Protein 1VLU (pdb70)

Structure (mmCIF, N/CA/C/O backbone):
data_1VLU
#
_entry.id   1VLU
#
_cell.length_a   123.041
_cell.length_b   191.081
_cell.length_c   125.570
_cell.angle_alpha   90.00
_cell.angle_beta   90.00
_cell.angle_gamma   90.00
#
_symmetry.space_group_name_H-M   'C 2 2 21'
#
loop_
_entity.id
_entity.type
_entity.pdbx_description
1 polymer 'Gamma-glutamyl phosphate reductase'
2 non-polymer 'CHLORIDE ION'
3 water water
#
loop_
_atom_site.group_PDB
_atom_site.id
_atom_site.type_symbol
_atom_site.label_atom_id
_atom_site.label_alt_id
_atom_site.label_comp_id
_atom_site.label_asym_id
_atom_site.label_entity_id
_atom_site.label_seq_id
_atom_site.pdbx_PDB_ins_code
_atom_site.Cartn_x
_atom_site.Cartn_y
_atom_site.Cartn_z
_atom_site.occupancy
_atom_site.B_iso_or_equiv
_atom_site.auth_seq_id
_atom_site.auth_comp_id
_atom_site.auth_asym_id
_atom_site.auth_atom_id
_atom_site.pdbx_PDB_model_num
ATOM 1 N N . HIS A 1 12 ? 7.261 2.797 27.819 1.00 116.45 0 HIS A N 1
ATOM 2 C CA . HIS A 1 12 ? 6.114 2.272 27.022 1.00 116.75 0 HIS A CA 1
ATOM 3 C C . HIS A 1 12 ? 5.172 3.398 26.572 1.00 115.99 0 HIS A C 1
ATOM 4 O O . HIS A 1 12 ? 5.028 4.422 27.254 1.00 116.17 0 HIS A O 1
ATOM 19 N N . SER A 1 14 ? 1.297 4.322 25.561 1.00 98.59 2 SER A N 1
ATOM 20 C CA . SER A 1 14 ? -0.116 3.938 25.587 1.00 91.20 2 SER A CA 1
ATOM 21 C C . SER A 1 14 ? -0.843 4.278 24.280 1.00 86.55 2 SER A C 1
ATOM 22 O O . SER A 1 14 ? -0.353 5.059 23.453 1.00 85.70 2 SER A O 1
ATOM 25 N N . SER A 1 15 ? -2.008 3.663 24.107 1.00 81.10 3 SER A N 1
ATOM 26 C CA . SER A 1 15 ? -2.897 3.892 22.974 1.00 76.47 3 SER A CA 1
ATOM 27 C C . SER A 1 15 ? -3.169 5.392 22.729 1.00 72.72 3 SER A C 1
ATOM 28 O O . SER A 1 15 ? -2.998 5.886 21.611 1.00 69.84 3 SER A O 1
ATOM 31 N N . SER A 1 16 ? -3.570 6.090 23.794 1.00 68.08 4 SER A N 1
ATOM 32 C CA . SER A 1 16 ? -3.864 7.512 23.771 1.00 65.81 4 SER A CA 1
ATOM 33 C C . SER A 1 16 ? -2.633 8.339 23.496 1.00 65.15 4 SER A C 1
ATOM 34 O O . SER A 1 16 ? -2.731 9.354 22.805 1.00 63.50 4 SER A O 1
ATOM 37 N N . GLN A 1 17 ? -1.480 7.903 24.010 1.00 63.17 5 GLN A N 1
ATOM 38 C CA . GLN A 1 17 ? -0.226 8.609 23.742 1.00 63.63 5 GLN A CA 1
ATOM 39 C C . GLN A 1 17 ? 0.128 8.522 22.278 1.00 60.24 5 GLN A C 1
ATOM 40 O O . GLN A 1 17 ? 0.586 9.502 21.694 1.00 59.22 5 GLN A O 1
ATOM 46 N N . GLN A 1 18 ? -0.084 7.349 21.687 1.00 59.66 6 GLN A N 1
ATOM 47 C CA . GLN A 1 18 ? 0.271 7.127 20.281 1.00 60.55 6 GLN A CA 1
ATOM 48 C C . GLN A 1 18 ? -0.666 7.918 19.341 1.00 58.71 6 GLN A C 1
ATOM 49 O O . GLN A 1 18 ? -0.229 8.530 18.355 1.00 57.28 6 GLN A O 1
ATOM 55 N N . ILE A 1 19 ? -1.951 7.902 19.677 1.00 56.50 7 ILE A N 1
ATOM 56 C CA . ILE A 1 19 ? -2.944 8.707 19.001 1.00 55.21 7 ILE A CA 1
ATOM 57 C C . ILE A 1 19 ? -2.543 10.175 19.007 1.00 55.60 7 ILE A C 1
ATOM 58 O O . ILE A 1 19 ? -2.472 10.779 17.944 1.00 56.26 7 ILE A O 1
ATOM 63 N N . ALA A 1 20 ? -2.244 10.723 20.186 1.00 55.07 8 ALA A N 1
ATOM 64 C CA . ALA A 1 20 ? -1.883 12.125 20.326 1.00 56.03 8 ALA A CA 1
ATOM 65 C C . ALA A 1 20 ? -0.570 12.484 19.616 1.00 57.66 8 ALA A C 1
ATOM 66 O O . ALA A 1 20 ? -0.449 13.566 19.026 1.00 58.88 8 ALA A O 1
ATOM 68 N N . LYS A 1 21 ? 0.397 11.575 19.674 1.00 56.43 9 LYS A N 1
ATOM 69 C CA . LYS A 1 21 ? 1.684 11.752 19.026 1.00 58.50 9 LYS A CA 1
ATOM 70 C C . LYS A 1 21 ? 1.557 11.805 17.498 1.00 55.31 9 LYS A C 1
ATOM 71 O O . LYS A 1 21 ? 2.167 12.672 16.850 1.00 55.09 9 LYS A O 1
ATOM 77 N N . ASN A 1 22 ? 0.783 10.870 16.941 1.00 53.89 10 ASN A N 1
ATOM 78 C CA . ASN A 1 22 ? 0.476 10.830 15.506 1.00 54.02 10 ASN A CA 1
ATOM 79 C C . ASN A 1 22 ? -0.259 12.064 15.004 1.00 53.18 10 ASN A C 1
ATOM 80 O O . ASN A 1 22 ? -0.013 12.526 13.889 1.00 55.90 10 ASN A O 1
ATOM 85 N N . ALA A 1 23 ? -1.145 12.596 15.839 1.00 50.34 11 ALA A N 1
ATOM 86 C CA . ALA A 1 23 ? -1.829 13.853 15.580 1.00 49.77 11 ALA A CA 1
ATOM 87 C C . ALA A 1 23 ? -0.856 15.015 15.471 1.00 50.10 11 ALA A C 1
ATOM 88 O O . ALA A 1 23 ? -0.990 15.833 14.579 1.00 49.13 11 ALA A O 1
ATOM 90 N N . ARG A 1 24 ? 0.122 15.081 16.378 1.00 52.34 12 ARG A N 1
ATOM 91 C CA . ARG A 1 24 ? 1.137 16.113 16.355 1.00 53.24 12 ARG A CA 1
ATOM 92 C C . ARG A 1 24 ? 1.993 16.025 15.090 1.00 52.10 12 ARG A C 1
ATOM 93 O O . ARG A 1 24 ? 2.308 17.049 14.468 1.00 51.79 12 ARG A O 1
ATOM 101 N N . LYS A 1 25 ? 2.353 14.806 14.715 1.00 51.35 13 LYS A N 1
ATOM 102 C CA . LYS A 1 25 ? 3.101 14.552 13.491 1.00 54.10 13 LYS A CA 1
ATOM 103 C C . LYS A 1 25 ? 2.312 14.969 12.255 1.00 53.06 13 LYS A C 1
ATOM 104 O O . LYS A 1 25 ? 2.846 15.671 11.395 1.00 57.78 13 LYS A O 1
ATOM 108 N N . ALA A 1 26 ? 1.052 14.531 12.171 1.00 51.70 14 ALA A N 1
ATOM 109 C CA . ALA A 1 26 ? 0.136 14.915 11.100 1.00 48.71 14 ALA A CA 1
ATOM 110 C C . ALA A 1 26 ? -0.046 16.424 10.972 1.00 49.54 14 ALA A C 1
ATOM 111 O O . ALA A 1 26 ? -0.008 16.953 9.856 1.00 50.08 14 ALA A O 1
ATOM 113 N N . GLY A 1 27 ? -0.250 17.107 12.108 1.00 46.73 15 GLY A N 1
ATOM 114 C CA . GLY A 1 27 ? -0.392 18.551 12.146 1.00 44.90 15 GLY A CA 1
ATOM 115 C C . GLY A 1 27 ? 0.826 19.284 11.620 1.00 47.89 15 GLY A C 1
ATOM 116 O O . GLY A 1 27 ? 0.698 20.314 10.954 1.00 47.87 15 GLY A O 1
ATOM 117 N N . ASN A 1 28 ? 2.012 18.759 11.925 1.00 48.95 16 ASN A N 1
ATOM 118 C CA . ASN A 1 28 ? 3.259 19.382 11.489 1.00 51.77 16 ASN A CA 1
ATOM 119 C C . ASN A 1 28 ? 3.488 19.329 9.981 1.00 52.96 16 ASN A C 1
ATOM 120 O O . ASN A 1 28 ? 4.261 20.117 9.450 1.00 55.70 16 ASN A O 1
ATOM 125 N N . ILE A 1 29 ? 2.794 18.408 9.311 1.00 53.47 17 ILE A N 1
ATOM 126 C CA . ILE A 1 29 ? 2.758 18.318 7.855 1.00 51.53 17 ILE A CA 1
ATOM 127 C C . ILE A 1 29 ? 1.593 19.145 7.329 1.00 52.80 17 ILE A C 1
ATOM 128 O O . ILE A 1 29 ? 1.764 19.972 6.424 1.00 54.21 17 ILE A O 1
ATOM 133 N N . LEU A 1 30 ? 0.419 18.943 7.922 1.00 52.12 18 LEU A N 1
ATOM 134 C CA . LEU A 1 30 ? -0.803 19.632 7.499 1.00 51.10 18 LEU A CA 1
ATOM 135 C C . LEU A 1 30 ? -0.628 21.154 7.463 1.00 51.03 18 LEU A C 1
ATOM 136 O O . LEU A 1 30 ? -1.091 21.805 6.523 1.00 51.76 18 LEU A O 1
ATOM 141 N N . LYS A 1 31 ? 0.072 21.705 8.457 1.00 51.54 19 LYS A N 1
ATOM 142 C CA . LYS A 1 31 ? 0.291 23.158 8.542 1.00 54.52 19 LYS A CA 1
ATOM 143 C C . LYS A 1 31 ? 1.033 23.777 7.328 1.00 56.82 19 LYS A C 1
ATOM 144 O O . LYS A 1 31 ? 0.903 24.976 7.072 1.00 59.30 19 LYS A O 1
ATOM 150 N N . THR A 1 32 ? 1.778 22.949 6.591 1.00 58.60 20 THR A N 1
ATOM 151 C CA . THR A 1 32 ? 2.611 23.369 5.447 1.00 59.40 20 THR A CA 1
ATOM 152 C C . THR A 1 32 ? 2.002 23.041 4.064 1.00 61.13 20 THR A C 1
ATOM 153 O O . THR A 1 32 ? 2.610 23.303 3.016 1.00 63.33 20 THR A O 1
ATOM 157 N N . ILE A 1 33 ? 0.814 22.451 4.070 1.00 60.50 21 ILE A N 1
ATOM 158 C CA . ILE A 1 33 ? 0.078 22.146 2.852 1.00 57.14 21 ILE A CA 1
ATOM 159 C C . ILE A 1 33 ? -0.646 23.410 2.416 1.00 55.96 21 ILE A C 1
ATOM 160 O O . ILE A 1 33 ? -1.166 24.155 3.257 1.00 54.93 21 ILE A O 1
ATOM 165 N N . SER A 1 34 ? -0.663 23.644 1.104 1.00 56.35 22 SER A N 1
ATOM 166 C CA . SER A 1 34 ? -1.287 24.830 0.505 1.00 56.40 22 SER A CA 1
ATOM 167 C C . SER A 1 34 ? -2.783 24.880 0.759 1.00 55.92 22 SER A C 1
ATOM 168 O O . SER A 1 34 ? -3.400 23.860 1.029 1.00 59.88 22 SER A O 1
ATOM 171 N N . ASN A 1 35 ? -3.369 26.062 0.662 1.00 54.99 23 ASN A N 1
ATOM 172 C CA . ASN A 1 35 ? -4.816 26.217 0.749 1.00 56.51 23 ASN A CA 1
ATOM 173 C C . ASN A 1 35 ? -5.601 25.423 -0.311 1.00 58.56 23 ASN A C 1
ATOM 174 O O . ASN A 1 35 ? -6.690 24.913 -0.033 1.00 59.62 23 ASN A O 1
ATOM 179 N N . GLU A 1 36 ? -5.051 25.336 -1.521 1.00 59.07 24 GLU A N 1
ATOM 180 C CA . GLU A 1 36 ? -5.664 24.564 -2.606 1.00 59.88 24 GLU A CA 1
ATOM 181 C C . GLU A 1 36 ? -5.730 23.089 -2.238 1.00 59.08 24 GLU A C 1
ATOM 182 O O . GLU A 1 36 ? -6.720 22.421 -2.544 1.00 60.58 24 GLU A O 1
ATOM 185 N N . GLY A 1 37 ? -4.674 22.595 -1.588 1.00 55.85 25 GLY A N 1
ATOM 186 C CA . GLY A 1 37 ? -4.607 21.212 -1.117 1.00 53.22 25 GLY A CA 1
ATOM 187 C C . GLY A 1 37 ? -5.550 20.939 0.044 1.00 51.89 25 GLY A C 1
ATOM 188 O O . GLY A 1 37 ? -6.251 19.933 0.059 1.00 50.92 25 GLY A O 1
ATOM 189 N N . ARG A 1 38 ? -5.572 21.838 1.023 1.00 51.16 26 ARG A N 1
ATOM 190 C CA . ARG A 1 38 ? -6.490 21.710 2.150 1.00 49.73 26 ARG A CA 1
ATOM 191 C C . ARG A 1 38 ? -7.962 21.905 1.751 1.00 51.11 26 ARG A C 1
ATOM 192 O O . ARG A 1 38 ? -8.831 21.204 2.245 1.00 51.98 26 ARG A O 1
ATOM 200 N N . SER A 1 39 ? -8.244 22.850 0.860 1.00 52.59 27 SER A N 1
ATOM 201 C CA . SER A 1 39 ? -9.603 23.062 0.381 1.00 52.79 27 SER A CA 1
ATOM 202 C C . SER A 1 39 ? -10.081 21.922 -0.524 1.00 53.10 27 SER A C 1
ATOM 203 O O . SER A 1 39 ? -11.257 21.565 -0.514 1.00 52.37 27 SER A O 1
ATOM 206 N N . ASP A 1 40 ? -9.153 21.364 -1.300 1.00 53.80 28 ASP A N 1
ATOM 207 C CA . ASP A 1 40 ? -9.445 20.310 -2.258 1.00 53.11 28 ASP A CA 1
ATOM 208 C C . ASP A 1 40 ? -9.942 19.048 -1.573 1.00 51.81 28 ASP A C 1
ATOM 209 O O . ASP A 1 40 ? -10.943 18.461 -1.992 1.00 52.26 28 ASP A O 1
ATOM 214 N N . ILE A 1 41 ? -9.246 18.625 -0.525 1.00 49.67 29 ILE A N 1
ATOM 215 C CA . ILE A 1 41 ? -9.666 17.447 0.218 1.00 48.43 29 ILE A CA 1
ATOM 216 C C . ILE A 1 41 ? -11.065 17.653 0.820 1.00 48.36 29 ILE A C 1
ATOM 217 O O . ILE A 1 41 ? -11.808 16.693 0.984 1.00 49.34 29 ILE A O 1
ATOM 222 N N . LEU A 1 42 ? -11.431 18.897 1.130 1.00 47.82 30 LEU A N 1
ATOM 223 C CA . LEU A 1 42 ? -12.767 19.175 1.670 1.00 48.17 30 LEU A CA 1
ATOM 224 C C . LEU A 1 42 ? -13.870 18.977 0.627 1.00 49.37 30 LEU A C 1
ATOM 225 O O . LEU A 1 42 ? -14.974 18.553 0.966 1.00 50.31 30 LEU A O 1
ATOM 230 N N . TYR A 1 43 ? -13.560 19.274 -0.633 1.00 50.41 31 TYR A N 1
ATOM 231 C CA . TYR A 1 43 ? -14.480 19.053 -1.750 1.00 50.57 31 TYR A CA 1
ATOM 232 C C . TYR A 1 43 ? -14.675 17.576 -2.030 1.00 49.95 31 TYR A C 1
ATOM 233 O O . TYR A 1 43 ? -15.788 17.145 -2.304 1.00 51.70 31 TYR A O 1
ATOM 242 N N . LYS A 1 44 ? -13.593 16.810 -1.962 1.00 49.03 32 LYS A N 1
ATOM 243 C CA . LYS A 1 44 ? -13.648 15.364 -2.140 1.00 48.91 32 LYS A CA 1
ATOM 244 C C . LYS A 1 44 ? -14.465 14.700 -1.021 1.00 49.75 32 LYS A C 1
ATOM 245 O O . LYS A 1 44 ? -15.250 13.780 -1.281 1.00 53.02 32 LYS A O 1
ATOM 251 N N . ILE A 1 45 ? -14.270 15.166 0.214 1.00 48.23 33 ILE A N 1
ATOM 252 C CA . ILE A 1 45 ? -14.977 14.647 1.394 1.00 46.76 33 ILE A CA 1
ATOM 253 C C . ILE A 1 45 ? -16.470 14.965 1.337 1.00 46.39 33 ILE A C 1
ATOM 254 O O . ILE A 1 45 ? -17.297 14.125 1.703 1.00 45.31 33 ILE A O 1
ATOM 259 N N . HIS A 1 46 ? -16.802 16.179 0.890 1.00 47.88 34 HIS A N 1
ATOM 260 C CA . HIS A 1 46 ? -18.191 16.584 0.637 1.00 48.16 34 HIS A CA 1
ATOM 261 C C . HIS A 1 46 ? -18.843 15.631 -0.361 1.00 49.08 34 HIS A C 1
ATOM 262 O O . HIS A 1 46 ? -19.993 15.216 -0.178 1.00 49.19 34 HIS A O 1
ATOM 269 N N . ASP A 1 47 ? -18.100 15.290 -1.416 1.00 50.97 35 ASP A N 1
ATOM 270 C CA . ASP A 1 47 ? -18.595 14.415 -2.493 1.00 50.80 35 ASP A CA 1
ATOM 271 C C . ASP A 1 47 ? -18.776 12.984 -1.995 1.00 49.01 35 ASP A C 1
ATOM 272 O O . ASP A 1 47 ? -19.793 12.339 -2.271 1.00 50.53 35 ASP A O 1
ATOM 277 N N . ALA A 1 48 ? -17.790 12.497 -1.250 1.00 46.13 36 ALA A N 1
ATOM 278 C CA . ALA A 1 48 ? -17.845 11.153 -0.701 1.00 45.27 36 ALA A CA 1
ATOM 279 C C . ALA A 1 48 ? -19.009 10.985 0.282 1.00 45.53 36 ALA A C 1
ATOM 280 O O . ALA A 1 48 ? -19.660 9.950 0.290 1.00 46.21 36 ALA A O 1
ATOM 282 N N . LEU A 1 49 ? -19.270 12.005 1.104 1.00 46.46 37 LEU A N 1
ATOM 283 C CA . LEU A 1 49 ? -20.388 11.952 2.055 1.00 45.41 37 LEU A CA 1
ATOM 284 C C . LEU A 1 49 ? -21.743 12.003 1.355 1.00 43.93 37 LEU A C 1
ATOM 285 O O . LEU A 1 49 ? -22.693 11.337 1.772 1.00 43.82 37 LEU A O 1
ATOM 290 N N . LYS A 1 50 ? -21.828 12.802 0.299 1.00 44.69 38 LYS A N 1
ATOM 291 C CA . LYS A 1 50 ? -23.048 12.902 -0.484 1.00 46.37 38 LYS A CA 1
ATOM 292 C C . LYS A 1 50 ? -23.302 11.576 -1.214 1.00 46.86 38 LYS A C 1
ATOM 293 O O . LYS A 1 50 ? -24.397 11.010 -1.121 1.00 46.37 38 LYS A O 1
ATOM 299 N N . ALA A 1 51 ? -22.279 11.062 -1.897 1.00 46.06 39 ALA A N 1
ATOM 300 C CA . ALA A 1 51 ? -22.408 9.786 -2.614 1.00 46.51 39 ALA A CA 1
ATOM 301 C C . ALA A 1 51 ? -22.785 8.632 -1.695 1.00 46.61 39 ALA A C 1
ATOM 302 O O . ALA A 1 51 ? -23.380 7.656 -2.138 1.00 49.36 39 ALA A O 1
ATOM 304 N N . ASN A 1 52 ? -22.456 8.744 -0.414 1.00 47.83 40 ASN A N 1
ATOM 305 C CA . ASN A 1 52 ? -22.747 7.672 0.547 1.00 46.59 40 ASN A CA 1
ATOM 306 C C . ASN A 1 52 ? -23.856 7.989 1.527 1.00 44.65 40 ASN A C 1
ATOM 307 O O . ASN A 1 52 ? -23.918 7.384 2.595 1.00 45.15 40 ASN A O 1
ATOM 312 N N . ALA A 1 53 ? -24.722 8.930 1.144 1.00 43.75 41 ALA A N 1
ATOM 313 C CA . ALA A 1 53 ? -25.762 9.486 2.015 1.00 45.53 41 ALA A CA 1
ATOM 314 C C . ALA A 1 53 ? -26.700 8.406 2.534 1.00 48.66 41 ALA A C 1
ATOM 315 O O . ALA A 1 53 ? -27.052 8.368 3.726 1.00 49.24 41 ALA A O 1
ATOM 317 N N . HIS A 1 54 ? -27.111 7.537 1.615 1.00 50.47 42 HIS A N 1
ATOM 318 C CA . HIS A 1 54 ? -28.023 6.457 1.912 1.00 50.67 42 HIS A CA 1
ATOM 319 C C . HIS A 1 54 ? -27.460 5.491 2.964 1.00 49.66 42 HIS A C 1
ATOM 320 O O . HIS A 1 54 ? -28.181 5.074 3.868 1.00 49.23 42 HIS A O 1
ATOM 327 N N . ALA A 1 55 ? -26.174 5.158 2.856 1.00 48.98 43 ALA A N 1
ATOM 328 C CA . ALA A 1 55 ? -25.503 4.316 3.849 1.00 48.31 43 ALA A CA 1
ATOM 329 C C . ALA A 1 55 ? -25.421 4.997 5.232 1.00 48.91 43 ALA A C 1
ATOM 330 O O . ALA A 1 55 ? -25.599 4.336 6.266 1.00 50.00 43 ALA A O 1
ATOM 332 N N . ILE A 1 56 ? -25.146 6.304 5.242 1.00 46.99 44 ILE A N 1
ATOM 333 C CA . ILE A 1 56 ? -25.138 7.097 6.475 1.00 46.25 44 ILE A CA 1
ATOM 334 C C . ILE A 1 56 ? -26.534 7.144 7.129 1.00 47.40 44 ILE A C 1
ATOM 335 O O . ILE A 1 56 ? -26.660 6.930 8.351 1.00 46.93 44 ILE A O 1
ATOM 340 N N . GLU A 1 57 ? -27.557 7.428 6.312 1.00 46.97 45 GLU A N 1
ATOM 341 C CA . GLU A 1 57 ? -28.968 7.435 6.738 1.00 48.42 45 GLU A CA 1
ATOM 342 C C . GLU A 1 57 ? -29.445 6.133 7.383 1.00 46.38 45 GLU A C 1
ATOM 343 O O . GLU A 1 57 ? -30.215 6.158 8.352 1.00 44.68 45 GLU A O 1
ATOM 349 N N . GLU A 1 58 ? -28.996 5.006 6.842 1.00 46.17 46 GLU A N 1
ATOM 350 C CA . GLU A 1 58 ? -29.348 3.712 7.400 1.00 47.93 46 GLU A CA 1
ATOM 351 C C . GLU A 1 58 ? -28.707 3.517 8.768 1.00 46.97 46 GLU A C 1
ATOM 352 O O . GLU A 1 58 ? -29.317 2.926 9.653 1.00 49.41 46 GLU A O 1
ATOM 358 N N . ALA A 1 59 ? -27.479 4.007 8.933 1.00 45.01 47 ALA A N 1
ATOM 359 C CA . ALA A 1 59 ? -26.729 3.852 10.180 1.00 44.74 47 ALA A CA 1
ATOM 360 C C . ALA A 1 59 ? -27.304 4.753 11.267 1.00 45.06 47 ALA A C 1
ATOM 361 O O . ALA A 1 59 ? -27.364 4.379 12.441 1.00 43.86 47 ALA A O 1
ATOM 363 N N . ASN A 1 60 ? -27.695 5.957 10.863 1.00 45.99 48 ASN A N 1
ATOM 364 C CA . ASN A 1 60 ? -28.393 6.874 11.741 1.00 46.43 48 ASN A CA 1
ATOM 365 C C . ASN A 1 60 ? -29.765 6.307 12.156 1.00 48.33 48 ASN A C 1
ATOM 366 O O . ASN A 1 60 ? -30.140 6.416 13.328 1.00 49.48 48 ASN A O 1
ATOM 371 N N . LYS A 1 61 ? -30.483 5.676 11.219 1.00 49.08 49 LYS A N 1
ATOM 372 C CA . LYS A 1 61 ? -31.738 4.959 11.542 1.00 50.52 49 LYS A CA 1
ATOM 373 C C . LYS A 1 61 ? -31.583 3.922 12.659 1.00 50.81 49 LYS A C 1
ATOM 374 O O . LYS A 1 61 ? -32.412 3.872 13.555 1.00 52.24 49 LYS A O 1
ATOM 377 N N . ILE A 1 62 ? -30.525 3.113 12.617 1.00 50.72 50 ILE A N 1
ATOM 378 C CA . ILE A 1 62 ? -30.237 2.183 13.715 1.00 50.26 50 ILE A CA 1
ATOM 379 C C . ILE A 1 62 ? -30.028 2.959 15.011 1.00 51.29 50 ILE A C 1
ATOM 380 O O . ILE A 1 62 ? -30.545 2.571 16.043 1.00 51.56 50 ILE A O 1
ATOM 385 N N . ASP A 1 63 ? -29.290 4.066 14.946 1.00 53.26 51 ASP A N 1
ATOM 386 C CA . ASP A 1 63 ? -28.978 4.863 16.136 1.00 54.03 51 ASP A CA 1
ATOM 387 C C . ASP A 1 63 ? -30.207 5.458 16.812 1.00 52.68 51 ASP A C 1
ATOM 388 O O . ASP A 1 63 ? -30.341 5.369 18.025 1.00 52.70 51 ASP A O 1
ATOM 393 N N . LEU A 1 64 ? -31.080 6.079 16.023 1.00 52.35 52 LEU A N 1
ATOM 394 C CA . LEU A 1 64 ? -32.335 6.647 16.520 1.00 53.38 52 LEU A CA 1
ATOM 395 C C . LEU A 1 64 ? -33.217 5.595 17.191 1.00 54.40 52 LEU A C 1
ATOM 396 O O . LEU A 1 64 ? -33.691 5.794 18.309 1.00 54.96 52 LEU A O 1
ATOM 401 N N . ALA A 1 65 ? -33.417 4.471 16.509 1.00 54.74 53 ALA A N 1
ATOM 402 C CA . ALA A 1 65 ? -34.236 3.376 17.028 1.00 54.16 53 ALA A CA 1
ATOM 403 C C . ALA A 1 65 ? -33.618 2.737 18.280 1.00 55.00 53 ALA A C 1
ATOM 404 O O . ALA A 1 65 ? -34.332 2.391 19.207 1.00 54.80 53 ALA A O 1
ATOM 406 N N . VAL A 1 66 ? -32.295 2.606 18.323 1.00 57.06 54 VAL A N 1
ATOM 407 C CA . VAL A 1 66 ? -31.629 2.100 19.527 1.00 58.25 54 VAL A CA 1
ATOM 408 C C . VAL A 1 66 ? -31.838 3.060 20.696 1.00 62.50 54 VAL A C 1
ATOM 409 O O . VAL A 1 66 ? -32.169 2.627 21.802 1.00 64.31 54 VAL A O 1
ATOM 413 N N . ALA A 1 67 ? -31.675 4.358 20.437 1.00 64.63 55 ALA A N 1
ATOM 414 C CA . ALA A 1 67 ? -31.845 5.392 21.461 1.00 67.43 55 ALA A CA 1
ATOM 415 C C . ALA A 1 67 ? -33.272 5.466 22.007 1.00 70.11 55 ALA A C 1
ATOM 416 O O . ALA A 1 67 ? -33.459 5.565 23.219 1.00 70.26 55 ALA A O 1
ATOM 418 N N . LYS A 1 68 ? -34.263 5.429 21.112 1.00 73.46 56 LYS A N 1
ATOM 419 C CA . LYS A 1 68 ? -35.682 5.368 21.495 1.00 76.97 56 LYS A CA 1
ATOM 420 C C . LYS A 1 68 ? -35.972 4.207 22.447 1.00 79.63 56 LYS A C 1
ATOM 421 O O . LYS A 1 68 ? -36.593 4.400 23.487 1.00 81.11 56 LYS A O 1
ATOM 424 N N . GLU A 1 69 ? -35.500 3.013 22.095 1.00 82.12 57 GLU A N 1
ATOM 425 C CA . GLU A 1 69 ? -35.771 1.801 22.871 1.00 84.61 57 GLU A CA 1
ATOM 426 C C . GLU A 1 69 ? -35.020 1.723 24.198 1.00 87.11 57 GLU A C 1
ATOM 427 O O . GLU A 1 69 ? -35.443 1.017 25.108 1.00 87.84 57 GLU A O 1
ATOM 433 N N . THR A 1 70 ? -33.904 2.434 24.303 1.00 90.08 58 THR A N 1
ATOM 434 C CA . THR A 1 70 ? -33.238 2.609 25.592 1.00 92.99 58 THR A CA 1
ATOM 435 C C . THR A 1 70 ? -33.645 3.954 26.197 1.00 95.04 58 THR A C 1
ATOM 436 O O . THR A 1 70 ? -34.626 4.570 25.770 1.00 94.89 58 THR A O 1
ATOM 440 N N . GLY A 1 71 ? -32.899 4.399 27.200 1.00 97.22 59 GLY A N 1
ATOM 441 C CA . GLY A 1 71 ? -33.161 5.689 27.816 1.00 99.99 59 GLY A CA 1
ATOM 442 C C . GLY A 1 71 ? -32.447 6.810 27.088 1.00 101.91 59 GLY A C 1
ATOM 443 O O . GLY A 1 71 ? -31.229 6.966 27.220 1.00 101.72 59 GLY A O 1
ATOM 444 N N . LEU A 1 72 ? -33.196 7.578 26.298 1.00 103.50 60 LEU A N 1
ATOM 445 C CA . LEU A 1 72 ? -32.674 8.829 25.745 1.00 104.92 60 LEU A CA 1
ATOM 446 C C . LEU A 1 72 ? -33.733 9.935 25.727 1.00 106.29 60 LEU A C 1
ATOM 447 O O . LEU A 1 72 ? -34.895 9.696 25.370 1.00 106.01 60 LEU A O 1
ATOM 452 N N . ALA A 1 73 ? -33.308 11.136 26.127 1.00 107.39 61 ALA A N 1
ATOM 453 C CA . ALA A 1 73 ? -34.185 12.302 26.257 1.00 108.42 61 ALA A CA 1
ATOM 454 C C . ALA A 1 73 ? -34.497 12.935 24.902 1.00 108.90 61 ALA A C 1
ATOM 455 O O . ALA A 1 73 ? -33.578 13.277 24.151 1.00 108.48 61 ALA A O 1
ATOM 457 N N . ASP A 1 74 ? -35.792 13.106 24.612 1.00 109.47 62 ASP A N 1
ATOM 458 C CA . ASP A 1 74 ? -36.286 13.593 23.306 1.00 109.78 62 ASP A CA 1
ATOM 459 C C . ASP A 1 74 ? -35.565 14.820 22.738 1.00 109.70 62 ASP A C 1
ATOM 460 O O . ASP A 1 74 ? -35.694 15.131 21.548 1.00 110.12 62 ASP A O 1
ATOM 465 N N . SER A 1 75 ? -34.811 15.504 23.596 1.00 108.85 63 SER A N 1
ATOM 466 C CA . SER A 1 75 ? -33.984 16.634 23.193 1.00 108.15 63 SER A CA 1
ATOM 467 C C . SER A 1 75 ? -32.741 16.162 22.436 1.00 107.05 63 SER A C 1
ATOM 468 O O . SER A 1 75 ? -32.518 16.589 21.300 1.00 107.90 63 SER A O 1
ATOM 471 N N . LEU A 1 76 ? -31.943 15.292 23.070 1.00 104.59 64 LEU A N 1
ATOM 472 C CA . LEU A 1 76 ? -30.754 14.677 22.447 1.00 101.04 64 LEU A CA 1
ATOM 473 C C . LEU A 1 76 ? -31.132 13.814 21.244 1.00 98.36 64 LEU A C 1
ATOM 474 O O . LEU A 1 76 ? -30.387 13.750 20.263 1.00 97.96 64 LEU A O 1
ATOM 479 N N . LEU A 1 77 ? -32.283 13.148 21.343 1.00 94.10 65 LEU A N 1
ATOM 480 C CA . LEU A 1 77 ? -32.820 12.320 20.277 1.00 90.41 65 LEU A CA 1
ATOM 481 C C . LEU A 1 77 ? -33.040 13.140 19.010 1.00 88.69 65 LEU A C 1
ATOM 482 O O . LEU A 1 77 ? -32.779 12.661 17.908 1.00 88.69 65 LEU A O 1
ATOM 487 N N . LYS A 1 78 ? -33.513 14.375 19.177 1.00 86.52 66 LYS A N 1
ATOM 488 C CA . LYS A 1 78 ? -33.734 15.290 18.053 1.00 84.13 66 LYS A CA 1
ATOM 489 C C . LYS A 1 78 ? -32.413 15.794 17.459 1.00 81.62 66 LYS A C 1
ATOM 490 O O . LYS A 1 78 ? -32.337 16.088 16.265 1.00 81.35 66 LYS A O 1
ATOM 492 N N . ARG A 1 79 ? -31.382 15.879 18.298 1.00 78.67 67 ARG A N 1
ATOM 493 C CA . ARG A 1 79 ? -30.016 16.214 17.860 1.00 76.77 67 ARG A CA 1
ATOM 494 C C . ARG A 1 79 ? -29.351 15.060 17.111 1.00 73.63 67 ARG A C 1
ATOM 495 O O . ARG A 1 79 ? -28.470 15.278 16.271 1.00 72.52 67 ARG A O 1
ATOM 503 N N . LEU A 1 80 ? -29.793 13.841 17.433 1.00 70.81 68 LEU A N 1
ATOM 504 C CA . LEU A 1 80 ? -29.270 12.602 16.857 1.00 65.95 68 LEU A CA 1
ATOM 505 C C . LEU A 1 80 ? -29.715 12.360 15.416 1.00 64.54 68 LEU A C 1
ATOM 506 O O . LEU A 1 80 ? -28.984 11.725 14.662 1.00 63.63 68 LEU A O 1
ATOM 511 N N . ASP A 1 81 ? -30.887 12.882 15.038 1.00 63.53 69 ASP A N 1
ATOM 512 C CA . ASP A 1 81 ? -31.456 12.669 13.699 1.00 62.99 69 ASP A CA 1
ATOM 513 C C . ASP A 1 81 ? -30.835 13.574 12.644 1.00 62.51 69 ASP A C 1
ATOM 514 O O . ASP A 1 81 ? -31.207 14.742 12.513 1.00 64.01 69 ASP A O 1
ATOM 519 N N . LEU A 1 82 ? -29.917 13.000 11.871 1.00 60.53 70 LEU A N 1
ATOM 520 C CA . LEU A 1 82 ? -29.122 13.716 10.873 1.00 59.03 70 LEU A CA 1
ATOM 521 C C . LEU A 1 82 ? -29.907 14.043 9.604 1.00 59.92 70 LEU A C 1
ATOM 522 O O . LEU A 1 82 ? -29.497 14.906 8.820 1.00 60.22 70 LEU A O 1
ATOM 527 N N . PHE A 1 83 ? -31.030 13.356 9.413 1.00 60.44 71 PHE A N 1
ATOM 528 C CA . PHE A 1 83 ? -31.782 13.415 8.155 1.00 61.84 71 PHE A CA 1
ATOM 529 C C . PHE A 1 83 ? -33.175 14.015 8.266 1.00 63.09 71 PHE A C 1
ATOM 530 O O . PHE A 1 83 ? -33.918 14.040 7.293 1.00 63.88 71 PHE A O 1
ATOM 538 N N . LYS A 1 84 ? -33.501 14.498 9.464 1.00 65.15 72 LYS A N 1
ATOM 539 C CA . LYS A 1 84 ? -34.699 15.290 9.735 1.00 65.99 72 LYS A CA 1
ATOM 540 C C . LYS A 1 84 ? -34.609 16.607 8.979 1.00 64.98 72 LYS A C 1
ATOM 541 O O . LYS A 1 84 ? -33.579 17.267 9.011 1.00 65.14 72 LYS A O 1
ATOM 545 N N . GLY A 1 85 ? -35.688 16.997 8.311 1.00 64.21 73 GLY A N 1
ATOM 546 C CA . GLY A 1 85 ? -35.688 18.225 7.526 1.00 63.12 73 GLY A CA 1
ATOM 547 C C . GLY A 1 85 ? -34.540 18.234 6.540 1.00 62.70 73 GLY A C 1
ATOM 548 O O . GLY A 1 85 ? -34.323 17.268 5.808 1.00 63.59 73 GLY A O 1
ATOM 549 N N . ASP A 1 86 ? -33.793 19.323 6.536 1.00 62.41 74 ASP A N 1
ATOM 550 C CA . ASP A 1 86 ? -32.645 19.469 5.651 1.00 63.55 74 ASP A CA 1
ATOM 551 C C . ASP A 1 86 ? -31.321 19.527 6.410 1.00 61.75 74 ASP A C 1
ATOM 552 O O . ASP A 1 86 ? -30.370 20.148 5.934 1.00 61.96 74 ASP A O 1
ATOM 557 N N . LYS A 1 87 ? -31.267 18.889 7.582 1.00 60.20 75 LYS A N 1
ATOM 558 C CA . LYS A 1 87 ? -30.052 18.822 8.398 1.00 59.31 75 LYS A CA 1
ATOM 559 C C . LYS A 1 87 ? -28.807 18.332 7.643 1.00 56.89 75 LYS A C 1
ATOM 560 O O . LYS A 1 87 ? -27.742 18.936 7.746 1.00 57.27 75 LYS A O 1
ATOM 566 N N . PHE A 1 88 ? -28.945 17.235 6.899 1.00 54.69 76 PHE A N 1
ATOM 567 C CA . PHE A 1 88 ? -27.831 16.643 6.163 1.00 53.16 76 PHE A CA 1
ATOM 568 C C . PHE A 1 88 ? -27.346 17.533 5.022 1.00 53.06 76 PHE A C 1
ATOM 569 O O . PHE A 1 88 ? -26.145 17.627 4.759 1.00 55.01 76 PHE A O 1
ATOM 577 N N . GLU A 1 89 ? -28.285 18.192 4.357 1.00 52.24 77 GLU A N 1
ATOM 578 C CA . GLU A 1 89 ? -27.983 19.040 3.215 1.00 52.34 77 GLU A CA 1
ATOM 579 C C . GLU A 1 89 ? -27.270 20.334 3.625 1.00 51.90 77 GLU A C 1
ATOM 580 O O . GLU A 1 89 ? -26.419 20.841 2.898 1.00 52.18 77 GLU A O 1
ATOM 586 N N . VAL A 1 90 ? -27.608 20.838 4.809 1.00 52.21 78 VAL A N 1
ATOM 587 C CA . VAL A 1 90 ? -26.956 21.996 5.428 1.00 52.12 78 VAL A CA 1
ATOM 588 C C . VAL A 1 90 ? -25.516 21.668 5.864 1.00 53.63 78 VAL A C 1
ATOM 589 O O . VAL A 1 90 ? -24.578 22.436 5.595 1.00 52.86 78 VAL A O 1
ATOM 601 N N . LEU A 1 92 ? -23.624 19.320 4.567 1.00 51.91 80 LEU A N 1
ATOM 602 C CA . LEU A 1 92 ? -22.820 19.195 3.340 1.00 50.07 80 LEU A CA 1
ATOM 603 C C . LEU A 1 92 ? -22.427 20.550 2.786 1.00 50.43 80 LEU A C 1
ATOM 604 O O . LEU A 1 92 ? -21.292 20.753 2.363 1.00 48.50 80 LEU A O 1
ATOM 609 N N . GLN A 1 93 ? -23.397 21.460 2.781 1.00 52.44 81 GLN A N 1
ATOM 610 C CA . GLN A 1 93 ? -23.207 22.857 2.405 1.00 53.96 81 GLN A CA 1
ATOM 611 C C . GLN A 1 93 ? -22.140 23.566 3.253 1.00 53.86 81 GLN A C 1
ATOM 612 O O . GLN A 1 93 ? -21.326 24.337 2.734 1.00 55.14 81 GLN A O 1
ATOM 618 N N . GLY A 1 94 ? -22.146 23.305 4.558 1.00 53.27 82 GLY A N 1
ATOM 619 C CA . GLY A 1 94 ? -21.134 23.852 5.466 1.00 50.30 82 GLY A CA 1
ATOM 620 C C . GLY A 1 94 ? -19.703 23.450 5.135 1.00 50.76 82 GLY A C 1
ATOM 621 O O . GLY A 1 94 ? -18.765 24.199 5.410 1.00 51.38 82 GLY A O 1
ATOM 622 N N . ILE A 1 95 ? -19.521 22.263 4.561 1.00 50.31 83 ILE A N 1
ATOM 623 C CA . ILE A 1 95 ? -18.190 21.807 4.167 1.00 48.84 83 ILE A CA 1
ATOM 624 C C . ILE A 1 95 ? -17.692 22.694 3.025 1.00 52.03 83 ILE A C 1
ATOM 625 O O . ILE A 1 95 ? -16.545 23.151 3.040 1.00 51.76 83 ILE A O 1
ATOM 630 N N . LYS A 1 96 ? -18.578 22.957 2.056 1.00 55.31 84 LYS A N 1
ATOM 631 C CA . LYS A 1 96 ? -18.290 23.828 0.904 1.00 56.18 84 LYS A CA 1
ATOM 632 C C . LYS A 1 96 ? -18.025 25.260 1.337 1.00 54.84 84 LYS A C 1
ATOM 633 O O . LYS A 1 96 ? -17.049 25.866 0.887 1.00 54.49 84 LYS A O 1
ATOM 637 N N . ASP A 1 97 ? -18.888 25.791 2.206 1.00 54.42 85 ASP A N 1
ATOM 638 C CA . ASP A 1 97 ? -18.709 27.134 2.769 1.00 55.78 85 ASP A CA 1
ATOM 639 C C . ASP A 1 97 ? -17.324 27.301 3.364 1.00 56.01 85 ASP A C 1
ATOM 640 O O . ASP A 1 97 ? -16.659 28.300 3.113 1.00 56.81 85 ASP A O 1
ATOM 645 N N . VAL A 1 98 ? -16.890 26.309 4.138 1.00 56.23 86 VAL A N 1
ATOM 646 C CA . VAL A 1 98 ? -15.571 26.331 4.760 1.00 54.52 86 VAL A CA 1
ATOM 647 C C . VAL A 1 98 ? -14.457 26.207 3.722 1.00 55.24 86 VAL A C 1
ATOM 648 O O . VAL A 1 98 ? -13.478 26.937 3.785 1.00 56.28 86 VAL A O 1
ATOM 652 N N . ALA A 1 99 ? -14.597 25.291 2.764 1.00 55.87 87 ALA A N 1
ATOM 653 C CA . ALA A 1 99 ? -13.557 25.112 1.738 1.00 55.70 87 ALA A CA 1
ATOM 654 C C . ALA A 1 99 ? -13.377 26.380 0.903 1.00 57.50 87 ALA A C 1
ATOM 655 O O . ALA A 1 99 ? -12.312 26.607 0.342 1.00 57.80 87 ALA A O 1
ATOM 657 N N . GLU A 1 100 ? -14.429 27.199 0.853 1.00 59.82 88 GLU A N 1
ATOM 658 C CA . GLU A 1 100 ? -14.476 28.410 0.038 1.00 61.41 88 GLU A CA 1
ATOM 659 C C . GLU A 1 100 ? -13.938 29.639 0.763 1.00 62.06 88 GLU A C 1
ATOM 660 O O . GLU A 1 100 ? -13.678 30.665 0.132 1.00 62.97 88 GLU A O 1
ATOM 666 N N . LEU A 1 101 ? -13.766 29.535 2.080 1.00 61.24 89 LEU A N 1
ATOM 667 C CA . LEU A 1 101 ? -13.199 30.622 2.857 1.00 60.58 89 LEU A CA 1
ATOM 668 C C . LEU A 1 101 ? -11.775 30.919 2.407 1.00 60.93 89 LEU A C 1
ATOM 669 O O . LEU A 1 101 ? -11.126 30.087 1.750 1.00 60.00 89 LEU A O 1
ATOM 674 N N . GLU A 1 102 ? -11.306 32.121 2.743 1.00 61.67 90 GLU A N 1
ATOM 675 C CA . GLU A 1 102 ? -9.924 32.514 2.483 1.00 62.10 90 GLU A CA 1
ATOM 676 C C . GLU A 1 102 ? -9.048 31.736 3.446 1.00 60.49 90 GLU A C 1
ATOM 677 O O . GLU A 1 102 ? -9.459 31.500 4.580 1.00 62.21 90 GLU A O 1
ATOM 679 N N . ASP A 1 103 ? -7.849 31.351 3.008 1.00 59.18 91 ASP A N 1
ATOM 680 C CA . ASP A 1 103 ? -6.880 30.682 3.883 1.00 58.91 91 ASP A CA 1
ATOM 681 C C . ASP A 1 103 ? -6.787 31.374 5.253 1.00 60.05 91 ASP A C 1
ATOM 682 O O . ASP A 1 103 ? -6.390 32.545 5.343 1.00 60.73 91 ASP A O 1
ATOM 687 N N . PRO A 1 104 ? -7.171 30.653 6.328 1.00 60.04 92 PRO A N 1
ATOM 688 C CA . PRO A 1 104 ? -7.132 31.205 7.694 1.00 58.13 92 PRO A CA 1
ATOM 689 C C . PRO A 1 104 ? -5.712 31.329 8.226 1.00 54.79 92 PRO A C 1
ATOM 690 O O . PRO A 1 104 ? -5.484 31.969 9.236 1.00 55.88 92 PRO A O 1
ATOM 694 N N . VAL A 1 105 ? -4.769 30.714 7.539 1.00 53.40 93 VAL A N 1
ATOM 695 C CA . VAL A 1 105 ? -3.415 30.580 8.027 1.00 54.10 93 VAL A CA 1
ATOM 696 C C . VAL A 1 105 ? -2.472 31.405 7.153 1.00 54.26 93 VAL A C 1
ATOM 697 O O . VAL A 1 105 ? -2.660 31.502 5.936 1.00 55.59 93 VAL A O 1
ATOM 701 N N . GLY A 1 106 ? -1.473 32.018 7.778 1.00 51.77 94 GLY A N 1
ATOM 702 C CA . GLY A 1 106 ? -0.537 32.847 7.050 1.00 50.81 94 GLY A CA 1
ATOM 703 C C . GLY A 1 106 ? -1.038 34.255 6.812 1.00 50.82 94 GLY A C 1
ATOM 704 O O . GLY A 1 106 ? -0.412 35.006 6.073 1.00 52.11 94 GLY A O 1
ATOM 705 N N . LYS A 1 107 ? -2.166 34.613 7.428 1.00 49.61 95 LYS A N 1
ATOM 706 C CA . LYS A 1 107 ? -2.667 35.977 7.353 1.00 50.89 95 LYS A CA 1
ATOM 707 C C . LYS A 1 107 ? -1.892 36.895 8.297 1.00 48.43 95 LYS A C 1
ATOM 708 O O . LYS A 1 107 ? -1.716 36.594 9.461 1.00 47.27 95 LYS A O 1
ATOM 712 N N . VAL A 1 108 ? -1.448 38.031 7.778 1.00 48.39 96 VAL A N 1
ATOM 713 C CA . VAL A 1 108 ? -0.756 39.021 8.583 1.00 46.58 96 VAL A CA 1
ATOM 714 C C . VAL A 1 108 ? -1.769 39.887 9.344 1.00 46.37 96 VAL A C 1
ATOM 715 O O . VAL A 1 108 ? -2.550 40.628 8.754 1.00 46.91 96 VAL A O 1
ATOM 719 N N . LYS A 1 109 ? -1.747 39.766 10.664 1.00 46.80 97 LYS A N 1
ATOM 720 C CA . LYS A 1 109 ? -2.644 40.515 11.527 1.00 47.50 97 LYS A CA 1
ATOM 721 C C . LYS A 1 109 ? -2.076 41.863 11.884 1.00 45.86 97 LYS A C 1
ATOM 722 O O . LYS A 1 109 ? -2.806 42.823 12.085 1.00 45.27 97 LYS A O 1
ATOM 736 N N . ALA A 1 111 ? 1.795 44.252 11.353 1.00 42.35 99 ALA A N 1
ATOM 737 C CA . ALA A 1 111 ? 3.150 44.458 10.829 1.00 42.27 99 ALA A CA 1
ATOM 738 C C . ALA A 1 111 ? 3.735 45.683 11.526 1.00 41.77 99 ALA A C 1
ATOM 739 O O . ALA A 1 111 ? 3.100 46.733 11.533 1.00 41.25 99 ALA A O 1
ATOM 741 N N . ARG A 1 112 ? 4.916 45.553 12.135 1.00 42.89 100 ARG A N 1
ATOM 742 C CA . ARG A 1 112 ? 5.554 46.697 12.799 1.00 44.38 100 ARG A CA 1
ATOM 743 C C . ARG A 1 112 ? 7.025 46.878 12.433 1.00 45.05 100 ARG A C 1
ATOM 744 O O . ARG A 1 112 ? 7.839 46.005 12.706 1.00 45.11 100 ARG A O 1
ATOM 752 N N . GLU A 1 113 ? 7.350 48.019 11.821 1.00 46.99 101 GLU A N 1
ATOM 753 C CA . GLU A 1 113 ? 8.725 48.370 11.469 1.00 49.69 101 GLU A CA 1
ATOM 754 C C . GLU A 1 113 ? 9.490 48.739 12.735 1.00 50.21 101 GLU A C 1
ATOM 755 O O . GLU A 1 113 ? 9.323 49.834 13.264 1.00 51.20 101 GLU A O 1
ATOM 761 N N . LEU A 1 114 ? 10.318 47.814 13.210 1.00 51.45 102 LEU A N 1
ATOM 762 C CA . LEU A 1 114 ? 11.040 47.948 14.479 1.00 52.79 102 LEU A CA 1
ATOM 763 C C . LEU A 1 114 ? 12.276 48.834 14.358 1.00 54.60 102 LEU A C 1
ATOM 764 O O . LEU A 1 114 ? 12.711 49.450 15.341 1.00 56.42 102 LEU A O 1
ATOM 769 N N . ASP A 1 115 ? 12.821 48.893 13.143 1.00 55.00 103 ASP A N 1
ATOM 770 C CA . ASP A 1 115 ? 14.062 49.593 12.816 1.00 56.89 103 ASP A CA 1
ATOM 771 C C . ASP A 1 115 ? 14.204 49.436 11.291 1.00 57.40 103 ASP A C 1
ATOM 772 O O . ASP A 1 115 ? 13.457 48.668 10.684 1.00 57.52 103 ASP A O 1
ATOM 777 N N . ASP A 1 116 ? 15.114 50.179 10.663 1.00 59.49 104 ASP A N 1
ATOM 778 C CA . ASP A 1 116 ? 15.310 50.091 9.209 1.00 60.49 104 ASP A CA 1
ATOM 779 C C . ASP A 1 116 ? 15.682 48.662 8.789 1.00 60.73 104 ASP A C 1
ATOM 780 O O . ASP A 1 116 ? 16.655 48.094 9.295 1.00 62.65 104 ASP A O 1
ATOM 782 N N . GLY A 1 117 ? 14.885 48.080 7.892 1.00 58.97 105 GLY A N 1
ATOM 783 C CA . GLY A 1 117 ? 15.076 46.695 7.445 1.00 56.07 105 GLY A CA 1
ATOM 784 C C . GLY A 1 117 ? 14.902 45.645 8.536 1.00 52.90 105 GLY A C 1
ATOM 785 O O . GLY A 1 117 ? 15.376 44.525 8.400 1.00 53.10 105 GLY A O 1
ATOM 786 N N . LEU A 1 118 ? 14.239 46.020 9.626 1.00 49.79 106 LEU A N 1
ATOM 787 C CA . LEU A 1 118 ? 13.880 45.095 10.693 1.00 48.12 106 LEU A CA 1
ATOM 788 C C . LEU A 1 118 ? 12.383 45.255 10.960 1.00 46.72 106 LEU A C 1
ATOM 789 O O . LEU A 1 118 ? 11.941 46.284 11.471 1.00 47.44 106 LEU A O 1
ATOM 794 N N . THR A 1 119 ? 11.610 44.238 10.594 1.00 44.94 107 THR A N 1
ATOM 795 C CA . THR A 1 119 ? 10.158 44.296 10.660 1.00 43.23 107 THR A CA 1
ATOM 796 C C . THR A 1 119 ? 9.594 43.092 11.404 1.00 43.26 107 THR A C 1
ATOM 797 O O . THR A 1 119 ? 10.034 41.965 11.191 1.00 42.67 107 THR A O 1
ATOM 801 N N . LEU A 1 120 ? 8.622 43.354 12.278 1.00 41.53 108 LEU A N 1
ATOM 802 C CA . LEU A 1 120 ? 7.922 42.336 13.043 1.00 42.33 108 LEU A CA 1
ATOM 803 C C . LEU A 1 120 ? 6.530 42.085 12.439 1.00 42.47 108 LEU A C 1
ATOM 804 O O . LEU A 1 120 ? 5.824 43.027 12.064 1.00 42.77 108 LEU A O 1
ATOM 809 N N . TYR A 1 121 ? 6.159 40.817 12.316 1.00 40.49 109 TYR A N 1
ATOM 810 C CA . TYR A 1 121 ? 4.833 40.459 11.859 1.00 41.17 109 TYR A CA 1
ATOM 811 C C . TYR A 1 121 ? 4.146 39.567 12.856 1.00 41.17 109 TYR A C 1
ATOM 812 O O . TYR A 1 121 ? 4.767 38.718 13.488 1.00 41.05 109 TYR A O 1
ATOM 821 N N . GLN A 1 122 ? 2.850 39.774 13.001 1.00 41.14 110 GLN A N 1
ATOM 822 C CA . GLN A 1 122 ? 2.026 38.821 13.711 1.00 41.82 110 GLN A CA 1
ATOM 823 C C . GLN A 1 122 ? 1.172 38.124 12.655 1.00 41.70 110 GLN A C 1
ATOM 824 O O . GLN A 1 122 ? 0.420 38.758 11.928 1.00 41.41 110 GLN A O 1
ATOM 830 N N . VAL A 1 123 ? 1.354 36.813 12.549 1.00 43.17 111 VAL A N 1
ATOM 831 C CA . VAL A 1 123 ? 0.807 36.004 11.452 1.00 42.28 111 VAL A CA 1
ATOM 832 C C . VAL A 1 123 ? -0.080 34.906 12.081 1.00 43.31 111 VAL A C 1
ATOM 833 O O . VAL A 1 123 ? 0.290 34.313 13.103 1.00 43.91 111 VAL A O 1
ATOM 837 N N . THR A 1 124 ? -1.273 34.684 11.540 1.00 42.77 112 THR A N 1
ATOM 838 C CA . THR A 1 124 ? -2.114 33.575 12.037 1.00 46.06 112 THR A CA 1
ATOM 839 C C . THR A 1 124 ? -1.462 32.224 11.714 1.00 44.78 112 THR A C 1
ATOM 840 O O . THR A 1 124 ? -0.823 32.058 10.678 1.00 45.77 112 THR A O 1
ATOM 844 N N . ALA A 1 125 ? -1.628 31.276 12.622 1.00 45.65 113 ALA A N 1
ATOM 845 C CA . ALA A 1 125 ? -1.034 29.956 12.511 1.00 46.62 113 ALA A CA 1
ATOM 846 C C . ALA A 1 125 ? -1.988 28.930 13.159 1.00 47.48 113 ALA A C 1
ATOM 847 O O . ALA A 1 125 ? -2.823 29.309 13.968 1.00 49.50 113 ALA A O 1
ATOM 849 N N . PRO A 1 126 ? -1.881 27.634 12.813 1.00 48.26 114 PRO A N 1
ATOM 850 C CA . PRO A 1 126 ? -2.787 26.682 13.511 1.00 50.51 114 PRO A CA 1
ATOM 851 C C . PRO A 1 126 ? -2.559 26.651 15.031 1.00 51.74 114 PRO A C 1
ATOM 852 O O . PRO A 1 126 ? -1.438 26.832 15.474 1.00 53.89 114 PRO A O 1
ATOM 856 N N . VAL A 1 127 ? -3.614 26.431 15.820 1.00 54.99 115 VAL A N 1
ATOM 857 C CA . VAL A 1 127 ? -3.462 26.164 17.260 1.00 55.19 115 VAL A CA 1
ATOM 858 C C . VAL A 1 127 ? -2.543 24.953 17.481 1.00 54.64 115 VAL A C 1
ATOM 859 O O . VAL A 1 127 ? -1.694 24.978 18.366 1.00 56.51 115 VAL A O 1
ATOM 863 N N . GLY A 1 128 ? -2.710 23.905 16.665 1.00 54.90 116 GLY A N 1
ATOM 864 C CA . GLY A 1 128 ? -1.912 22.680 16.764 1.00 50.21 116 GLY A CA 1
ATOM 865 C C . GLY A 1 128 ? -2.706 21.395 16.552 1.00 52.68 116 GLY A C 1
ATOM 866 O O . GLY A 1 128 ? -2.861 20.907 15.404 1.00 55.03 116 GLY A O 1
ATOM 867 N N . VAL A 1 129 ? -3.120 20.797 17.672 1.00 49.22 117 VAL A N 1
ATOM 868 C CA . VAL A 1 129 ? -3.887 19.562 17.704 1.00 44.73 117 VAL A CA 1
ATOM 869 C C . VAL A 1 129 ? -5.108 19.838 18.551 1.00 46.69 117 VAL A C 1
ATOM 870 O O . VAL A 1 129 ? -4.989 20.386 19.650 1.00 46.92 117 VAL A O 1
ATOM 874 N N . LEU A 1 130 ? -6.270 19.455 18.023 1.00 44.93 118 LEU A N 1
ATOM 875 C CA . LEU A 1 130 ? -7.566 19.637 18.665 1.00 46.01 118 LEU A CA 1
ATOM 876 C C . LEU A 1 130 ? -8.094 18.299 19.098 1.00 45.42 118 LEU A C 1
ATOM 877 O O . LEU A 1 130 ? -8.030 17.332 18.325 1.00 46.24 118 LEU A O 1
ATOM 882 N N . LEU A 1 131 ? -8.632 18.245 20.317 1.00 44.57 119 LEU A N 1
ATOM 883 C CA . LEU A 1 131 ? -9.406 17.104 20.766 1.00 45.40 119 LEU A CA 1
ATOM 884 C C . LEU A 1 131 ? -10.834 17.594 20.850 1.00 46.99 119 LEU A C 1
ATOM 885 O O . LEU A 1 131 ? -11.129 18.566 21.539 1.00 48.07 119 LEU A O 1
ATOM 890 N N . VAL A 1 132 ? -11.704 16.949 20.081 1.00 47.41 120 VAL A N 1
ATOM 891 C CA . VAL A 1 132 ? -13.087 17.312 20.011 1.00 46.49 120 VAL A CA 1
ATOM 892 C C . VAL A 1 132 ? -13.904 16.169 20.608 1.00 47.63 120 VAL A C 1
ATOM 893 O O . VAL A 1 132 ? -13.849 15.046 20.121 1.00 46.66 120 VAL A O 1
ATOM 897 N N . ILE A 1 133 ? -14.629 16.486 21.678 1.00 48.76 121 ILE A N 1
ATOM 898 C CA . ILE A 1 133 ? -15.477 15.560 22.405 1.00 51.04 121 ILE A CA 1
ATOM 899 C C . ILE A 1 133 ? -16.911 16.079 22.353 1.00 52.81 121 ILE A C 1
ATOM 900 O O . ILE A 1 133 ? -17.242 17.157 22.865 1.00 51.99 121 ILE A O 1
ATOM 905 N N . PHE A 1 134 ? -17.761 15.282 21.728 1.00 54.19 122 PHE A N 1
ATOM 906 C CA . PHE A 1 134 ? -19.137 15.661 21.511 1.00 57.16 122 PHE A CA 1
ATOM 907 C C . PHE A 1 134 ? -20.088 14.551 21.956 1.00 58.62 122 PHE A C 1
ATOM 908 O O . PHE A 1 134 ? -19.721 13.371 22.048 1.00 56.22 122 PHE A O 1
ATOM 916 N N . GLU A 1 135 ? -21.309 14.944 22.267 1.00 61.99 123 GLU A N 1
ATOM 917 C CA . GLU A 1 135 ? -22.320 13.962 22.564 1.00 66.23 123 GLU A CA 1
ATOM 918 C C . GLU A 1 135 ? -23.530 14.201 21.686 1.00 67.97 123 GLU A C 1
ATOM 919 O O . GLU A 1 135 ? -23.992 15.336 21.543 1.00 66.40 123 GLU A O 1
ATOM 925 N N . SER A 1 136 ? -23.959 13.116 21.040 1.00 71.02 124 SER A N 1
ATOM 926 C CA . SER A 1 136 ? -25.213 13.020 20.302 1.00 74.55 124 SER A CA 1
ATOM 927 C C . SER A 1 136 ? -25.472 14.039 19.204 1.00 75.28 124 SER A C 1
ATOM 928 O O . SER A 1 136 ? -26.622 14.436 19.000 1.00 77.44 124 SER A O 1
ATOM 931 N N . ARG A 1 137 ? -24.440 14.456 18.486 1.00 73.92 125 ARG A N 1
ATOM 932 C CA . ARG A 1 137 ? -24.668 15.339 17.343 1.00 73.80 125 ARG A CA 1
ATOM 933 C C . ARG A 1 137 ? -23.700 15.047 16.193 1.00 73.50 125 ARG A C 1
ATOM 934 O O . ARG A 1 137 ? -22.667 15.684 16.080 1.00 74.07 125 ARG A O 1
ATOM 942 N N . PRO A 1 138 ? -24.063 14.086 15.318 1.00 73.15 126 PRO A N 1
ATOM 943 C CA . PRO A 1 138 ? -23.190 13.594 14.240 1.00 72.08 126 PRO A CA 1
ATOM 944 C C . PRO A 1 138 ? -22.728 14.650 13.213 1.00 70.46 126 PRO A C 1
ATOM 945 O O . PRO A 1 138 ? -21.730 14.428 12.531 1.00 68.30 126 PRO A O 1
ATOM 949 N N . GLU A 1 139 ? -23.461 15.761 13.093 1.00 69.89 127 GLU A N 1
ATOM 950 C CA . GLU A 1 139 ? -23.057 16.896 12.246 1.00 70.62 127 GLU A CA 1
ATOM 951 C C . GLU A 1 139 ? -21.637 17.393 12.569 1.00 68.10 127 GLU A C 1
ATOM 952 O O . GLU A 1 139 ? -20.911 17.822 11.672 1.00 66.82 127 GLU A O 1
ATOM 958 N N . VAL A 1 140 ? -21.276 17.342 13.855 1.00 66.61 128 VAL A N 1
ATOM 959 C CA . VAL A 1 140 ? -19.960 17.738 14.373 1.00 65.93 128 VAL A CA 1
ATOM 960 C C . VAL A 1 140 ? -18.802 17.142 13.569 1.00 65.57 128 VAL A C 1
ATOM 961 O O . VAL A 1 140 ? -17.862 17.860 13.207 1.00 64.07 128 VAL A O 1
ATOM 965 N N . ILE A 1 141 ? -18.882 15.840 13.284 1.00 63.54 129 ILE A N 1
ATOM 966 C CA . ILE A 1 141 ? -17.860 15.148 12.496 1.00 61.57 129 ILE A CA 1
ATOM 967 C C . ILE A 1 141 ? -17.511 15.924 11.219 1.00 60.91 129 ILE A C 1
ATOM 968 O O . ILE A 1 141 ? -16.337 16.163 10.939 1.00 61.23 129 ILE A O 1
ATOM 973 N N . ALA A 1 142 ? -18.527 16.345 10.470 1.00 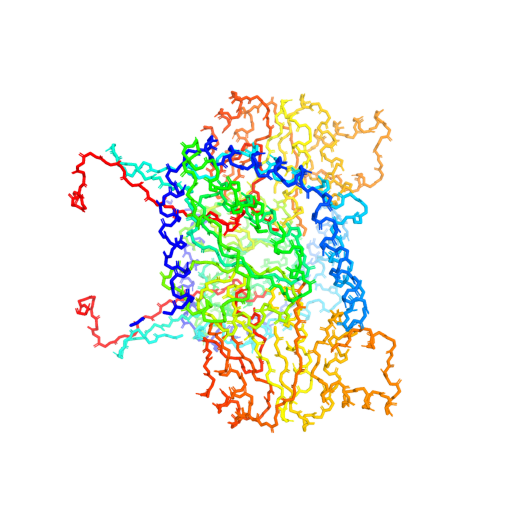58.21 130 ALA A N 1
ATOM 974 C CA . ALA A 1 142 ? -18.296 17.100 9.241 1.00 54.72 130 ALA A CA 1
ATOM 975 C C . ALA A 1 142 ? -17.790 18.533 9.479 1.00 53.58 130 ALA A C 1
ATOM 976 O O . ALA A 1 142 ? -16.879 18.973 8.801 1.00 52.00 130 ALA A O 1
ATOM 978 N N . ASN A 1 143 ? -18.390 19.253 10.425 1.00 54.45 131 ASN A N 1
ATOM 979 C CA . ASN A 1 143 ? -18.039 20.653 10.695 1.00 57.68 131 ASN A CA 1
ATOM 980 C C . ASN A 1 143 ? -16.587 20.786 11.169 1.00 58.07 131 ASN A C 1
ATOM 981 O O . ASN A 1 143 ? -15.820 21.622 10.676 1.00 59.48 131 ASN A O 1
ATOM 986 N N . ILE A 1 144 ? -16.215 19.932 12.115 1.00 58.57 132 ILE A N 1
ATOM 987 C CA . ILE A 1 144 ? -14.892 19.933 12.707 1.00 57.99 132 ILE A CA 1
ATOM 988 C C . ILE A 1 144 ? -13.825 19.405 11.767 1.00 56.63 132 ILE A C 1
ATOM 989 O O . ILE A 1 144 ? -12.743 19.961 11.691 1.00 59.43 132 ILE A O 1
ATOM 994 N N . THR A 1 145 ? -14.110 18.333 11.054 1.00 56.20 133 THR A N 1
ATOM 995 C CA . THR A 1 145 ? -13.192 17.868 10.025 1.00 54.96 133 THR A CA 1
ATOM 996 C C . THR A 1 145 ? -12.907 19.015 9.051 1.00 52.78 133 THR A C 1
ATOM 997 O O . THR A 1 145 ? -11.761 19.289 8.739 1.00 55.95 133 THR A O 1
ATOM 1001 N N . ALA A 1 146 ? -13.950 19.690 8.571 1.00 51.32 134 ALA A N 1
ATOM 1002 C CA . ALA A 1 146 ? -13.775 20.801 7.633 1.00 48.58 134 ALA A CA 1
ATOM 1003 C C . ALA A 1 146 ? -12.946 21.952 8.237 1.00 48.58 134 ALA A C 1
ATOM 1004 O O . ALA A 1 146 ? -11.930 22.342 7.672 1.00 50.81 134 ALA A O 1
ATOM 1006 N N . LEU A 1 147 ? -13.348 22.449 9.406 1.00 48.36 135 LEU A N 1
ATOM 1007 C CA . LEU A 1 147 ? -12.645 23.549 10.064 1.00 49.14 135 LEU A CA 1
ATOM 1008 C C . LEU A 1 147 ? -11.207 23.260 10.422 1.00 50.13 135 LEU A C 1
ATOM 1009 O O . LEU A 1 147 ? -10.380 24.177 10.382 1.00 52.14 135 LEU A O 1
ATOM 1014 N N . SER A 1 148 ? -10.914 22.010 10.793 1.00 49.16 136 SER A N 1
ATOM 1015 C CA . SER A 1 148 ? -9.563 21.578 11.149 1.00 47.89 136 SER A CA 1
ATOM 1016 C C . SER A 1 148 ? -8.602 21.542 9.991 1.00 47.37 136 SER A C 1
ATOM 1017 O O . SER A 1 148 ? -7.480 22.023 10.088 1.00 49.36 136 SER A O 1
ATOM 1020 N N . ILE A 1 149 ? -9.008 20.890 8.913 1.00 48.10 137 ILE A N 1
ATOM 1021 C CA . ILE A 1 149 ? -8.137 20.766 7.767 1.00 47.65 137 ILE A CA 1
ATOM 1022 C C . ILE A 1 149 ? -7.928 22.149 7.164 1.00 48.06 137 ILE A C 1
ATOM 1023 O O . ILE A 1 149 ? -6.809 22.523 6.880 1.00 49.27 137 ILE A O 1
ATOM 1028 N N . LYS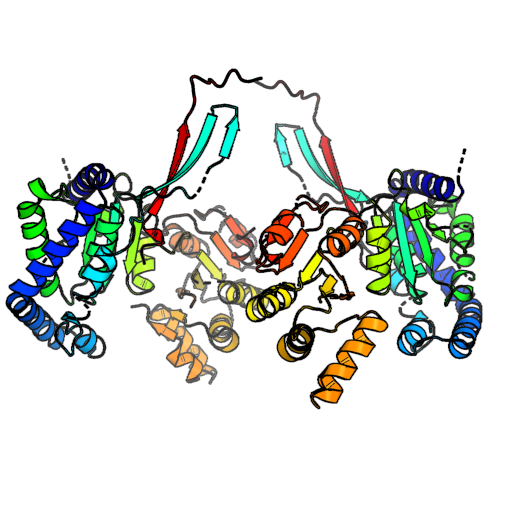 A 1 150 ? -9.006 22.915 7.030 1.00 49.01 138 LYS A N 1
ATOM 1029 C CA . LYS A 1 150 ? -8.942 24.282 6.529 1.00 49.25 138 LYS A CA 1
ATOM 1030 C C . LYS A 1 150 ? -7.985 25.181 7.323 1.00 50.68 138 LYS A C 1
ATOM 1031 O O . LYS A 1 150 ? -7.217 25.962 6.746 1.00 53.78 138 LYS A O 1
ATOM 1037 N N . SER A 1 151 ? -8.032 25.082 8.642 1.00 48.96 139 SER A N 1
ATOM 1038 C CA . SER A 1 151 ? -7.187 25.906 9.481 1.00 46.51 139 SER A CA 1
ATOM 1039 C C . SER A 1 151 ? -5.805 25.327 9.767 1.00 45.86 139 SER A C 1
ATOM 1040 O O . SER A 1 151 ? -5.017 25.947 10.461 1.00 49.05 139 SER A O 1
ATOM 1043 N N . GLY A 1 152 ? -5.496 24.153 9.223 1.00 45.14 140 GLY A N 1
ATOM 1044 C CA . GLY A 1 152 ? -4.161 23.549 9.357 1.00 41.82 140 GLY A CA 1
ATOM 1045 C C . GLY A 1 152 ? -3.922 22.810 10.665 1.00 43.68 140 GLY A C 1
ATOM 1046 O O . GLY A 1 152 ? -2.772 22.522 11.017 1.00 41.96 140 GLY A O 1
ATOM 1047 N N . ASN A 1 153 ? -5.009 22.491 11.380 1.00 45.57 141 ASN A N 1
ATOM 1048 C CA . ASN A 1 153 ? -4.951 21.749 12.640 1.00 43.84 141 ASN A CA 1
ATOM 1049 C C . ASN A 1 153 ? -5.262 20.287 12.430 1.00 44.94 141 ASN A C 1
ATOM 1050 O O . ASN A 1 153 ? -6.139 19.956 11.656 1.00 48.51 141 ASN A O 1
ATOM 1055 N N . ALA A 1 154 ? -4.568 19.417 13.150 1.00 44.76 142 ALA A N 1
ATOM 1056 C CA . ALA A 1 154 ? -4.959 18.031 13.205 1.00 44.78 142 ALA A CA 1
ATOM 1057 C C . ALA A 1 154 ? -6.038 17.922 14.270 1.00 44.69 142 ALA A C 1
ATOM 1058 O O . ALA A 1 154 ? -6.054 18.717 15.219 1.00 44.40 142 ALA A O 1
ATOM 1060 N N . ALA A 1 155 ? -6.948 16.965 14.093 1.00 43.51 143 ALA A N 1
ATOM 1061 C CA . ALA A 1 155 ? -8.030 16.761 15.042 1.00 43.55 143 ALA A CA 1
ATOM 1062 C C . ALA A 1 155 ? -8.160 15.310 15.472 1.00 42.69 143 ALA A C 1
ATOM 1063 O O . ALA A 1 155 ? -7.882 14.390 14.703 1.00 43.86 143 ALA A O 1
ATOM 1065 N N . ILE A 1 156 ? -8.575 15.137 16.720 1.00 42.59 144 ILE A N 1
ATOM 1066 C CA . ILE A 1 156 ? -9.001 13.852 17.268 1.00 43.53 144 ILE A CA 1
ATOM 1067 C C . ILE A 1 156 ? -10.459 14.041 17.674 1.00 44.33 144 ILE A C 1
ATOM 1068 O O . ILE A 1 156 ? -10.777 14.978 18.399 1.00 47.64 144 ILE A O 1
ATOM 1073 N N . LEU A 1 157 ? -11.328 13.171 17.177 1.00 45.63 145 LEU A N 1
ATOM 1074 C CA . LEU A 1 157 ? -12.761 13.198 17.457 1.00 47.80 145 LEU A CA 1
ATOM 1075 C C . LEU A 1 157 ? -13.203 11.990 18.277 1.00 50.12 145 LEU A C 1
ATOM 1076 O O . LEU A 1 157 ? -12.870 10.845 17.943 1.00 48.79 145 LEU A O 1
ATOM 1081 N N . LYS A 1 158 ? -13.949 12.258 19.352 1.00 52.54 146 LYS A N 1
ATOM 1082 C CA . LYS A 1 158 ? -14.531 11.204 20.184 1.00 55.53 146 LYS A CA 1
ATOM 1083 C C . LYS A 1 158 ? -15.994 11.555 20.449 1.00 55.88 146 LYS A C 1
ATOM 1084 O O . LYS A 1 158 ? -16.288 12.604 21.033 1.00 57.12 146 LYS A O 1
ATOM 1087 N N . GLY A 1 159 ? -16.899 10.698 19.978 1.00 57.26 147 GLY A N 1
ATOM 1088 C CA . GLY A 1 159 ? -18.344 10.862 20.168 1.00 57.70 147 GLY A CA 1
ATOM 1089 C C . GLY A 1 159 ? -18.869 10.002 21.302 1.00 59.08 147 GLY A C 1
ATOM 1090 O O . GLY A 1 159 ? -18.132 9.190 21.867 1.00 59.32 147 GLY A O 1
ATOM 1091 N N . GLY A 1 160 ? -20.137 10.197 21.654 1.00 60.51 148 GLY A N 1
ATOM 1092 C CA . GLY A 1 160 ? -20.813 9.358 22.648 1.00 61.77 148 GLY A CA 1
ATOM 1093 C C . GLY A 1 160 ? -21.352 8.071 22.047 1.00 63.01 148 GLY A C 1
ATOM 1094 O O . GLY A 1 160 ? -21.325 7.883 20.818 1.00 61.49 148 GLY A O 1
ATOM 1095 N N . LYS A 1 161 ? -21.843 7.194 22.927 1.00 63.93 149 LYS A N 1
ATOM 1096 C CA . LYS A 1 161 ? -22.472 5.914 22.565 1.00 63.74 149 LYS A CA 1
ATOM 1097 C C . LYS A 1 161 ? -23.653 6.019 21.582 1.00 63.40 149 LYS A C 1
ATOM 1098 O O . LYS A 1 161 ? -23.796 5.168 20.704 1.00 63.90 149 LYS A O 1
ATOM 1101 N N . GLU A 1 162 ? -24.481 7.054 21.737 1.00 61.93 150 GLU A N 1
ATOM 1102 C CA . GLU A 1 162 ? -25.697 7.274 20.939 1.00 61.84 150 GLU A CA 1
ATOM 1103 C C . GLU A 1 162 ? -25.499 7.334 19.417 1.00 61.06 150 GLU A C 1
ATOM 1104 O O . GLU A 1 162 ? -26.421 7.007 18.665 1.00 60.56 150 GLU A O 1
ATOM 1110 N N . SER A 1 163 ? -24.321 7.771 18.965 1.00 58.75 151 SER A N 1
ATOM 1111 C CA . SER A 1 163 ? -24.055 7.925 17.528 1.00 57.64 151 SER A CA 1
ATOM 1112 C C . SER A 1 163 ? -23.048 6.920 16.956 1.00 55.72 151 SER A C 1
ATOM 1113 O O . SER A 1 163 ? -22.625 7.049 15.811 1.00 57.16 151 SER A O 1
ATOM 1116 N N . VAL A 1 164 ? -22.688 5.915 17.743 1.00 54.15 152 VAL A N 1
ATOM 1117 C CA . VAL A 1 164 ? -21.736 4.877 17.333 1.00 56.35 152 VAL A CA 1
ATOM 1118 C C . VAL A 1 164 ? -21.843 4.402 15.870 1.00 55.34 152 VAL A C 1
ATOM 1119 O O . VAL A 1 164 ? -20.830 4.240 15.198 1.00 56.50 152 VAL A O 1
ATOM 1123 N N . ASN A 1 165 ? -23.062 4.163 15.393 1.00 55.21 153 ASN A N 1
ATOM 1124 C CA . ASN A 1 165 ? -23.287 3.686 14.027 1.00 52.75 153 ASN A CA 1
ATOM 1125 C C . ASN A 1 165 ? -23.038 4.745 12.970 1.00 51.11 153 ASN A C 1
ATOM 1126 O O . ASN A 1 165 ? -22.357 4.481 11.978 1.00 51.85 153 ASN A O 1
ATOM 1131 N N . THR A 1 166 ? -23.589 5.939 13.188 1.00 48.68 154 THR A N 1
ATOM 1132 C CA . THR A 1 166 ? -23.409 7.064 12.268 1.00 48.72 154 THR A CA 1
ATOM 1133 C C . THR A 1 166 ? -21.941 7.502 12.260 1.00 49.38 154 THR A C 1
ATOM 1134 O O . THR A 1 166 ? -21.372 7.763 11.200 1.00 48.50 154 THR A O 1
ATOM 1138 N N . PHE A 1 167 ? -21.341 7.553 13.449 1.00 49.04 155 PHE A N 1
ATOM 1139 C CA . PHE A 1 167 ? -19.919 7.833 13.611 1.00 49.34 155 PHE A CA 1
ATOM 1140 C C . PHE A 1 167 ? -19.029 6.877 12.805 1.00 49.19 155 PHE A C 1
ATOM 1141 O O . PHE A 1 167 ? -18.178 7.334 12.047 1.00 48.81 155 PHE A O 1
ATOM 1149 N N . ARG A 1 168 ? -19.220 5.570 12.999 1.00 48.94 156 ARG A N 1
ATOM 1150 C CA . ARG A 1 168 ? -18.574 4.496 12.211 1.00 51.89 156 ARG A CA 1
ATOM 1151 C C . ARG A 1 168 ? -18.625 4.686 10.689 1.00 50.44 156 ARG A C 1
ATOM 1152 O O . ARG A 1 168 ? -17.593 4.673 10.025 1.00 50.70 156 ARG A O 1
ATOM 1160 N N . GLU A 1 169 ? -19.830 4.825 10.141 1.00 50.05 157 GLU A N 1
ATOM 1161 C CA . GLU A 1 169 ? -19.994 5.059 8.715 1.00 50.23 157 GLU A CA 1
ATOM 1162 C C . GLU A 1 169 ? -19.286 6.314 8.180 1.00 50.50 157 GLU A C 1
ATOM 1163 O O . GLU A 1 169 ? -18.626 6.270 7.141 1.00 50.38 157 GLU A O 1
ATOM 1177 N N . ALA A 1 171 ? -16.778 8.127 9.708 1.00 48.01 159 ALA A N 1
ATOM 1178 C CA . ALA A 1 171 ? -15.339 7.884 9.859 1.00 49.16 159 ALA A CA 1
ATOM 1179 C C . ALA A 1 171 ? -14.755 7.090 8.692 1.00 50.86 159 ALA A C 1
ATOM 1180 O O . ALA A 1 171 ? -13.737 7.473 8.144 1.00 53.81 159 ALA A O 1
ATOM 1182 N N . LYS A 1 172 ? -15.411 5.996 8.311 1.00 51.11 160 LYS A N 1
ATOM 1183 C CA . LYS A 1 172 ? -14.982 5.176 7.185 1.00 52.00 160 LYS A CA 1
ATOM 1184 C C . LYS A 1 172 ? -14.818 6.015 5.914 1.00 51.83 160 LYS A C 1
ATOM 1185 O O . LYS A 1 172 ? -13.829 5.882 5.197 1.00 52.26 160 LYS A O 1
ATOM 1189 N N . ILE A 1 173 ? -15.789 6.885 5.649 1.00 49.22 161 ILE A N 1
ATOM 1190 C CA . ILE A 1 173 ? -15.793 7.674 4.423 1.00 47.85 161 ILE A CA 1
ATOM 1191 C C . ILE A 1 173 ? -14.699 8.751 4.415 1.00 49.13 161 ILE A C 1
ATOM 1192 O O . ILE A 1 173 ? -14.074 8.992 3.382 1.00 50.89 161 ILE A O 1
ATOM 1197 N N . VAL A 1 174 ? -14.478 9.396 5.559 1.00 46.21 162 VAL A N 1
ATOM 1198 C CA . VAL A 1 174 ? -13.459 10.425 5.684 1.00 44.93 162 VAL A CA 1
ATOM 1199 C C . VAL A 1 174 ? -12.064 9.776 5.645 1.00 47.19 162 VAL A C 1
ATOM 1200 O O . VAL A 1 174 ? -11.179 10.255 4.930 1.00 48.16 162 VAL A O 1
ATOM 1204 N N . ASN A 1 175 ? -11.881 8.685 6.395 1.00 48.25 163 ASN A N 1
ATOM 1205 C CA . ASN A 1 175 ? -10.598 7.957 6.457 1.00 50.05 163 ASN A CA 1
ATOM 1206 C C . ASN A 1 175 ? -10.183 7.534 5.057 1.00 50.92 163 ASN A C 1
ATOM 1207 O O . ASN A 1 175 ? -9.092 7.846 4.602 1.00 52.43 163 ASN A O 1
ATOM 1212 N N . ASP A 1 176 ? -11.086 6.817 4.396 1.00 51.34 164 ASP A N 1
ATOM 1213 C CA . ASP A 1 176 ? -10.930 6.375 3.015 1.00 53.03 164 ASP A CA 1
ATOM 1214 C C . ASP A 1 176 ? -10.634 7.494 2.020 1.00 51.11 164 ASP A C 1
ATOM 1215 O O . ASP A 1 176 ? -9.803 7.315 1.139 1.00 52.93 164 ASP A O 1
ATOM 1220 N N . THR A 1 177 ? -11.336 8.621 2.133 1.00 48.41 165 THR A N 1
ATOM 1221 C CA . THR A 1 177 ? -11.147 9.729 1.206 1.00 47.26 165 THR A CA 1
ATOM 1222 C C . THR A 1 177 ? -9.791 10.384 1.438 1.00 48.75 165 THR A C 1
ATOM 1223 O O . THR A 1 177 ? -9.097 10.722 0.482 1.00 49.63 165 THR A O 1
ATOM 1227 N N . ILE A 1 178 ? -9.410 10.561 2.701 1.00 48.69 166 ILE A N 1
ATOM 1228 C CA . ILE A 1 178 ? -8.109 11.147 2.997 1.00 49.51 166 ILE A CA 1
ATOM 1229 C C . ILE A 1 178 ? -6.977 10.240 2.461 1.00 50.83 166 ILE A C 1
ATOM 1230 O O . ILE A 1 178 ? -6.021 10.721 1.862 1.00 51.58 166 ILE A O 1
ATOM 1235 N N . ALA A 1 179 ? -7.103 8.935 2.668 1.00 51.64 167 ALA A N 1
ATOM 1236 C CA . ALA A 1 179 ? -6.124 7.965 2.160 1.00 53.88 167 ALA A CA 1
ATOM 1237 C C . ALA A 1 179 ? -6.055 7.985 0.626 1.00 56.09 167 ALA A C 1
ATOM 1238 O O . ALA A 1 179 ? -4.976 8.092 0.045 1.00 57.59 167 ALA A O 1
ATOM 1240 N N . GLN A 1 180 ? -7.219 7.911 -0.012 1.00 57.07 168 GLN A N 1
ATOM 1241 C CA . GLN A 1 180 ? -7.348 7.887 -1.465 1.00 60.17 168 GLN A CA 1
ATOM 1242 C C . GLN A 1 180 ? -6.733 9.098 -2.192 1.00 60.09 168 GLN A C 1
ATOM 1243 O O . GLN A 1 180 ? -6.220 8.963 -3.305 1.00 61.15 168 GLN A O 1
ATOM 1249 N N . PHE A 1 181 ? -6.792 10.275 -1.575 1.00 59.88 169 PHE A N 1
ATOM 1250 C CA . PHE A 1 181 ? -6.378 11.508 -2.250 1.00 58.91 169 PHE A CA 1
ATOM 1251 C C . PHE A 1 181 ? -5.127 12.184 -1.672 1.00 59.31 169 PHE A C 1
ATOM 1252 O O . PHE A 1 181 ? -4.818 13.311 -2.034 1.00 59.32 169 PHE A O 1
ATOM 1260 N N . GLN A 1 182 ? -4.402 11.477 -0.805 1.00 61.36 170 GLN A N 1
ATOM 1261 C CA . GLN A 1 182 ? -3.186 11.992 -0.154 1.00 64.86 170 GLN A CA 1
ATOM 1262 C C . GLN A 1 182 ? -2.112 12.505 -1.120 1.00 66.81 170 GLN A C 1
ATOM 1263 O O . GLN A 1 182 ? -1.598 13.615 -0.947 1.00 67.25 170 GLN A O 1
ATOM 1269 N N . SER A 1 183 ? -1.770 11.689 -2.120 1.00 69.46 171 SER A N 1
ATOM 1270 C CA . SER A 1 183 ? -0.758 12.044 -3.129 1.00 70.60 171 SER A CA 1
ATOM 1271 C C . SER A 1 183 ? -1.180 13.241 -3.992 1.00 70.22 171 SER A C 1
ATOM 1272 O O . SER A 1 183 ? -0.340 14.021 -4.448 1.00 71.64 171 SER A O 1
ATOM 1275 N N . GLU A 1 184 ? -2.483 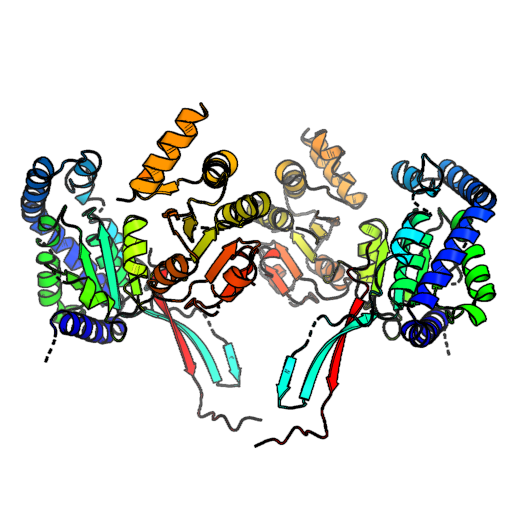13.391 -4.197 1.00 68.75 172 GLU A N 1
ATOM 1276 C CA . GLU A 1 184 ? -3.019 14.532 -4.921 1.00 67.86 172 GLU A CA 1
ATOM 1277 C C . GLU A 1 184 ? -3.083 15.819 -4.074 1.00 65.05 172 GLU A C 1
ATOM 1278 O O . GLU A 1 184 ? -2.819 16.905 -4.593 1.00 64.91 172 GLU A O 1
ATOM 1284 N N . THR A 1 185 ? -3.431 15.704 -2.790 1.00 61.75 173 THR A N 1
ATOM 1285 C CA . THR A 1 185 ? -3.734 16.892 -1.958 1.00 58.55 173 THR A CA 1
ATOM 1286 C C . THR A 1 185 ? -2.610 17.300 -0.995 1.00 57.69 173 THR A C 1
ATOM 1287 O O . THR A 1 185 ? -2.466 18.469 -0.658 1.00 58.12 173 THR A O 1
ATOM 1291 N N . GLY A 1 186 ? -1.816 16.327 -0.565 1.00 56.89 174 GLY A N 1
ATOM 1292 C CA . GLY A 1 186 ? -0.764 16.565 0.400 1.00 56.10 174 GLY A CA 1
ATOM 1293 C C . GLY A 1 186 ? -1.250 16.314 1.809 1.00 56.47 174 GLY A C 1
ATOM 1294 O O . GLY A 1 186 ? -0.450 16.084 2.699 1.00 58.79 174 GLY A O 1
ATOM 1295 N N . VAL A 1 187 ? -2.567 16.345 1.999 1.00 56.14 175 VAL A N 1
ATOM 1296 C CA . VAL A 1 187 ? -3.197 16.199 3.317 1.00 53.64 175 VAL A CA 1
ATOM 1297 C C . VAL A 1 187 ? -3.003 14.778 3.840 1.00 53.86 175 VAL A C 1
ATOM 1298 O O . VAL A 1 187 ? -3.547 13.827 3.287 1.00 55.96 175 VAL A O 1
ATOM 1302 N N . PRO A 1 188 ? -2.208 14.634 4.911 1.00 55.00 176 PRO A N 1
ATOM 1303 C CA . PRO A 1 188 ? -1.807 13.304 5.359 1.00 53.73 176 PRO A CA 1
ATOM 1304 C C . PRO A 1 188 ? -2.882 12.505 6.078 1.00 53.73 176 PRO A C 1
ATOM 1305 O O . PRO A 1 188 ? -3.759 13.070 6.725 1.00 54.85 176 PRO A O 1
ATOM 1309 N N . VAL A 1 189 ? -2.803 11.186 5.940 1.00 55.10 177 VAL A N 1
ATOM 1310 C CA . VAL A 1 189 ? -3.543 10.237 6.783 1.00 55.24 177 VAL A CA 1
ATOM 1311 C C . VAL A 1 189 ? -3.204 10.572 8.255 1.00 56.09 177 VAL A C 1
ATOM 1312 O O . VAL A 1 189 ? -2.038 10.810 8.584 1.00 58.58 177 VAL A O 1
ATOM 1316 N N . GLY A 1 190 ? -4.204 10.620 9.134 1.00 54.86 178 GLY A N 1
ATOM 1317 C CA . GLY A 1 190 ? -3.965 11.057 10.518 1.00 49.74 178 GLY A CA 1
ATOM 1318 C C . GLY A 1 190 ? -4.256 12.527 10.787 1.00 49.33 178 GLY A C 1
ATOM 1319 O O . GLY A 1 190 ? -4.258 12.935 11.948 1.00 49.53 178 GLY A O 1
ATOM 1320 N N . SER A 1 191 ? -4.491 13.330 9.739 1.00 47.21 179 SER A N 1
ATOM 1321 C CA . SER A 1 191 ? -4.887 14.733 9.921 1.00 49.27 179 SER A CA 1
ATOM 1322 C C . SER A 1 191 ? -6.118 14.792 10.826 1.00 50.07 179 SER A C 1
ATOM 1323 O O . SER A 1 191 ? -6.221 15.675 11.680 1.00 51.53 179 SER A O 1
ATOM 1326 N N . VAL A 1 192 ? -7.043 13.850 10.610 1.00 48.03 180 VAL A N 1
ATOM 1327 C CA . VAL A 1 192 ? -8.240 13.670 11.430 1.00 47.86 180 VAL A CA 1
ATOM 1328 C C . VAL A 1 192 ? -8.300 12.233 11.925 1.00 47.39 180 VAL A C 1
ATOM 1329 O O . VAL A 1 192 ? -8.312 11.343 11.126 1.00 48.34 180 VAL A O 1
ATOM 1333 N N . GLN A 1 193 ? -8.304 12.000 13.236 1.00 48.68 181 GLN A N 1
ATOM 1334 C CA . GLN A 1 193 ? -8.476 10.622 13.751 1.00 48.51 181 GLN A CA 1
ATOM 1335 C C . GLN A 1 193 ? -9.789 10.512 14.486 1.00 48.25 181 GLN A C 1
ATOM 1336 O O . GLN A 1 193 ? -10.069 11.256 15.423 1.00 50.32 181 GLN A O 1
ATOM 1342 N N . LEU A 1 194 ? -10.593 9.565 14.048 1.00 50.56 182 LEU A N 1
ATOM 1343 C CA . LEU A 1 194 ? -11.920 9.385 14.565 1.00 52.33 182 LEU A CA 1
ATOM 1344 C C . LEU A 1 194 ? -11.869 8.160 15.462 1.00 55.01 182 LEU A C 1
ATOM 1345 O O . LEU A 1 194 ? -11.822 7.035 14.975 1.00 56.69 182 LEU A O 1
ATOM 1350 N N . ILE A 1 195 ? -11.844 8.396 16.772 1.00 59.56 183 ILE A N 1
ATOM 1351 C CA . ILE A 1 195 ? -11.673 7.343 17.781 1.00 65.32 183 ILE A CA 1
ATOM 1352 C C . ILE A 1 195 ? -12.951 6.527 17.970 1.00 71.45 183 ILE A C 1
ATOM 1353 O O . ILE A 1 195 ? -13.945 7.013 18.522 1.00 72.60 183 ILE A O 1
ATOM 1358 N N . GLU A 1 196 ? -12.909 5.283 17.502 1.00 77.45 184 GLU A N 1
ATOM 1359 C CA . GLU A 1 196 ? -14.048 4.374 17.614 1.00 83.24 184 GLU A CA 1
ATOM 1360 C C . GLU A 1 196 ? -13.899 3.538 18.880 1.00 87.44 184 GLU A C 1
ATOM 1361 O O . GLU A 1 196 ? -13.530 2.361 18.809 1.00 89.46 184 GLU A O 1
ATOM 1367 N N . THR A 1 197 ? -14.178 4.160 20.031 1.00 91.21 185 THR A N 1
ATOM 1368 C CA . THR A 1 197 ? -14.108 3.505 21.357 1.00 94.79 185 THR A CA 1
ATOM 1369 C C . THR A 1 197 ? -13.025 2.399 21.449 1.00 97.11 185 THR A C 1
ATOM 1370 O O . THR A 1 197 ? -13.328 1.192 21.504 1.00 97.09 185 THR A O 1
ATOM 1374 N N . ARG A 1 198 ? -11.763 2.834 21.443 1.00 98.59 186 ARG A N 1
ATOM 1375 C CA . ARG A 1 198 ? -10.621 1.925 21.439 1.00 99.53 186 ARG A CA 1
ATOM 1376 C C . ARG A 1 198 ? -9.596 2.308 22.513 1.00 100.98 186 ARG A C 1
ATOM 1377 O O . ARG A 1 198 ? -9.468 1.638 23.545 1.00 100.98 186 ARG A O 1
ATOM 1379 N N . VAL A 1 201 ? -9.281 6.495 24.838 1.00 102.26 189 VAL A N 1
ATOM 1380 C CA . VAL A 1 201 ? -9.907 6.516 26.168 1.00 102.00 189 VAL A CA 1
ATOM 1381 C C . VAL A 1 201 ? -9.783 7.884 26.867 1.00 100.55 189 VAL A C 1
ATOM 1382 O O . VAL A 1 201 ? -9.407 8.875 26.229 1.00 100.47 189 VAL A O 1
ATOM 1386 N N . SER A 1 202 ? -10.117 7.943 28.159 1.00 98.76 190 SER A N 1
ATOM 1387 C CA . SER A 1 202 ? -10.050 9.208 28.920 1.00 96.88 190 SER A CA 1
ATOM 1388 C C . SER A 1 202 ? -8.607 9.636 29.225 1.00 93.42 190 SER A C 1
ATOM 1389 O O . SER A 1 202 ? -8.367 10.744 29.733 1.00 91.83 190 SER A O 1
ATOM 1392 N N . ASP A 1 203 ? -7.667 8.738 28.902 1.00 89.26 191 ASP A N 1
ATOM 1393 C CA . ASP A 1 203 ? -6.229 9.029 28.887 1.00 84.80 191 ASP A CA 1
ATOM 1394 C C . ASP A 1 203 ? -5.827 10.137 27.900 1.00 78.24 191 ASP A C 1
ATOM 1395 O O . ASP A 1 203 ? -4.776 10.752 28.080 1.00 78.81 191 ASP A O 1
ATOM 1400 N N . LEU A 1 204 ? -6.645 10.369 26.865 1.00 70.47 192 LEU A N 1
ATOM 1401 C CA . LEU A 1 204 ? -6.416 11.450 25.888 1.00 64.02 192 LEU A CA 1
ATOM 1402 C C . LEU A 1 204 ? -6.401 12.841 26.500 1.00 59.15 192 LEU A C 1
ATOM 1403 O O . LEU A 1 204 ? -5.680 13.709 26.031 1.00 58.85 192 LEU A O 1
ATOM 1408 N N . LEU A 1 205 ? -7.218 13.052 27.529 1.00 57.66 193 LEU A N 1
ATOM 1409 C CA . LEU A 1 205 ? -7.243 14.294 28.289 1.00 55.97 193 LEU A CA 1
ATOM 1410 C C . LEU A 1 205 ? -5.975 14.561 29.117 1.00 59.43 193 LEU A C 1
ATOM 1411 O O . LEU A 1 205 ? -5.777 15.682 29.617 1.00 59.45 193 LEU A O 1
ATOM 1416 N N . ASP A 1 206 ? -5.118 13.542 29.241 1.00 59.99 194 ASP A N 1
ATOM 1417 C CA . ASP A 1 206 ? -3.821 13.666 29.902 1.00 62.73 194 ASP A CA 1
ATOM 1418 C C . ASP A 1 206 ? -2.679 14.022 28.927 1.00 63.92 194 ASP A C 1
ATOM 1419 O O . ASP A 1 206 ? -1.538 14.241 29.356 1.00 64.88 194 ASP A O 1
ATOM 1424 N N . GLN A 1 207 ? -2.975 14.088 27.627 1.00 62.20 195 GLN A N 1
ATOM 1425 C CA . GLN A 1 207 ? -1.923 14.262 26.622 1.00 59.48 195 GLN A CA 1
ATOM 1426 C C . GLN A 1 207 ? -1.624 15.712 26.315 1.00 58.53 195 GLN A C 1
ATOM 1427 O O . GLN A 1 207 ? -1.500 16.071 25.170 1.00 58.49 195 GLN A O 1
ATOM 1433 N N . ASP A 1 208 ? -1.462 16.540 27.335 1.00 60.13 196 ASP A N 1
ATOM 1434 C CA . ASP A 1 208 ? -1.236 17.955 27.108 1.00 60.71 196 ASP A CA 1
ATOM 1435 C C . ASP A 1 208 ? 0.143 18.352 26.573 1.00 61.02 196 ASP A C 1
ATOM 1436 O O . ASP A 1 208 ? 0.354 19.526 26.254 1.00 62.03 196 ASP A O 1
ATOM 1441 N N . GLU A 1 209 ? 1.059 17.392 26.435 1.00 60.02 197 GLU A N 1
ATOM 1442 C CA . GLU A 1 209 ? 2.306 17.653 25.707 1.00 61.15 197 GLU A CA 1
ATOM 1443 C C . GLU A 1 209 ? 2.076 17.665 24.206 1.00 60.04 197 GLU A C 1
ATOM 1444 O O . GLU A 1 209 ? 2.877 18.218 23.463 1.00 61.43 197 GLU A O 1
ATOM 1450 N N . TYR A 1 210 ? 1.003 17.017 23.758 1.00 60.35 198 TYR A N 1
ATOM 1451 C CA . TYR A 1 210 ? 0.735 16.863 22.337 1.00 58.19 198 TYR A CA 1
ATOM 1452 C C . TYR A 1 210 ? -0.536 17.573 21.894 1.00 56.89 198 TYR A C 1
ATOM 1453 O O . TYR A 1 210 ? -0.654 17.924 20.726 1.00 56.52 198 TYR A O 1
ATOM 1462 N N . ILE A 1 211 ? -1.492 17.750 22.810 1.00 54.61 199 ILE A N 1
ATOM 1463 C CA . ILE A 1 211 ? -2.794 18.328 22.470 1.00 51.65 199 ILE A CA 1
ATOM 1464 C C . ILE A 1 211 ? -2.884 19.723 23.008 1.00 52.98 199 ILE A C 1
ATOM 1465 O O . ILE A 1 211 ? -2.622 19.951 24.193 1.00 53.92 199 ILE A O 1
ATOM 1470 N N . ASP A 1 212 ? -3.244 20.656 22.124 1.00 51.90 200 ASP A N 1
ATOM 1471 C CA . ASP A 1 212 ? -3.268 22.077 22.427 1.00 51.34 200 ASP A CA 1
ATOM 1472 C C . ASP A 1 212 ? -4.624 22.659 22.807 1.00 51.16 200 ASP A C 1
ATOM 1473 O O . ASP A 1 212 ? -4.679 23.703 23.452 1.00 53.72 200 ASP A O 1
ATOM 1478 N N . LEU A 1 213 ? -5.717 22.029 22.395 1.00 49.62 201 LEU A N 1
ATOM 1479 C CA . LEU A 1 213 ? -7.035 22.575 22.676 1.00 50.43 201 LEU A CA 1
ATOM 1480 C C . LEU A 1 213 ? -8.066 21.486 22.698 1.00 49.46 201 LEU A C 1
ATOM 1481 O O . LEU A 1 213 ? -8.049 20.616 21.840 1.00 51.20 201 LEU A O 1
ATOM 1486 N N . VAL A 1 214 ? -8.976 21.554 23.665 1.00 48.20 202 VAL A N 1
ATOM 1487 C CA . VAL A 1 214 ? -10.131 20.688 23.706 1.00 48.53 202 VAL A CA 1
ATOM 1488 C C . VAL A 1 214 ? -11.331 21.472 23.267 1.00 49.27 202 VAL A C 1
ATOM 1489 O O . VAL A 1 214 ? -11.581 22.562 23.788 1.00 50.64 202 VAL A O 1
ATOM 1493 N N . VAL A 1 215 ? -12.090 20.911 22.326 1.00 49.27 203 VAL A N 1
ATOM 1494 C CA . VAL A 1 215 ? -13.324 21.546 21.872 1.00 50.45 203 VAL A CA 1
ATOM 1495 C C . VAL A 1 215 ? -14.509 20.680 22.325 1.00 52.75 203 VAL A C 1
ATOM 1496 O O . VAL A 1 215 ? -14.723 19.587 21.798 1.00 53.14 203 VAL A O 1
ATOM 1500 N N . PRO A 1 216 ? -15.230 21.116 23.375 1.00 55.42 204 PRO A N 1
ATOM 1501 C CA . PRO A 1 216 ? -16.390 20.330 23.804 1.00 57.62 204 PRO A CA 1
ATOM 1502 C C . PRO A 1 216 ? -17.653 20.708 23.041 1.00 58.60 204 PRO A C 1
ATOM 1503 O O . PRO A 1 216 ? -17.956 21.885 22.891 1.00 58.03 204 PRO A O 1
ATOM 1507 N N . ARG A 1 217 ? -18.366 19.705 22.541 1.00 60.89 205 ARG A N 1
ATOM 1508 C CA . ARG A 1 217 ? -19.627 19.929 21.840 1.00 61.06 205 ARG A CA 1
ATOM 1509 C C . ARG A 1 217 ? -20.748 19.085 22.487 1.00 61.85 205 ARG A C 1
ATOM 1510 O O . ARG A 1 217 ? -21.120 18.020 21.988 1.00 59.65 205 ARG A O 1
ATOM 1518 N N . GLY A 1 218 ? -21.279 19.574 23.605 1.00 63.74 206 GLY A N 1
ATOM 1519 C CA . GLY A 1 218 ? -22.353 18.884 24.312 1.00 65.67 206 GLY A CA 1
ATOM 1520 C C . GLY A 1 218 ? -22.920 19.664 25.480 1.00 67.14 206 GLY A C 1
ATOM 1521 O O . GLY A 1 218 ? -23.095 20.882 25.403 1.00 66.85 206 GLY A O 1
ATOM 1522 N N . SER A 1 219 ? -23.208 18.955 26.568 1.00 69.03 207 SER A N 1
ATOM 1523 C CA . SER A 1 219 ? -23.859 19.561 27.734 1.00 70.87 207 SER A CA 1
ATOM 1524 C C . SER A 1 219 ? -22.864 20.215 28.695 1.00 72.12 207 SER A C 1
ATOM 1525 O O . SER A 1 219 ? -21.645 20.027 28.572 1.00 72.55 207 SER A O 1
ATOM 1528 N N . ASN A 1 220 ? -23.405 20.966 29.658 1.00 72.89 208 ASN A N 1
ATOM 1529 C CA . ASN A 1 220 ? -22.628 21.588 30.732 1.00 73.55 208 ASN A CA 1
ATOM 1530 C C . ASN A 1 220 ? -21.942 20.560 31.616 1.00 71.48 208 ASN A C 1
ATOM 1531 O O . ASN A 1 220 ? -20.847 20.798 32.108 1.00 72.84 208 ASN A O 1
ATOM 1536 N N . ALA A 1 221 ? -22.602 19.430 31.823 1.00 69.14 209 ALA A N 1
ATOM 1537 C CA . ALA A 1 221 ? -22.051 18.328 32.601 1.00 68.67 209 ALA A CA 1
ATOM 1538 C C . ALA A 1 221 ? -20.787 17.752 31.962 1.00 67.70 209 ALA A C 1
ATOM 1539 O O . ALA A 1 221 ? -19.844 17.383 32.670 1.00 67.80 209 ALA A O 1
ATOM 1541 N N . LEU A 1 222 ? -20.788 17.677 30.627 1.00 67.07 210 LEU A N 1
ATOM 1542 C CA . LEU A 1 222 ? -19.639 17.217 29.843 1.00 65.04 210 LEU A CA 1
ATOM 1543 C C . LEU A 1 222 ? -18.450 18.174 29.983 1.00 64.12 210 LEU A C 1
ATOM 1544 O O . LEU A 1 222 ? -17.322 17.729 30.206 1.00 65.41 210 LEU A O 1
ATOM 1549 N N . VAL A 1 223 ? -18.717 19.475 29.845 1.00 61.68 211 VAL A N 1
ATOM 1550 C CA . VAL A 1 223 ? -17.721 20.528 30.044 1.00 61.67 211 VAL A CA 1
ATOM 1551 C C . VAL A 1 223 ? -17.076 20.447 31.433 1.00 61.21 211 VAL A C 1
ATOM 1552 O O . VAL A 1 223 ? -15.856 20.452 31.540 1.00 61.47 211 VAL A O 1
ATOM 1556 N N . ARG A 1 224 ? -17.901 20.364 32.477 1.00 61.22 212 ARG A N 1
ATOM 1557 C CA . ARG A 1 224 ? -17.439 20.212 33.863 1.00 61.05 212 ARG A CA 1
ATOM 1558 C C . ARG A 1 224 ? -16.550 19.009 34.062 1.00 60.03 212 ARG A C 1
ATOM 1559 O O . ARG A 1 224 ? -15.541 19.084 34.747 1.00 61.63 212 ARG A O 1
ATOM 1567 N N . LYS A 1 225 ? -16.940 17.893 33.467 1.00 61.16 213 LYS A N 1
ATOM 1568 C CA . LYS A 1 225 ? -16.158 16.664 33.552 1.00 60.88 213 LYS A CA 1
ATOM 1569 C C . LYS A 1 225 ? -14.800 16.849 32.878 1.00 59.62 213 LYS A C 1
ATOM 1570 O O . LYS A 1 225 ? -13.773 16.497 33.459 1.00 59.42 213 LYS A O 1
ATOM 1573 N N . ILE A 1 226 ? -14.810 17.395 31.657 1.00 58.84 214 ILE A N 1
ATOM 1574 C CA . ILE A 1 226 ? -13.590 17.677 30.900 1.00 57.39 214 ILE A CA 1
ATOM 1575 C C . ILE A 1 226 ? -12.686 18.635 31.671 1.00 59.44 214 ILE A C 1
ATOM 1576 O O . ILE A 1 226 ? -11.511 18.364 31.838 1.00 59.79 214 ILE A O 1
ATOM 1581 N N . LYS A 1 227 ? -13.230 19.752 32.140 1.00 61.97 215 LYS A N 1
ATOM 1582 C CA . LYS A 1 227 ? -12.448 20.701 32.923 1.00 65.48 215 LYS A CA 1
ATOM 1583 C C . LYS A 1 227 ? -11.728 20.072 34.114 1.00 68.57 215 LYS A C 1
ATOM 1584 O O . LYS A 1 227 ? -10.577 20.393 34.373 1.00 70.45 215 LYS A O 1
ATOM 1590 N N . ASP A 1 228 ? -12.383 19.150 34.815 1.00 70.05 216 ASP A N 1
ATOM 1591 C CA . ASP A 1 228 ? -11.776 18.519 35.987 1.00 71.76 216 ASP A CA 1
ATOM 1592 C C . ASP A 1 228 ? -10.789 17.386 35.685 1.00 72.39 216 ASP A C 1
ATOM 1593 O O . ASP A 1 228 ? -10.084 16.912 36.583 1.00 73.36 216 ASP A O 1
ATOM 1598 N N . THR A 1 229 ? -10.711 16.972 34.428 1.00 70.85 217 THR A N 1
ATOM 1599 C CA . THR A 1 229 ? -9.864 15.840 34.071 1.00 70.16 217 THR A CA 1
ATOM 1600 C C . THR A 1 229 ? -8.757 16.205 33.096 1.00 66.84 217 THR A C 1
ATOM 1601 O O . THR A 1 229 ? -8.178 15.320 32.447 1.00 67.09 217 THR A O 1
ATOM 1605 N N . THR A 1 230 ? -8.463 17.492 32.972 1.00 63.55 218 THR A N 1
ATOM 1606 C CA . THR A 1 230 ? -7.502 17.907 31.957 1.00 61.98 218 THR A CA 1
ATOM 1607 C C . THR A 1 230 ? -6.739 19.158 32.307 1.00 62.49 218 THR A C 1
ATOM 1608 O O . THR A 1 230 ? -7.259 20.030 32.992 1.00 64.71 218 THR A O 1
ATOM 1612 N N . LYS A 1 231 ? -5.506 19.236 31.804 1.00 63.72 219 LYS A N 1
ATOM 1613 C CA . LYS A 1 231 ? -4.704 20.470 31.850 1.00 64.84 219 LYS A CA 1
ATOM 1614 C C . LYS A 1 231 ? -4.615 21.182 30.489 1.00 63.32 219 LYS A C 1
ATOM 1615 O O . LYS A 1 231 ? -4.112 22.294 30.414 1.00 63.84 219 LYS A O 1
ATOM 1621 N N . ILE A 1 232 ? -5.083 20.518 29.426 1.00 61.11 220 ILE A N 1
ATOM 1622 C CA . ILE A 1 232 ? -5.223 21.100 28.088 1.00 56.44 220 ILE A CA 1
ATOM 1623 C C . ILE A 1 232 ? -6.274 22.196 28.153 1.00 56.71 220 ILE A C 1
ATOM 1624 O O . ILE A 1 232 ? -7.352 21.960 28.695 1.00 59.09 220 ILE A O 1
ATOM 1629 N N . PRO A 1 233 ? -5.971 23.409 27.633 1.00 54.59 221 PRO A N 1
ATOM 1630 C CA . PRO A 1 233 ? -7.028 24.439 27.551 1.00 52.04 221 PRO A CA 1
ATOM 1631 C C . PRO A 1 233 ? -8.324 23.972 26.856 1.00 53.75 221 PRO A C 1
ATOM 1632 O O . PRO A 1 233 ? -8.282 23.232 25.860 1.00 52.28 221 PRO A O 1
ATOM 1636 N N . VAL A 1 234 ? -9.459 24.426 27.390 1.00 53.29 222 VAL A N 1
ATOM 1637 C CA . VAL A 1 234 ? -10.762 24.122 26.861 1.00 54.53 222 VAL A CA 1
ATOM 1638 C C . VAL A 1 234 ? -11.327 25.349 26.170 1.00 57.45 222 VAL A C 1
ATOM 1639 O O . VAL A 1 234 ? -11.435 26.412 26.784 1.00 59.05 222 VAL A O 1
ATOM 1643 N N . LEU A 1 235 ? -11.695 25.198 24.897 1.00 58.04 223 LEU A N 1
ATOM 1644 C CA . LEU A 1 235 ? -12.237 26.307 24.124 1.00 58.79 223 LEU A CA 1
ATOM 1645 C C . LEU A 1 235 ? -13.452 26.914 24.799 1.00 61.04 223 LEU A C 1
ATOM 1646 O O . LEU A 1 235 ? -14.436 26.228 25.059 1.00 63.18 223 LEU A O 1
ATOM 1651 N N . GLY A 1 236 ? -13.371 28.206 25.079 1.00 64.09 224 GLY A N 1
ATOM 1652 C CA . GLY A 1 236 ? -14.479 28.949 25.683 1.00 65.40 224 GLY A CA 1
ATOM 1653 C C . GLY A 1 236 ? -14.586 28.819 27.191 1.00 66.86 224 GLY A C 1
ATOM 1654 O O . GLY A 1 236 ? -15.574 29.233 27.746 1.00 70.55 224 GLY A O 1
ATOM 1655 N N . HIS A 1 237 ? -13.578 28.249 27.858 1.00 68.30 225 HIS A N 1
ATOM 1656 C CA . HIS A 1 237 ? -13.641 27.977 29.306 1.00 69.44 225 HIS A CA 1
ATOM 1657 C C . HIS A 1 237 ? -12.267 28.014 29.938 1.00 71.72 225 HIS A C 1
ATOM 1658 O O . HIS A 1 237 ? -11.688 26.963 30.224 1.00 74.05 225 HIS A O 1
ATOM 1665 N N . ALA A 1 238 ? -11.736 29.214 30.161 1.00 73.18 226 ALA A N 1
ATOM 1666 C CA . ALA A 1 238 ? -10.405 29.343 30.751 1.00 74.38 226 ALA A CA 1
ATOM 1667 C C . ALA A 1 238 ? -10.407 29.032 32.245 1.00 75.34 226 ALA A C 1
ATOM 1668 O O . ALA A 1 238 ? -9.412 28.547 32.789 1.00 77.07 226 ALA A O 1
ATOM 1670 N N . ASP A 1 239 ? -11.525 29.314 32.911 1.00 76.74 227 ASP A N 1
ATOM 1671 C CA . ASP A 1 239 ? -11.616 29.131 34.363 1.00 77.15 227 ASP A CA 1
ATOM 1672 C C . ASP A 1 239 ? -12.220 27.801 34.761 1.00 74.80 227 ASP A C 1
ATOM 1673 O O . ASP A 1 239 ? -13.088 27.253 34.062 1.00 72.03 227 ASP A O 1
ATOM 1678 N N . GLY A 1 240 ? -11.746 27.287 35.892 1.00 73.15 228 GLY A N 1
ATOM 1679 C CA . GLY A 1 240 ? -12.321 26.087 36.491 1.00 72.30 228 GLY A CA 1
ATOM 1680 C C . GLY A 1 240 ? -13.643 26.360 37.197 1.00 68.78 228 GLY A C 1
ATOM 1681 O O . GLY A 1 240 ? -14.143 27.495 37.207 1.00 68.01 228 GLY A O 1
ATOM 1682 N N . ILE A 1 241 ? -14.206 25.310 37.788 1.00 65.79 229 ILE A N 1
ATOM 1683 C CA . ILE A 1 241 ? -15.434 25.427 38.561 1.00 62.71 229 ILE A CA 1
ATOM 1684 C C . ILE A 1 241 ? -15.197 26.2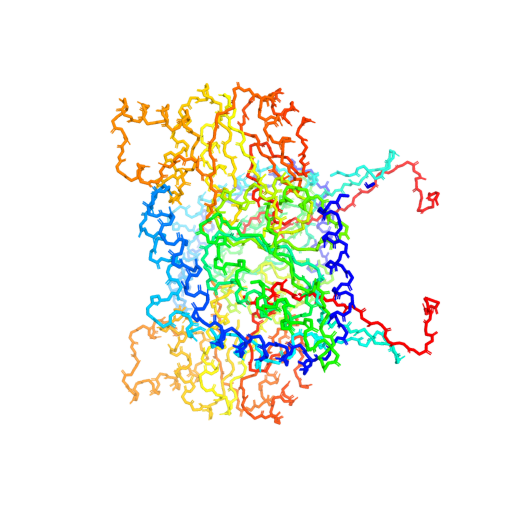12 39.855 1.00 61.04 229 ILE A C 1
ATOM 1685 O O . ILE A 1 241 ? -14.301 25.866 40.640 1.00 58.24 229 ILE A O 1
ATOM 1690 N N . CYS A 1 242 ? -16.012 27.257 40.053 1.00 58.70 230 CYS A N 1
ATOM 1691 C CA . CYS A 1 242 ? -15.988 28.100 41.246 1.00 57.97 230 CYS A CA 1
ATOM 1692 C C . CYS A 1 242 ? -17.090 27.737 42.230 1.00 54.93 230 CYS A C 1
ATOM 1693 O O . CYS A 1 242 ? -18.247 27.643 41.860 1.00 56.69 230 CYS A O 1
ATOM 1696 N N . SER A 1 243 ? -16.720 27.550 43.491 1.00 52.09 231 SER A N 1
ATOM 1697 C CA . SER A 1 243 ? -17.639 27.081 44.512 1.00 49.84 231 SER A CA 1
ATOM 1698 C C . SER A 1 243 ? -17.960 28.148 45.561 1.00 49.07 231 SER A C 1
ATOM 1699 O O . SER A 1 243 ? -17.119 28.942 45.925 1.00 48.91 231 SER A O 1
ATOM 1702 N N . ILE A 1 244 ? -19.204 28.159 46.018 1.00 49.05 232 ILE A N 1
ATOM 1703 C CA . ILE A 1 244 ? -19.584 28.943 47.178 1.00 49.53 232 ILE A CA 1
ATOM 1704 C C . ILE A 1 244 ? -20.051 27.957 48.243 1.00 46.55 232 ILE A C 1
ATOM 1705 O O . ILE A 1 244 ? -20.983 27.189 48.017 1.00 43.63 232 ILE A O 1
ATOM 1710 N N . TYR A 1 245 ? -19.356 27.954 49.377 1.00 43.87 233 TYR A N 1
ATOM 1711 C CA . TYR A 1 245 ? -19.788 27.166 50.514 1.00 42.10 233 TYR A CA 1
ATOM 1712 C C . TYR A 1 245 ? -20.622 27.993 51.484 1.00 41.56 233 TYR A C 1
ATOM 1713 O O . TYR A 1 245 ? -20.146 28.966 52.061 1.00 42.00 233 TYR A O 1
ATOM 1722 N N . LEU A 1 246 ? -21.877 27.585 51.640 1.00 42.98 234 LEU A N 1
ATOM 1723 C CA . LEU A 1 246 ? -22.814 28.189 52.574 1.00 41.65 234 LEU A CA 1
ATOM 1724 C C . LEU A 1 246 ? -22.836 27.367 53.855 1.00 40.24 234 LEU A C 1
ATOM 1725 O O . LEU A 1 246 ? -23.495 26.340 53.944 1.00 39.34 234 LEU A O 1
ATOM 1730 N N . ASP A 1 247 ? -22.094 27.855 54.838 1.00 40.60 235 ASP A N 1
ATOM 1731 C CA . ASP A 1 247 ? -21.814 27.165 56.080 1.00 41.20 235 ASP A CA 1
ATOM 1732 C C . ASP A 1 247 ? -23.045 27.088 56.974 1.00 42.44 235 ASP A C 1
ATOM 1733 O O . ASP A 1 247 ? -24.018 27.834 56.792 1.00 41.79 235 ASP A O 1
ATOM 1738 N N . GLU A 1 248 ? -23.000 26.180 57.945 1.00 43.72 236 GLU A N 1
ATOM 1739 C CA . GLU A 1 248 ? -24.031 26.092 58.971 1.00 45.98 236 GLU A CA 1
ATOM 1740 C C . GLU A 1 248 ? -24.380 27.479 59.561 1.00 45.17 236 GLU A C 1
ATOM 1741 O O . GLU A 1 248 ? -25.548 27.785 59.763 1.00 44.48 236 GLU A O 1
ATOM 1747 N N . ASP A 1 249 ? -23.366 28.315 59.789 1.00 46.18 237 ASP A N 1
ATOM 1748 C CA . ASP A 1 249 ? -23.551 29.658 60.343 1.00 46.83 237 ASP A CA 1
ATOM 1749 C C . ASP A 1 249 ? -23.513 30.788 59.314 1.00 46.04 237 ASP A C 1
ATOM 1750 O O . ASP A 1 249 ? -23.227 31.936 59.673 1.00 47.26 237 ASP A O 1
ATOM 1755 N N . ALA A 1 250 ? -23.790 30.466 58.049 1.00 42.53 238 ALA A N 1
ATOM 1756 C CA . ALA A 1 250 ? -24.070 31.478 57.036 1.00 42.71 238 ALA A CA 1
ATOM 1757 C C . ALA A 1 250 ? -25.201 32.416 57.453 1.00 44.54 238 ALA A C 1
ATOM 1758 O O . ALA A 1 250 ? -26.272 31.973 57.891 1.00 45.54 238 ALA A O 1
ATOM 1760 N N . ASP A 1 251 ? -24.949 33.717 57.343 1.00 46.37 239 ASP A N 1
ATOM 1761 C CA . ASP A 1 251 ? -26.010 34.711 57.390 1.00 45.88 239 ASP A CA 1
ATOM 1762 C C . ASP A 1 251 ? -26.847 34.553 56.122 1.00 46.95 239 ASP A C 1
ATOM 1763 O O . ASP A 1 251 ? -26.294 34.467 55.008 1.00 47.24 239 ASP A O 1
ATOM 1768 N N . LEU A 1 252 ? -28.167 34.511 56.293 1.00 46.78 240 LEU A N 1
ATOM 1769 C CA . LEU A 1 252 ? -29.095 34.225 55.197 1.00 47.63 240 LEU A CA 1
ATOM 1770 C C . LEU A 1 252 ? -29.245 35.373 54.190 1.00 49.38 240 LEU A C 1
ATOM 1771 O O . LEU A 1 252 ? -29.328 35.126 52.981 1.00 49.31 240 LEU A O 1
ATOM 1776 N N . ILE A 1 253 ? -29.277 36.610 54.681 1.00 50.73 241 ILE A N 1
ATOM 1777 C CA . ILE A 1 253 ? -29.315 37.787 53.810 1.00 52.83 241 ILE A CA 1
ATOM 1778 C C . ILE A 1 253 ? -28.040 37.856 52.954 1.00 53.15 241 ILE A C 1
ATOM 1779 O O . ILE A 1 253 ? -28.128 38.006 51.731 1.00 55.25 241 ILE A O 1
ATOM 1784 N N . LYS A 1 254 ? -26.870 37.725 53.588 1.00 52.41 242 LYS A N 1
ATOM 1785 C CA . LYS A 1 254 ? -25.593 37.664 52.856 1.00 51.56 242 LYS A CA 1
ATOM 1786 C C . LYS A 1 254 ? -25.527 36.486 51.895 1.00 50.55 242 LYS A C 1
ATOM 1787 O O . LYS A 1 254 ? -25.102 36.640 50.760 1.00 51.84 242 LYS A O 1
ATOM 1793 N N . ALA A 1 255 ? -25.943 35.311 52.353 1.00 49.04 243 ALA A N 1
ATOM 1794 C CA . ALA A 1 255 ? -25.917 34.112 51.520 1.00 48.20 243 ALA A CA 1
ATOM 1795 C C . ALA A 1 255 ? -26.744 34.291 50.244 1.00 49.79 243 ALA A C 1
ATOM 1796 O O . ALA A 1 255 ? -26.372 33.791 49.183 1.00 49.28 243 ALA A O 1
ATOM 1798 N N . LYS A 1 256 ? -27.865 35.004 50.370 1.00 49.87 244 LYS A N 1
ATOM 1799 C CA . LYS A 1 256 ? -28.765 35.267 49.257 1.00 50.31 244 LYS A CA 1
ATOM 1800 C C . LYS A 1 256 ? -28.181 36.244 48.258 1.00 50.38 244 LYS A C 1
ATOM 1801 O O . LYS A 1 256 ? -28.237 35.995 47.058 1.00 50.24 244 LYS A O 1
ATOM 1807 N N . ARG A 1 257 ? -27.637 37.354 48.750 1.00 50.68 245 ARG A N 1
ATOM 1808 C CA . ARG A 1 257 ? -27.076 38.368 47.871 1.00 54.03 245 ARG A CA 1
ATOM 1809 C C . ARG A 1 257 ? -25.798 37.874 47.188 1.00 54.69 245 ARG A C 1
ATOM 1810 O O . ARG A 1 257 ? -25.699 37.918 45.962 1.00 56.49 245 ARG A O 1
ATOM 1818 N N . ILE A 1 258 ? -24.852 37.356 47.969 1.00 55.09 246 ILE A N 1
ATOM 1819 C CA . ILE A 1 258 ? -23.614 36.799 47.424 1.00 54.76 246 ILE A CA 1
ATOM 1820 C C . ILE A 1 258 ? -23.901 35.761 46.337 1.00 56.72 246 ILE A C 1
ATOM 1821 O O . ILE A 1 258 ? -23.338 35.843 45.245 1.00 57.78 246 ILE A O 1
ATOM 1826 N N . SER A 1 259 ? -24.799 34.819 46.612 1.00 57.96 247 SER A N 1
ATOM 1827 C CA . SER A 1 259 ? -25.047 33.726 45.677 1.00 60.06 247 SER A CA 1
ATOM 1828 C C . SER A 1 259 ? -25.809 34.163 44.410 1.00 62.65 247 SER A C 1
ATOM 1829 O O . SER A 1 259 ? -25.592 33.604 43.322 1.00 60.89 247 SER A O 1
ATOM 1832 N N . LEU A 1 260 ? -26.699 35.149 44.548 1.00 65.79 248 LEU A N 1
ATOM 1833 C CA . LEU A 1 260 ? -27.417 35.697 43.389 1.00 68.36 248 LEU A CA 1
ATOM 1834 C C . LEU A 1 260 ? -26.475 36.488 42.483 1.00 71.00 248 LEU A C 1
ATOM 1835 O O . LEU A 1 260 ? -26.563 36.401 41.263 1.00 70.98 248 LEU A O 1
ATOM 1840 N N . ASP A 1 261 ? -25.569 37.244 43.098 1.00 74.09 249 ASP A N 1
ATOM 1841 C CA . ASP A 1 261 ? -24.600 38.071 42.382 1.00 78.61 249 ASP A CA 1
ATOM 1842 C C . ASP A 1 261 ? -23.647 37.275 41.491 1.00 80.91 249 ASP A C 1
ATOM 1843 O O . ASP A 1 261 ? -23.101 37.808 40.529 1.00 80.13 249 ASP A O 1
ATOM 1848 N N . ALA A 1 262 ? -23.446 36.004 41.824 1.00 86.17 250 ALA A N 1
ATOM 1849 C CA . ALA A 1 262 ? -22.599 35.110 41.040 1.00 90.28 250 ALA A CA 1
ATOM 1850 C C . ALA A 1 262 ? -23.271 34.748 39.720 1.00 94.17 250 ALA A C 1
ATOM 1851 O O . ALA A 1 262 ? -22.617 34.262 38.796 1.00 95.03 250 ALA A O 1
ATOM 1853 N N . LYS A 1 263 ? -24.578 34.998 39.639 1.00 99.03 251 LYS A N 1
ATOM 1854 C CA . LYS A 1 263 ? -25.348 34.808 38.408 1.00 103.11 251 LYS A CA 1
ATOM 1855 C C . LYS A 1 263 ? -25.391 36.089 37.578 1.00 105.93 251 LYS A C 1
ATOM 1856 O O . LYS A 1 263 ? -24.946 36.109 36.428 1.00 106.51 251 LYS A O 1
ATOM 1858 N N . THR A 1 264 ? -25.918 37.153 38.180 1.00 109.22 252 THR A N 1
ATOM 1859 C CA . THR A 1 264 ? -26.122 38.444 37.511 1.00 111.59 252 THR A CA 1
ATOM 1860 C C . THR A 1 264 ? -24.814 39.226 37.276 1.00 112.49 252 THR A C 1
ATOM 1861 O O . THR A 1 264 ? -24.720 40.410 37.620 1.00 112.86 252 THR A O 1
ATOM 1865 N N . ASN A 1 265 ? -23.820 38.558 36.686 1.00 113.08 253 ASN A N 1
ATOM 1866 C CA . ASN A 1 265 ? -22.533 39.177 36.346 1.00 113.99 253 ASN A CA 1
ATOM 1867 C C . ASN A 1 265 ? -21.872 38.590 35.092 1.00 114.67 253 ASN A C 1
ATOM 1868 O O . ASN A 1 265 ? -21.107 37.622 35.161 1.00 114.69 253 ASN A O 1
ATOM 1873 N N . CYS A 1 270 ? -23.576 35.602 32.995 1.00 109.21 258 CYS A N 1
ATOM 1874 C CA . CYS A 1 270 ? -22.148 35.431 32.738 1.00 110.27 258 CYS A CA 1
ATOM 1875 C C . CYS A 1 270 ? -21.793 33.979 32.396 1.00 110.08 258 CYS A C 1
ATOM 1876 O O . CYS A 1 270 ? -22.387 33.043 32.945 1.00 110.47 258 CYS A O 1
ATOM 1877 N N . ASN A 1 271 ? -20.827 33.809 31.488 1.00 108.52 259 ASN A N 1
ATOM 1878 C CA . ASN A 1 271 ? -20.334 32.487 31.074 1.00 106.88 259 ASN A CA 1
ATOM 1879 C C . ASN A 1 271 ? -19.331 31.914 32.090 1.00 104.52 259 ASN A C 1
ATOM 1880 O O . ASN A 1 271 ? -18.112 32.074 31.942 1.00 104.88 259 ASN A O 1
ATOM 1885 N N . ALA A 1 272 ? -19.856 31.255 33.123 1.00 100.58 260 ALA A N 1
ATOM 1886 C CA . ALA A 1 272 ? -19.037 30.725 34.214 1.00 96.31 260 ALA A CA 1
ATOM 1887 C C . ALA A 1 272 ? -19.672 29.469 34.802 1.00 92.55 260 ALA A C 1
ATOM 1888 O O . ALA A 1 272 ? -20.891 29.300 34.728 1.00 92.95 260 ALA A O 1
ATOM 1898 N N . GLU A 1 274 ? -20.389 27.361 38.143 1.00 69.59 262 GLU A N 1
ATOM 1899 C CA . GLU A 1 274 ? -20.489 27.595 39.575 1.00 65.36 262 GLU A CA 1
ATOM 1900 C C . GLU A 1 274 ? -21.135 26.416 40.284 1.00 59.93 262 GLU A C 1
ATOM 1901 O O . GLU A 1 274 ? -22.071 25.816 39.774 1.00 58.09 262 GLU A O 1
ATOM 1907 N N . THR A 1 275 ? -20.615 26.091 41.459 1.00 56.07 263 THR A N 1
ATOM 1908 C CA . THR A 1 275 ? -21.249 25.140 42.354 1.00 51.93 263 THR A CA 1
ATOM 1909 C C . THR A 1 275 ? -21.592 25.832 43.668 1.00 50.41 263 THR A C 1
ATOM 1910 O O . THR A 1 275 ? -20.815 26.634 44.189 1.00 48.55 263 THR A O 1
ATOM 1914 N N . LEU A 1 276 ? -22.792 25.541 44.157 1.00 49.43 264 LEU A N 1
ATOM 1915 C CA . LEU A 1 276 ? -23.233 25.947 45.472 1.00 47.82 264 LEU A CA 1
ATOM 1916 C C . LEU A 1 276 ? -23.092 24.759 46.395 1.00 45.38 264 LEU A C 1
ATOM 1917 O O . LEU A 1 276 ? -23.744 23.743 46.201 1.00 46.02 264 LEU A O 1
ATOM 1922 N N . LEU A 1 277 ? -22.241 24.883 47.405 1.00 44.33 265 LEU A N 1
ATOM 1923 C CA . LEU A 1 277 ? -22.069 23.818 48.381 1.00 42.45 265 LEU A CA 1
ATOM 1924 C C . LEU A 1 277 ? -22.840 24.238 49.629 1.00 43.78 265 LEU A C 1
ATOM 1925 O O . LEU A 1 277 ? -22.540 25.269 50.231 1.00 44.30 265 LEU A O 1
ATOM 1930 N N . ILE A 1 278 ? -23.859 23.455 49.982 1.00 43.05 266 ILE A N 1
ATOM 1931 C CA . ILE A 1 278 ? -24.809 23.829 51.023 1.00 44.02 266 ILE A CA 1
ATOM 1932 C C . ILE A 1 278 ? -24.675 22.937 52.253 1.00 44.09 266 ILE A C 1
ATOM 1933 O O . ILE A 1 278 ? -24.768 21.717 52.155 1.00 46.31 266 ILE A O 1
ATOM 1938 N N . ASN A 1 279 ? -24.452 23.540 53.411 1.00 43.04 267 ASN A N 1
ATOM 1939 C CA . ASN A 1 279 ? -24.560 22.797 54.652 1.00 43.54 267 ASN A CA 1
ATOM 1940 C C . ASN A 1 279 ? -26.035 22.603 55.017 1.00 44.26 267 ASN A C 1
ATOM 1941 O O . ASN A 1 279 ? -26.780 23.588 55.122 1.00 41.87 267 ASN A O 1
ATOM 1946 N N . PRO A 1 280 ? -26.462 21.328 55.206 1.00 45.17 268 PRO A N 1
ATOM 1947 C CA . PRO A 1 280 ? -27.848 20.994 55.558 1.00 44.86 268 PRO A CA 1
ATOM 1948 C C . PRO A 1 280 ? -28.331 21.697 56.831 1.00 45.11 268 PRO A C 1
ATOM 1949 O O . PRO A 1 280 ? -29.517 22.017 56.940 1.00 46.40 268 PRO A O 1
ATOM 1953 N N . LYS A 1 281 ? -27.416 21.941 57.768 1.00 44.04 269 LYS A N 1
ATOM 1954 C CA . LYS A 1 281 ? -27.733 22.624 59.018 1.00 44.06 269 LYS A CA 1
ATOM 1955 C C . LYS A 1 281 ? -27.822 24.147 58.881 1.00 44.10 269 LYS A C 1
ATOM 1956 O O . LYS A 1 281 ? -28.092 24.847 59.858 1.00 45.27 269 LYS A O 1
ATOM 1962 N N . PHE A 1 282 ? -27.568 24.668 57.683 1.00 44.12 270 PHE A N 1
ATOM 1963 C CA . PHE A 1 282 ? -27.789 26.086 57.406 1.00 44.36 270 PHE A CA 1
ATOM 1964 C C . PHE A 1 282 ? -29.307 26.290 57.291 1.00 46.07 270 PHE A C 1
ATOM 1965 O O . PHE A 1 282 ? -29.957 25.702 56.421 1.00 45.84 270 PHE A O 1
ATOM 1973 N N . SER A 1 283 ? -29.869 27.089 58.199 1.00 47.58 271 SER A N 1
ATOM 1974 C CA . SER A 1 283 ? -31.325 27.270 58.274 1.00 49.16 271 SER A CA 1
ATOM 1975 C C . SER A 1 283 ? -31.845 28.063 57.091 1.00 47.78 271 SER A C 1
ATOM 1976 O O . SER A 1 283 ? -31.273 29.090 56.726 1.00 46.01 271 SER A O 1
ATOM 1979 N N . LYS A 1 284 ? -32.941 27.575 56.512 1.00 48.34 272 LYS A N 1
ATOM 1980 C CA . LYS A 1 284 ? -33.624 28.230 55.389 1.00 48.93 272 LYS A CA 1
ATOM 1981 C C . LYS A 1 284 ? -32.758 28.230 54.128 1.00 47.74 272 LYS A C 1
ATOM 1982 O O . LYS A 1 284 ? -32.923 29.079 53.257 1.00 47.34 272 LYS A O 1
ATOM 1988 N N . TRP A 1 285 ? -31.846 27.261 54.040 1.00 47.98 273 TRP A N 1
ATOM 1989 C CA . TRP A 1 285 ? -30.944 27.130 52.897 1.00 47.87 273 TRP A CA 1
ATOM 1990 C C . TRP A 1 285 ? -31.702 27.032 51.581 1.00 48.90 273 TRP A C 1
ATOM 1991 O O . TRP A 1 285 ? -31.165 27.385 50.534 1.00 48.63 273 TRP A O 1
ATOM 2002 N N . TRP A 1 286 ? -32.950 26.556 51.652 1.00 49.38 274 TRP A N 1
ATOM 2003 C CA . TRP A 1 286 ? -33.811 26.423 50.473 1.00 49.48 274 TRP A CA 1
ATOM 2004 C C . TRP A 1 286 ? -34.275 27.780 49.962 1.00 48.95 274 TRP A C 1
ATOM 2005 O O . TRP A 1 286 ? -34.497 27.933 48.766 1.00 49.83 274 TRP A O 1
ATOM 2016 N N . GLU A 1 287 ? -34.387 28.761 50.857 1.00 48.01 275 GLU A N 1
ATOM 2017 C CA . GLU A 1 287 ? -34.800 30.110 50.474 1.00 49.63 275 GLU A CA 1
ATOM 2018 C C . GLU A 1 287 ? -33.772 30.762 49.565 1.00 50.87 275 GLU A C 1
ATOM 2019 O O . GLU A 1 287 ? -34.092 31.680 48.809 1.00 51.74 275 GLU A O 1
ATOM 2025 N N . VAL A 1 288 ? -32.539 30.272 49.660 1.00 50.89 276 VAL A N 1
ATOM 2026 C CA . VAL A 1 288 ? -31.420 30.717 48.836 1.00 51.29 276 VAL A CA 1
ATOM 2027 C C . VAL A 1 288 ? -31.568 30.198 47.404 1.00 52.75 276 VAL A C 1
ATOM 2028 O O . VAL A 1 288 ? -31.431 30.973 46.453 1.00 53.66 276 VAL A O 1
ATOM 2032 N N . LEU A 1 289 ? -31.857 28.901 47.257 1.00 53.32 277 LEU A N 1
ATOM 2033 C CA . LEU A 1 289 ? -32.131 28.301 45.942 1.00 53.51 277 LEU A CA 1
ATOM 2034 C C . LEU A 1 289 ? -33.409 28.860 45.314 1.00 55.51 277 LEU A C 1
ATOM 2035 O O . LEU A 1 289 ? -33.436 29.166 44.122 1.00 56.78 277 LEU A O 1
ATOM 2040 N N . GLU A 1 290 ? -34.462 29.005 46.107 1.00 56.87 278 GLU A N 1
ATOM 2041 C CA . GLU A 1 290 ? -35.707 29.552 45.575 1.00 59.94 278 GLU A CA 1
ATOM 2042 C C . GLU A 1 290 ? -35.527 31.019 45.211 1.00 59.51 278 GLU A C 1
ATOM 2043 O O . GLU A 1 290 ? -36.134 31.493 44.267 1.00 61.27 278 GLU A O 1
ATOM 2049 N N . ASN A 1 291 ? -34.668 31.724 45.939 1.00 60.59 279 ASN A N 1
ATOM 2050 C CA . ASN A 1 291 ? -34.335 33.108 45.599 1.00 61.56 279 ASN A CA 1
ATOM 2051 C C . ASN A 1 291 ? -33.546 33.204 44.282 1.00 62.30 279 ASN A C 1
ATOM 2052 O O . ASN A 1 291 ? -33.689 34.167 43.540 1.00 62.79 279 ASN A O 1
ATOM 2057 N N . LEU A 1 292 ? -32.719 32.204 43.992 1.00 62.86 280 LEU A N 1
ATOM 2058 C CA . LEU A 1 292 ? -31.971 32.176 42.738 1.00 63.40 280 LEU A CA 1
ATOM 2059 C C . LEU A 1 292 ? -32.884 31.901 41.554 1.00 64.68 280 LEU A C 1
ATOM 2060 O O . LEU A 1 292 ? -32.719 32.492 40.486 1.00 65.23 280 LEU A O 1
ATOM 2065 N N . THR A 1 293 ? -33.842 30.998 41.751 1.00 65.14 281 THR A N 1
ATOM 2066 C CA . THR A 1 293 ? -34.752 30.600 40.689 1.00 66.23 281 THR A CA 1
ATOM 2067 C C . THR A 1 293 ? -35.779 31.693 40.377 1.00 67.33 281 THR A C 1
ATOM 2068 O O . THR A 1 293 ? -35.887 32.135 39.235 1.00 67.98 281 THR A O 1
ATOM 2072 N N . LEU A 1 294 ? -36.521 32.137 41.383 1.00 68.57 282 LEU A N 1
ATOM 2073 C CA . LEU A 1 294 ? -37.610 33.077 41.129 1.00 69.91 282 LEU A CA 1
ATOM 2074 C C . LEU A 1 294 ? -37.244 34.548 41.363 1.00 71.19 282 LEU A C 1
ATOM 2075 O O . LEU A 1 294 ? -38.122 35.393 41.535 1.00 73.24 282 LEU A O 1
ATOM 2080 N N . GLU A 1 295 ? -35.950 34.856 41.347 1.00 71.64 283 GLU A N 1
ATOM 2081 C CA . GLU A 1 295 ? -35.504 36.249 41.385 1.00 72.67 283 GLU A CA 1
ATOM 2082 C C . GLU A 1 295 ? -34.380 36.498 40.381 1.00 72.83 283 GLU A C 1
ATOM 2083 O O . GLU A 1 295 ? -34.233 37.612 39.875 1.00 74.08 283 GLU A O 1
ATOM 2089 N N . GLY A 1 296 ? -33.589 35.464 40.101 1.00 72.37 284 GLY A N 1
ATOM 2090 C CA . GLY A 1 296 ? -32.535 35.546 39.093 1.00 71.23 284 GLY A CA 1
ATOM 2091 C C . GLY A 1 296 ? -32.811 34.673 37.882 1.00 71.08 284 GLY A C 1
ATOM 2092 O O . GLY A 1 296 ? -31.976 34.575 36.978 1.00 72.14 284 GLY A O 1
ATOM 2093 N N . GLY A 1 297 ? -33.980 34.033 37.860 1.00 70.46 285 GLY A N 1
ATOM 2094 C CA . GLY A 1 297 ? -34.350 33.118 36.776 1.00 70.02 285 GLY A CA 1
ATOM 2095 C C . GLY A 1 297 ? -33.320 32.030 36.529 1.00 70.30 285 GLY A C 1
ATOM 2096 O O . GLY A 1 297 ? -33.171 31.554 35.400 1.00 71.86 285 GLY A O 1
ATOM 2097 N N . VAL A 1 298 ? -32.610 31.636 37.587 1.00 69.02 286 VAL A N 1
ATOM 2098 C CA . VAL A 1 298 ? -31.521 30.663 37.490 1.00 67.19 286 VAL A CA 1
ATOM 2099 C C . VAL A 1 298 ? -32.032 29.222 37.568 1.00 66.59 286 VAL A C 1
ATOM 2100 O O . VAL A 1 298 ? -32.826 28.882 38.453 1.00 65.89 286 VAL A O 1
ATOM 2104 N N . THR A 1 299 ? -31.568 28.388 36.635 1.00 66.50 287 THR A N 1
ATOM 2105 C CA . THR A 1 299 ? -31.789 26.939 36.680 1.00 66.10 287 THR A CA 1
ATOM 2106 C C . THR A 1 299 ? -30.741 26.282 37.560 1.00 65.84 287 THR A C 1
ATOM 2107 O O . THR A 1 299 ? -29.543 26.569 37.451 1.00 66.61 287 THR A O 1
ATOM 2111 N N . ILE A 1 300 ? -31.207 25.393 38.429 1.00 65.46 288 ILE A N 1
ATOM 2112 C CA . ILE A 1 300 ? -30.361 24.761 39.431 1.00 65.03 288 ILE A CA 1
ATOM 2113 C C . ILE A 1 300 ? -30.189 23.284 39.099 1.00 64.15 288 ILE A C 1
ATOM 2114 O O . ILE A 1 300 ? -31.157 22.528 39.083 1.00 63.89 288 ILE A O 1
ATOM 2119 N N . HIS A 1 301 ? -28.953 22.885 38.823 1.00 64.22 289 HIS A N 1
ATOM 2120 C CA . HIS A 1 301 ? -28.654 21.486 38.545 1.00 66.32 289 HIS A CA 1
ATOM 2121 C C . HIS A 1 301 ? -28.272 20.747 39.824 1.00 66.48 289 HIS A C 1
ATOM 2122 O O . HIS A 1 301 ? -27.096 20.692 40.206 1.00 68.05 289 HIS A O 1
ATOM 2129 N N . ALA A 1 302 ? -29.291 20.190 40.478 1.00 66.63 290 ALA A N 1
ATOM 2130 C CA . ALA A 1 302 ? -29.165 19.579 41.796 1.00 66.42 290 ALA A CA 1
ATOM 2131 C C . ALA A 1 302 ? -28.726 18.120 41.724 1.00 67.29 290 ALA A C 1
ATOM 2132 O O . ALA A 1 302 ? -28.973 17.444 40.728 1.00 68.90 290 ALA A O 1
ATOM 2134 N N . THR A 1 303 ? -28.067 17.639 42.777 1.00 66.95 291 THR A N 1
ATOM 2135 C CA . THR A 1 303 ? -27.859 16.205 42.947 1.00 66.75 291 THR A CA 1
ATOM 2136 C C . THR A 1 303 ? -29.185 15.627 43.429 1.00 67.21 291 THR A C 1
ATOM 2137 O O . THR A 1 303 ? -30.013 16.358 43.991 1.00 67.37 291 THR A O 1
ATOM 2141 N N . LYS A 1 304 ? -29.389 14.327 43.215 1.00 66.73 292 LYS A N 1
ATOM 2142 C CA . LYS A 1 304 ? -30.659 13.683 43.557 1.00 65.94 292 LYS A CA 1
ATOM 2143 C C . LYS A 1 304 ? -31.058 13.937 45.023 1.00 65.24 292 LYS A C 1
ATOM 2144 O O . LYS A 1 304 ? -32.178 14.392 45.295 1.00 64.96 292 LYS A O 1
ATOM 2147 N N . ASP A 1 305 ? -30.140 13.683 45.957 1.00 64.46 293 ASP A N 1
ATOM 2148 C CA . ASP A 1 305 ? -30.458 13.787 47.389 1.00 64.58 293 ASP A CA 1
ATOM 2149 C C . ASP A 1 305 ? -30.802 15.210 47.850 1.00 62.66 293 ASP A C 1
ATOM 2150 O O . ASP A 1 305 ? -31.604 15.384 48.775 1.00 63.59 293 ASP A O 1
ATOM 2155 N N . LEU A 1 306 ? -30.213 16.214 47.195 1.00 60.43 294 LEU A N 1
ATOM 2156 C CA . LEU A 1 306 ? -30.473 17.618 47.516 1.00 59.61 294 LEU A CA 1
ATOM 2157 C C . LEU A 1 306 ? -31.828 18.085 46.981 1.00 59.27 294 LEU A C 1
ATOM 2158 O O . LEU A 1 306 ? -32.616 18.685 47.722 1.00 58.53 294 LEU A O 1
ATOM 2163 N N . LYS A 1 307 ? -32.099 17.797 45.705 1.00 60.58 295 LYS A N 1
ATOM 2164 C CA . LYS A 1 307 ? -33.425 18.051 45.090 1.00 61.39 295 LYS A CA 1
ATOM 2165 C C . LYS A 1 307 ? -34.595 17.413 45.860 1.00 59.60 295 LYS A C 1
ATOM 2166 O O . LYS A 1 307 ? -35.630 18.060 46.094 1.00 57.84 295 LYS A O 1
ATOM 2172 N N . THR A 1 308 ? -34.419 16.152 46.256 1.00 59.50 296 THR A N 1
ATOM 2173 C CA . THR A 1 308 ? -35.431 15.439 47.046 1.00 59.83 296 THR A CA 1
ATOM 2174 C C . THR A 1 308 ? -35.664 16.094 48.410 1.00 57.59 296 THR A C 1
ATOM 2175 O O . THR A 1 308 ? -36.756 16.005 48.953 1.00 57.35 296 THR A O 1
ATOM 2179 N N . ALA A 1 309 ? -34.634 16.746 48.952 1.00 56.40 297 ALA A N 1
ATOM 2180 C CA . ALA A 1 309 ? -34.732 17.427 50.246 1.00 54.39 297 ALA A CA 1
ATOM 2181 C C . ALA A 1 309 ? -35.316 18.832 50.107 1.00 53.41 297 ALA A C 1
ATOM 2182 O O . ALA A 1 309 ? -36.056 19.306 50.975 1.00 54.47 297 ALA A O 1
ATOM 2184 N N . TYR A 1 310 ? -34.972 19.477 48.998 1.00 53.90 298 TYR A N 1
ATOM 2185 C CA . TYR A 1 310 ? -35.379 20.840 48.671 1.00 54.43 298 TYR A CA 1
ATOM 2186 C C . TYR A 1 310 ? -36.880 20.870 48.367 1.00 56.28 298 TYR A C 1
ATOM 2187 O O . TYR A 1 310 ? -37.626 21.692 48.919 1.00 56.47 298 TYR A O 1
ATOM 2196 N N . PHE A 1 311 ? -37.325 19.933 47.531 1.00 57.85 299 PHE A N 1
ATOM 2197 C CA . PHE A 1 311 ? -38.741 19.806 47.158 1.00 58.48 299 PHE A CA 1
ATOM 2198 C C . PHE A 1 311 ? -39.646 19.490 48.354 1.00 59.11 299 PHE A C 1
ATOM 2199 O O . PHE A 1 311 ? -40.765 19.998 48.441 1.00 58.67 299 PHE A O 1
ATOM 2207 N N . ASP A 1 312 ? -39.155 18.669 49.280 1.00 59.86 300 ASP A N 1
ATOM 2208 C CA . ASP A 1 312 ? -39.913 18.322 50.488 1.00 60.07 300 ASP A CA 1
ATOM 2209 C C . ASP A 1 312 ? -40.127 19.511 51.412 1.00 59.50 300 ASP A C 1
ATOM 2210 O O . ASP A 1 312 ? -41.208 19.664 51.976 1.00 60.60 300 ASP A O 1
ATOM 2215 N N . LYS A 1 313 ? -39.101 20.346 51.572 1.00 59.11 301 LYS A N 1
ATOM 2216 C CA . LYS A 1 313 ? -39.232 21.556 52.391 1.00 58.31 301 LYS A CA 1
ATOM 2217 C C . LYS A 1 313 ? -40.186 22.573 51.757 1.00 57.49 301 LYS A C 1
ATOM 2218 O O . LYS A 1 313 ? -40.835 23.351 52.467 1.00 57.64 301 LYS A O 1
ATOM 2224 N N . LEU A 1 314 ? -40.271 22.552 50.425 1.00 56.96 302 LEU A N 1
ATOM 2225 C CA . LEU A 1 314 ? -41.121 23.479 49.686 1.00 56.76 302 LEU A CA 1
ATOM 2226 C C . LEU A 1 314 ? -42.573 23.014 49.732 1.00 58.29 302 LEU A C 1
ATOM 2227 O O . LEU A 1 314 ? -43.488 23.810 49.985 1.00 57.09 302 LEU A O 1
ATOM 2232 N N . ASN A 1 315 ? -42.762 21.715 49.499 1.00 59.23 303 ASN A N 1
ATOM 2233 C CA . ASN A 1 315 ? -44.065 21.083 49.577 1.00 60.31 303 ASN A CA 1
ATOM 2234 C C . ASN A 1 315 ? -44.668 21.165 50.979 1.00 60.39 303 ASN A C 1
ATOM 2235 O O . ASN A 1 315 ? -45.888 21.272 51.124 1.00 60.52 303 ASN A O 1
ATOM 2240 N N . GLU A 1 316 ? -43.811 21.119 52.002 1.00 60.18 304 GLU A N 1
ATOM 2241 C CA . GLU A 1 316 ? -44.231 21.269 53.405 1.00 60.14 304 GLU A CA 1
ATOM 2242 C C . GLU A 1 316 ? -44.694 22.704 53.709 1.00 59.41 304 GLU A C 1
ATOM 2243 O O . GLU A 1 316 ? -45.481 22.936 54.633 1.00 58.49 304 GLU A O 1
ATOM 2249 N N . LEU A 1 317 ? -44.189 23.658 52.929 1.00 60.04 305 LEU A N 1
ATOM 2250 C CA . LEU A 1 317 ? -44.527 25.073 53.081 1.00 60.11 305 LEU A CA 1
ATOM 2251 C C . LEU A 1 317 ? -45.528 25.536 52.019 1.00 59.53 305 LEU A C 1
ATOM 2252 O O . LEU A 1 317 ? -45.981 26.685 52.038 1.00 58.50 305 LEU A O 1
ATOM 2257 N N . GLY A 1 318 ? -45.859 24.628 51.098 1.00 60.23 306 GLY A N 1
ATOM 2258 C CA . GLY A 1 318 ? -46.769 24.904 49.980 1.00 61.16 306 GLY A CA 1
ATOM 2259 C C . GLY A 1 318 ? -46.162 25.767 48.888 1.00 62.32 306 GLY A C 1
ATOM 2260 O O . GLY A 1 318 ? -46.852 26.155 47.939 1.00 61.56 306 GLY A O 1
ATOM 2261 N N . LYS A 1 319 ? -44.862 26.043 49.016 1.00 63.70 307 LYS A N 1
ATOM 2262 C CA . LYS A 1 319 ? -44.142 26.995 48.164 1.00 64.51 307 LYS A CA 1
ATOM 2263 C C . LYS A 1 319 ? -43.489 26.342 46.932 1.00 64.97 307 LYS A C 1
ATOM 2264 O O . LYS A 1 319 ? -42.740 27.001 46.199 1.00 65.21 307 LYS A O 1
ATOM 2268 N N . LEU A 1 320 ? -43.774 25.055 46.704 1.00 65.77 308 LEU A N 1
ATOM 2269 C CA . LEU A 1 320 ? -43.258 24.338 45.525 1.00 66.99 308 LEU A CA 1
ATOM 2270 C C . LEU A 1 320 ? -44.064 24.711 44.276 1.00 68.69 308 LEU A C 1
ATOM 2271 O O . LEU A 1 320 ? -44.841 23.905 43.749 1.00 68.76 308 LEU A O 1
ATOM 2276 N N . THR A 1 321 ? -43.874 25.944 43.808 1.00 70.58 309 THR A N 1
ATOM 2277 C CA . THR A 1 321 ? -44.622 26.465 42.660 1.00 71.93 309 THR A CA 1
ATOM 2278 C C . THR A 1 321 ? -44.216 25.766 41.366 1.00 72.84 309 THR A C 1
ATOM 2279 O O . THR A 1 321 ? -43.274 24.965 41.347 1.00 73.09 309 THR A O 1
ATOM 2283 N N . GLU A 1 322 ? -44.947 26.072 40.297 1.00 74.00 310 GLU A N 1
ATOM 2284 C CA . GLU A 1 322 ? -44.597 25.649 38.946 1.00 75.11 310 GLU A CA 1
ATOM 2285 C C . GLU A 1 322 ? -43.214 26.155 38.548 1.00 74.55 310 GLU A C 1
ATOM 2286 O O . GLU A 1 322 ? -42.399 25.393 38.017 1.00 74.06 310 GLU A O 1
ATOM 2292 N N . ALA A 1 323 ? -42.961 27.437 38.823 1.00 74.67 311 ALA A N 1
ATOM 2293 C CA . ALA A 1 323 ? -41.728 28.121 38.409 1.00 75.32 311 ALA A CA 1
ATOM 2294 C C . ALA A 1 323 ? -40.438 27.541 39.018 1.00 75.20 311 ALA A C 1
ATOM 2295 O O . ALA A 1 323 ? -39.341 27.832 38.543 1.00 75.59 311 ALA A O 1
ATOM 2297 N N . ILE A 1 324 ? -40.589 26.729 40.063 1.00 75.27 312 ILE A N 1
ATOM 2298 C CA . ILE A 1 324 ? -39.484 26.036 40.723 1.00 74.69 312 ILE A CA 1
ATOM 2299 C C . ILE A 1 324 ? -39.257 24.661 40.082 1.00 75.01 312 ILE A C 1
ATOM 2300 O O . ILE A 1 324 ? -38.115 24.273 39.817 1.00 74.98 312 ILE A O 1
ATOM 2305 N N . GLN A 1 325 ? -40.353 23.943 39.830 1.00 75.44 313 GLN A N 1
ATOM 2306 C CA . GLN A 1 325 ? -40.315 22.562 39.327 1.00 75.73 313 GLN A CA 1
ATOM 2307 C C . GLN A 1 325 ? -39.630 22.423 37.968 1.00 75.80 313 GLN A C 1
ATOM 2308 O O . GLN A 1 325 ? -38.923 21.444 37.719 1.00 75.32 313 GLN A O 1
ATOM 2314 N N . CYS A 1 326 ? -39.844 23.406 37.097 1.00 76.64 314 CYS A N 1
ATOM 2315 C CA . CYS A 1 326 ? -39.279 23.396 35.749 1.00 77.84 314 CYS A CA 1
ATOM 2316 C C . CYS A 1 326 ? -37.820 23.836 35.726 1.00 77.07 314 CYS A C 1
ATOM 2317 O O . CYS A 1 326 ? -37.053 23.392 34.867 1.00 76.95 314 CYS A O 1
ATOM 2320 N N . LYS A 1 327 ? -37.449 24.708 36.667 1.00 76.33 315 LYS A N 1
ATOM 2321 C CA . LYS A 1 327 ? -36.088 25.253 36.758 1.00 75.20 315 LYS A CA 1
ATOM 2322 C C . LYS A 1 327 ? -35.213 24.593 37.838 1.00 74.65 315 LYS A C 1
ATOM 2323 O O . LYS A 1 327 ? -34.341 25.244 38.416 1.00 74.14 315 LYS A O 1
ATOM 2327 N N . THR A 1 328 ? -35.444 23.306 38.096 1.00 74.42 316 THR A N 1
ATOM 2328 C CA . THR A 1 328 ? -34.649 22.535 39.051 1.00 75.05 316 THR A CA 1
ATOM 2329 C C . THR A 1 328 ? -34.409 21.133 38.491 1.00 77.29 316 THR A C 1
ATOM 2330 O O . THR A 1 328 ? -35.339 20.333 38.373 1.00 77.86 316 THR A O 1
ATOM 2334 N N . VAL A 1 329 ? -33.151 20.851 38.159 1.00 80.11 317 VAL A N 1
ATOM 2335 C CA . VAL A 1 329 ? -32.752 19.602 37.503 1.00 82.46 317 VAL A CA 1
ATOM 2336 C C . VAL A 1 329 ? -31.685 18.864 38.326 1.00 82.61 317 VAL A C 1
ATOM 2337 O O . VAL A 1 329 ? -31.595 17.633 38.299 1.00 82.59 317 VAL A O 1
ATOM 2341 N N . SER A 1 343 ? -25.996 30.977 29.329 1.00 101.14 331 SER A N 1
ATOM 2342 C CA . SER A 1 343 ? -25.732 31.934 30.397 1.00 101.13 331 SER A CA 1
ATOM 2343 C C . SER A 1 343 ? -24.838 31.338 31.502 1.00 100.73 331 SER A C 1
ATOM 2344 O O . SER A 1 343 ? -23.665 31.033 31.253 1.00 100.72 331 SER A O 1
ATOM 2347 N N . LEU A 1 344 ? -25.394 31.187 32.709 1.00 99.33 332 LEU A N 1
ATOM 2348 C CA . LEU A 1 344 ? -24.691 30.617 33.870 1.00 97.75 332 LEU A CA 1
ATOM 2349 C C . LEU A 1 344 ? -25.134 29.177 34.138 1.00 96.41 332 LEU A C 1
ATOM 2350 O O . LEU A 1 344 ? -26.325 28.850 34.014 1.00 96.88 332 LEU A O 1
ATOM 2355 N N . ASP A 1 345 ? -24.175 28.335 34.527 1.00 93.85 333 ASP A N 1
ATOM 2356 C CA . ASP A 1 345 ? -24.452 26.945 34.900 1.00 91.20 333 ASP A CA 1
ATOM 2357 C C . ASP A 1 345 ? -25.241 26.832 36.231 1.00 87.13 333 ASP A C 1
ATOM 2358 O O . ASP A 1 345 ? -26.474 26.677 36.226 1.00 87.68 333 ASP A O 1
ATOM 2363 N N . LEU A 1 346 ? -24.510 26.937 37.346 1.00 80.82 334 LEU A N 1
ATOM 2364 C CA . LEU A 1 346 ? -25.000 26.716 38.722 1.00 74.26 334 LEU A CA 1
ATOM 2365 C C . LEU A 1 346 ? -25.442 25.304 39.065 1.00 69.03 334 LEU A C 1
ATOM 2366 O O . LEU A 1 346 ? -26.575 24.927 38.812 1.00 68.84 334 LEU A O 1
ATOM 2371 N N . ALA A 1 347 ? -24.526 24.534 39.652 1.00 64.61 335 ALA A N 1
ATOM 2372 C CA . ALA A 1 347 ? -24.856 23.262 40.302 1.00 61.17 335 ALA A CA 1
ATOM 2373 C C . ALA A 1 347 ? -25.053 23.502 41.802 1.00 59.28 335 ALA A C 1
ATOM 2374 O O . ALA A 1 347 ? -24.563 24.498 42.351 1.00 59.33 335 ALA A O 1
ATOM 2376 N N . ALA A 1 348 ? -25.776 22.599 42.460 1.00 57.35 336 ALA A N 1
ATOM 2377 C CA . ALA A 1 348 ? -25.943 22.658 43.910 1.00 54.27 336 ALA A CA 1
ATOM 2378 C C . ALA A 1 348 ? -25.859 21.274 44.537 1.00 54.02 336 ALA A C 1
ATOM 2379 O O . ALA A 1 348 ? -26.494 20.331 44.070 1.00 54.22 336 ALA A O 1
ATOM 2381 N N . LYS A 1 349 ? -25.060 21.150 45.590 1.00 53.49 337 LYS A N 1
ATOM 2382 C CA . LYS A 1 349 ? -24.977 19.899 46.341 1.00 53.08 337 LYS A CA 1
ATOM 2383 C C . LYS A 1 349 ? -24.703 20.141 47.822 1.00 51.83 337 LYS A C 1
ATOM 2384 O O . LYS A 1 349 ? -24.308 21.247 48.207 1.00 50.83 337 LYS A O 1
ATOM 2390 N N . PHE A 1 350 ? -24.922 19.113 48.645 1.00 49.94 338 PHE A N 1
ATOM 2391 C CA . PHE A 1 350 ? -24.669 19.227 50.084 1.00 50.84 338 PHE A CA 1
ATOM 2392 C C . PHE A 1 350 ? -23.184 19.129 50.439 1.00 51.08 338 PHE A C 1
ATOM 2393 O O . PHE A 1 350 ? -22.405 18.473 49.751 1.00 52.58 338 PHE A O 1
ATOM 2401 N N . VAL A 1 351 ? -22.808 19.802 51.521 1.00 50.87 339 VAL A N 1
ATOM 2402 C CA . VAL A 1 351 ? -21.496 19.659 52.124 1.00 49.33 339 VAL A CA 1
ATOM 2403 C C . VAL A 1 351 ? -21.697 19.848 53.614 1.00 49.98 339 VAL A C 1
ATOM 2404 O O . VAL A 1 351 ? -22.168 20.894 54.051 1.00 49.96 339 VAL A O 1
ATOM 2406 N N . THR A 1 352 ? -21.329 18.839 54.395 1.00 50.50 340 THR A N 1
ATOM 2407 C CA . THR A 1 352 ? -21.735 18.764 55.800 1.00 50.36 340 THR A CA 1
ATOM 2408 C C . THR A 1 352 ? -20.762 19.384 56.804 1.00 49.90 340 THR A C 1
ATOM 2409 O O . THR A 1 352 ? -21.019 19.375 58.009 1.00 50.88 340 THR A O 1
ATOM 2413 N N . SER A 1 353 ? -19.654 19.929 56.317 1.00 49.98 341 SER A N 1
ATOM 2414 C CA . SER A 1 353 ? -18.690 20.616 57.189 1.00 49.52 341 SER A CA 1
ATOM 2415 C C . SER A 1 353 ? -17.788 21.505 56.337 1.00 48.13 341 SER A C 1
ATOM 2416 O O . SER A 1 353 ? -17.874 21.465 55.107 1.00 47.46 341 SER A O 1
ATOM 2419 N N . THR A 1 354 ? -16.930 22.294 56.986 1.00 46.77 342 THR A N 1
ATOM 2420 C CA . THR A 1 354 ? -15.915 23.088 56.283 1.00 45.43 342 THR A CA 1
ATOM 2421 C C . THR A 1 354 ? -14.909 22.164 55.588 1.00 46.64 342 THR A C 1
ATOM 2422 O O . THR A 1 354 ? -14.608 22.361 54.406 1.00 47.91 342 THR A O 1
ATOM 2426 N N . GLU A 1 355 ? -14.442 21.145 56.313 1.00 46.44 343 GLU A N 1
ATOM 2427 C CA . GLU A 1 355 ? -13.542 20.113 55.797 1.00 48.36 343 GLU A CA 1
ATOM 2428 C C . GLU A 1 355 ? -14.077 19.405 54.564 1.00 47.51 343 GLU A C 1
ATOM 2429 O O . GLU A 1 355 ? -13.325 19.123 53.626 1.00 50.45 343 GLU A O 1
ATOM 2435 N N . SER A 1 356 ? -15.368 19.112 54.557 1.00 46.39 344 SER A N 1
ATOM 2436 C CA . SER A 1 356 ? -15.981 18.481 53.401 1.00 46.21 344 SER A CA 1
ATOM 2437 C C . SER A 1 356 ? -16.064 19.429 52.180 1.00 46.59 344 SER A C 1
ATOM 2438 O O . SER A 1 356 ? -15.794 19.021 51.049 1.00 46.45 344 SER A O 1
ATOM 2441 N N . ALA A 1 357 ? -16.445 20.684 52.418 1.00 46.39 345 ALA A N 1
ATOM 2442 C CA . ALA A 1 357 ? -16.389 21.733 51.393 1.00 44.78 345 ALA A CA 1
ATOM 2443 C C . ALA A 1 357 ? -14.993 21.899 50.786 1.00 45.61 345 ALA A C 1
ATOM 2444 O O . ALA A 1 357 ? -14.858 22.031 49.570 1.00 46.96 345 ALA A O 1
ATOM 2446 N N . ILE A 1 358 ? -13.966 21.899 51.635 1.00 45.26 346 ILE A N 1
ATOM 2447 C CA . ILE A 1 358 ? -12.573 21.951 51.209 1.00 45.92 346 ILE A CA 1
ATOM 2448 C C . ILE A 1 358 ? -12.224 20.775 50.285 1.00 49.27 346 ILE A C 1
ATOM 2449 O O . ILE A 1 358 ? -11.711 20.982 49.163 1.00 48.64 346 ILE A O 1
ATOM 2454 N N . GLN A 1 359 ? -12.527 19.556 50.743 1.00 50.34 347 GLN A N 1
ATOM 2455 C CA . GLN A 1 359 ? -12.297 18.346 49.952 1.00 55.47 347 GLN A CA 1
ATOM 2456 C C . GLN A 1 359 ? -12.938 18.438 48.581 1.00 52.94 347 GLN A C 1
ATOM 2457 O O . GLN A 1 359 ? -12.292 18.124 47.590 1.00 54.83 347 GLN A O 1
ATOM 2463 N N . HIS A 1 360 ? -14.190 18.877 48.523 1.00 51.53 348 HIS A N 1
ATOM 2464 C CA . HIS A 1 360 ? -14.896 19.044 47.249 1.00 53.32 348 HIS A CA 1
ATOM 2465 C C . HIS A 1 360 ? -14.177 20.024 46.325 1.00 52.19 348 HIS A C 1
ATOM 2466 O O . HIS A 1 360 ? -14.018 19.760 45.146 1.00 52.99 348 HIS A O 1
ATOM 2473 N N . ILE A 1 361 ? -13.775 21.164 46.881 1.00 51.97 349 ILE A N 1
ATOM 2474 C CA . ILE A 1 361 ? -13.121 22.247 46.140 1.00 50.87 349 ILE A CA 1
ATOM 2475 C C . ILE A 1 361 ? -11.764 21.814 45.595 1.00 53.20 349 ILE A C 1
ATOM 2476 O O . ILE A 1 361 ? -11.394 22.144 44.463 1.00 53.06 349 ILE A O 1
ATOM 2481 N N . ASN A 1 362 ? -11.044 21.050 46.407 1.00 54.34 350 ASN A N 1
ATOM 2482 C CA . ASN A 1 362 ? -9.710 20.598 46.055 1.00 54.38 350 ASN A CA 1
ATOM 2483 C C . ASN A 1 362 ? -9.654 19.506 44.982 1.00 56.68 350 ASN A C 1
ATOM 2484 O O . ASN A 1 362 ? -8.569 19.084 44.611 1.00 58.46 350 ASN A O 1
ATOM 2489 N N . THR A 1 363 ? -10.812 19.055 44.489 1.00 59.84 351 THR A N 1
ATOM 2490 C CA . THR A 1 363 ? -10.874 18.101 43.369 1.00 61.25 351 THR A CA 1
ATOM 2491 C C . THR A 1 363 ? -10.981 18.811 42.013 1.00 64.46 351 THR A C 1
ATOM 2492 O O . THR A 1 363 ? -10.912 18.163 40.962 1.00 66.41 351 THR A O 1
ATOM 2496 N N . HIS A 1 364 ? -11.153 20.133 42.034 1.00 65.98 352 HIS A N 1
ATOM 2497 C CA . HIS A 1 364 ? -11.242 20.904 40.801 1.00 68.29 352 HIS A CA 1
ATOM 2498 C C . HIS A 1 364 ? -9.883 21.310 40.259 1.00 73.44 352 HIS A C 1
ATOM 2499 O O . HIS A 1 364 ? -9.007 21.772 40.999 1.00 73.93 352 HIS A O 1
ATOM 2506 N N . SER A 1 365 ? -9.733 21.109 38.952 1.00 78.24 353 SER A N 1
ATOM 2507 C CA . SER A 1 365 ? -8.588 21.560 38.185 1.00 81.80 353 SER A CA 1
ATOM 2508 C C . SER A 1 365 ? -8.472 23.067 38.344 1.00 84.05 353 SER A C 1
ATOM 2509 O O . SER A 1 365 ? -9.478 23.791 38.251 1.00 84.08 353 SER A O 1
ATOM 2512 N N . SER A 1 366 ? -7.240 23.528 38.563 1.00 85.95 354 SER A N 1
ATOM 2513 C CA . SER A 1 366 ? -6.976 24.886 39.055 1.00 86.89 354 SER A CA 1
ATOM 2514 C C . SER A 1 366 ? -7.336 26.027 38.092 1.00 85.31 354 SER A C 1
ATOM 2515 O O . SER A 1 366 ? -7.738 25.801 36.941 1.00 84.72 354 SER A O 1
ATOM 2518 N N . ARG A 1 367 ? -7.148 27.247 38.597 1.00 84.40 355 ARG A N 1
ATOM 2519 C CA . ARG A 1 367 ? -7.701 28.492 38.048 1.00 82.22 355 ARG A CA 1
ATOM 2520 C C . ARG A 1 367 ? -9.182 28.599 38.415 1.00 79.14 355 ARG A C 1
ATOM 2521 O O . ARG A 1 367 ? -10.051 28.684 37.543 1.00 80.86 355 ARG A O 1
ATOM 2523 N N . HIS A 1 368 ? -9.459 28.573 39.719 1.00 73.47 356 HIS A N 1
ATOM 2524 C CA . HIS A 1 368 ? -10.793 28.872 40.230 1.00 67.72 356 HIS A CA 1
ATOM 2525 C C . HIS A 1 368 ? -10.731 29.681 41.525 1.00 65.32 356 HIS A C 1
ATOM 2526 O O . HIS A 1 368 ? -9.776 29.576 42.295 1.00 63.71 356 HIS A O 1
ATOM 2533 N N . THR A 1 369 ? -11.747 30.510 41.737 1.00 61.87 357 THR A N 1
ATOM 2534 C CA . THR A 1 369 ? -11.920 31.190 43.009 1.00 60.90 357 THR A CA 1
ATOM 2535 C C . THR A 1 369 ? -13.045 30.527 43.795 1.00 57.75 357 THR A C 1
ATOM 2536 O O . THR A 1 369 ? -13.917 29.876 43.216 1.00 57.30 357 THR A O 1
ATOM 2540 N N . ASP A 1 370 ? -13.017 30.703 45.114 1.00 54.16 358 ASP A N 1
ATOM 2541 C CA . ASP A 1 370 ? -13.979 30.065 46.002 1.00 52.38 358 ASP A CA 1
ATOM 2542 C C . ASP A 1 370 ? -14.386 30.960 47.149 1.00 49.24 358 ASP A C 1
ATOM 2543 O O . ASP A 1 370 ? -13.590 31.755 47.618 1.00 48.07 358 ASP A O 1
ATOM 2548 N N . ALA A 1 371 ? -15.630 30.817 47.604 1.00 45.55 359 ALA A N 1
ATOM 2549 C CA . ALA A 1 371 ? -16.141 31.680 48.633 1.00 43.62 359 ALA A CA 1
ATOM 2550 C C . ALA A 1 371 ? -16.736 30.861 49.766 1.00 43.66 359 ALA A C 1
ATOM 2551 O O . ALA A 1 371 ? -17.301 29.790 49.533 1.00 42.13 359 ALA A O 1
ATOM 2553 N N . ILE A 1 372 ? -16.590 31.360 50.991 1.00 40.41 360 ILE A N 1
ATOM 2554 C CA . ILE A 1 372 ? -17.329 30.814 52.114 1.00 38.20 360 ILE A CA 1
ATOM 2555 C C . ILE A 1 372 ? -18.235 31.905 52.669 1.00 39.32 360 ILE A C 1
ATOM 2556 O O . ILE A 1 372 ? -17.806 33.045 52.856 1.00 39.09 360 ILE A O 1
ATOM 2561 N N . VAL A 1 373 ? -19.499 31.555 52.892 1.00 39.95 361 VAL A N 1
ATOM 2562 C CA . VAL A 1 373 ? -20.435 32.440 53.564 1.00 40.93 361 VAL A CA 1
ATOM 2563 C C . VAL A 1 373 ? -20.643 31.860 54.963 1.00 42.35 361 VAL A C 1
ATOM 2564 O O . VAL A 1 373 ? -21.195 30.770 55.125 1.00 42.77 361 VAL A O 1
ATOM 2568 N N . THR A 1 374 ? -20.141 32.569 55.966 1.00 42.09 362 THR A N 1
ATOM 2569 C CA . THR A 1 374 ? -20.276 32.144 57.354 1.00 42.36 362 THR A CA 1
ATOM 2570 C C . THR A 1 374 ? -20.046 33.323 58.291 1.00 44.60 362 THR A C 1
ATOM 2571 O O . THR A 1 374 ? -19.369 34.284 57.917 1.00 46.02 362 THR A O 1
ATOM 2575 N N . GLU A 1 375 ? -20.616 33.240 59.492 1.00 45.20 363 GLU A N 1
ATOM 2576 C CA . GLU A 1 375 ? -20.316 34.173 60.587 1.00 47.53 363 GLU A CA 1
ATOM 2577 C C . GLU A 1 375 ? -19.318 33.559 61.573 1.00 48.52 363 GLU A C 1
ATOM 2578 O O . GLU A 1 375 ? -18.810 34.235 62.465 1.00 48.54 363 GLU A O 1
ATOM 2584 N N . ASN A 1 376 ? -19.049 32.268 61.393 1.00 49.91 364 ASN A N 1
ATOM 2585 C CA . ASN A 1 376 ? -18.075 31.524 62.184 1.00 50.97 364 ASN A CA 1
ATOM 2586 C C . ASN A 1 376 ? -16.634 31.770 61.677 1.00 51.73 364 ASN A C 1
ATOM 2587 O O . ASN A 1 376 ? -16.267 31.341 60.581 1.00 52.59 364 ASN A O 1
ATOM 2592 N N . LYS A 1 377 ? -15.823 32.469 62.468 1.00 52.61 365 LYS A N 1
ATOM 2593 C CA . LYS A 1 377 ? -14.468 32.843 62.046 1.00 51.62 365 LYS A CA 1
ATOM 2594 C C . LYS A 1 377 ? -13.505 31.662 62.019 1.00 50.93 365 LYS A C 1
ATOM 2595 O O . LYS A 1 377 ? -12.621 31.609 61.167 1.00 50.05 365 LYS A O 1
ATOM 2601 N N . ALA A 1 378 ? -13.676 30.716 62.942 1.00 49.58 366 ALA A N 1
ATOM 2602 C CA . ALA A 1 378 ? -12.815 29.537 62.984 1.00 48.18 366 ALA A CA 1
ATOM 2603 C C . ALA A 1 378 ? -12.958 28.740 61.702 1.00 47.39 366 ALA A C 1
ATOM 2604 O O . ALA A 1 378 ? -11.979 28.252 61.166 1.00 48.64 366 ALA A O 1
ATOM 2606 N N . ASN A 1 379 ? -14.184 28.645 61.203 1.00 48.51 367 ASN A N 1
ATOM 2607 C CA . ASN A 1 379 ? -14.483 27.974 59.940 1.00 47.46 367 ASN A CA 1
ATOM 2608 C C . ASN A 1 379 ? -13.983 28.701 58.706 1.00 47.19 367 ASN A C 1
ATOM 2609 O O . ASN A 1 379 ? -13.491 28.067 57.780 1.00 47.61 367 ASN A O 1
ATOM 2614 N N . ALA A 1 380 ? -14.125 30.026 58.700 1.00 46.98 368 ALA A N 1
ATOM 2615 C CA . ALA A 1 380 ? -13.654 30.866 57.607 1.00 47.13 368 ALA A CA 1
ATOM 2616 C C . ALA A 1 380 ? -12.147 30.750 57.428 1.00 48.81 368 ALA A C 1
ATOM 2617 O O . ALA A 1 380 ? -11.664 30.612 56.296 1.00 48.54 368 ALA A O 1
ATOM 2619 N N . GLU A 1 381 ? -11.414 30.804 58.546 1.00 49.20 369 GLU A N 1
ATOM 2620 C CA . GLU A 1 381 ? -9.958 30.738 58.532 1.00 49.25 369 GLU A CA 1
ATOM 2621 C C . GLU A 1 381 ? -9.469 29.353 58.107 1.00 48.58 369 GLU A C 1
ATOM 2622 O O . GLU A 1 381 ? -8.481 29.222 57.384 1.00 48.54 369 GLU A O 1
ATOM 2628 N N . LYS A 1 382 ? -10.172 28.327 58.571 1.00 47.11 370 LYS A N 1
ATOM 2629 C CA . LYS A 1 382 ? -9.887 26.957 58.192 1.00 47.15 370 LYS A CA 1
ATOM 2630 C C . LYS A 1 382 ? -10.095 26.761 56.679 1.00 45.40 370 LYS A C 1
ATOM 2631 O O . LYS A 1 382 ? -9.254 26.194 55.993 1.00 47.13 370 LYS A O 1
ATOM 2637 N N . PHE A 1 383 ? -11.206 27.273 56.168 1.00 44.89 371 PHE A N 1
ATOM 2638 C CA . PHE A 1 383 ? -11.520 27.226 54.740 1.00 44.20 371 PHE A CA 1
ATOM 2639 C C . PHE A 1 383 ? -10.424 27.907 53.925 1.00 45.81 371 PHE A C 1
ATOM 2640 O O . PHE A 1 383 ? -9.913 27.327 52.971 1.00 46.70 371 PHE A O 1
ATOM 2656 N N . LYS A 1 385 ? -7.292 28.677 54.745 1.00 51.96 373 LYS A N 1
ATOM 2657 C CA . LYS A 1 385 ? -6.026 27.960 54.827 1.00 53.38 373 LYS A CA 1
ATOM 2658 C C . LYS A 1 385 ? -6.070 26.616 54.050 1.00 52.72 373 LYS A C 1
ATOM 2659 O O . LYS A 1 385 ? -5.039 26.120 53.606 1.00 53.07 373 LYS A O 1
ATOM 2663 N N . GLY A 1 386 ? -7.263 26.053 53.854 1.00 51.87 374 GLY A N 1
ATOM 2664 C CA . GLY A 1 386 ? -7.384 24.675 53.397 1.00 49.50 374 GLY A CA 1
ATOM 2665 C C . GLY A 1 386 ? -7.545 24.485 51.907 1.00 49.29 374 GLY A C 1
ATOM 2666 O O . GLY A 1 386 ? -7.110 23.471 51.364 1.00 51.20 374 GLY A O 1
ATOM 2667 N N . VAL A 1 387 ? -8.173 25.451 51.247 1.00 47.87 375 VAL A N 1
ATOM 2668 C CA . VAL A 1 387 ? -8.495 25.343 49.822 1.00 48.61 375 VAL A CA 1
ATOM 2669 C C . VAL A 1 387 ? -7.309 25.547 48.868 1.00 51.97 375 VAL A C 1
ATOM 2670 O O . VAL A 1 387 ? -6.403 26.339 49.129 1.00 49.92 375 VAL A O 1
ATOM 2674 N N . ASP A 1 388 ? -7.330 24.824 47.753 1.00 57.72 376 ASP A N 1
ATOM 2675 C CA . ASP A 1 388 ? -6.388 25.041 46.664 1.00 61.62 376 ASP A CA 1
ATOM 2676 C C . ASP A 1 388 ? -7.071 25.985 45.715 1.00 64.14 376 ASP A C 1
ATOM 2677 O O . ASP A 1 388 ? -7.855 25.539 44.873 1.00 71.63 376 ASP A O 1
ATOM 2682 N N . SER A 1 389 ? -6.811 27.278 45.852 1.00 62.13 377 SER A N 1
ATOM 2683 C CA . SER A 1 389 ? -7.510 28.304 45.072 1.00 61.26 377 SER A CA 1
ATOM 2684 C C . SER A 1 389 ? -6.616 29.502 44.881 1.00 60.35 377 SER A C 1
ATOM 2685 O O . SER A 1 389 ? -5.931 29.918 45.818 1.00 56.96 377 SER A O 1
ATOM 2688 N N . SER A 1 390 ? -6.686 30.087 43.687 1.00 61.90 378 SER A N 1
ATOM 2689 C CA . SER A 1 390 ? -6.009 31.350 43.375 1.00 63.54 378 SER A CA 1
ATOM 2690 C C . SER A 1 390 ? -6.496 32.423 44.340 1.00 60.63 378 SER A C 1
ATOM 2691 O O . SER A 1 390 ? -5.709 33.176 44.916 1.00 60.79 378 SER A O 1
ATOM 2694 N N . GLY A 1 391 ? -7.814 32.477 44.494 1.00 57.26 379 GLY A N 1
ATOM 2695 C CA . GLY A 1 391 ? -8.460 33.528 45.239 1.00 53.34 379 GLY A CA 1
ATOM 2696 C C . GLY A 1 391 ? -9.566 32.939 46.054 1.00 52.64 379 GLY A C 1
ATOM 2697 O O . GLY A 1 391 ? -10.317 32.092 45.581 1.00 52.65 379 GLY A O 1
ATOM 2698 N N . VAL A 1 392 ? -9.670 33.396 47.292 1.00 53.58 380 VAL A N 1
ATOM 2699 C CA . VAL A 1 392 ? -10.717 32.932 48.191 1.00 52.61 380 VAL A CA 1
ATOM 2700 C C . VAL A 1 392 ? -11.421 34.112 48.889 1.00 51.66 380 VAL A C 1
ATOM 2701 O O . VAL A 1 392 ? -10.772 35.058 49.308 1.00 50.40 380 VAL A O 1
ATOM 2705 N N . TYR A 1 393 ? -12.752 34.044 48.963 1.00 50.37 381 TYR A N 1
ATOM 2706 C CA . TYR A 1 393 ? -13.607 35.131 49.435 1.00 51.00 381 TYR A CA 1
ATOM 2707 C C . TYR A 1 393 ? -14.313 34.684 50.693 1.00 50.07 381 TYR A C 1
ATOM 2708 O O . TYR A 1 393 ? -14.798 33.567 50.767 1.00 50.66 381 TYR A O 1
ATOM 2717 N N . TRP A 1 394 ? -14.336 35.558 51.690 1.00 49.78 382 TRP A N 1
ATOM 2718 C CA . TRP A 1 394 ? -15.111 35.340 52.902 1.00 48.50 382 TRP A CA 1
ATOM 2719 C C . TRP A 1 394 ? -16.132 36.457 53.074 1.00 47.89 382 TRP A C 1
ATOM 2720 O O . TRP A 1 394 ? -15.763 37.599 53.342 1.00 46.92 382 TRP A O 1
ATOM 2731 N N . ASN A 1 395 ? -17.412 36.099 52.925 1.00 48.62 383 ASN A N 1
ATOM 2732 C CA . ASN A 1 395 ? -18.542 37.039 52.938 1.00 48.70 383 ASN A CA 1
ATOM 2733 C C . ASN A 1 395 ? -18.470 38.146 51.874 1.00 51.19 383 ASN A C 1
ATOM 2734 O O . ASN A 1 395 ? -18.848 39.279 52.143 1.00 51.73 383 ASN A O 1
ATOM 2739 N N . ALA A 1 396 ? -17.997 37.806 50.673 1.00 53.13 384 ALA A N 1
ATOM 2740 C CA . ALA A 1 396 ? -17.934 38.739 49.536 1.00 54.31 384 ALA A CA 1
ATOM 2741 C C . ALA A 1 396 ? -18.086 37.925 48.250 1.00 56.97 384 ALA A C 1
ATOM 2742 O O . ALA A 1 396 ? -17.777 36.725 48.240 1.00 55.22 384 ALA A O 1
ATOM 2744 N N . SER A 1 397 ? -18.574 38.565 47.181 1.00 60.57 385 SER A N 1
ATOM 2745 C CA . SER A 1 397 ? -18.881 37.871 45.922 1.00 65.02 385 SER A CA 1
ATOM 2746 C C . SER A 1 397 ? -17.656 37.577 45.045 1.00 68.87 385 SER A C 1
ATOM 2747 O O . SER A 1 397 ? -16.854 38.477 44.803 1.00 70.38 385 SER A O 1
ATOM 2750 N N . THR A 1 398 ? -17.549 36.340 44.539 1.00 73.12 386 THR A N 1
ATOM 2751 C CA . THR A 1 398 ? -16.416 35.895 43.697 1.00 77.62 386 THR A CA 1
ATOM 2752 C C . THR A 1 398 ? -16.215 36.725 42.414 1.00 80.97 386 THR A C 1
ATOM 2753 O O . THR A 1 398 ? -15.122 36.713 41.821 1.00 81.50 386 THR A O 1
ATOM 2757 N N . ARG A 1 399 ? -17.261 37.444 41.999 1.00 84.63 387 ARG A N 1
ATOM 2758 C CA . ARG A 1 399 ? -17.235 38.256 40.775 1.00 88.45 387 ARG A CA 1
ATOM 2759 C C . ARG A 1 399 ? -16.357 39.515 40.896 1.00 90.91 387 ARG A C 1
ATOM 2760 O O . ARG A 1 399 ? -16.144 40.227 39.909 1.00 91.58 387 ARG A O 1
ATOM 2764 N N . PHE A 1 400 ? -15.850 39.779 42.103 1.00 92.95 388 PHE A N 1
ATOM 2765 C CA . PHE A 1 400 ? -14.834 40.807 42.333 1.00 95.15 388 PHE A CA 1
ATOM 2766 C C . PHE A 1 400 ? -13.483 40.489 41.660 1.00 98.25 388 PHE A C 1
ATOM 2767 O O . PHE A 1 400 ? -12.504 41.218 41.854 1.00 98.93 388 PHE A O 1
ATOM 2775 N N . ALA A 1 401 ? -13.428 39.400 40.889 1.00 101.88 389 ALA A N 1
ATOM 2776 C CA . ALA A 1 401 ? -12.220 39.009 40.142 1.00 105.23 389 ALA A CA 1
ATOM 2777 C C . ALA A 1 401 ? -12.211 39.608 38.727 1.00 107.71 389 ALA A C 1
ATOM 2778 O O . ALA A 1 401 ? -12.113 38.881 37.728 1.00 108.12 389 ALA A O 1
ATOM 2780 N N . ASP A 1 402 ? -12.318 40.941 38.676 1.00 110.25 390 ASP A N 1
ATOM 2781 C CA . ASP A 1 402 ? -12.265 41.755 37.446 1.00 111.84 390 ASP A CA 1
ATOM 2782 C C . ASP A 1 402 ? -13.453 41.557 36.512 1.00 112.25 390 ASP A C 1
ATOM 2783 O O . ASP A 1 402 ? -14.447 42.277 36.612 1.00 112.60 390 ASP A O 1
ATOM 2788 N N . VAL A 1 425 ? -19.442 26.126 16.387 1.00 95.53 413 VAL A N 1
ATOM 2789 C CA . VAL A 1 425 ? -18.001 26.425 16.374 1.00 96.02 413 VAL A CA 1
ATOM 2790 C C . VAL A 1 425 ? -17.577 26.984 15.005 1.00 95.09 413 VAL A C 1
ATOM 2791 O O . VAL A 1 425 ? -18.013 26.483 13.962 1.00 96.00 413 VAL A O 1
ATOM 2795 N N . GLY A 1 426 ? -16.769 28.046 15.022 1.00 93.08 414 GLY A N 1
ATOM 2796 C CA . GLY A 1 426 ? -16.208 28.639 13.803 1.00 91.66 414 GLY A CA 1
ATOM 2797 C C . GLY A 1 426 ? -14.688 28.576 13.818 1.00 90.14 414 GLY A C 1
ATOM 2798 O O . GLY A 1 426 ? -14.108 27.937 14.692 1.00 91.05 414 GLY A O 1
ATOM 2799 N N . LEU A 1 427 ? -14.038 29.239 12.861 1.00 87.78 415 LEU A N 1
ATOM 2800 C CA . LEU A 1 427 ? -12.569 29.282 12.808 1.00 86.64 415 LEU A CA 1
ATOM 2801 C C . LEU A 1 427 ? -11.964 30.093 13.950 1.00 85.81 415 LEU A C 1
ATOM 2802 O O . LEU A 1 427 ? -10.755 30.103 14.132 1.00 84.23 415 LEU A O 1
ATOM 2807 N N . ASP A 1 428 ? -12.827 30.751 14.718 1.00 86.52 416 ASP A N 1
ATOM 2808 C CA . ASP A 1 428 ? -12.432 31.731 15.735 1.00 86.36 416 ASP A CA 1
ATOM 2809 C C . ASP A 1 428 ? -11.254 31.271 16.593 1.00 82.18 416 ASP A C 1
ATOM 2810 O O . ASP A 1 428 ? -10.139 31.812 16.485 1.00 80.93 416 ASP A O 1
ATOM 2815 N N . GLY A 1 429 ? -11.512 30.271 17.432 1.00 76.22 417 GLY A N 1
ATOM 2816 C CA . GLY A 1 429 ? -10.564 29.884 18.462 1.00 71.42 417 GLY A CA 1
ATOM 2817 C C . GLY A 1 429 ? -9.652 28.758 18.031 1.00 67.40 417 GLY A C 1
ATOM 2818 O O . GLY A 1 429 ? -9.014 28.126 18.865 1.00 67.14 417 GLY A O 1
ATOM 2819 N N . LEU A 1 430 ? -9.576 28.535 16.723 1.00 63.61 418 LEU A N 1
ATOM 2820 C CA . LEU A 1 430 ? -8.771 27.461 16.155 1.00 60.48 418 LEU A CA 1
ATOM 2821 C C . LEU A 1 430 ? -7.459 27.950 15.520 1.00 60.01 418 LEU A C 1
ATOM 2822 O O . LEU A 1 430 ? -6.582 27.141 15.215 1.00 60.52 418 LEU A O 1
ATOM 2827 N N . VAL A 1 431 ? -7.321 29.265 15.326 1.00 59.73 419 VAL A N 1
ATOM 2828 C CA . VAL A 1 431 ? -6.050 29.863 14.859 1.00 59.36 419 VAL A CA 1
ATOM 2829 C C . VAL A 1 431 ? -5.387 30.629 16.000 1.00 57.50 419 VAL A C 1
ATOM 2830 O O . VAL A 1 431 ? -6.057 31.392 16.709 1.00 59.94 419 VAL A O 1
ATOM 2834 N N . SER A 1 432 ? -4.086 30.430 16.181 1.00 53.59 420 SER A N 1
ATOM 2835 C CA . SER A 1 432 ? -3.314 31.255 17.093 1.00 53.97 420 SER A CA 1
ATOM 2836 C C . SER A 1 432 ? -2.391 32.189 16.304 1.00 52.83 420 SER A C 1
ATOM 2837 O O . SER A 1 432 ? -2.654 32.512 15.149 1.00 51.98 420 SER A O 1
ATOM 2840 N N . TYR A 1 433 ? -1.345 32.666 16.950 1.00 53.94 421 TYR A N 1
ATOM 2841 C CA . TYR A 1 433 ? -0.469 33.663 16.348 1.00 55.83 421 TYR A CA 1
ATOM 2842 C C . TYR A 1 433 ? 0.956 33.238 16.507 1.00 54.57 421 TYR A C 1
ATOM 2843 O O . TYR A 1 433 ? 1.310 32.585 17.501 1.00 55.05 421 TYR A O 1
ATOM 2852 N N . GLN A 1 434 ? 1.753 33.605 15.510 1.00 52.85 422 GLN A N 1
ATOM 2853 C CA . GLN A 1 434 ? 3.186 33.417 15.508 1.00 50.41 422 GLN A CA 1
ATOM 2854 C C . GLN A 1 434 ? 3.784 34.773 15.193 1.00 48.54 422 GLN A C 1
ATOM 2855 O O . GLN A 1 434 ? 3.280 35.471 14.325 1.00 48.37 422 GLN A O 1
ATOM 2861 N N . TYR A 1 435 ? 4.839 35.155 15.910 1.00 47.13 423 TYR A N 1
ATOM 2862 C CA . TYR A 1 435 ? 5.577 36.357 15.586 1.00 48.11 423 TYR A CA 1
ATOM 2863 C C . TYR A 1 435 ? 6.757 35.972 14.725 1.00 47.06 423 TYR A C 1
ATOM 2864 O O . TYR A 1 435 ? 7.353 34.905 14.934 1.00 45.90 423 TYR A O 1
ATOM 2873 N N . GLN A 1 436 ? 7.056 36.829 13.746 1.00 43.12 424 GLN A N 1
ATOM 2874 C CA . GLN A 1 436 ? 8.156 36.650 12.820 1.00 42.07 424 GLN A CA 1
ATOM 2875 C C . GLN A 1 436 ? 8.889 37.944 12.772 1.00 44.39 424 GLN A C 1
ATOM 2876 O O . GLN A 1 436 ? 8.268 38.978 12.547 1.00 46.67 424 GLN A O 1
ATOM 2882 N N . ILE A 1 437 ? 10.202 37.895 12.989 1.00 43.41 425 ILE A N 1
ATOM 2883 C CA . ILE A 1 437 ? 11.053 39.063 12.834 1.00 45.23 425 ILE A CA 1
ATOM 2884 C C . ILE A 1 437 ? 11.976 38.774 11.667 1.00 46.01 425 ILE A C 1
ATOM 2885 O O . ILE A 1 437 ? 12.596 37.702 11.578 1.00 47.41 425 ILE A O 1
ATOM 2890 N N . ARG A 1 438 ? 12.019 39.721 10.748 1.00 46.35 426 ARG A N 1
ATOM 2891 C CA . ARG A 1 438 ? 12.765 39.574 9.522 1.00 46.75 426 ARG A CA 1
ATOM 2892 C C . ARG A 1 438 ? 13.664 40.762 9.462 1.00 47.64 426 ARG A C 1
ATOM 2893 O O . ARG A 1 438 ? 13.208 41.873 9.214 1.00 50.52 426 ARG A O 1
ATOM 2901 N N . GLY A 1 439 ? 14.945 40.531 9.724 1.00 49.31 427 GLY A N 1
ATOM 2902 C CA . GLY A 1 439 ? 15.941 41.588 9.684 1.00 50.24 427 GLY A CA 1
ATOM 2903 C C . GLY A 1 439 ? 17.035 41.279 8.685 1.00 51.85 427 GLY A C 1
ATOM 2904 O O . GLY A 1 439 ? 16.910 40.352 7.894 1.00 51.41 427 GLY A O 1
ATOM 2905 N N . ASP A 1 440 ? 18.105 42.068 8.720 1.00 55.13 428 ASP A N 1
ATOM 2906 C CA . ASP A 1 440 ? 19.275 41.821 7.879 1.00 58.77 428 ASP A CA 1
ATOM 2907 C C . ASP A 1 440 ? 20.570 41.808 8.691 1.00 58.33 428 ASP A C 1
ATOM 2908 O O . ASP A 1 440 ? 21.529 42.499 8.360 1.00 59.22 428 ASP A O 1
ATOM 2913 N N . GLY A 1 441 ? 20.576 41.026 9.768 1.00 58.02 429 GLY A N 1
ATOM 2914 C CA . GLY A 1 441 ? 21.770 40.820 10.579 1.00 57.41 429 GLY A CA 1
ATOM 2915 C C . GLY A 1 441 ? 21.818 41.655 11.838 1.00 57.66 429 GLY A C 1
ATOM 2916 O O . GLY A 1 441 ? 22.885 41.833 12.410 1.00 56.01 429 GLY A O 1
ATOM 2917 N N . GLN A 1 442 ? 20.662 42.162 12.269 1.00 59.20 430 GLN A N 1
ATOM 2918 C CA . GLN A 1 442 ? 20.599 43.032 13.451 1.00 59.63 430 GLN A CA 1
ATOM 2919 C C . GLN A 1 442 ? 20.601 42.221 14.733 1.00 59.96 430 GLN A C 1
ATOM 2920 O O . GLN A 1 442 ? 19.936 41.180 14.840 1.00 57.40 430 GLN A O 1
ATOM 2926 N N . VAL A 1 443 ? 21.346 42.734 15.706 1.00 61.99 431 VAL A N 1
ATOM 2927 C CA . VAL A 1 443 ? 21.545 42.067 16.988 1.00 64.25 431 VAL A CA 1
ATOM 2928 C C . VAL A 1 443 ? 21.093 42.958 18.149 1.00 66.85 431 VAL A C 1
ATOM 2929 O O . VAL A 1 443 ? 20.999 44.178 18.000 1.00 66.66 431 VAL A O 1
ATOM 2933 N N . ALA A 1 444 ? 20.813 42.347 19.297 1.00 69.79 432 ALA A N 1
ATOM 2934 C CA . ALA A 1 444 ? 20.243 43.072 20.434 1.00 74.07 432 ALA A CA 1
ATOM 2935 C C . ALA A 1 444 ? 21.151 44.175 20.997 1.00 77.17 432 ALA A C 1
ATOM 2936 O O . ALA A 1 444 ? 20.757 44.901 21.916 1.00 78.29 432 ALA A O 1
ATOM 2938 N N . SER A 1 445 ? 22.353 44.306 20.437 1.00 80.32 433 SER A N 1
ATOM 2939 C CA . SER A 1 445 ? 23.246 45.408 20.784 1.00 82.93 433 SER A CA 1
ATOM 2940 C C . SER A 1 445 ? 23.257 46.513 19.712 1.00 85.82 433 SER A C 1
ATOM 2941 O O . SER A 1 445 ? 24.118 46.534 18.816 1.00 85.26 433 SER A O 1
ATOM 2944 N N . ASP A 1 446 ? 22.274 47.414 19.806 1.00 89.12 434 ASP A N 1
ATOM 2945 C CA . ASP A 1 446 ? 22.288 48.668 19.036 1.00 92.32 434 ASP A CA 1
ATOM 2946 C C . ASP A 1 446 ? 22.328 49.896 19.956 1.00 94.28 434 ASP A C 1
ATOM 2947 O O . ASP A 1 446 ? 21.424 50.100 20.784 1.00 94.16 434 ASP A O 1
ATOM 2952 N N . TYR A 1 447 ? 23.405 50.684 19.800 1.00 96.29 435 TYR A N 1
ATOM 2953 C CA . TYR A 1 447 ? 23.693 51.903 20.585 1.00 97.45 435 TYR A CA 1
ATOM 2954 C C . TYR A 1 447 ? 22.975 52.008 21.939 1.00 98.86 435 TYR A C 1
ATOM 2955 O O . TYR A 1 447 ? 23.432 51.153 22.930 1.00 99.89 435 TYR A O 1
ATOM 2957 N N . HIS B 1 12 ? 5.016 92.746 36.705 1.00 116.02 0 HIS B N 1
ATOM 2958 C CA . HIS B 1 12 ? 5.527 91.603 35.889 1.00 115.69 0 HIS B CA 1
ATOM 2959 C C . HIS B 1 12 ? 4.570 90.407 35.936 1.00 115.27 0 HIS B C 1
ATOM 2960 O O . HIS B 1 12 ? 4.232 89.827 34.896 1.00 115.31 0 HIS B O 1
ATOM 2970 N N . SER B 1 14 ? 0.877 88.796 36.774 1.00 99.65 2 SER B N 1
ATOM 2971 C CA . SER B 1 14 ? -0.534 89.221 36.754 1.00 92.93 2 SER B CA 1
ATOM 2972 C C . SER B 1 14 ? -1.290 88.912 38.055 1.00 87.78 2 SER B C 1
ATOM 2973 O O . SER B 1 14 ? -0.799 88.158 38.906 1.00 85.97 2 SER B O 1
ATOM 2976 N N . SER B 1 15 ? -2.469 89.521 38.203 1.00 82.87 3 SER B N 1
ATOM 2977 C CA . SER B 1 15 ? -3.342 89.278 39.359 1.00 79.37 3 SER B CA 1
ATOM 2978 C C . SER B 1 15 ? -3.792 87.820 39.429 1.00 75.22 3 SER B C 1
ATOM 2979 O O . SER B 1 15 ? -3.679 87.206 40.481 1.00 75.54 3 SER B O 1
ATOM 2982 N N . SER B 1 16 ? -4.269 87.274 38.306 1.00 70.82 4 SER B N 1
ATOM 2983 C CA . SER B 1 16 ? -4.559 85.840 38.163 1.00 68.97 4 SER B CA 1
ATOM 2984 C C . SER B 1 16 ? -3.421 84.932 38.603 1.00 68.40 4 SER B C 1
ATOM 2985 O O . SER B 1 16 ? -3.648 83.938 39.299 1.00 68.09 4 SER B O 1
ATOM 2988 N N . GLN B 1 17 ? -2.204 85.267 38.186 1.00 67.20 5 GLN B N 1
ATOM 2989 C CA . GLN B 1 17 ? -1.032 84.475 38.536 1.00 66.76 5 GLN B CA 1
ATOM 2990 C C . GLN B 1 17 ? -0.695 84.605 40.020 1.00 62.35 5 GLN B C 1
ATOM 2991 O O . GLN B 1 17 ? -0.253 83.648 40.635 1.00 61.83 5 GLN B O 1
ATOM 2997 N N . GLN B 1 18 ? -0.913 85.791 40.592 1.00 61.98 6 GLN B N 1
ATOM 2998 C CA . GLN B 1 18 ? -0.686 86.016 42.029 1.00 60.71 6 GLN B CA 1
ATOM 2999 C C . GLN B 1 18 ? -1.678 85.221 42.907 1.00 58.49 6 GLN B C 1
ATOM 3000 O O . GLN B 1 18 ? -1.295 84.603 43.898 1.00 56.92 6 GLN B O 1
ATOM 3006 N N . ILE B 1 19 ? -2.950 85.268 42.518 1.00 57.01 7 ILE B N 1
ATOM 3007 C CA . ILE B 1 19 ? -4.025 84.523 43.148 1.00 55.19 7 ILE B CA 1
ATOM 3008 C C . ILE B 1 19 ? -3.714 83.023 43.155 1.00 55.62 7 ILE B C 1
ATOM 3009 O O . ILE B 1 19 ? -3.780 82.372 44.198 1.00 54.98 7 ILE B O 1
ATOM 3014 N N . ALA B 1 20 ? -3.321 82.491 41.999 1.00 56.00 8 ALA B N 1
ATOM 3015 C CA . ALA B 1 20 ? -2.977 81.084 41.884 1.00 56.13 8 ALA B CA 1
ATOM 3016 C C . ALA B 1 20 ? -1.745 80.703 42.712 1.00 56.76 8 ALA B C 1
ATOM 3017 O O . ALA B 1 20 ? -1.699 79.626 43.322 1.00 56.20 8 ALA B O 1
ATOM 3019 N N . LYS B 1 21 ? -0.754 81.589 42.742 1.00 57.08 9 LYS B N 1
ATOM 3020 C CA . LYS B 1 21 ? 0.468 81.355 43.513 1.00 59.18 9 LYS B CA 1
ATOM 3021 C C . LYS B 1 21 ? 0.182 81.397 45.016 1.00 55.71 9 LYS B C 1
ATOM 3022 O O . LYS B 1 21 ? 0.754 80.632 45.786 1.00 57.08 9 LYS B O 1
ATOM 3026 N N . ASN B 1 22 ? -0.701 82.298 45.432 1.00 54.97 10 ASN B N 1
ATOM 3027 C CA . ASN B 1 22 ? -1.149 82.343 46.825 1.00 54.76 10 ASN B CA 1
ATOM 3028 C C . ASN B 1 22 ? -1.921 81.112 47.278 1.00 52.58 10 ASN B C 1
ATOM 3029 O O . ASN B 1 22 ? -1.778 80.689 48.413 1.00 53.90 10 ASN B O 1
ATOM 3034 N N . ALA B 1 23 ? -2.736 80.557 46.382 1.00 49.88 11 ALA B N 1
ATOM 3035 C CA . ALA B 1 23 ? -3.432 79.291 46.608 1.00 50.08 11 ALA B CA 1
ATOM 3036 C C . ALA B 1 23 ? -2.450 78.145 46.776 1.00 48.74 11 ALA B C 1
ATOM 3037 O O . ALA B 1 23 ? -2.608 77.331 47.680 1.00 48.61 11 ALA B O 1
ATOM 3039 N N . ARG B 1 24 ? -1.430 78.085 45.920 1.00 49.76 12 ARG B N 1
ATOM 3040 C CA . ARG B 1 24 ? -0.363 77.090 46.062 1.00 49.14 12 ARG B CA 1
ATOM 3041 C C . ARG B 1 24 ? 0.331 77.179 47.429 1.00 50.23 12 ARG B C 1
ATOM 3042 O O . ARG B 1 24 ? 0.489 76.151 48.103 1.00 50.44 12 ARG B O 1
ATOM 3050 N N . LYS B 1 25 ? 0.704 78.393 47.849 1.00 50.56 13 LYS B N 1
ATOM 3051 C CA . LYS B 1 25 ? 1.314 78.622 49.179 1.00 53.25 13 LYS B CA 1
ATOM 3052 C C . LYS B 1 25 ? 0.445 78.158 50.339 1.00 51.91 13 LYS B C 1
ATOM 3053 O O . LYS B 1 25 ? 0.931 77.507 51.263 1.00 55.68 13 LYS B O 1
ATOM 3059 N N . ALA B 1 26 ? -0.837 78.504 50.293 1.00 50.76 14 ALA B N 1
ATOM 3060 C CA . ALA B 1 26 ? -1.800 78.096 51.310 1.00 49.01 14 ALA B CA 1
ATOM 3061 C C . ALA B 1 26 ? -1.990 76.576 51.327 1.00 49.05 14 ALA B C 1
ATOM 3062 O O . ALA B 1 26 ? -2.032 75.957 52.410 1.00 48.49 14 ALA B O 1
ATOM 3064 N N . GLY B 1 27 ? -2.060 75.975 50.133 1.00 46.71 15 GLY B N 1
ATOM 3065 C CA . GLY B 1 27 ? -2.207 74.533 49.993 1.00 45.23 15 GLY B CA 1
ATOM 3066 C C . GLY B 1 27 ? -1.021 73.739 50.511 1.00 47.36 15 GLY B C 1
ATOM 3067 O O . GLY B 1 27 ? -1.183 72.622 51.022 1.00 46.40 15 GLY B O 1
ATOM 3068 N N . ASN B 1 28 ? 0.180 74.301 50.373 1.00 49.22 16 ASN B N 1
ATOM 3069 C CA . ASN B 1 28 ? 1.384 73.652 50.907 1.00 49.81 16 ASN B CA 1
ATOM 3070 C C . ASN B 1 28 ? 1.356 73.620 52.432 1.00 50.06 16 ASN B C 1
ATOM 3071 O O . ASN B 1 28 ? 1.823 72.666 53.035 1.00 51.69 16 ASN B O 1
ATOM 3076 N N . ILE B 1 29 ? 0.782 74.655 53.043 1.00 49.91 17 ILE B N 1
ATOM 3077 C CA . ILE B 1 29 ? 0.595 74.693 54.495 1.00 50.28 17 ILE B CA 1
ATOM 3078 C C . ILE B 1 29 ? -0.596 73.826 54.912 1.00 51.87 17 ILE B C 1
ATOM 3079 O O . ILE B 1 29 ? -0.488 72.996 55.810 1.00 53.60 17 ILE B O 1
ATOM 3084 N N . LEU B 1 30 ? -1.726 73.997 54.232 1.00 53.77 18 LEU B N 1
ATOM 3085 C CA . LEU B 1 30 ? -2.966 73.299 54.592 1.00 53.46 18 LEU B CA 1
ATOM 3086 C C . LEU B 1 30 ? -2.809 71.785 54.616 1.00 53.74 18 LEU B C 1
ATOM 3087 O O . LEU B 1 30 ? -3.450 71.116 55.422 1.00 54.50 18 LEU B O 1
ATOM 3092 N N . LYS B 1 31 ? -1.962 71.240 53.740 1.00 55.02 19 LYS B N 1
ATOM 3093 C CA . LYS B 1 31 ? -1.784 69.788 53.667 1.00 57.19 19 LYS B CA 1
ATOM 3094 C C . LYS B 1 31 ? -1.178 69.211 54.965 1.00 60.89 19 LYS B C 1
ATOM 3095 O O . LYS B 1 31 ? -1.272 68.002 55.217 1.00 63.35 19 LYS B O 1
ATOM 3101 N N . THR B 1 32 ? -0.603 70.085 55.795 1.00 62.25 20 THR B N 1
ATOM 3102 C CA . THR B 1 32 ? 0.125 69.663 56.995 1.00 61.97 20 THR B CA 1
ATOM 3103 C C . THR B 1 32 ? -0.607 69.963 58.307 1.00 62.87 20 THR B C 1
ATOM 3104 O O . THR B 1 32 ? -0.070 69.728 59.387 1.00 65.35 20 THR B O 1
ATOM 3108 N N . ILE B 1 33 ? -1.832 70.471 58.215 1.00 61.92 21 ILE B N 1
ATOM 3109 C CA . ILE B 1 33 ? -2.617 70.817 59.395 1.00 57.71 21 ILE B CA 1
ATOM 3110 C C . ILE B 1 33 ? -3.416 69.613 59.843 1.00 56.70 21 ILE B C 1
ATOM 3111 O O . ILE B 1 33 ? -3.895 68.845 59.012 1.00 57.73 21 ILE B O 1
ATOM 3116 N N . SER B 1 34 ? -3.562 69.438 61.154 1.00 56.44 22 SER B N 1
ATOM 3117 C CA . SER B 1 34 ? -4.253 68.264 61.690 1.00 57.27 22 SER B CA 1
ATOM 3118 C C . SER B 1 34 ? -5.735 68.277 61.339 1.00 56.54 22 SER B C 1
ATOM 3119 O O . SER B 1 34 ? -6.292 69.339 61.022 1.00 59.57 22 SER B O 1
ATOM 3122 N N . ASN B 1 35 ? -6.373 67.112 61.394 1.00 53.86 23 ASN B N 1
ATOM 3123 C CA . ASN B 1 35 ? -7.828 67.024 61.311 1.00 55.78 23 ASN B CA 1
ATOM 3124 C C . ASN B 1 35 ? -8.548 67.952 62.311 1.00 58.94 23 ASN B C 1
ATOM 3125 O O . ASN B 1 35 ? -9.579 68.561 61.988 1.00 60.03 23 ASN B O 1
ATOM 3130 N N . GLU B 1 36 ? -8.001 68.060 63.522 1.00 60.98 24 GLU B N 1
ATOM 3131 C CA . GLU B 1 36 ? -8.595 68.910 64.554 1.00 60.94 24 GLU B CA 1
ATOM 3132 C C . GLU B 1 36 ? -8.526 70.377 64.129 1.00 59.56 24 GLU B C 1
ATOM 3133 O O . GLU B 1 36 ? -9.484 71.106 64.338 1.00 60.68 24 GLU B O 1
ATOM 3135 N N . GLY B 1 37 ? -7.412 70.784 63.516 1.00 56.88 25 GLY B N 1
ATOM 3136 C CA . GLY B 1 37 ? -7.252 72.143 62.976 1.00 54.80 25 GLY B CA 1
ATOM 3137 C C . GLY B 1 37 ? -8.188 72.467 61.813 1.00 53.25 25 GLY B C 1
ATOM 3138 O O . GLY B 1 37 ? -8.800 73.528 61.784 1.00 54.08 25 GLY B O 1
ATOM 3139 N N . ARG B 1 38 ? -8.298 71.544 60.861 1.00 50.88 26 ARG B N 1
ATOM 3140 C CA . ARG B 1 38 ? -9.152 71.697 59.692 1.00 48.24 26 ARG B CA 1
ATOM 3141 C C . ARG B 1 38 ? -10.639 71.672 60.054 1.00 51.42 26 ARG B C 1
ATOM 3142 O O . ARG B 1 38 ? -11.427 72.415 59.470 1.00 51.92 26 ARG B O 1
ATOM 3150 N N . SER B 1 39 ? -11.015 70.824 61.014 1.00 53.36 27 SER B N 1
ATOM 3151 C CA . SER B 1 39 ? -12.404 70.722 61.466 1.00 53.96 27 SER B CA 1
ATOM 3152 C C . SER B 1 39 ? -12.809 71.916 62.323 1.00 54.13 27 SER B C 1
ATOM 3153 O O . SER B 1 39 ? -13.963 72.370 62.279 1.00 52.95 27 SER B O 1
ATOM 3156 N N . ASP B 1 40 ? -11.847 72.393 63.108 1.00 53.67 28 ASP B N 1
ATOM 3157 C CA . ASP B 1 40 ? -12.049 73.454 64.066 1.00 53.73 28 ASP B CA 1
ATOM 3158 C C . ASP B 1 40 ? -12.422 74.740 63.361 1.00 52.66 28 ASP B C 1
ATOM 3159 O O . ASP B 1 40 ? -13.384 75.410 63.767 1.00 52.91 28 ASP B O 1
ATOM 3164 N N . ILE B 1 41 ? -11.668 75.082 62.311 1.00 49.99 29 ILE B N 1
ATOM 3165 C CA . ILE B 1 41 ? -11.974 76.257 61.525 1.00 47.60 29 ILE B CA 1
ATOM 3166 C C . ILE B 1 41 ? -13.352 76.133 60.876 1.00 46.57 29 ILE B C 1
ATOM 3167 O O . ILE B 1 41 ? -14.027 77.137 60.693 1.00 45.96 29 ILE B O 1
ATOM 3172 N N . LEU B 1 42 ? -13.775 74.914 60.549 1.00 45.42 30 LEU B N 1
ATOM 3173 C CA . LEU B 1 42 ? -15.123 74.710 60.016 1.00 46.34 30 LEU B CA 1
ATOM 3174 C C . LEU B 1 42 ? -16.209 75.049 61.025 1.00 47.79 30 LEU B C 1
ATOM 3175 O O . LEU B 1 42 ? -17.257 75.574 60.650 1.00 49.57 30 LEU B O 1
ATOM 3180 N N . TYR B 1 43 ? -15.948 74.763 62.298 1.00 49.17 31 TYR B N 1
ATOM 3181 C CA . TYR B 1 43 ? -16.866 75.086 63.387 1.00 49.70 31 TYR B CA 1
ATOM 3182 C C . TYR B 1 43 ? -16.938 76.588 63.636 1.00 49.66 31 TYR B C 1
ATOM 3183 O O . TYR B 1 43 ? -18.012 77.110 63.905 1.00 50.10 31 TYR B O 1
ATOM 3192 N N . LYS B 1 44 ? -15.792 77.267 63.538 1.00 48.82 32 LYS B N 1
ATOM 3193 C CA . LYS B 1 44 ? -15.704 78.719 63.680 1.00 48.93 32 LYS B CA 1
ATOM 3194 C C . LYS B 1 44 ? -16.346 79.428 62.488 1.00 48.96 32 LYS B C 1
ATOM 3195 O O . LYS B 1 44 ? -16.921 80.496 62.639 1.00 50.50 32 LYS B O 1
ATOM 3201 N N . ILE B 1 45 ? -16.242 78.843 61.300 1.00 48.45 33 ILE B N 1
ATOM 3202 C CA . ILE B 1 45 ? -16.886 79.425 60.115 1.00 46.00 33 ILE B CA 1
ATOM 3203 C C . ILE B 1 45 ? -18.404 79.301 60.237 1.00 45.65 33 ILE B C 1
ATOM 3204 O O . ILE B 1 45 ? -19.122 80.268 59.976 1.00 46.74 33 ILE B O 1
ATOM 3209 N N . HIS B 1 46 ? -18.868 78.120 60.656 1.00 47.30 34 HIS B N 1
ATOM 3210 C CA . HIS B 1 46 ? -20.282 77.841 60.964 1.00 46.20 34 HIS B CA 1
ATOM 3211 C C . HIS B 1 46 ? -20.868 78.868 61.929 1.00 47.78 34 HIS B C 1
ATOM 3212 O O . HIS B 1 46 ? -21.950 79.427 61.684 1.00 47.06 34 HIS B O 1
ATOM 3219 N N . ASP B 1 47 ? -20.155 79.077 63.038 1.00 48.84 35 ASP B N 1
ATOM 3220 C CA . ASP B 1 47 ? -20.549 80.025 64.073 1.00 50.44 35 ASP B CA 1
ATOM 3221 C C . ASP B 1 47 ? -20.637 81.442 63.526 1.00 49.10 35 ASP B C 1
ATOM 3222 O O . ASP B 1 47 ? -21.607 82.166 63.806 1.00 49.47 35 ASP B O 1
ATOM 3227 N N . ALA B 1 48 ? -19.628 81.826 62.738 1.00 46.56 36 ALA B N 1
ATOM 3228 C CA . ALA B 1 48 ? -19.532 83.186 62.204 1.00 44.76 36 ALA B CA 1
ATOM 3229 C C . ALA B 1 48 ? -20.578 83.472 61.145 1.00 44.67 36 ALA B C 1
ATOM 3230 O O . ALA B 1 48 ? -21.064 84.594 61.051 1.00 47.22 36 ALA B O 1
ATOM 3232 N N . LEU B 1 49 ? -20.934 82.457 60.363 1.00 44.68 37 LEU B N 1
ATOM 3233 C CA . LEU B 1 49 ? -22.001 82.573 59.370 1.00 43.16 37 LEU B CA 1
ATOM 3234 C C . LEU B 1 49 ? -23.376 82.659 60.024 1.00 42.57 37 LEU B C 1
ATOM 3235 O O . LEU B 1 49 ? -24.232 83.425 59.584 1.00 42.16 37 LEU B O 1
ATOM 3240 N N . LYS B 1 50 ? -23.587 81.884 61.084 1.00 44.82 38 LYS B N 1
ATOM 3241 C CA . LYS B 1 50 ? -24.825 81.977 61.855 1.00 44.35 38 LYS B CA 1
ATOM 3242 C C . LYS B 1 50 ? -24.952 83.369 62.521 1.00 45.80 38 LYS B C 1
ATOM 3243 O O . LYS B 1 50 ? -26.009 84.005 62.437 1.00 46.54 38 LYS B O 1
ATOM 3249 N N . ALA B 1 51 ? -23.876 83.855 63.148 1.00 44.61 39 ALA B N 1
ATOM 3250 C CA . ALA B 1 51 ? -23.900 85.159 63.827 1.00 45.20 39 ALA B CA 1
ATOM 3251 C C . ALA B 1 51 ? -24.172 86.327 62.863 1.00 46.53 39 ALA B C 1
ATOM 3252 O O . ALA B 1 51 ? -24.715 87.358 63.260 1.00 48.04 39 ALA B O 1
ATOM 3254 N N . ASN B 1 52 ? -23.794 86.155 61.599 1.00 47.06 40 ASN B N 1
ATOM 3255 C CA . ASN B 1 52 ? -23.903 87.210 60.605 1.00 45.64 40 ASN B CA 1
ATOM 3256 C C . ASN B 1 52 ? -25.008 86.966 59.603 1.00 45.10 40 ASN B C 1
ATOM 3257 O O . ASN B 1 52 ? -24.960 87.498 58.498 1.00 46.54 40 ASN B O 1
ATOM 3262 N N . ALA B 1 53 ? -26.008 86.180 59.999 1.00 44.66 41 ALA B N 1
ATOM 3263 C CA . ALA B 1 53 ? -27.040 85.703 59.087 1.00 46.06 41 ALA B CA 1
ATOM 3264 C C . ALA B 1 53 ? -27.869 86.856 58.546 1.00 49.34 41 ALA B C 1
ATOM 3265 O O . ALA B 1 53 ? -28.221 86.867 57.356 1.00 51.64 41 ALA B O 1
ATOM 3267 N N . HIS B 1 54 ? -28.170 87.824 59.411 1.00 48.70 42 HIS B N 1
ATOM 3268 C CA . HIS B 1 54 ? -28.895 89.014 59.008 1.00 49.24 42 HIS B CA 1
ATOM 3269 C C . HIS B 1 54 ? -28.182 89.761 57.875 1.00 46.92 42 HIS B C 1
ATOM 3270 O O . HIS B 1 54 ? -28.789 90.023 56.833 1.00 46.85 42 HIS B O 1
ATOM 3277 N N . ALA B 1 55 ? -26.899 90.070 58.054 1.00 45.90 43 ALA B N 1
ATOM 3278 C CA . ALA B 1 55 ? -26.097 90.669 56.967 1.00 46.28 43 ALA B CA 1
ATOM 3279 C C . ALA B 1 55 ? -26.046 89.856 55.666 1.00 46.28 43 ALA B C 1
ATOM 3280 O O . ALA B 1 55 ? -25.988 90.444 54.587 1.00 48.17 43 ALA B O 1
ATOM 3282 N N . ILE B 1 56 ? -26.045 88.524 55.761 1.00 44.80 44 ILE B N 1
ATOM 3283 C CA . ILE B 1 56 ? -26.084 87.665 54.565 1.00 45.37 44 ILE B CA 1
ATOM 3284 C C . ILE B 1 56 ? -27.441 87.783 53.847 1.00 46.46 44 ILE B C 1
ATOM 3285 O O . ILE B 1 56 ? -27.514 87.819 52.598 1.00 45.70 44 ILE B O 1
ATOM 3290 N N . GLU B 1 57 ? -28.508 87.853 54.645 1.00 46.78 45 GLU B N 1
ATOM 3291 C CA . GLU B 1 57 ? -29.863 87.986 54.118 1.00 48.42 45 GLU B CA 1
ATOM 3292 C C . GLU B 1 57 ? -30.065 89.327 53.429 1.00 46.15 45 GLU B C 1
ATOM 3293 O O . GLU B 1 57 ? -30.634 89.368 52.334 1.00 44.89 45 GLU B O 1
ATOM 3299 N N . GLU B 1 58 ? -29.583 90.410 54.046 1.00 44.89 46 GLU B N 1
ATOM 3300 C CA . GLU B 1 58 ? -29.630 91.730 53.396 1.00 46.47 46 GLU B CA 1
ATOM 3301 C C . GLU B 1 58 ? -28.945 91.729 52.035 1.00 46.27 46 GLU B C 1
ATOM 3302 O O . GLU B 1 58 ? -29.472 92.310 51.078 1.00 48.14 46 GLU B O 1
ATOM 3308 N N . ALA B 1 59 ? -27.787 91.065 51.962 1.00 44.48 47 ALA B N 1
ATOM 3309 C CA . ALA B 1 59 ? -27.005 90.924 50.739 1.00 43.93 47 ALA B CA 1
ATOM 3310 C C . ALA B 1 59 ? -27.737 90.062 49.715 1.00 43.99 47 ALA B C 1
ATOM 3311 O O . ALA B 1 59 ? -27.835 90.436 48.553 1.00 43.78 47 ALA B O 1
ATOM 3313 N N . ASN B 1 60 ? -28.245 88.911 50.153 1.00 44.37 48 ASN B N 1
ATOM 3314 C CA . ASN B 1 60 ? -29.115 88.084 49.321 1.00 46.55 48 ASN B CA 1
ATOM 3315 C C . ASN B 1 60 ? -30.337 88.832 48.756 1.00 48.39 48 ASN B C 1
ATOM 3316 O O . ASN B 1 60 ? -30.711 88.632 47.601 1.00 49.83 48 ASN B O 1
ATOM 3321 N N . LYS B 1 61 ? -30.938 89.698 49.564 1.00 49.50 49 LYS B N 1
ATOM 3322 C CA . LYS B 1 61 ? -32.057 90.528 49.128 1.00 50.26 49 LYS B CA 1
ATOM 3323 C C . LYS B 1 61 ? -31.719 91.390 47.916 1.00 52.51 49 LYS B C 1
ATOM 3324 O O . LYS B 1 61 ? -32.571 91.616 47.048 1.00 54.22 49 LYS B O 1
ATOM 3330 N N . ILE B 1 62 ? -30.478 91.868 47.852 1.00 52.25 50 ILE B N 1
ATOM 3331 C CA . ILE B 1 62 ? -30.035 92.682 46.724 1.00 51.48 50 ILE B CA 1
ATOM 3332 C C . ILE B 1 62 ? -29.910 91.827 45.459 1.00 52.85 50 ILE B C 1
ATOM 3333 O O . ILE B 1 62 ? -30.206 92.292 44.355 1.00 53.53 50 ILE B O 1
ATOM 3338 N N . ASP B 1 63 ? -29.488 90.577 45.628 1.00 54.01 51 ASP B N 1
ATOM 3339 C CA . ASP B 1 63 ? -29.407 89.630 44.513 1.00 55.67 51 ASP B CA 1
ATOM 3340 C C . ASP B 1 63 ? -30.772 89.327 43.896 1.00 54.69 51 ASP B C 1
ATOM 3341 O O . ASP B 1 63 ? -30.938 89.449 42.693 1.00 54.68 51 ASP B O 1
ATOM 3346 N N . LEU B 1 64 ? -31.729 88.927 44.731 1.00 55.13 52 LEU B N 1
ATOM 3347 C CA . LEU B 1 64 ? -33.128 88.738 44.326 1.00 57.00 52 LEU B CA 1
ATOM 3348 C C . LEU B 1 64 ? -33.704 89.971 43.616 1.00 57.29 52 LEU B C 1
ATOM 3349 O O . LEU B 1 64 ? -34.173 89.868 42.476 1.00 59.44 52 LEU B O 1
ATOM 3354 N N . ALA B 1 65 ? -33.644 91.126 44.280 1.00 55.85 53 ALA B N 1
ATOM 3355 C CA . ALA B 1 65 ? -34.103 92.386 43.699 1.00 55.46 53 ALA B CA 1
ATOM 3356 C C . ALA B 1 65 ? -33.482 92.691 42.337 1.00 57.99 53 ALA B C 1
ATOM 3357 O O . ALA B 1 65 ? -34.188 93.139 41.437 1.00 60.43 53 ALA B O 1
ATOM 3359 N N . VAL B 1 66 ? -32.180 92.450 42.179 1.00 58.53 54 VAL B N 1
ATOM 3360 C CA . VAL B 1 66 ? -31.494 92.724 40.912 1.00 60.46 54 VAL B CA 1
ATOM 3361 C C . VAL B 1 66 ? -31.939 91.751 39.809 1.00 65.15 54 VAL B C 1
ATOM 3362 O O . VAL B 1 66 ? -32.196 92.165 38.668 1.00 67.24 54 VAL B O 1
ATOM 3366 N N . ALA B 1 67 ? -32.030 90.465 40.157 1.00 67.39 55 ALA B N 1
ATOM 3367 C CA . ALA B 1 67 ? -32.345 89.408 39.191 1.00 70.38 55 ALA B CA 1
ATOM 3368 C C . ALA B 1 67 ? -33.801 89.428 38.708 1.00 72.73 55 ALA B C 1
ATOM 3369 O O . ALA B 1 67 ? -34.122 88.812 37.684 1.00 72.91 55 ALA B O 1
ATOM 3371 N N . LYS B 1 68 ? -34.663 90.128 39.449 1.00 75.19 56 LYS B N 1
ATOM 3372 C CA . LYS B 1 68 ? -36.047 90.368 39.042 1.00 78.91 56 LYS B CA 1
ATOM 3373 C C . LYS B 1 68 ? -36.121 91.341 37.868 1.00 81.85 56 LYS B C 1
ATOM 3374 O O . LYS B 1 68 ? -37.025 91.247 37.029 1.00 82.66 56 LYS B O 1
ATOM 3378 N N . GLU B 1 69 ? -35.179 92.283 37.826 1.00 84.01 57 GLU B N 1
ATOM 3379 C CA . GLU B 1 69 ? -35.139 93.282 36.769 1.00 86.94 57 GLU B CA 1
ATOM 3380 C C . GLU B 1 69 ? -34.360 92.761 35.570 1.00 88.95 57 GLU B C 1
ATOM 3381 O O . GLU B 1 69 ? -34.952 92.412 34.552 1.00 89.43 57 GLU B O 1
ATOM 3387 N N . THR B 1 70 ? -33.038 92.695 35.700 1.00 92.02 58 THR B N 1
ATOM 3388 C CA . THR B 1 70 ? -32.173 92.194 34.625 1.00 95.66 58 THR B CA 1
ATOM 3389 C C . THR B 1 70 ? -32.345 90.675 34.414 1.00 97.10 58 THR B C 1
ATOM 3390 O O . THR B 1 70 ? -31.845 89.856 35.200 1.00 96.20 58 THR B O 1
ATOM 3394 N N . GLY B 1 71 ? -33.064 90.322 33.344 1.00 99.09 59 GLY B N 1
ATOM 3395 C CA . GLY B 1 71 ? -33.532 88.950 33.108 1.00 101.09 59 GLY B CA 1
ATOM 3396 C C . GLY B 1 71 ? -34.733 88.649 33.994 1.00 102.66 59 GLY B C 1
ATOM 3397 O O . GLY B 1 71 ? -35.481 89.563 34.365 1.00 101.89 59 GLY B O 1
ATOM 3398 N N . LEU B 1 72 ? -34.928 87.368 34.315 1.00 104.36 60 LEU B N 1
ATOM 3399 C CA . LEU B 1 72 ? -35.853 86.939 35.379 1.00 105.75 60 LEU B CA 1
ATOM 3400 C C . LEU B 1 72 ? -35.780 85.428 35.611 1.00 106.87 60 LEU B C 1
ATOM 3401 O O . LEU B 1 72 ? -35.519 84.992 36.736 1.00 106.75 60 LEU B O 1
ATOM 3406 N N . ALA B 1 73 ? -35.999 84.651 34.542 1.00 108.17 61 ALA B N 1
ATOM 3407 C CA . ALA B 1 73 ? -36.050 83.170 34.565 1.00 109.16 61 ALA B CA 1
ATOM 3408 C C . ALA B 1 73 ? -37.137 82.578 35.485 1.00 109.63 61 ALA B C 1
ATOM 3409 O O . ALA B 1 73 ? -37.921 81.729 35.053 1.00 109.79 61 ALA B O 1
ATOM 3411 N N . ASP B 1 74 ? -37.158 83.024 36.745 1.00 109.77 62 ASP B N 1
ATOM 3412 C CA . ASP B 1 74 ? -38.185 82.679 37.754 1.00 109.92 62 ASP B CA 1
ATOM 3413 C C . ASP B 1 74 ? -38.144 81.249 38.313 1.00 109.68 62 ASP B C 1
ATOM 3414 O O . ASP B 1 74 ? -38.632 80.995 39.422 1.00 109.72 62 ASP B O 1
ATOM 3419 N N . SER B 1 75 ? -37.579 80.321 37.543 1.00 109.16 63 SER B N 1
ATOM 3420 C CA . SER B 1 75 ? -37.288 78.978 38.037 1.00 108.36 63 SER B CA 1
ATOM 3421 C C . SER B 1 75 ? -35.969 79.037 38.804 1.00 107.20 63 SER B C 1
ATOM 3422 O O . SER B 1 75 ? -35.773 78.311 39.786 1.00 107.83 63 SER B O 1
ATOM 3425 N N . LEU B 1 76 ? -35.074 79.915 38.349 1.00 104.58 64 LEU B N 1
ATOM 3426 C CA . LEU B 1 76 ? -33.820 80.186 39.047 1.00 102.11 64 LEU B CA 1
ATOM 3427 C C . LEU B 1 76 ? -34.012 81.085 40.286 1.00 99.17 64 LEU B C 1
ATOM 3428 O O . LEU B 1 76 ? -33.228 81.006 41.233 1.00 98.66 64 LEU B O 1
ATOM 3430 N N . LEU B 1 77 ? -35.064 81.909 40.284 1.00 95.84 65 LEU B N 1
ATOM 3431 C CA . LEU B 1 77 ? -35.299 82.909 41.343 1.00 92.82 65 LEU B CA 1
ATOM 3432 C C . LEU B 1 77 ? -35.741 82.335 42.700 1.00 90.81 65 LEU B C 1
ATOM 3433 O O . LEU B 1 77 ? -35.488 82.936 43.751 1.00 90.38 65 LEU B O 1
ATOM 3438 N N . LYS B 1 78 ? -36.418 81.190 42.676 1.00 88.31 66 LYS B N 1
ATOM 3439 C CA . LYS B 1 78 ? -36.696 80.454 43.905 1.00 85.45 66 LYS B CA 1
ATOM 3440 C C . LYS B 1 78 ? -35.424 79.726 44.371 1.00 83.20 66 LYS B C 1
ATOM 3441 O O . LYS B 1 78 ? -35.155 79.638 45.569 1.00 82.71 66 LYS B O 1
ATOM 3443 N N . ARG B 1 79 ? -34.641 79.228 43.414 1.00 80.98 67 ARG B N 1
ATOM 3444 C CA . ARG B 1 79 ? -33.354 78.586 43.697 1.00 79.31 67 ARG B CA 1
ATOM 3445 C C . ARG B 1 79 ? -32.225 79.598 43.990 1.00 77.03 67 ARG B C 1
ATOM 3446 O O . ARG B 1 79 ? -31.072 79.219 44.207 1.00 77.54 67 ARG B O 1
ATOM 3449 N N . LEU B 1 80 ? -32.570 80.885 44.003 1.00 75.41 68 LEU B N 1
ATOM 3450 C CA . LEU B 1 80 ? -31.626 81.956 44.346 1.00 72.42 68 LEU B CA 1
ATOM 3451 C C . LEU B 1 80 ? -31.907 82.549 45.736 1.00 69.93 68 LEU B C 1
ATOM 3452 O O . LEU B 1 80 ? -31.090 83.294 46.274 1.00 69.81 68 LEU B O 1
ATOM 3457 N N . ASP B 1 81 ? -33.054 82.215 46.318 1.00 67.88 69 ASP B N 1
ATOM 3458 C CA . ASP B 1 81 ? -33.404 82.754 47.627 1.00 67.70 69 ASP B CA 1
ATOM 3459 C C . ASP B 1 81 ? -32.954 81.841 48.774 1.00 66.73 69 ASP B C 1
ATOM 3460 O O . ASP B 1 81 ? -33.768 81.102 49.355 1.00 68.08 69 ASP B O 1
ATOM 3465 N N . LEU B 1 82 ? -31.661 81.931 49.098 1.00 63.65 70 LEU B N 1
ATOM 3466 C CA . LEU B 1 82 ? -31.036 81.266 50.252 1.00 62.17 70 LEU B CA 1
ATOM 3467 C C . LEU B 1 82 ? -31.831 81.291 51.562 1.00 62.74 70 LEU B C 1
ATOM 3468 O O . LEU B 1 82 ? -31.610 80.449 52.432 1.00 63.75 70 LEU B O 1
ATOM 3473 N N . PHE B 1 83 ? -32.746 82.242 51.714 1.00 61.37 71 PHE B N 1
ATOM 3474 C CA . PHE B 1 83 ? -33.480 82.349 52.972 1.00 63.26 71 PHE B CA 1
ATOM 3475 C C . PHE B 1 83 ? -34.962 81.943 52.904 1.00 64.44 71 PHE B C 1
ATOM 3476 O O . PHE B 1 83 ? -35.719 82.152 53.855 1.00 64.42 71 PHE B O 1
ATOM 3484 N N . LYS B 1 84 ? -35.353 81.326 51.790 1.00 65.85 72 LYS B N 1
ATOM 3485 C CA . LYS B 1 84 ? -36.654 80.671 51.702 1.00 66.56 72 LYS B CA 1
ATOM 3486 C C . LYS B 1 84 ? -36.575 79.300 52.381 1.00 65.70 72 LYS B C 1
ATOM 3487 O O . LYS B 1 84 ? -35.630 78.539 52.168 1.00 64.54 72 LYS B O 1
ATOM 3489 N N . GLY B 1 85 ? -37.571 79.006 53.213 1.00 65.86 73 GLY B N 1
ATOM 3490 C CA . GLY B 1 85 ? -37.624 77.741 53.939 1.00 65.11 73 GLY B CA 1
ATOM 3491 C C . GLY B 1 85 ? -36.505 77.622 54.952 1.00 64.19 73 GLY B C 1
ATOM 3492 O O . GLY B 1 85 ? -36.131 78.604 55.598 1.00 64.50 73 GLY B O 1
ATOM 3493 N N . ASP B 1 86 ? -35.977 76.415 55.093 1.00 63.21 74 ASP B N 1
ATOM 3494 C CA . ASP B 1 86 ? -34.892 76.161 56.032 1.00 64.68 74 ASP B CA 1
ATOM 3495 C C . ASP B 1 86 ? -33.585 75.833 55.271 1.00 62.70 74 ASP B C 1
ATOM 3496 O O . ASP B 1 86 ? -32.735 75.070 55.741 1.00 62.70 74 ASP B O 1
ATOM 3501 N N . LYS B 1 87 ? -33.454 76.436 54.091 1.00 61.05 75 LYS B N 1
ATOM 3502 C CA . LYS B 1 87 ? -32.344 76.230 53.159 1.00 60.17 75 LYS B CA 1
ATOM 3503 C C . LYS B 1 87 ? -31.013 76.687 53.759 1.00 57.01 75 LYS B C 1
ATOM 3504 O 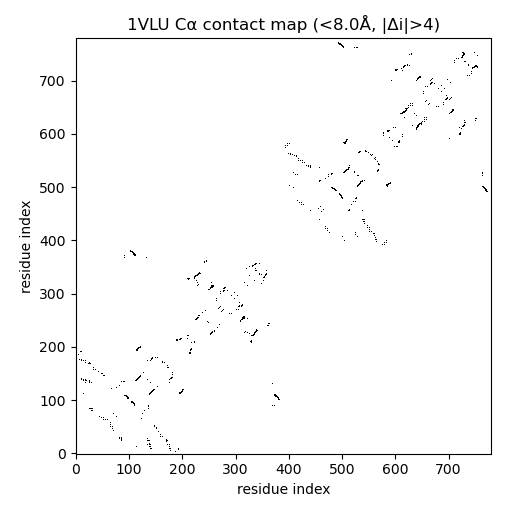O . LYS B 1 87 ? -29.980 76.026 53.616 1.00 56.72 75 LYS B O 1
ATOM 3510 N N . PHE B 1 88 ? -31.053 77.828 54.437 1.00 55.41 76 PHE B N 1
ATOM 3511 C CA . PHE B 1 88 ? -29.888 78.375 55.108 1.00 53.84 76 PHE B CA 1
ATOM 3512 C C . PHE B 1 88 ? -29.434 77.517 56.281 1.00 52.22 76 PHE B C 1
ATOM 3513 O O . PHE B 1 88 ? -28.244 77.370 56.518 1.00 52.98 76 PHE B O 1
ATOM 3521 N N . GLU B 1 89 ? -30.390 76.961 57.012 1.00 52.31 77 GLU B N 1
ATOM 3522 C CA . GLU B 1 89 ? -30.097 76.122 58.172 1.00 52.22 77 GLU B CA 1
ATOM 3523 C C . GLU B 1 89 ? -29.558 74.735 57.784 1.00 51.95 77 GLU B C 1
ATOM 3524 O O . GLU B 1 89 ? -28.751 74.164 58.515 1.00 52.70 77 GLU B O 1
ATOM 3530 N N . VAL B 1 90 ? -29.994 74.209 56.635 1.00 51.79 78 VAL B N 1
ATOM 3531 C CA . VAL B 1 90 ? -29.455 72.957 56.081 1.00 53.16 78 VAL B CA 1
ATOM 3532 C C . VAL B 1 90 ? -27.992 73.163 55.612 1.00 54.87 78 VAL B C 1
ATOM 3533 O O . VAL B 1 90 ? -27.113 72.320 55.855 1.00 54.32 78 VAL B O 1
ATOM 3545 N N . LEU B 1 92 ? -25.874 75.448 56.899 1.00 50.33 80 LEU B N 1
ATOM 3546 C CA . LEU B 1 92 ? -25.117 75.447 58.161 1.00 49.30 80 LEU B CA 1
ATOM 3547 C C . LEU B 1 92 ? -24.912 74.061 58.776 1.00 50.45 80 LEU B C 1
ATOM 3548 O O . LEU B 1 92 ? -23.820 73.754 59.259 1.00 48.80 80 LEU B O 1
ATOM 3553 N N . GLN B 1 93 ? -25.969 73.242 58.776 1.00 51.23 81 GLN B N 1
ATOM 3554 C CA . GLN B 1 93 ? -25.865 71.835 59.177 1.00 52.43 81 GLN B CA 1
ATOM 3555 C C . GLN B 1 93 ? -24.786 71.098 58.381 1.00 51.97 81 GLN B C 1
ATOM 3556 O O . GLN B 1 93 ? -23.945 70.404 58.959 1.00 51.95 81 GLN B O 1
ATOM 3562 N N . GLY B 1 94 ? -24.799 71.275 57.058 1.00 52.13 82 GLY B N 1
ATOM 3563 C CA . GLY B 1 94 ? -23.791 70.676 56.168 1.00 48.98 82 GLY B CA 1
ATOM 3564 C C . GLY B 1 94 ? -22.336 70.951 56.527 1.00 50.35 82 GLY B C 1
ATOM 3565 O O . GLY B 1 94 ? -21.489 70.079 56.373 1.00 52.65 82 GLY B O 1
ATOM 3566 N N . ILE B 1 95 ? -22.022 72.161 56.993 1.00 50.41 83 ILE B N 1
ATOM 3567 C CA . ILE B 1 95 ? -20.641 72.485 57.388 1.00 49.32 83 ILE B CA 1
ATOM 3568 C C . ILE B 1 95 ? -20.255 71.628 58.579 1.00 50.69 83 ILE B C 1
ATOM 3569 O O . ILE B 1 95 ? -19.151 71.078 58.623 1.00 48.77 83 ILE B O 1
ATOM 3574 N N . LYS B 1 96 ? -21.187 71.522 59.531 1.00 52.92 84 LYS B N 1
ATOM 3575 C CA . LYS B 1 96 ? -21.043 70.673 60.716 1.00 54.37 84 LYS B CA 1
ATOM 3576 C C . LYS B 1 96 ? -20.887 69.194 60.373 1.00 52.34 84 LYS B C 1
ATOM 3577 O O . LYS B 1 96 ? -20.054 68.525 60.952 1.00 52.14 84 LYS B O 1
ATOM 3581 N N . ASP B 1 97 ? -21.692 68.693 59.442 1.00 52.34 85 ASP B N 1
ATOM 3582 C CA . ASP B 1 97 ? -21.562 67.319 58.959 1.00 53.15 85 ASP B CA 1
ATOM 3583 C C . ASP B 1 97 ? -20.174 67.050 58.366 1.00 54.26 85 ASP B C 1
ATOM 3584 O O . ASP B 1 97 ? -19.496 66.104 58.770 1.00 53.84 85 ASP B O 1
ATOM 3589 N N . VAL B 1 98 ? -19.758 67.886 57.406 1.00 54.66 86 VAL B N 1
ATOM 3590 C CA . VAL B 1 98 ? -18.426 67.794 56.809 1.00 52.32 86 VAL B CA 1
ATOM 3591 C C . VAL B 1 98 ? -17.319 67.890 57.863 1.00 52.97 86 VAL B C 1
ATOM 3592 O O . VAL B 1 98 ? -16.341 67.158 57.804 1.00 52.85 86 VAL B O 1
ATOM 3596 N N . ALA B 1 99 ? -17.487 68.774 58.835 1.00 53.02 87 ALA B N 1
ATOM 3597 C CA . ALA B 1 99 ? -16.504 68.943 59.896 1.00 54.25 87 ALA B CA 1
ATOM 3598 C C . ALA B 1 99 ? -16.351 67.684 60.758 1.00 56.86 87 ALA B C 1
ATOM 3599 O O . ALA B 1 99 ? -15.256 67.403 61.263 1.00 55.83 87 ALA B O 1
ATOM 3601 N N . GLU B 1 100 ? -17.457 66.946 60.910 1.00 59.00 88 GLU B N 1
ATOM 3602 C CA . GLU B 1 100 ? -17.563 65.780 61.799 1.00 61.82 88 GLU B CA 1
ATOM 3603 C C . GLU B 1 100 ? -17.024 64.491 61.172 1.00 62.87 88 GLU B C 1
ATOM 3604 O O . GLU B 1 100 ? -16.851 63.487 61.873 1.00 65.10 88 GLU B O 1
ATOM 3610 N N . LEU B 1 101 ? -16.772 64.509 59.862 1.00 61.94 89 LEU B N 1
ATOM 3611 C CA . LEU B 1 101 ? -16.231 63.334 59.163 1.00 60.60 89 LEU B CA 1
ATOM 3612 C C . LEU B 1 101 ? -14.836 62.934 59.652 1.00 59.23 89 LEU B C 1
ATOM 3613 O O . LEU B 1 101 ? -14.128 63.720 60.289 1.00 56.75 89 LEU B O 1
ATOM 3618 N N . GLU B 1 102 ? -14.465 61.687 59.380 1.00 60.99 90 GLU B N 1
ATOM 3619 C CA . GLU B 1 102 ? -13.106 61.230 59.653 1.00 61.70 90 GLU B CA 1
ATOM 3620 C C . GLU B 1 102 ? -12.184 61.886 58.626 1.00 59.85 90 GLU B C 1
ATOM 3621 O O . GLU B 1 102 ? -12.602 62.144 57.494 1.00 58.69 90 GLU B O 1
ATOM 3623 N N . ASP B 1 103 ? -10.948 62.166 59.035 1.00 57.90 91 ASP B N 1
ATOM 3624 C CA . ASP B 1 103 ? -9.950 62.744 58.151 1.00 58.03 91 ASP B CA 1
ATOM 3625 C C . ASP B 1 103 ? -9.886 61.995 56.816 1.00 58.74 91 ASP B C 1
ATOM 3626 O O . ASP B 1 103 ? -9.626 60.789 56.800 1.00 59.14 91 ASP B O 1
ATOM 3631 N N . PRO B 1 104 ? -10.149 62.703 55.688 1.00 58.47 92 PRO B N 1
ATOM 3632 C CA . PRO B 1 104 ? -10.028 62.048 54.373 1.00 56.64 92 PRO B CA 1
ATOM 3633 C C . PRO B 1 104 ? -8.571 61.889 53.904 1.00 53.53 92 PRO B C 1
ATOM 3634 O O . PRO B 1 104 ? -8.312 61.264 52.884 1.00 52.09 92 PRO B O 1
ATOM 3638 N N . VAL B 1 105 ? -7.642 62.416 54.692 1.00 53.06 93 VAL B N 1
ATOM 3639 C CA . VAL B 1 105 ? -6.252 62.586 54.300 1.00 53.07 93 VAL B CA 1
ATOM 3640 C C . VAL B 1 105 ? -5.404 61.782 55.251 1.00 51.88 93 VAL B C 1
ATOM 3641 O O . VAL B 1 105 ? -5.723 61.691 56.430 1.00 53.20 93 VAL B O 1
ATOM 3645 N N . GLY B 1 106 ? -4.343 61.177 54.733 1.00 49.48 94 GLY B N 1
ATOM 3646 C CA . GLY B 1 106 ? -3.471 60.363 55.547 1.00 49.13 94 GLY B CA 1
ATOM 3647 C C . GLY B 1 106 ? -3.914 58.917 55.737 1.00 51.07 94 GLY B C 1
ATOM 3648 O O . GLY B 1 106 ? -3.275 58.185 56.497 1.00 51.83 94 GLY B O 1
ATOM 3649 N N . LYS B 1 107 ? -4.994 58.498 55.066 1.00 50.06 95 LYS B N 1
ATOM 3650 C CA . LYS B 1 107 ? -5.498 57.123 55.182 1.00 49.61 95 LYS B CA 1
ATOM 3651 C C . LYS B 1 107 ? -4.680 56.161 54.331 1.00 47.66 95 LYS B C 1
ATOM 3652 O O . LYS B 1 107 ? -4.468 56.422 53.156 1.00 46.94 95 LYS B O 1
ATOM 3656 N N . VAL B 1 108 ? -4.233 55.045 54.916 1.00 48.00 96 VAL B N 1
ATOM 3657 C CA . VAL B 1 108 ? -3.518 54.019 54.143 1.00 45.75 96 VAL B CA 1
ATOM 3658 C C . VAL B 1 108 ? -4.507 53.167 53.340 1.00 45.75 96 VAL B C 1
ATOM 3659 O O . VAL B 1 108 ? -5.300 52.410 53.911 1.00 45.64 96 VAL B O 1
ATOM 3663 N N . LYS B 1 109 ? -4.455 53.307 52.016 1.00 44.83 97 LYS B N 1
ATOM 3664 C CA . LYS B 1 109 ? -5.300 52.543 51.100 1.00 46.09 97 LYS B CA 1
ATOM 3665 C C . LYS B 1 109 ? -4.684 51.196 50.715 1.00 46.15 97 LYS B C 1
ATOM 3666 O O . LYS B 1 109 ? -5.391 50.237 50.414 1.00 42.51 97 LYS B O 1
ATOM 3680 N N . ALA B 1 111 ? -0.821 48.799 51.356 1.00 41.29 99 ALA B N 1
ATOM 3681 C CA . ALA B 1 111 ? 0.542 48.550 51.839 1.00 41.03 99 ALA B CA 1
ATOM 3682 C C . ALA B 1 111 ? 1.073 47.282 51.193 1.00 41.97 99 ALA B C 1
ATOM 3683 O O . ALA B 1 111 ? 0.351 46.301 51.028 1.00 42.83 99 ALA B O 1
ATOM 3685 N N . ARG B 1 112 ? 2.341 47.297 50.825 1.00 42.70 100 ARG B N 1
ATOM 3686 C CA . ARG B 1 112 ? 2.934 46.154 50.159 1.00 43.77 100 ARG B CA 1
ATOM 3687 C C . ARG B 1 112 ? 4.397 45.976 50.583 1.00 44.21 100 ARG B C 1
ATOM 3688 O O . ARG B 1 112 ? 5.204 46.892 50.453 1.00 43.46 100 ARG B O 1
ATOM 3696 N N . GLU B 1 113 ? 4.726 44.802 51.110 1.00 45.97 101 GLU B N 1
ATOM 3697 C CA . GLU B 1 113 ? 6.101 44.500 51.469 1.00 49.62 101 GLU B CA 1
ATOM 3698 C C . GLU B 1 113 ? 6.898 44.200 50.214 1.00 50.39 101 GLU B C 1
ATOM 3699 O O . GLU B 1 113 ? 6.728 43.152 49.606 1.00 50.44 101 GLU B O 1
ATOM 3705 N N . LEU B 1 114 ? 7.741 45.154 49.818 1.00 52.70 102 LEU B N 1
ATOM 3706 C CA . LEU B 1 114 ? 8.621 45.006 48.659 1.00 53.02 102 LEU B CA 1
ATOM 3707 C C . LEU B 1 114 ? 9.786 44.044 48.970 1.00 54.11 102 LEU B C 1
ATOM 3708 O O . LEU B 1 114 ? 10.226 43.276 48.099 1.00 54.78 102 LEU B O 1
ATOM 3713 N N . ASP B 1 115 ? 10.235 44.061 50.225 1.00 53.97 103 ASP B N 1
ATOM 3714 C CA . ASP B 1 115 ? 11.364 43.281 50.701 1.00 56.20 103 ASP B CA 1
ATOM 3715 C C . ASP B 1 115 ? 11.419 43.480 52.221 1.00 57.91 103 ASP B C 1
ATOM 3716 O O . ASP B 1 115 ? 10.714 44.345 52.757 1.00 57.15 103 ASP B O 1
ATOM 3721 N N . ASP B 1 116 ? 12.233 42.681 52.916 1.00 59.15 104 ASP B N 1
ATOM 3722 C CA . ASP B 1 116 ? 12.385 42.807 54.369 1.00 61.42 104 ASP B CA 1
ATOM 3723 C C . ASP B 1 116 ? 12.816 44.210 54.772 1.00 60.86 104 ASP B C 1
ATOM 3724 O O . ASP B 1 116 ? 13.857 44.701 54.325 1.00 62.36 104 ASP B O 1
ATOM 3729 N N . GLY B 1 117 ? 12.000 44.845 55.611 1.00 59.12 105 GLY B N 1
ATOM 3730 C CA . GLY B 1 117 ? 12.212 46.227 56.019 1.00 56.23 105 GLY B CA 1
ATOM 3731 C C . GLY B 1 117 ? 12.079 47.246 54.893 1.00 53.45 105 GLY B C 1
ATOM 3732 O O . GLY B 1 117 ? 12.474 48.401 55.079 1.00 52.43 105 GLY B O 1
ATOM 3733 N N . LEU B 1 118 ? 11.557 46.815 53.735 1.00 49.30 106 LEU B N 1
ATOM 3734 C CA . LEU B 1 118 ? 11.203 47.723 52.627 1.00 48.40 106 LEU B CA 1
ATOM 3735 C C . LEU B 1 118 ? 9.710 47.655 52.245 1.00 47.89 106 LEU B C 1
ATOM 3736 O O . LEU B 1 118 ? 9.265 46.693 51.615 1.00 47.28 106 LEU B O 1
ATOM 3741 N N . THR B 1 119 ? 8.950 48.696 52.598 1.00 47.11 107 THR B N 1
ATOM 3742 C CA . THR B 1 119 ? 7.512 48.693 52.375 1.00 45.27 107 THR B CA 1
ATOM 3743 C C . THR B 1 119 ? 7.027 49.889 51.572 1.00 44.25 107 THR B C 1
ATOM 3744 O O . THR B 1 119 ? 7.428 51.013 51.830 1.00 42.14 107 THR B O 1
ATOM 3748 N N . LEU B 1 120 ? 6.131 49.618 50.622 1.00 41.64 108 LEU B N 1
ATOM 3749 C CA . LEU B 1 120 ? 5.388 50.637 49.893 1.00 42.66 108 LEU B CA 1
ATOM 3750 C C . LEU B 1 120 ? 3.986 50.912 50.518 1.00 43.43 108 LEU B C 1
ATOM 3751 O O . LEU B 1 120 ? 3.285 49.964 50.900 1.00 42.55 108 LEU B O 1
ATOM 3756 N N . TYR B 1 121 ? 3.609 52.197 50.631 1.00 42.19 109 TYR B N 1
ATOM 3757 C CA . TYR B 1 121 ? 2.263 52.611 51.046 1.00 41.93 109 TYR B CA 1
ATOM 3758 C C . TYR B 1 121 ? 1.651 53.533 50.027 1.00 42.81 109 TYR B C 1
ATOM 3759 O O . TYR B 1 121 ? 2.336 54.409 49.490 1.00 40.79 109 TYR B O 1
ATOM 3768 N N . GLN B 1 122 ? 0.357 53.320 49.766 1.00 42.97 110 GLN B N 1
ATOM 3769 C CA . GLN B 1 122 ? -0.479 54.271 49.050 1.00 42.68 110 GLN B CA 1
ATOM 3770 C C . GLN B 1 122 ? -1.370 54.995 50.068 1.00 43.24 110 GLN B C 1
ATOM 3771 O O . GLN B 1 122 ? -2.237 54.391 50.674 1.00 41.93 110 GLN B O 1
ATOM 3777 N N . VAL B 1 123 ? -1.146 56.300 50.238 1.00 44.20 111 VAL B N 1
ATOM 3778 C CA . VAL B 1 123 ? -1.796 57.091 51.268 1.00 42.28 111 VAL B CA 1
ATOM 3779 C C . VAL B 1 123 ? -2.571 58.245 50.611 1.00 43.68 111 VAL B C 1
ATOM 3780 O O . VAL B 1 123 ? -2.080 58.876 49.685 1.00 43.15 111 VAL B O 1
ATOM 3784 N N . THR B 1 124 ? -3.788 58.506 51.072 1.00 42.73 112 THR B N 1
ATOM 3785 C CA . THR B 1 124 ? -4.563 59.638 50.564 1.00 44.06 112 THR B CA 1
ATOM 3786 C C . THR B 1 124 ? -3.884 60.966 50.926 1.00 44.44 112 THR B C 1
ATOM 3787 O O . THR B 1 124 ? -3.352 61.135 52.016 1.00 44.01 112 THR B O 1
ATOM 3791 N N . ALA B 1 125 ? -3.916 61.897 49.983 1.00 44.39 113 ALA B N 1
ATOM 3792 C CA . ALA B 1 125 ? -3.346 63.217 50.144 1.00 45.27 113 ALA B CA 1
ATOM 3793 C C . ALA B 1 125 ? -4.245 64.198 49.386 1.00 45.85 113 ALA B C 1
ATOM 3794 O O . ALA B 1 125 ? -4.995 63.798 48.509 1.00 44.39 113 ALA B O 1
ATOM 3796 N N . PRO B 1 126 ? -4.195 65.495 49.724 1.00 48.19 114 PRO B N 1
ATOM 3797 C CA . PRO B 1 126 ? -5.042 66.407 48.960 1.00 48.37 114 PRO B CA 1
ATOM 3798 C C . PRO B 1 126 ? -4.634 66.432 47.488 1.00 48.73 114 PRO B C 1
ATOM 3799 O O . PRO B 1 126 ? -3.517 66.088 47.156 1.00 50.14 114 PRO B O 1
ATOM 3803 N N . VAL B 1 127 ? -5.557 66.808 46.618 1.00 51.13 115 VAL B N 1
ATOM 3804 C CA . VAL B 1 127 ? -5.269 67.125 45.230 1.00 53.22 115 VAL B CA 1
ATOM 3805 C C . VAL B 1 127 ? -4.319 68.327 45.129 1.00 51.85 115 VAL B C 1
ATOM 3806 O O . VAL B 1 127 ? -3.421 68.325 44.299 1.00 53.84 115 VAL B O 1
ATOM 3810 N N . GLY B 1 128 ? -4.519 69.357 45.953 1.00 52.19 116 GLY B N 1
ATOM 3811 C CA . GLY B 1 128 ? -3.639 70.531 45.929 1.00 47.57 116 GLY B CA 1
ATOM 3812 C C . GLY B 1 128 ? -4.374 71.856 45.890 1.00 50.80 116 GLY B C 1
ATOM 3813 O O . GLY B 1 128 ? -4.639 72.455 46.954 1.00 52.72 116 GLY B O 1
ATOM 3814 N N . VAL B 1 129 ? -4.627 72.361 44.676 1.00 46.89 117 VAL B N 1
ATOM 3815 C CA . VAL B 1 129 ? -5.401 73.595 44.478 1.00 43.15 117 VAL B CA 1
ATOM 3816 C C . VAL B 1 129 ? -6.616 73.355 43.569 1.00 43.31 117 VAL B C 1
ATOM 3817 O O . VAL B 1 129 ? -6.487 72.830 42.464 1.00 42.30 117 VAL B O 1
ATOM 3821 N N . LEU B 1 130 ? -7.800 73.710 44.067 1.00 43.74 118 LEU B N 1
ATOM 3822 C CA . LEU B 1 130 ? -9.041 73.531 43.325 1.00 44.30 118 LEU B CA 1
ATOM 3823 C C . LEU B 1 130 ? -9.496 74.859 42.781 1.00 44.34 118 LEU B C 1
ATOM 3824 O O . LEU B 1 130 ? -9.497 75.845 43.497 1.00 44.73 118 LEU B O 1
ATOM 3829 N N . LEU B 1 131 ? -9.883 74.882 41.514 1.00 44.99 119 LEU B N 1
ATOM 3830 C CA . LEU B 1 131 ? -10.574 76.028 40.964 1.00 45.22 119 LEU B CA 1
ATOM 3831 C C . LEU B 1 131 ? -12.016 75.612 40.788 1.00 46.49 119 LEU B C 1
ATOM 3832 O O . LEU B 1 131 ? -12.328 74.698 40.022 1.00 47.77 119 LEU B O 1
ATOM 3837 N N . VAL B 1 132 ? -12.899 76.251 41.549 1.00 47.63 120 VAL B N 1
ATOM 3838 C CA . VAL B 1 132 ? -14.302 75.842 41.587 1.00 45.90 120 VAL B CA 1
ATOM 3839 C C . VAL B 1 132 ? -15.094 76.910 40.863 1.00 48.81 120 VAL B C 1
ATOM 3840 O O . VAL B 1 132 ? -15.076 78.086 41.252 1.00 46.00 120 VAL B O 1
ATOM 3844 N N . ILE B 1 133 ? -15.753 76.492 39.786 1.00 51.51 121 ILE B N 1
ATOM 3845 C CA . ILE B 1 133 ? -16.515 77.399 38.937 1.00 54.01 121 ILE B CA 1
ATOM 3846 C C . ILE B 1 133 ? -17.957 76.938 38.934 1.00 55.04 121 ILE B C 1
ATOM 3847 O O . ILE B 1 133 ? -18.262 75.788 38.626 1.00 54.44 121 ILE B O 1
ATOM 3852 N N . PHE B 1 134 ? -18.837 77.848 39.317 1.00 55.96 122 PHE B N 1
ATOM 3853 C CA . PHE B 1 134 ? -20.195 77.475 39.648 1.00 59.68 122 PHE B CA 1
ATOM 3854 C C . PHE B 1 134 ? -21.182 78.546 39.202 1.00 61.49 122 PHE B C 1
ATOM 3855 O O . PHE B 1 134 ? -20.889 79.756 39.216 1.00 58.31 122 PHE B O 1
ATOM 3863 N N . GLU B 1 135 ? -22.337 78.066 38.760 1.00 65.94 123 GLU B N 1
ATOM 3864 C CA . GLU B 1 135 ? -23.436 78.922 38.355 1.00 71.08 123 GLU B CA 1
ATOM 3865 C C . GLU B 1 135 ? -24.372 78.975 39.544 1.00 71.62 123 GLU B C 1
ATOM 3866 O O . GLU B 1 135 ? -24.898 77.954 40.010 1.00 70.13 123 GLU B O 1
ATOM 3872 N N . SER B 1 136 ? -24.540 80.210 40.006 1.00 74.82 124 SER B N 1
ATOM 3873 C CA . SER B 1 136 ? -24.819 80.578 41.397 1.00 77.97 124 SER B CA 1
ATOM 3874 C C . SER B 1 136 ? -26.094 80.077 42.085 1.00 78.46 124 SER B C 1
ATOM 3875 O O . SER B 1 136 ? -27.157 80.724 42.031 1.00 78.57 124 SER B O 1
ATOM 3878 N N . ARG B 1 137 ? -25.962 78.916 42.729 1.00 78.33 125 ARG B N 1
ATOM 3879 C CA . ARG B 1 137 ? -26.911 78.460 43.743 1.00 78.18 125 ARG B CA 1
ATOM 3880 C C . ARG B 1 137 ? -26.170 78.652 45.066 1.00 76.70 125 ARG B C 1
ATOM 3881 O O . ARG B 1 137 ? -25.291 77.854 45.405 1.00 77.90 125 ARG B O 1
ATOM 3885 N N . PRO B 1 138 ? -26.509 79.722 45.809 1.00 76.05 126 PRO B N 1
ATOM 3886 C CA . PRO B 1 138 ? -25.712 80.251 46.930 1.00 75.64 126 PRO B CA 1
ATOM 3887 C C . PRO B 1 138 ? -25.357 79.270 48.050 1.00 75.13 126 PRO B C 1
ATOM 3888 O O . PRO B 1 138 ? -24.377 79.493 48.766 1.00 73.99 126 PRO B O 1
ATOM 3892 N N . GLU B 1 139 ? -26.136 78.194 48.183 1.00 74.99 127 GLU B N 1
ATOM 3893 C CA . GLU B 1 139 ? -25.972 77.219 49.271 1.00 74.31 127 GLU B CA 1
ATOM 3894 C C . GLU B 1 139 ? -24.769 76.314 49.087 1.00 72.37 127 GLU B C 1
ATOM 3895 O O . GLU B 1 139 ? -24.543 75.405 49.904 1.00 72.76 127 GLU B O 1
ATOM 3901 N N . VAL B 1 140 ? -24.004 76.528 48.018 1.00 71.81 128 VAL B N 1
ATOM 3902 C CA . VAL B 1 140 ? -22.879 75.614 47.708 1.00 71.43 128 VAL B CA 1
ATOM 3903 C C . VAL B 1 140 ? -21.499 76.280 47.869 1.00 69.79 128 VAL B C 1
ATOM 3904 O O . VAL B 1 140 ? -20.471 75.593 47.999 1.00 70.34 128 VAL B O 1
ATOM 3908 N N . ILE B 1 141 ? -21.486 77.615 47.913 1.00 68.96 129 ILE B N 1
ATOM 3909 C CA . ILE B 1 141 ? -20.303 78.356 48.396 1.00 68.18 129 ILE B CA 1
ATOM 3910 C C . ILE B 1 141 ? -19.902 77.859 49.808 1.00 66.97 129 ILE B C 1
ATOM 3911 O O . ILE B 1 141 ? -18.767 78.071 50.251 1.00 68.87 129 ILE B O 1
ATOM 3916 N N . ALA B 1 142 ? -20.834 77.194 50.494 1.00 62.90 130 ALA B N 1
ATOM 3917 C CA . ALA B 1 142 ? -20.565 76.632 51.807 1.00 59.58 130 ALA B CA 1
ATOM 3918 C C . ALA B 1 142 ? -20.060 75.190 51.733 1.00 57.00 130 ALA B C 1
ATOM 3919 O O . ALA B 1 142 ? -19.133 74.824 52.443 1.00 54.43 130 ALA B O 1
ATOM 3921 N N . ASN B 1 143 ? -20.679 74.387 50.876 1.00 56.12 131 ASN B N 1
ATOM 3922 C CA . ASN B 1 143 ? -20.431 72.952 50.842 1.00 58.87 131 ASN B CA 1
ATOM 3923 C C . ASN B 1 143 ? -19.049 72.638 50.276 1.00 59.38 131 ASN B C 1
ATOM 3924 O O . ASN B 1 143 ? -18.358 71.750 50.753 1.00 59.69 131 ASN B O 1
ATOM 3929 N N . ILE B 1 144 ? -18.645 73.416 49.281 1.00 62.01 132 ILE B N 1
ATOM 3930 C CA . ILE B 1 144 ? -17.325 73.293 48.685 1.00 61.90 132 ILE B CA 1
ATOM 3931 C C . ILE B 1 144 ? -16.208 73.857 49.553 1.00 59.31 132 ILE B C 1
ATOM 3932 O O . ILE B 1 144 ? -15.169 73.221 49.676 1.00 61.65 132 ILE B O 1
ATOM 3937 N N . THR B 1 145 ? -16.407 75.031 50.149 1.00 57.32 133 THR B N 1
ATOM 3938 C CA . THR B 1 145 ? -15.471 75.546 51.165 1.00 56.46 133 THR B CA 1
ATOM 3939 C C . THR B 1 145 ? -15.214 74.480 52.245 1.00 53.00 133 THR B C 1
ATOM 3940 O O . THR B 1 145 ? -14.080 74.229 52.606 1.00 54.43 133 THR B O 1
ATOM 3944 N N . ALA B 1 146 ? -16.279 73.868 52.763 1.00 50.39 134 ALA B N 1
ATOM 3945 C CA . ALA B 1 146 ? -16.165 72.898 53.843 1.00 47.13 134 ALA B CA 1
ATOM 3946 C C . ALA B 1 146 ? -15.338 71.670 53.420 1.00 46.14 134 ALA B C 1
ATOM 3947 O O . ALA B 1 146 ? -14.340 71.344 54.060 1.00 45.98 134 ALA B O 1
ATOM 3949 N N . LEU B 1 147 ? -15.737 71.028 52.322 1.00 46.16 135 LEU B N 1
ATOM 3950 C CA . LEU B 1 147 ? -15.079 69.832 51.816 1.00 47.76 135 LEU B CA 1
ATOM 3951 C C . LEU B 1 147 ? -13.675 70.139 51.386 1.00 47.87 135 LEU B C 1
ATOM 3952 O O . LEU B 1 147 ? -12.776 69.314 51.524 1.00 50.42 135 LEU B O 1
ATOM 3957 N N . SER B 1 148 ? -13.477 71.319 50.819 1.00 47.41 136 SER B N 1
ATOM 3958 C CA . SER B 1 148 ? -12.145 71.718 50.389 1.00 45.42 136 SER B CA 1
ATOM 3959 C C . SER B 1 148 ? -11.176 71.869 51.556 1.00 43.10 136 SER B C 1
ATOM 3960 O O . SER B 1 148 ? -10.096 71.336 51.531 1.00 46.08 136 SER B O 1
ATOM 3963 N N . ILE B 1 149 ? -11.568 72.586 52.587 1.00 45.32 137 ILE B N 1
ATOM 3964 C CA . ILE B 1 149 ? -10.756 72.728 53.794 1.00 47.77 137 ILE B CA 1
ATOM 3965 C C . ILE B 1 149 ? -10.583 71.394 54.539 1.00 47.73 137 ILE B C 1
ATOM 3966 O O . ILE B 1 149 ? -9.492 71.083 54.979 1.00 50.13 137 ILE B O 1
ATOM 3971 N N . LYS B 1 150 ? -11.665 70.629 54.679 1.00 47.85 138 LYS B N 1
ATOM 3972 C CA . LYS B 1 150 ? -11.636 69.310 55.304 1.00 48.95 138 LYS B CA 1
ATOM 3973 C C . LYS B 1 150 ? -10.660 68.369 54.595 1.00 50.39 138 LYS B C 1
ATOM 3974 O O . LYS B 1 150 ? -9.876 67.675 55.245 1.00 54.04 138 LYS B O 1
ATOM 3980 N N . SER B 1 151 ? -10.693 68.337 53.266 1.00 48.92 139 SER B N 1
ATOM 3981 C CA . SER B 1 151 ? -9.737 67.509 52.543 1.00 48.01 139 SER B CA 1
ATOM 3982 C C . SER B 1 151 ? -8.336 68.112 52.361 1.00 45.95 139 SER B C 1
ATOM 3983 O O . SER B 1 151 ? -7.504 67.499 51.722 1.00 48.02 139 SER B O 1
ATOM 3986 N N . GLY B 1 152 ? -8.059 69.288 52.929 1.00 43.02 140 GLY B N 1
ATOM 3987 C CA . GLY B 1 152 ? -6.703 69.863 52.883 1.00 39.98 140 GLY B CA 1
ATOM 3988 C C . GLY B 1 152 ? -6.324 70.610 51.608 1.00 42.47 140 GLY B C 1
ATOM 3989 O O . GLY B 1 152 ? -5.137 70.891 51.371 1.00 41.95 140 GLY B O 1
ATOM 3990 N N . ASN B 1 153 ? -7.326 70.957 50.792 1.00 42.31 141 ASN B N 1
ATOM 3991 C CA . ASN B 1 153 ? -7.110 71.637 49.511 1.00 42.88 141 ASN B CA 1
ATOM 3992 C C . ASN B 1 153 ? -7.302 73.131 49.633 1.00 43.34 141 ASN B C 1
ATOM 3993 O O . ASN B 1 153 ? -8.236 73.575 50.285 1.00 44.88 141 ASN B O 1
ATOM 3998 N N . ALA B 1 154 ? -6.449 73.920 48.991 1.00 43.14 142 ALA B N 1
ATOM 3999 C CA . ALA B 1 154 ? -6.771 75.336 48.859 1.00 43.31 142 ALA B CA 1
ATOM 4000 C C . ALA B 1 154 ? -7.769 75.454 47.714 1.00 42.28 142 ALA B C 1
ATOM 4001 O O . ALA B 1 154 ? -7.749 74.667 46.770 1.00 44.38 142 ALA B O 1
ATOM 4003 N N . ALA B 1 155 ? -8.674 76.404 47.823 1.00 41.99 143 ALA B N 1
ATOM 4004 C CA . ALA B 1 155 ? -9.720 76.567 46.846 1.00 42.31 143 ALA B CA 1
ATOM 4005 C C . ALA B 1 155 ? -9.773 78.023 46.384 1.00 43.01 143 ALA B C 1
ATOM 4006 O O . ALA B 1 155 ? -9.550 78.937 47.185 1.00 43.18 143 ALA B O 1
ATOM 4008 N N . ILE B 1 156 ? -10.005 78.196 45.078 1.00 41.58 144 ILE B N 1
ATOM 4009 C CA . ILE B 1 156 ? -10.316 79.459 44.439 1.00 42.37 144 ILE B CA 1
ATOM 4010 C C . ILE B 1 156 ? -11.706 79.271 43.854 1.00 45.45 144 ILE B C 1
ATOM 4011 O O . ILE B 1 156 ? -11.955 78.299 43.127 1.00 46.19 144 ILE B O 1
ATOM 4016 N N . LEU B 1 157 ? -12.621 80.176 44.205 1.00 47.89 145 LEU B N 1
ATOM 4017 C CA . LEU B 1 157 ? -14.009 80.103 43.765 1.00 48.26 145 LEU B CA 1
ATOM 4018 C C . LEU B 1 157 ? -14.323 81.259 42.830 1.00 50.28 145 LEU B C 1
ATOM 4019 O O . LEU B 1 157 ? -13.916 82.398 43.061 1.00 49.19 145 LEU B O 1
ATOM 4024 N N . LYS B 1 158 ? -15.026 80.943 41.754 1.00 53.03 146 LYS B N 1
ATOM 4025 C CA . LYS B 1 158 ? -15.551 81.956 40.863 1.00 57.79 146 LYS B CA 1
ATOM 4026 C C . LYS B 1 158 ? -17.016 81.631 40.627 1.00 59.03 146 LYS B C 1
ATOM 4027 O O . LYS B 1 158 ? -17.359 80.521 40.199 1.00 57.03 146 LYS B O 1
ATOM 4029 N N . GLY B 1 159 ? -17.866 82.606 40.963 1.00 61.44 147 GLY B N 1
ATOM 4030 C CA . GLY B 1 159 ? -19.323 82.468 40.887 1.00 61.91 147 GLY B CA 1
ATOM 4031 C C . GLY B 1 159 ? -19.953 83.187 39.713 1.00 62.30 147 GLY B C 1
ATOM 4032 O O . GLY B 1 159 ? -19.314 84.014 39.050 1.00 62.56 147 GLY B O 1
ATOM 4033 N N . GLY B 1 160 ? -21.208 82.853 39.449 1.00 63.68 148 GLY B N 1
ATOM 4034 C CA . GLY B 1 160 ? -21.969 83.495 38.374 1.00 65.02 148 GLY B CA 1
ATOM 4035 C C . GLY B 1 160 ? -22.738 84.707 38.868 1.00 64.65 148 GLY B C 1
ATOM 4036 O O . GLY B 1 160 ? -23.134 84.757 40.037 1.00 63.37 148 GLY B O 1
ATOM 4037 N N . LYS B 1 161 ? -22.962 85.654 37.950 1.00 64.94 149 LYS B N 1
ATOM 4038 C CA . LYS B 1 161 ? -23.509 86.989 38.215 1.00 64.02 149 LYS B CA 1
ATOM 4039 C C . LYS B 1 161 ? -24.714 87.034 39.158 1.00 64.00 149 LYS B C 1
ATOM 4040 O O . LYS B 1 161 ? -24.891 87.998 39.917 1.00 62.54 149 LYS B O 1
ATOM 4042 N N . GLU B 1 162 ? -25.538 85.992 39.099 1.00 63.67 150 GLU B N 1
ATOM 4043 C CA . GLU B 1 162 ? -26.809 85.971 39.821 1.00 64.19 150 GLU B CA 1
ATOM 4044 C C . GLU B 1 162 ? -26.728 86.166 41.342 1.00 63.11 150 GLU B C 1
ATOM 4045 O O . GLU B 1 162 ? -27.657 86.711 41.923 1.00 63.36 150 GLU B O 1
ATOM 4048 N N . SER B 1 163 ? -25.637 85.751 41.991 1.00 62.14 151 SER B N 1
ATOM 4049 C CA . SER B 1 163 ? -25.491 86.075 43.416 1.00 60.54 151 SER B CA 1
ATOM 4050 C C . SER B 1 163 ? -24.121 86.552 43.897 1.00 57.28 151 SER B C 1
ATOM 4051 O O . SER B 1 163 ? -23.624 86.127 44.929 1.00 58.65 151 SER B O 1
ATOM 4054 N N . VAL B 1 164 ? -23.560 87.491 43.159 1.00 56.16 152 VAL B N 1
ATOM 4055 C CA . VAL B 1 164 ? -22.366 88.220 43.554 1.00 58.13 152 VAL B CA 1
ATOM 4056 C C . VAL B 1 164 ? -22.425 88.707 45.008 1.00 56.56 152 VAL B C 1
ATOM 4057 O O . VAL B 1 164 ? -21.475 88.547 45.763 1.00 58.77 152 VAL B O 1
ATOM 4061 N N . ASN B 1 165 ? -23.541 89.327 45.375 1.00 55.83 153 ASN B N 1
ATOM 4062 C CA . ASN B 1 165 ? -23.711 89.973 46.680 1.00 52.77 153 ASN B CA 1
ATOM 4063 C C . ASN B 1 165 ? -23.670 89.034 47.879 1.00 49.43 153 ASN B C 1
ATOM 4064 O O . ASN B 1 165 ? -23.049 89.342 48.891 1.00 45.95 153 ASN B O 1
ATOM 4069 N N . THR B 1 166 ? -24.355 87.899 47.763 1.00 47.95 154 THR B N 1
ATOM 4070 C CA . THR B 1 166 ? -24.401 86.933 48.842 1.00 48.45 154 THR B CA 1
ATOM 4071 C C . THR B 1 166 ? -23.023 86.329 49.034 1.00 49.23 154 THR B C 1
ATOM 4072 O O . THR B 1 166 ? -22.572 86.180 50.174 1.00 48.47 154 THR B O 1
ATOM 4076 N N . PHE B 1 167 ? -22.360 86.014 47.917 1.00 49.53 155 PHE B N 1
ATOM 4077 C CA . PHE B 1 167 ? -21.018 85.436 47.935 1.00 51.21 155 PHE B CA 1
ATOM 4078 C C . PHE B 1 167 ? -19.984 86.364 48.521 1.00 49.57 155 PHE B C 1
ATOM 4079 O O . PHE B 1 167 ? -19.159 85.931 49.322 1.00 48.38 155 PHE B O 1
ATOM 4087 N N . ARG B 1 168 ? -20.028 87.629 48.120 1.00 47.58 156 ARG B N 1
ATOM 4088 C CA . ARG B 1 168 ? -19.124 88.613 48.664 1.00 52.56 156 ARG B CA 1
ATOM 4089 C C . ARG B 1 168 ? -19.273 88.796 50.177 1.00 51.50 156 ARG B C 1
ATOM 4090 O O . ARG B 1 168 ? -18.262 88.911 50.867 1.00 53.20 156 ARG B O 1
ATOM 4098 N N . GLU B 1 169 ? -20.506 88.823 50.695 1.00 50.53 157 GLU B N 1
ATOM 4099 C CA . GLU B 1 169 ? -20.726 88.818 52.158 1.00 49.68 157 GLU B CA 1
ATOM 4100 C C . GLU B 1 169 ? -20.178 87.579 52.858 1.00 47.63 157 GLU B C 1
ATOM 4101 O O . GLU B 1 169 ? -19.552 87.677 53.898 1.00 46.83 157 GLU B O 1
ATOM 4115 N N . ALA B 1 171 ? -17.898 85.377 51.666 1.00 50.99 159 ALA B N 1
ATOM 4116 C CA . ALA B 1 171 ? -16.443 85.422 51.521 1.00 51.77 159 ALA B CA 1
ATOM 4117 C C . ALA B 1 171 ? -15.791 86.329 52.576 1.00 52.06 159 ALA B C 1
ATOM 4118 O O . ALA B 1 171 ? -14.768 85.972 53.143 1.00 55.71 159 ALA B O 1
ATOM 4120 N N . LYS B 1 172 ? -16.395 87.471 52.861 1.00 50.58 160 LYS B N 1
ATOM 4121 C CA . LYS B 1 172 ? -15.883 88.364 53.896 1.00 52.29 160 LYS B CA 1
ATOM 4122 C C . LYS B 1 172 ? -15.935 87.749 55.306 1.00 53.14 160 LYS B C 1
ATOM 4123 O O . LYS B 1 172 ? -14.979 87.871 56.068 1.00 54.73 160 LYS B O 1
ATOM 4129 N N . ILE B 1 173 ? -17.035 87.077 55.647 1.00 50.62 161 ILE B N 1
ATOM 4130 C CA . ILE B 1 173 ? -17.150 86.399 56.938 1.00 47.55 161 ILE B CA 1
ATOM 4131 C C . ILE B 1 173 ? -16.117 85.281 57.052 1.00 47.95 161 ILE B C 1
ATOM 4132 O O . ILE B 1 173 ? -15.399 85.177 58.052 1.00 49.50 161 ILE B O 1
ATOM 4137 N N . VAL B 1 174 ? -16.042 84.453 56.020 1.00 46.20 162 VAL B N 1
ATOM 4138 C CA . VAL B 1 174 ? -15.094 83.349 55.969 1.00 45.37 162 VAL B CA 1
ATOM 4139 C C . VAL B 1 174 ? -13.637 83.844 56.055 1.00 45.47 162 VAL B C 1
ATOM 4140 O O . VAL B 1 174 ? -12.870 83.357 56.861 1.00 44.23 162 VAL B O 1
ATOM 4144 N N . ASN B 1 175 ? -13.265 84.827 55.245 1.00 47.66 163 ASN B N 1
ATOM 4145 C CA . ASN B 1 175 ? -11.886 85.326 55.266 1.00 49.14 163 ASN B CA 1
ATOM 4146 C C . ASN B 1 175 ? -11.485 85.983 56.587 1.00 50.78 163 ASN B C 1
ATOM 4147 O O . ASN B 1 175 ? -10.366 85.793 57.050 1.00 52.66 163 ASN B O 1
ATOM 4152 N N . ASP B 1 176 ? -12.419 86.692 57.217 1.00 50.42 164 ASP B N 1
ATOM 4153 C CA . ASP B 1 176 ? -12.185 87.288 58.522 1.00 51.89 164 ASP B CA 1
ATOM 4154 C C . ASP B 1 176 ? -12.041 86.223 59.603 1.00 50.33 164 ASP B C 1
ATOM 4155 O O . ASP B 1 176 ? -11.242 86.373 60.520 1.00 51.70 164 ASP B O 1
ATOM 4160 N N . THR B 1 177 ? -12.835 85.161 59.503 1.00 48.34 165 THR B N 1
ATOM 4161 C CA . THR B 1 177 ? -12.797 84.080 60.466 1.00 45.84 165 THR B CA 1
ATOM 4162 C C . THR B 1 177 ? -11.485 83.305 60.354 1.00 47.31 165 THR B C 1
ATOM 4163 O O . THR B 1 177 ? -10.879 82.994 61.365 1.00 48.39 165 THR B O 1
ATOM 4167 N N . ILE B 1 178 ? -11.052 83.003 59.129 1.00 47.54 166 ILE B N 1
ATOM 4168 C CA . ILE B 1 178 ? -9.758 82.353 58.900 1.00 47.10 166 ILE B CA 1
ATOM 4169 C C . ILE B 1 178 ? -8.591 83.186 59.466 1.00 49.30 166 ILE B C 1
ATOM 4170 O O . ILE B 1 178 ? -7.800 82.665 60.232 1.00 51.65 166 ILE B O 1
ATOM 4175 N N . ALA B 1 179 ? -8.509 84.468 59.119 1.00 51.95 167 ALA B N 1
ATOM 4176 C CA . ALA B 1 179 ? -7.492 85.382 59.695 1.00 54.52 167 ALA B CA 1
ATOM 4177 C C . ALA B 1 179 ? -7.509 85.450 61.238 1.00 57.79 167 ALA B C 1
ATOM 4178 O O . ALA B 1 179 ? -6.457 85.485 61.881 1.00 59.53 167 ALA B O 1
ATOM 4180 N N . GLN B 1 180 ? -8.705 85.454 61.816 1.00 58.01 168 GLN B N 1
ATOM 4181 C CA . GLN B 1 180 ? -8.882 85.606 63.246 1.00 60.43 168 GLN B CA 1
ATOM 4182 C C . GLN B 1 180 ? -8.412 84.388 64.042 1.00 60.45 168 GLN B C 1
ATOM 4183 O O . GLN B 1 180 ? -7.946 84.521 65.168 1.00 61.86 168 GLN B O 1
ATOM 4189 N N . PHE B 1 181 ? -8.553 83.206 63.463 1.00 59.97 169 PHE B N 1
ATOM 4190 C CA . PHE B 1 181 ? -8.289 81.971 64.179 1.00 59.65 169 PHE B CA 1
ATOM 4191 C C . PHE B 1 181 ? -7.115 81.176 63.603 1.00 60.37 169 PHE B C 1
ATOM 4192 O O . PHE B 1 181 ? -6.961 79.985 63.907 1.00 60.09 169 PHE B O 1
ATOM 4200 N N . GLN B 1 182 ? -6.294 81.849 62.788 1.00 61.34 170 GLN B N 1
ATOM 4201 C CA . GLN B 1 182 ? -5.100 81.268 62.164 1.00 64.89 170 GLN B CA 1
ATOM 4202 C C . GLN B 1 182 ? -4.101 80.707 63.179 1.00 66.47 170 GLN B C 1
ATOM 4203 O O . GLN B 1 182 ? -3.627 79.579 63.019 1.00 66.25 170 GLN B O 1
ATOM 4209 N N . SER B 1 183 ? -3.786 81.495 64.212 1.00 68.13 171 SER B N 1
ATOM 4210 C CA . SER B 1 183 ? -2.829 81.090 65.253 1.00 69.04 171 SER B CA 1
ATOM 4211 C C . SER B 1 183 ? -3.333 79.904 66.077 1.00 69.01 171 SER B C 1
ATOM 4212 O O . SER B 1 183 ? -2.542 79.090 66.556 1.00 70.04 171 SER B O 1
ATOM 4215 N N . GLU B 1 184 ? -4.652 79.803 66.217 1.00 67.95 172 GLU B N 1
ATOM 4216 C CA . GLU B 1 184 ? -5.280 78.694 66.930 1.00 66.62 172 GLU B CA 1
ATOM 4217 C C . GLU B 1 184 ? -5.404 77.400 66.104 1.00 65.57 172 GLU B C 1
ATOM 4218 O O . GLU B 1 184 ? -5.237 76.296 66.645 1.00 64.03 172 GLU B O 1
ATOM 4224 N N . THR B 1 185 ? -5.723 77.540 64.809 1.00 63.69 173 THR B N 1
ATOM 4225 C CA . THR B 1 185 ? -6.059 76.387 63.957 1.00 59.10 173 THR B CA 1
ATOM 4226 C C . THR B 1 185 ? -4.902 75.949 63.071 1.00 58.17 173 THR B C 1
ATOM 4227 O O . THR B 1 185 ? -4.742 74.758 62.817 1.00 59.33 173 THR B O 1
ATOM 4231 N N . GLY B 1 186 ? -4.122 76.915 62.591 1.00 56.85 174 GLY B N 1
ATOM 4232 C CA . GLY B 1 186 ? -3.067 76.666 61.617 1.00 56.57 174 GLY B CA 1
ATOM 4233 C C . GLY B 1 186 ? -3.476 76.925 60.174 1.00 58.00 174 GLY B C 1
ATOM 4234 O O . GLY B 1 186 ? -2.617 77.082 59.295 1.00 59.06 174 GLY B O 1
ATOM 4235 N N . VAL B 1 187 ? -4.788 76.968 59.930 1.00 57.58 175 VAL B N 1
ATOM 4236 C CA . VAL B 1 187 ? -5.351 77.157 58.584 1.00 53.58 175 VAL B CA 1
ATOM 4237 C C . VAL B 1 187 ? -5.102 78.587 58.123 1.00 54.23 175 VAL B C 1
ATOM 4238 O O . VAL B 1 187 ? -5.604 79.531 58.733 1.00 55.50 175 VAL B O 1
ATOM 4242 N N . PRO B 1 188 ? -4.311 78.747 57.039 1.00 54.94 176 PRO B N 1
ATOM 4243 C CA . PRO B 1 188 ? -3.809 80.045 56.642 1.00 53.09 176 PRO B CA 1
ATOM 4244 C C . PRO B 1 188 ? -4.749 80.857 55.763 1.00 55.01 176 PRO B C 1
ATOM 4245 O O . PRO B 1 188 ? -5.579 80.294 55.040 1.00 55.48 176 PRO B O 1
ATOM 4249 N N . VAL B 1 189 ? -4.621 82.178 55.874 1.00 56.11 177 VAL B N 1
ATOM 4250 C CA . VAL B 1 189 ? -5.209 83.145 54.952 1.00 56.98 177 VAL B CA 1
ATOM 4251 C C . VAL B 1 189 ? -4.761 82.775 53.531 1.00 56.81 177 VAL B C 1
ATOM 4252 O O . VAL B 1 189 ? -3.586 82.492 53.319 1.00 59.35 177 VAL B O 1
ATOM 4256 N N . GLY B 1 190 ? -5.689 82.736 52.574 1.00 54.14 178 GLY B N 1
ATOM 4257 C CA . GLY B 1 190 ? -5.367 82.251 51.225 1.00 48.70 178 GLY B CA 1
ATOM 4258 C C . GLY B 1 190 ? -5.887 80.850 50.938 1.00 48.38 178 GLY B C 1
ATOM 4259 O O . GLY B 1 190 ? -5.885 80.411 49.782 1.00 48.96 178 GLY B O 1
ATOM 4260 N N . SER B 1 191 ? -6.321 80.133 51.979 1.00 47.16 179 SER B N 1
ATOM 4261 C CA . SER B 1 191 ? -6.918 78.804 51.814 1.00 45.97 179 SER B CA 1
ATOM 4262 C C . SER B 1 191 ? -8.176 78.861 50.979 1.00 47.09 179 SER B C 1
ATOM 4263 O O . SER B 1 191 ? -8.444 77.957 50.212 1.00 47.79 179 SER B O 1
ATOM 4266 N N . VAL B 1 192 ? -8.964 79.926 51.147 1.00 48.55 180 VAL B N 1
ATOM 4267 C CA . VAL B 1 192 ? -10.108 80.181 50.284 1.00 46.70 180 VAL B CA 1
ATOM 4268 C C . VAL B 1 192 ? -10.052 81.593 49.699 1.00 48.30 180 VAL B C 1
ATOM 4269 O O . VAL B 1 192 ? -9.785 82.550 50.428 1.00 51.67 180 VAL B O 1
ATOM 4273 N N . GLN B 1 193 ? -10.323 81.713 48.396 1.00 46.15 181 GLN B N 1
ATOM 4274 C CA . GLN B 1 193 ? -10.307 82.990 47.683 1.00 47.41 181 GLN B CA 1
ATOM 4275 C C . GLN B 1 193 ? -11.461 83.052 46.709 1.00 48.13 181 GLN B C 1
ATOM 4276 O O . GLN B 1 193 ? -11.582 82.194 45.834 1.00 50.76 181 GLN B O 1
ATOM 4282 N N . LEU B 1 194 ? -12.319 84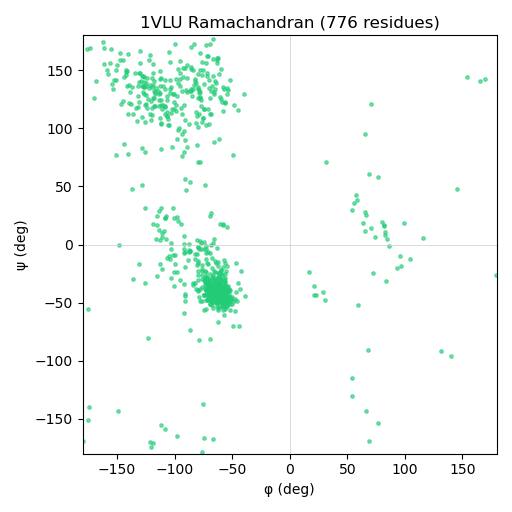.054 46.872 1.00 50.86 182 LEU B N 1
ATOM 4283 C CA . LEU B 1 194 ? -13.404 84.288 45.948 1.00 53.00 182 LEU B CA 1
ATOM 4284 C C . LEU B 1 194 ? -12.908 85.291 44.933 1.00 56.66 182 LEU B C 1
ATOM 4285 O O . LEU B 1 194 ? -12.337 86.315 45.300 1.00 56.36 182 LEU B O 1
ATOM 4290 N N . ILE B 1 195 ? -13.128 84.980 43.661 1.00 61.27 183 ILE B N 1
ATOM 4291 C CA . ILE B 1 195 ? -12.782 85.881 42.576 1.00 68.48 183 ILE B CA 1
ATOM 4292 C C . ILE B 1 195 ? -13.885 86.926 42.437 1.00 73.99 183 ILE B C 1
ATOM 4293 O O . ILE B 1 195 ? -14.986 86.629 41.945 1.00 73.75 183 ILE B O 1
ATOM 4298 N N . GLU B 1 196 ? -13.581 88.139 42.905 1.00 80.55 184 GLU B N 1
ATOM 4299 C CA . GLU B 1 196 ? -14.433 89.306 42.695 1.00 86.04 184 GLU B CA 1
ATOM 4300 C C . GLU B 1 196 ? -14.021 89.998 41.390 1.00 89.32 184 GLU B C 1
ATOM 4301 O O . GLU B 1 196 ? -13.251 90.968 41.413 1.00 90.33 184 GLU B O 1
ATOM 4303 N N . THR B 1 197 ? -14.548 89.489 40.267 1.00 92.56 185 THR B N 1
ATOM 4304 C CA . THR B 1 197 ? -14.172 89.921 38.894 1.00 95.49 185 THR B CA 1
ATOM 4305 C C . THR B 1 197 ? -13.947 91.429 38.722 1.00 96.10 185 THR B C 1
ATOM 4306 O O . THR B 1 197 ? -14.823 92.242 39.019 1.00 97.40 185 THR B O 1
ATOM 4310 N N . ASP B 1 200 ? -9.678 87.572 36.707 1.00 108.80 188 ASP B N 1
ATOM 4311 C CA . ASP B 1 200 ? -10.581 86.996 35.708 1.00 108.74 188 ASP B CA 1
ATOM 4312 C C . ASP B 1 200 ? -10.394 85.480 35.557 1.00 106.81 188 ASP B C 1
ATOM 4313 O O . ASP B 1 200 ? -9.281 84.965 35.681 1.00 106.48 188 ASP B O 1
ATOM 4318 N N . VAL B 1 201 ? -11.498 84.787 35.277 1.00 104.58 189 VAL B N 1
ATOM 4319 C CA . VAL B 1 201 ? -11.544 83.319 35.157 1.00 102.53 189 VAL B CA 1
ATOM 4320 C C . VAL B 1 201 ? -10.761 82.765 33.954 1.00 100.23 189 VAL B C 1
ATOM 4321 O O . VAL B 1 201 ? -10.303 81.619 33.982 1.00 99.62 189 VAL B O 1
ATOM 4325 N N . SER B 1 202 ? -10.614 83.574 32.905 1.00 98.21 190 SER B N 1
ATOM 4326 C CA . SER B 1 202 ? -9.915 83.149 31.686 1.00 95.49 190 SER B CA 1
ATOM 4327 C C . SER B 1 202 ? -8.405 83.070 31.891 1.00 92.63 190 SER B C 1
ATOM 4328 O O . SER B 1 202 ? -7.744 82.164 31.367 1.00 91.78 190 SER B O 1
ATOM 4331 N N . ASP B 1 203 ? -7.865 84.026 32.646 1.00 89.06 191 ASP B N 1
ATOM 4332 C CA . ASP B 1 203 ? -6.436 84.040 32.938 1.00 84.84 191 ASP B CA 1
ATOM 4333 C C . ASP B 1 203 ? -6.067 82.997 34.011 1.00 79.05 191 ASP B C 1
ATOM 4334 O O . ASP B 1 203 ? -4.951 82.455 33.994 1.00 79.73 191 ASP B O 1
ATOM 4339 N N . LEU B 1 204 ? -7.008 82.704 34.917 1.00 71.14 192 LEU B N 1
ATOM 4340 C CA . LEU B 1 204 ? -6.829 81.637 35.919 1.00 64.46 192 LEU B CA 1
ATOM 4341 C C . LEU B 1 204 ? -6.766 80.244 35.299 1.00 59.82 192 LEU B C 1
ATOM 4342 O O . LEU B 1 204 ? -5.984 79.416 35.743 1.00 56.91 192 LEU B O 1
ATOM 4347 N N . LEU B 1 205 ? -7.593 79.989 34.283 1.00 58.72 193 LEU B N 1
ATOM 4348 C CA . LEU B 1 205 ? -7.612 78.688 33.601 1.00 58.02 193 LEU B CA 1
ATOM 4349 C C . LEU B 1 205 ? -6.312 78.363 32.855 1.00 60.85 193 LEU B C 1
ATOM 4350 O O . LEU B 1 205 ? -6.075 77.206 32.490 1.00 61.65 193 LEU B O 1
ATOM 4355 N N . ASP B 1 206 ? -5.470 79.382 32.658 1.00 62.21 194 ASP B N 1
ATOM 4356 C CA . ASP B 1 206 ? -4.116 79.218 32.123 1.00 64.59 194 ASP B CA 1
ATOM 4357 C C . ASP B 1 206 ? -3.084 78.744 33.155 1.00 64.75 194 ASP B C 1
ATOM 4358 O O . ASP B 1 206 ? -1.990 78.309 32.774 1.00 66.24 194 ASP B O 1
ATOM 4363 N N . GLN B 1 207 ? -3.414 78.840 34.447 1.00 62.17 195 GLN B N 1
ATOM 4364 C CA . GLN B 1 207 ? -2.431 78.650 35.517 1.00 58.42 195 GLN B CA 1
ATOM 4365 C C . GLN B 1 207 ? -2.246 77.208 35.952 1.00 59.41 195 GLN B C 1
ATOM 4366 O O . GLN B 1 207 ? -2.331 76.912 37.146 1.00 58.31 195 GLN B O 1
ATOM 4372 N N . ASP B 1 208 ? -1.964 76.312 35.008 1.00 60.36 196 ASP B N 1
ATOM 4373 C CA . ASP B 1 208 ? -1.862 74.901 35.347 1.00 61.61 196 ASP B CA 1
ATOM 4374 C C . ASP B 1 208 ? -0.590 74.487 36.099 1.00 60.56 196 ASP B C 1
ATOM 4375 O O . ASP B 1 208 ? -0.464 73.330 36.514 1.00 62.48 196 ASP B O 1
ATOM 4380 N N . GLU B 1 209 ? 0.329 75.424 36.306 1.00 59.92 197 GLU B N 1
ATOM 4381 C CA . GLU B 1 209 ? 1.482 75.194 37.193 1.00 61.65 197 GLU B CA 1
ATOM 4382 C C . GLU B 1 209 ? 1.058 75.207 38.659 1.00 59.64 197 GLU B C 1
ATOM 4383 O O . GLU B 1 209 ? 1.663 74.559 39.505 1.00 61.43 197 GLU B O 1
ATOM 4386 N N . TYR B 1 210 ? 0.015 75.970 38.940 1.00 59.69 198 TYR B N 1
ATOM 4387 C CA . TYR B 1 210 ? -0.436 76.234 40.288 1.00 57.78 198 TYR B CA 1
ATOM 4388 C C . TYR B 1 210 ? -1.772 75.587 40.651 1.00 55.74 198 TYR B C 1
ATOM 4389 O O . TYR B 1 210 ? -2.067 75.422 41.816 1.00 58.28 198 TYR B O 1
ATOM 4398 N N . ILE B 1 211 ? -2.589 75.238 39.665 1.00 52.74 199 ILE B N 1
ATOM 4399 C CA . ILE B 1 211 ? -3.934 74.769 39.934 1.00 48.14 199 ILE B CA 1
ATOM 4400 C C . ILE B 1 211 ? -3.994 73.342 39.441 1.00 50.62 199 ILE B C 1
ATOM 4401 O O . ILE B 1 211 ? -3.581 73.047 38.322 1.00 51.25 199 ILE B O 1
ATOM 4406 N N . ASP B 1 212 ? -4.497 72.452 40.283 1.00 49.86 200 ASP B N 1
ATOM 4407 C CA . ASP B 1 212 ? -4.452 71.027 40.004 1.00 49.77 200 ASP B CA 1
ATOM 4408 C C . ASP B 1 212 ? -5.762 70.447 39.480 1.00 49.02 200 ASP B C 1
ATOM 4409 O O . ASP B 1 212 ? -5.748 69.429 38.810 1.00 51.37 200 ASP B O 1
ATOM 4414 N N . LEU B 1 213 ? -6.885 71.095 39.774 1.00 46.60 201 LEU B N 1
ATOM 4415 C CA . LEU B 1 213 ? -8.173 70.540 39.450 1.00 45.99 201 LEU B CA 1
ATOM 4416 C C . LEU B 1 213 ? -9.207 71.627 39.276 1.00 46.36 201 LEU B C 1
ATOM 4417 O O . LEU B 1 213 ? -9.289 72.533 40.082 1.00 48.54 201 LEU B O 1
ATOM 4422 N N . VAL B 1 214 ? -9.991 71.538 38.208 1.00 46.82 202 VAL B N 1
ATOM 4423 C CA . VAL B 1 214 ? -11.139 72.412 38.025 1.00 46.70 202 VAL B CA 1
ATOM 4424 C C . VAL B 1 214 ? -12.378 71.632 38.404 1.00 48.13 202 VAL B C 1
ATOM 4425 O O . VAL B 1 214 ? -12.568 70.494 37.952 1.00 48.55 202 VAL B O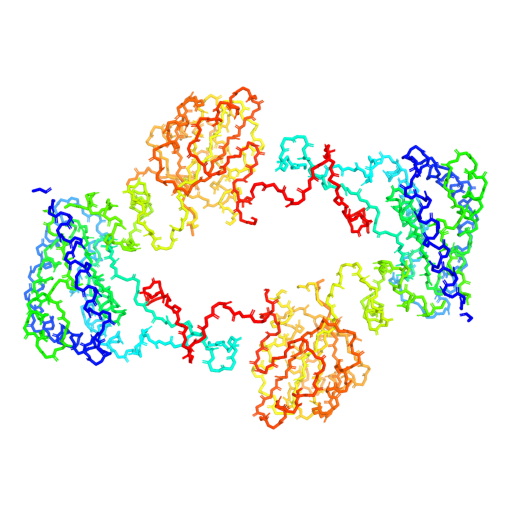 1
ATOM 4429 N N . VAL B 1 215 ? -13.193 72.236 39.264 1.00 48.40 203 VAL B N 1
ATOM 4430 C CA . VAL B 1 215 ? -14.455 71.649 39.672 1.00 50.75 203 VAL B CA 1
ATOM 4431 C C . VAL B 1 215 ? -15.599 72.504 39.112 1.00 53.59 203 VAL B C 1
ATOM 4432 O O . VAL B 1 215 ? -15.875 73.598 39.611 1.00 52.15 203 VAL B O 1
ATOM 4436 N N . PRO B 1 216 ? -16.244 72.016 38.037 1.00 56.80 204 PRO B N 1
ATOM 4437 C CA . PRO B 1 216 ? -17.330 72.769 37.400 1.00 59.07 204 PRO B CA 1
ATOM 4438 C C . PRO B 1 216 ? -18.671 72.415 38.045 1.00 60.79 204 PRO B C 1
ATOM 4439 O O . PRO B 1 216 ? -18.971 71.239 38.244 1.00 61.91 204 PRO B O 1
ATOM 4443 N N . ARG B 1 217 ? -19.458 73.414 38.410 1.00 63.28 205 ARG B N 1
ATOM 4444 C CA . ARG B 1 217 ? -20.805 73.137 38.905 1.00 67.41 205 ARG B CA 1
ATOM 4445 C C . ARG B 1 217 ? -21.802 73.981 38.123 1.00 65.93 205 ARG B C 1
ATOM 4446 O O . ARG B 1 217 ? -22.187 75.070 38.544 1.00 64.61 205 ARG B O 1
ATOM 4454 N N . GLY B 1 218 ? -22.171 73.470 36.950 1.00 67.46 206 GLY B N 1
ATOM 4455 C CA . GLY B 1 218 ? -23.126 74.140 36.065 1.00 68.57 206 GLY B CA 1
ATOM 4456 C C . GLY B 1 218 ? -23.512 73.362 34.809 1.00 70.02 206 GLY B C 1
ATOM 4457 O O . GLY B 1 218 ? -23.490 72.116 34.775 1.00 69.96 206 GLY B O 1
ATOM 4458 N N . SER B 1 219 ? -23.853 74.113 33.767 1.00 70.74 207 SER B N 1
ATOM 4459 C CA . SER B 1 219 ? -24.369 73.542 32.531 1.00 72.39 207 SER B CA 1
ATOM 4460 C C . SER B 1 219 ? -23.277 72.935 31.652 1.00 73.81 207 SER B C 1
ATOM 4461 O O . SER B 1 219 ? -22.081 73.200 31.837 1.00 73.74 207 SER B O 1
ATOM 4464 N N . ASN B 1 220 ? -23.719 72.134 30.682 1.00 74.84 208 ASN B N 1
ATOM 4465 C CA . ASN B 1 220 ? -22.853 71.492 29.701 1.00 75.35 208 ASN B CA 1
ATOM 4466 C C . ASN B 1 220 ? -22.065 72.506 28.861 1.00 73.98 208 ASN B C 1
ATOM 4467 O O . ASN B 1 220 ? -20.954 72.220 28.407 1.00 74.89 208 ASN B O 1
ATOM 4472 N N . ALA B 1 221 ? -22.658 73.678 28.652 1.00 72.02 209 ALA B N 1
ATOM 4473 C CA . ALA B 1 221 ? -22.020 74.768 27.920 1.00 70.89 209 ALA B CA 1
ATOM 4474 C C . ALA B 1 221 ? -20.886 75.408 28.728 1.00 69.38 209 ALA B C 1
ATOM 4475 O O . ALA B 1 221 ? -19.884 75.857 28.153 1.00 70.50 209 ALA B O 1
ATOM 4477 N N . LEU B 1 222 ? -21.053 75.457 30.052 1.00 68.02 210 LEU B N 1
ATOM 4478 C CA . LEU B 1 222 ? -19.987 75.896 30.957 1.00 67.32 210 LEU B CA 1
ATOM 4479 C C . LEU B 1 222 ? -18.808 74.910 30.950 1.00 64.96 210 LEU B C 1
ATOM 4480 O O . LEU B 1 222 ? -17.678 75.302 30.704 1.00 65.70 210 LEU B O 1
ATOM 4485 N N . VAL B 1 223 ? -19.079 73.635 31.208 1.00 63.78 211 VAL B N 1
ATOM 4486 C CA . VAL B 1 223 ? -18.059 72.589 31.090 1.00 64.35 211 VAL B CA 1
ATOM 4487 C C . VAL B 1 223 ? -17.324 72.619 29.721 1.00 64.36 211 VAL B C 1
ATOM 4488 O O . VAL B 1 223 ? -16.094 72.594 29.676 1.00 65.15 211 VAL B O 1
ATOM 4492 N N . ARG B 1 224 ? -18.076 72.720 28.623 1.00 64.83 212 ARG B N 1
ATOM 4493 C CA . ARG B 1 224 ? -17.504 72.878 27.278 1.00 63.71 212 ARG B CA 1
ATOM 4494 C C . ARG B 1 224 ? -16.527 74.037 27.151 1.00 62.86 212 ARG B C 1
ATOM 4495 O O . ARG B 1 224 ? -15.433 73.856 26.616 1.00 64.19 212 ARG B O 1
ATOM 4503 N N . LYS B 1 225 ? -16.920 75.218 27.635 1.00 61.64 213 LYS B N 1
ATOM 4504 C CA . LYS B 1 225 ? -16.068 76.411 27.558 1.00 61.22 213 LYS B CA 1
ATOM 4505 C C . LYS B 1 225 ? -14.829 76.289 28.455 1.00 60.83 213 LYS B C 1
ATOM 4506 O O . LYS B 1 225 ? -13.729 76.747 28.093 1.00 61.02 213 LYS B O 1
ATOM 4508 N N . ILE B 1 226 ? -15.008 75.665 29.617 1.00 60.66 214 ILE B N 1
ATOM 4509 C CA . ILE B 1 226 ? -13.887 75.379 30.529 1.00 60.91 214 ILE B CA 1
ATOM 4510 C C . ILE B 1 226 ? -12.897 74.441 29.855 1.00 60.62 214 ILE B C 1
ATOM 4511 O O . ILE B 1 226 ? -11.725 74.757 29.724 1.00 60.72 214 ILE B O 1
ATOM 4516 N N . LYS B 1 227 ? -13.391 73.294 29.410 1.00 63.40 215 LYS B N 1
ATOM 4517 C CA . LYS B 1 227 ? -12.560 72.251 28.829 1.00 68.18 215 LYS B CA 1
ATOM 4518 C C . LYS B 1 227 ? -11.731 72.738 27.615 1.00 71.67 215 LYS B C 1
ATOM 4519 O O . LYS B 1 227 ? -10.600 72.276 27.393 1.00 73.81 215 LYS B O 1
ATOM 4525 N N . ASP B 1 228 ? -12.281 73.706 26.876 1.00 73.20 216 ASP B N 1
ATOM 4526 C CA . ASP B 1 228 ? -11.640 74.306 25.705 1.00 73.87 216 ASP B CA 1
ATOM 4527 C C . ASP B 1 228 ? -10.599 75.372 26.003 1.00 74.43 216 ASP B C 1
ATOM 4528 O O . ASP B 1 228 ? -9.807 75.724 25.123 1.00 76.46 216 ASP B O 1
ATOM 4533 N N . THR B 1 229 ? -10.608 75.923 27.214 1.00 72.35 217 THR B N 1
ATOM 4534 C CA . THR B 1 229 ? -9.647 76.974 27.540 1.00 70.30 217 THR B CA 1
ATOM 4535 C C . THR B 1 229 ? -8.650 76.585 28.630 1.00 67.71 217 THR B C 1
ATOM 4536 O O . THR B 1 229 ? -8.088 77.462 29.305 1.00 67.44 217 THR B O 1
ATOM 4540 N N . THR B 1 230 ? -8.407 75.283 28.798 1.00 64.38 218 THR B N 1
ATOM 4541 C CA . THR B 1 230 ? -7.574 74.842 29.923 1.00 61.29 218 THR B CA 1
ATOM 4542 C C . THR B 1 230 ? -6.828 73.532 29.725 1.00 61.18 218 THR B C 1
ATOM 4543 O O . THR B 1 230 ? -7.359 72.580 29.151 1.00 62.26 218 THR B O 1
ATOM 4547 N N . LYS B 1 231 ? -5.598 73.502 30.231 1.00 61.80 219 LYS B N 1
ATOM 4548 C CA . LYS B 1 231 ? -4.833 72.260 30.359 1.00 64.11 219 LYS B CA 1
ATOM 4549 C C . LYS B 1 231 ? -5.077 71.601 31.719 1.00 62.81 219 LYS B C 1
ATOM 4550 O O . LYS B 1 231 ? -4.811 70.406 31.890 1.00 64.64 219 LYS B O 1
ATOM 4556 N N . ILE B 1 232 ? -5.563 72.385 32.685 1.00 59.76 220 ILE B N 1
ATOM 4557 C CA . ILE B 1 232 ? -5.895 71.872 34.020 1.00 53.94 220 ILE B CA 1
ATOM 4558 C C . ILE B 1 232 ? -6.918 70.742 33.897 1.00 53.02 220 ILE B C 1
ATOM 4559 O O . ILE B 1 232 ? -7.852 70.865 33.129 1.00 56.70 220 ILE B O 1
ATOM 4564 N N . PRO B 1 233 ? -6.709 69.610 34.598 1.00 51.93 221 PRO B N 1
ATOM 4565 C CA . PRO B 1 233 ? -7.748 68.573 34.616 1.00 49.08 221 PRO B CA 1
ATOM 4566 C C . PRO B 1 233 ? -9.072 69.101 35.183 1.00 51.12 221 PRO B C 1
ATOM 4567 O O . PRO B 1 233 ? -9.077 70.005 36.020 1.00 51.16 221 PRO B O 1
ATOM 4571 N N . VAL B 1 234 ? -10.174 68.518 34.729 1.00 50.69 222 VAL B N 1
ATOM 4572 C CA . VAL B 1 234 ? -11.504 68.979 35.015 1.00 52.48 222 VAL B CA 1
ATOM 4573 C C . VAL B 1 234 ? -12.217 67.789 35.605 1.00 55.72 222 VAL B C 1
ATOM 4574 O O . VAL B 1 234 ? -12.285 66.748 34.963 1.00 57.63 222 VAL B O 1
ATOM 4578 N N . LEU B 1 235 ? -12.718 67.929 36.832 1.00 56.38 223 LEU B N 1
ATOM 4579 C CA . LEU B 1 235 ? -13.352 66.829 37.540 1.00 58.05 223 LEU B CA 1
ATOM 4580 C C . LEU B 1 235 ? -14.569 66.268 36.798 1.00 62.19 223 LEU B C 1
ATOM 4581 O O . LEU B 1 235 ? -15.513 66.999 36.460 1.00 63.83 223 LEU B O 1
ATOM 4586 N N . GLY B 1 236 ? -14.541 64.960 36.558 1.00 64.50 224 GLY B N 1
ATOM 4587 C CA . GLY B 1 236 ? -15.640 64.276 35.878 1.00 66.91 224 GLY B CA 1
ATOM 4588 C C . GLY B 1 236 ? -15.543 64.300 34.360 1.00 68.07 224 GLY B C 1
ATOM 4589 O O . GLY B 1 236 ? -16.393 63.729 33.678 1.00 69.53 224 GLY B O 1
ATOM 4590 N N . HIS B 1 237 ? -14.510 64.953 33.830 1.00 68.67 225 HIS B N 1
ATOM 4591 C CA . HIS B 1 237 ? -14.368 65.136 32.391 1.00 69.57 225 HIS B CA 1
ATOM 4592 C C . HIS B 1 237 ? -12.923 64.976 31.957 1.00 71.24 225 HIS B C 1
ATOM 4593 O O . HIS B 1 237 ? -12.231 65.964 31.690 1.00 72.74 225 HIS B O 1
ATOM 4600 N N . ALA B 1 238 ? -12.487 63.716 31.872 1.00 73.58 226 ALA B N 1
ATOM 4601 C CA . ALA B 1 238 ? -11.136 63.345 31.416 1.00 74.66 226 ALA B CA 1
ATOM 4602 C C . ALA B 1 238 ? -10.836 63.740 29.966 1.00 75.26 226 ALA B C 1
ATOM 4603 O O . ALA B 1 238 ? -9.769 64.284 29.660 1.00 75.97 226 ALA B O 1
ATOM 4605 N N . ASP B 1 239 ? -11.785 63.465 29.076 1.00 76.71 227 ASP B N 1
ATOM 4606 C CA . ASP B 1 239 ? -11.585 63.683 27.644 1.00 76.50 227 ASP B CA 1
ATOM 4607 C C . ASP B 1 239 ? -12.161 65.010 27.212 1.00 74.13 227 ASP B C 1
ATOM 4608 O O . ASP B 1 239 ? -13.125 65.514 27.796 1.00 71.29 227 ASP B O 1
ATOM 4613 N N . GLY B 1 240 ? -11.559 65.577 26.177 1.00 73.29 228 GLY B N 1
ATOM 4614 C CA . GLY B 1 240 ? -12.088 66.788 25.572 1.00 70.94 228 GLY B CA 1
ATOM 4615 C C . GLY B 1 240 ? -13.322 66.548 24.723 1.00 67.47 228 GLY B C 1
ATOM 4616 O O . GLY B 1 240 ? -13.951 65.484 24.783 1.00 68.01 228 GLY B O 1
ATOM 4617 N N . ILE B 1 241 ? -13.673 67.560 23.938 1.00 65.32 229 ILE B N 1
ATOM 4618 C CA . ILE B 1 241 ? -14.791 67.476 23.018 1.00 62.45 229 ILE B CA 1
ATOM 4619 C C . ILE B 1 241 ? -14.359 66.668 21.797 1.00 60.94 229 ILE B C 1
ATOM 4620 O O . ILE B 1 241 ? -13.423 67.044 21.099 1.00 60.16 229 ILE B O 1
ATOM 4625 N N . CYS B 1 242 ? -15.040 65.552 21.563 1.00 58.75 230 CYS B N 1
ATOM 4626 C CA . CYS B 1 242 ? -14.839 64.735 20.368 1.00 57.97 230 CYS B CA 1
ATOM 4627 C C . CYS B 1 242 ? -15.820 65.155 19.266 1.00 54.74 230 CYS B C 1
ATOM 4628 O O . CYS B 1 242 ? -16.950 65.550 19.548 1.00 53.27 230 CYS B O 1
ATOM 4631 N N . SER B 1 243 ? -15.367 65.110 18.019 1.00 51.70 231 SER B N 1
ATOM 4632 C CA . SER B 1 243 ? -16.135 65.642 16.894 1.00 50.78 231 SER B CA 1
ATOM 4633 C C . SER B 1 243 ? -16.281 64.626 15.793 1.00 49.01 231 SER B C 1
ATOM 4634 O O . SER B 1 243 ? -15.391 63.831 15.555 1.00 48.78 231 SER B O 1
ATOM 4637 N N . ILE B 1 244 ? -17.432 64.656 15.138 1.00 49.72 232 ILE B N 1
ATOM 4638 C CA . ILE B 1 244 ? -17.692 63.822 13.977 1.00 48.36 232 ILE B CA 1
ATOM 4639 C C . ILE B 1 244 ? -18.084 64.771 12.866 1.00 45.82 232 ILE B C 1
ATOM 4640 O O . ILE B 1 244 ? -19.061 65.508 12.979 1.00 43.93 232 ILE B O 1
ATOM 4645 N N . TYR B 1 245 ? -17.268 64.787 11.823 1.00 44.43 233 TYR B N 1
ATOM 4646 C CA . TYR B 1 245 ? -17.574 65.539 10.635 1.00 40.87 233 TYR B CA 1
ATOM 4647 C C . TYR B 1 245 ? -18.317 64.652 9.645 1.00 39.38 233 TYR B C 1
ATOM 4648 O O . TYR B 1 245 ? -17.805 63.637 9.201 1.00 40.75 233 TYR B O 1
ATOM 4657 N N . LEU B 1 246 ? -19.531 65.045 9.294 1.00 41.54 234 LEU B N 1
ATOM 4658 C CA . LEU B 1 246 ? -20.275 64.373 8.230 1.00 41.45 234 LEU B CA 1
ATOM 4659 C C . LEU B 1 246 ? -20.113 65.097 6.896 1.00 40.42 234 LEU B C 1
ATOM 4660 O O . LEU B 1 246 ? -20.781 66.097 6.619 1.00 41.18 234 LEU B O 1
ATOM 4665 N N . ASP B 1 247 ? -19.231 64.555 6.072 1.00 39.09 235 ASP B N 1
ATOM 4666 C CA . ASP B 1 247 ? -18.840 65.170 4.819 1.00 40.48 235 ASP B CA 1
ATOM 4667 C C . ASP B 1 247 ? -19.951 65.086 3.751 1.00 42.15 235 ASP B C 1
ATOM 4668 O O . ASP B 1 247 ? -20.827 64.218 3.824 1.00 40.02 235 ASP B O 1
ATOM 4673 N N . GLU B 1 248 ? -19.917 66.004 2.782 1.00 44.69 236 GLU B N 1
ATOM 4674 C CA . GLU B 1 248 ? -20.811 65.972 1.617 1.00 48.29 236 GLU B CA 1
ATOM 4675 C C . GLU B 1 248 ? -20.953 64.556 1.047 1.00 48.45 236 GLU B C 1
ATOM 4676 O O . GLU B 1 248 ? -22.041 64.147 0.641 1.00 48.88 236 GLU B O 1
ATOM 4682 N N . ASP B 1 249 ? -19.859 63.802 1.032 1.00 49.36 237 ASP B N 1
ATOM 4683 C CA . ASP B 1 249 ? -19.875 62.457 0.455 1.00 49.57 237 ASP B CA 1
ATOM 4684 C C . ASP B 1 249 ? -20.042 61.341 1.493 1.00 47.53 237 ASP B C 1
ATOM 4685 O O . ASP B 1 249 ? -19.652 60.202 1.245 1.00 50.64 237 ASP B O 1
ATOM 4690 N N . ALA B 1 250 ? -20.619 61.667 2.646 1.00 44.19 238 ALA B N 1
ATOM 4691 C CA . ALA B 1 250 ? -20.940 60.665 3.667 1.00 43.99 238 ALA B CA 1
ATOM 4692 C C . ALA B 1 250 ? -21.979 59.684 3.154 1.00 45.79 238 ALA B C 1
ATOM 4693 O O . ALA B 1 250 ? -22.936 60.064 2.486 1.00 46.00 238 ALA B O 1
ATOM 4695 N N . ASP B 1 251 ? -21.775 58.417 3.474 1.00 47.39 239 ASP B N 1
ATOM 4696 C CA . ASP B 1 251 ? -22.786 57.408 3.300 1.00 47.90 239 ASP B CA 1
ATOM 4697 C C . ASP B 1 251 ? -23.771 57.558 4.460 1.00 48.29 239 ASP B C 1
ATOM 4698 O O . ASP B 1 251 ? -23.361 57.529 5.626 1.00 50.05 239 ASP B O 1
ATOM 4703 N N . LEU B 1 252 ? -25.061 57.695 4.150 1.00 47.69 240 LEU B N 1
ATOM 4704 C CA . LEU B 1 252 ? -26.071 57.994 5.155 1.00 48.20 240 LEU B CA 1
ATOM 4705 C C . LEU B 1 252 ? -26.235 56.874 6.173 1.00 49.30 240 LEU B C 1
ATOM 4706 O O . LEU B 1 252 ? -26.438 57.143 7.358 1.00 48.39 240 LEU B O 1
ATOM 4711 N N . ILE B 1 253 ? -26.157 55.624 5.719 1.00 52.03 241 ILE B N 1
ATOM 4712 C CA . ILE B 1 253 ? -26.226 54.476 6.639 1.00 54.72 241 ILE B CA 1
ATOM 4713 C C . ILE B 1 253 ? -25.037 54.500 7.604 1.00 52.70 241 ILE B C 1
ATOM 4714 O O . ILE B 1 253 ? -25.236 54.427 8.808 1.00 55.49 241 ILE B O 1
ATOM 4719 N N . LYS B 1 254 ? -23.816 54.644 7.089 1.00 52.90 242 LYS B N 1
ATOM 4720 C CA . LYS B 1 254 ? -22.631 54.795 7.960 1.00 52.12 242 LYS B CA 1
ATOM 4721 C C . LYS B 1 254 ? -22.779 55.991 8.905 1.00 51.42 242 LYS B C 1
ATOM 4722 O O . LYS B 1 254 ? -22.557 55.854 10.118 1.00 53.50 242 LYS B O 1
ATOM 4728 N N . ALA B 1 255 ? -23.177 57.143 8.359 1.00 47.75 243 ALA B N 1
ATOM 4729 C CA . ALA B 1 255 ? -23.378 58.358 9.158 1.00 46.76 243 ALA B CA 1
ATOM 4730 C C . ALA B 1 255 ? -24.342 58.184 10.342 1.00 49.14 243 ALA B C 1
ATOM 4731 O O . ALA B 1 255 ? -24.025 58.606 11.448 1.00 50.95 243 ALA B O 1
ATOM 4733 N N . LYS B 1 256 ? -25.507 57.568 10.113 1.00 49.48 244 LYS B N 1
ATOM 4734 C CA . LYS B 1 256 ? -26.469 57.256 11.187 1.00 50.54 244 LYS B CA 1
ATOM 4735 C C . LYS B 1 256 ? -25.920 56.325 12.265 1.00 50.04 244 LYS B C 1
ATOM 4736 O O . LYS B 1 256 ? -26.044 56.602 13.453 1.00 50.24 244 LYS B O 1
ATOM 4742 N N . ARG B 1 257 ? -25.329 55.217 11.846 1.00 51.42 245 ARG B N 1
ATOM 4743 C CA . ARG B 1 257 ? -24.707 54.271 12.769 1.00 54.87 245 ARG B CA 1
ATOM 4744 C C . ARG B 1 257 ? -23.631 54.944 13.612 1.00 55.25 245 ARG B C 1
ATOM 4745 O O . ARG B 1 257 ? -23.730 54.989 14.839 1.00 56.79 245 ARG B O 1
ATOM 4753 N N . ILE B 1 258 ? -22.606 55.469 12.943 1.00 54.24 246 ILE B N 1
ATOM 4754 C CA . ILE B 1 258 ? -21.473 56.077 13.628 1.00 54.24 246 ILE B CA 1
ATOM 4755 C C . ILE B 1 258 ? -21.919 57.150 14.615 1.00 55.53 246 ILE B C 1
ATOM 4756 O O . ILE B 1 258 ? -21.473 57.159 15.756 1.00 57.57 246 ILE B O 1
ATOM 4761 N N . SER B 1 259 ? -22.821 58.027 14.195 1.00 56.59 247 SER B N 1
ATOM 4762 C CA . SER B 1 259 ? -23.239 59.122 15.048 1.00 58.97 247 SER B CA 1
ATOM 4763 C C . SER B 1 259 ? -24.136 58.680 16.205 1.00 61.14 247 SER B C 1
ATOM 4764 O O . SER B 1 259 ? -24.066 59.263 17.286 1.00 62.08 247 SER B O 1
ATOM 4767 N N . LEU B 1 260 ? -24.964 57.655 15.987 1.00 62.58 248 LEU B N 1
ATOM 4768 C CA . LEU B 1 260 ? -25.790 57.105 17.061 1.00 66.22 248 LEU B CA 1
ATOM 4769 C C . LEU B 1 260 ? -24.935 56.462 18.157 1.00 68.48 248 LEU B C 1
ATOM 4770 O O . LEU B 1 260 ? -25.212 56.635 19.339 1.00 68.26 248 LEU B O 1
ATOM 4775 N N . ASP B 1 261 ? -23.896 55.737 17.749 1.00 71.45 249 ASP B N 1
ATOM 4776 C CA . ASP B 1 261 ? -22.983 55.059 18.670 1.00 75.83 249 ASP B CA 1
ATOM 4777 C C . ASP B 1 261 ? -22.226 55.990 19.626 1.00 78.92 249 ASP B C 1
ATOM 4778 O O . ASP B 1 261 ? -21.856 55.590 20.724 1.00 78.62 249 ASP B O 1
ATOM 4783 N N . ALA B 1 262 ? -21.994 57.225 19.201 1.00 84.59 250 ALA B N 1
ATOM 4784 C CA . ALA B 1 262 ? -21.390 58.239 20.058 1.00 89.69 250 ALA B CA 1
ATOM 4785 C C . ALA B 1 262 ? -22.197 58.424 21.339 1.00 93.55 250 ALA B C 1
ATOM 4786 O O . ALA B 1 262 ? -21.627 58.510 22.424 1.00 94.87 250 ALA B O 1
ATOM 4788 N N . LYS B 1 263 ? -23.522 58.471 21.207 1.00 98.44 251 LYS B N 1
ATOM 4789 C CA . LYS B 1 263 ? -24.419 58.637 22.351 1.00 102.64 251 LYS B CA 1
ATOM 4790 C C . LYS B 1 263 ? -24.595 57.321 23.106 1.00 105.55 251 LYS B C 1
ATOM 4791 O O . LYS B 1 263 ? -23.920 57.091 24.114 1.00 106.23 251 LYS B O 1
ATOM 4793 N N . THR B 1 264 ? -25.492 56.467 22.611 1.00 108.38 252 THR B N 1
ATOM 4794 C CA . THR B 1 264 ? -25.709 55.118 23.154 1.00 110.95 252 THR B CA 1
ATOM 4795 C C . THR B 1 264 ? -24.397 54.334 23.347 1.00 112.35 252 THR B C 1
ATOM 4796 O O . THR B 1 264 ? -24.063 53.455 22.542 1.00 112.68 252 THR B O 1
ATOM 4800 N N . ASN B 1 265 ? -23.658 54.666 24.409 1.00 113.42 253 ASN B N 1
ATOM 4801 C CA . ASN B 1 265 ? -22.385 54.005 24.733 1.00 114.78 253 ASN B CA 1
ATOM 4802 C C . ASN B 1 265 ? -21.727 54.583 25.992 1.00 114.86 253 ASN B C 1
ATOM 4803 O O . ASN B 1 265 ? -20.977 55.563 25.930 1.00 114.57 253 ASN B O 1
ATOM 4808 N N . ASN B 1 271 ? -22.318 61.109 28.930 1.00 106.83 259 ASN B N 1
ATOM 4809 C CA . ASN B 1 271 ? -21.224 61.641 29.747 1.00 106.32 259 ASN B CA 1
ATOM 4810 C C . ASN B 1 271 ? -20.099 62.294 28.922 1.00 104.45 259 ASN B C 1
ATOM 4811 O O . ASN B 1 271 ? -19.440 63.239 29.387 1.00 104.23 259 ASN B O 1
ATOM 4816 N N . ALA B 1 272 ? -19.881 61.781 27.708 1.00 101.19 260 ALA B N 1
ATOM 4817 C CA . ALA B 1 272 ? -18.911 62.355 26.770 1.00 96.92 260 ALA B CA 1
ATOM 4818 C C . ALA B 1 272 ? -19.458 63.639 26.141 1.00 93.20 260 ALA B C 1
ATOM 4819 O O . ALA B 1 272 ? -20.673 63.857 26.112 1.00 92.88 260 ALA B O 1
ATOM 4829 N N . GLU B 1 274 ? -19.749 65.586 22.703 1.00 69.88 262 GLU B N 1
ATOM 4830 C CA . GLU B 1 274 ? -19.656 65.299 21.289 1.00 64.49 262 GLU B CA 1
ATOM 4831 C C . GLU B 1 274 ? -20.139 66.483 20.457 1.00 58.96 262 GLU B C 1
ATOM 4832 O O . GLU B 1 274 ? -21.069 67.172 20.835 1.00 57.69 262 GLU B O 1
ATOM 4838 N N . THR B 1 275 ? -19.482 66.734 19.337 1.00 54.73 263 THR B N 1
ATOM 4839 C CA . THR B 1 275 ? -19.947 67.736 18.392 1.00 51.93 263 THR B CA 1
ATOM 4840 C C . THR B 1 275 ? -20.111 67.098 17.024 1.00 49.91 263 THR B C 1
ATOM 4841 O O . THR B 1 275 ? -19.208 66.439 16.501 1.00 47.89 263 THR B O 1
ATOM 4845 N N . LEU B 1 276 ? -21.292 67.306 16.466 1.00 48.81 264 LEU B N 1
ATOM 4846 C CA . LEU B 1 276 ? -21.607 66.868 15.122 1.00 47.45 264 LEU B CA 1
ATOM 4847 C C . LEU B 1 276 ? -21.316 68.024 14.180 1.00 43.34 264 LEU B C 1
ATOM 4848 O O . LEU B 1 276 ? -21.976 69.029 14.252 1.00 43.78 264 LEU B O 1
ATOM 4853 N N . LEU B 1 277 ? -20.308 67.887 13.325 1.00 42.60 265 LEU B N 1
ATOM 4854 C CA . LEU B 1 277 ? -20.023 68.900 12.316 1.00 42.31 265 LEU B CA 1
ATOM 4855 C C . LEU B 1 277 ? -20.631 68.448 10.988 1.00 43.53 265 LEU B C 1
ATOM 4856 O O . LEU B 1 277 ? -20.217 67.448 10.415 1.00 44.16 265 LEU B O 1
ATOM 4861 N N . ILE B 1 278 ? -21.619 69.192 10.503 1.00 42.83 266 ILE B N 1
ATOM 4862 C CA . ILE B 1 278 ? -22.446 68.740 9.383 1.00 43.95 266 ILE B CA 1
ATOM 4863 C C . ILE B 1 278 ? -22.234 69.547 8.108 1.00 42.37 266 ILE B C 1
ATOM 4864 O O . ILE B 1 278 ? -22.462 70.748 8.093 1.00 41.66 266 ILE B O 1
ATOM 4869 N N . ASN B 1 279 ? -21.812 68.874 7.040 1.00 41.70 267 ASN B N 1
ATOM 4870 C CA . ASN B 1 279 ? -21.762 69.498 5.713 1.00 42.96 267 ASN B CA 1
ATOM 4871 C C . ASN B 1 279 ? -23.176 69.629 5.140 1.00 42.60 267 ASN B C 1
ATOM 4872 O O . ASN B 1 279 ? -23.851 68.617 4.915 1.00 42.88 267 ASN B O 1
ATOM 4877 N N . PRO B 1 280 ? -23.637 70.872 4.916 1.00 42.36 268 PRO B N 1
ATOM 4878 C CA . PRO B 1 280 ? -25.003 71.088 4.399 1.00 43.27 268 PRO B CA 1
ATOM 4879 C C . PRO B 1 280 ? -25.286 70.492 3.004 1.00 43.21 268 PRO B C 1
ATOM 4880 O O . PRO B 1 280 ? -26.437 70.312 2.640 1.00 45.06 268 PRO B O 1
ATOM 4884 N N . LYS B 1 281 ? -24.249 70.179 2.241 1.00 43.96 269 LYS B N 1
ATOM 4885 C CA . LYS B 1 281 ? -24.425 69.484 0.965 1.00 43.87 269 LYS B CA 1
ATOM 4886 C C . LYS B 1 281 ? -24.582 67.974 1.126 1.00 44.32 269 LYS B C 1
ATOM 4887 O O . LYS B 1 281 ? -24.884 67.283 0.169 1.00 45.93 269 LYS B O 1
ATOM 4893 N N . PHE B 1 282 ? -24.383 67.465 2.339 1.00 45.26 270 PHE B N 1
ATOM 4894 C CA . PHE B 1 282 ? -24.647 66.067 2.649 1.00 44.98 270 PHE B CA 1
ATOM 4895 C C . PHE B 1 282 ? -26.148 65.839 2.609 1.00 46.38 270 PHE B C 1
ATOM 4896 O O . PHE B 1 282 ? -26.899 66.365 3.429 1.00 45.70 270 PHE B O 1
ATOM 4904 N N . SER B 1 283 ? -26.573 65.062 1.615 1.00 48.29 271 SER B N 1
ATOM 4905 C CA . SER B 1 283 ? -27.983 64.794 1.355 1.00 49.08 271 SER B CA 1
ATOM 4906 C C . SER B 1 283 ? -28.627 64.002 2.498 1.00 46.78 271 SER B C 1
ATOM 4907 O O . SER B 1 283 ? -28.088 63.002 2.947 1.00 44.88 271 SER B O 1
ATOM 4910 N N . LYS B 1 284 ? -29.780 64.480 2.957 1.00 46.79 272 LYS B N 1
ATOM 4911 C CA . LYS B 1 284 ? -30.536 63.890 4.086 1.00 47.04 272 LYS B CA 1
ATOM 4912 C C . LYS B 1 284 ? -29.856 63.945 5.456 1.00 46.66 272 LYS B C 1
ATOM 4913 O O . LYS B 1 284 ? -30.136 63.113 6.318 1.00 47.27 272 LYS B O 1
ATOM 4919 N N . TRP B 1 285 ? -28.994 64.942 5.663 1.00 45.79 273 TRP B N 1
ATOM 4920 C CA . TRP B 1 285 ? -28.300 65.125 6.941 1.00 45.87 273 TRP B CA 1
ATOM 4921 C C . TRP B 1 285 ? -29.278 65.313 8.107 1.00 46.86 273 TRP B C 1
ATOM 4922 O O . TRP B 1 285 ? -28.947 65.011 9.242 1.00 49.08 273 TRP B O 1
ATOM 4933 N N . TRP B 1 286 ? -30.473 65.809 7.820 1.00 45.76 274 TRP B N 1
ATOM 4934 C CA . TRP B 1 286 ? -31.528 65.955 8.837 1.00 48.18 274 TRP B CA 1
ATOM 4935 C C . TRP B 1 286 ? -32.022 64.620 9.376 1.00 48.68 274 TRP B C 1
ATOM 4936 O O . TRP B 1 286 ? -32.562 64.563 10.473 1.00 50.10 274 TRP B O 1
ATOM 4947 N N . GLU B 1 287 ? -31.839 63.555 8.601 1.00 49.39 275 GLU B N 1
ATOM 4948 C CA . GLU B 1 287 ? -32.242 62.219 9.015 1.00 51.39 275 GLU B CA 1
ATOM 4949 C C . GLU B 1 287 ? -31.263 61.642 10.028 1.00 51.46 275 GLU B C 1
ATOM 4950 O O . GLU B 1 287 ? -31.606 60.737 10.778 1.00 53.73 275 GLU B O 1
ATOM 4956 N N . VAL B 1 288 ? -30.048 62.168 10.049 1.00 50.96 276 VAL B N 1
ATOM 4957 C CA . VAL B 1 288 ? -29.084 61.811 11.081 1.00 51.55 276 VAL B CA 1
ATOM 4958 C C . VAL B 1 288 ? -29.513 62.382 12.442 1.00 51.37 276 VAL B C 1
ATOM 4959 O O . VAL B 1 288 ? -29.452 61.689 13.462 1.00 50.79 276 VAL B O 1
ATOM 4963 N N . LEU B 1 289 ? -29.964 63.633 12.439 1.00 51.42 277 LEU B N 1
ATOM 4964 C CA . LEU B 1 289 ? -30.443 64.293 13.652 1.00 52.49 277 LEU B CA 1
ATOM 4965 C C . LEU B 1 289 ? -31.791 63.752 14.126 1.00 54.57 277 LEU B C 1
ATOM 4966 O O . LEU B 1 289 ? -32.013 63.626 15.333 1.00 54.78 277 LEU B O 1
ATOM 4971 N N . GLU B 1 290 ? -32.683 63.458 13.179 1.00 55.86 278 GLU B N 1
ATOM 4972 C CA . GLU B 1 290 ? -33.964 62.811 13.471 1.00 58.74 278 GLU B CA 1
ATOM 4973 C C . GLU B 1 290 ? -33.705 61.478 14.144 1.00 58.90 278 GLU B C 1
ATOM 4974 O O . GLU B 1 290 ? -34.327 61.143 15.145 1.00 59.91 278 GLU B O 1
ATOM 4980 N N . ASN B 1 291 ? -32.785 60.717 13.567 1.00 59.79 279 ASN B N 1
ATOM 4981 C CA . ASN B 1 291 ? -32.443 59.405 14.072 1.00 60.94 279 ASN B CA 1
ATOM 4982 C C . ASN B 1 291 ? -31.863 59.460 15.491 1.00 61.72 279 ASN B C 1
ATOM 4983 O O . ASN B 1 291 ? -32.174 58.608 16.310 1.00 63.21 279 ASN B O 1
ATOM 4988 N N . LEU B 1 292 ? -31.040 60.465 15.780 1.00 61.77 280 LEU B N 1
ATOM 4989 C CA . LEU B 1 292 ? -30.488 60.647 17.120 1.00 61.78 280 LEU B CA 1
ATOM 4990 C C . LEU B 1 292 ? -31.592 60.947 18.135 1.00 63.86 280 LEU B C 1
ATOM 4991 O O . LEU B 1 292 ? -31.653 60.315 19.191 1.00 64.89 280 LEU B O 1
ATOM 4996 N N . THR B 1 293 ? -32.456 61.906 17.808 1.00 63.76 281 THR B N 1
ATOM 4997 C CA . THR B 1 293 ? -33.533 62.310 18.698 1.00 65.69 281 THR B CA 1
ATOM 4998 C C . THR B 1 293 ? -34.586 61.213 18.880 1.00 66.76 281 THR B C 1
ATOM 4999 O O . THR B 1 293 ? -34.939 60.878 20.007 1.00 68.06 281 THR B O 1
ATOM 5003 N N . LEU B 1 294 ? -35.061 60.642 17.780 1.00 67.47 282 LEU B N 1
ATOM 5004 C CA . LEU B 1 294 ? -36.179 59.699 17.834 1.00 68.73 282 LEU B CA 1
ATOM 5005 C C . LEU B 1 294 ? -35.777 58.285 18.219 1.00 70.60 282 LEU B C 1
ATOM 5006 O O . LEU B 1 294 ? -36.513 57.620 18.948 1.00 72.64 282 LEU B O 1
ATOM 5011 N N . GLU B 1 295 ? -34.629 57.812 17.735 1.00 71.62 283 GLU B N 1
ATOM 5012 C CA . GLU B 1 295 ? -34.186 56.453 18.075 1.00 72.80 283 GLU B CA 1
ATOM 5013 C C . GLU B 1 295 ? -33.288 56.420 19.313 1.00 72.10 283 GLU B C 1
ATOM 5014 O O . GLU B 1 295 ? -33.349 55.468 20.090 1.00 73.01 283 GLU B O 1
ATOM 5020 N N . GLY B 1 296 ? -32.475 57.457 19.499 1.00 70.93 284 GLY B N 1
ATOM 5021 C CA . GLY B 1 296 ? -31.502 57.493 20.593 1.00 70.22 284 GLY B CA 1
ATOM 5022 C C . GLY B 1 296 ? -31.880 58.320 21.811 1.00 69.72 284 GLY B C 1
ATOM 5023 O O . GLY B 1 296 ? -31.185 58.260 22.827 1.00 70.60 284 GLY B O 1
ATOM 5024 N N . GLY B 1 297 ? -32.964 59.092 21.712 1.00 68.79 285 GLY B N 1
ATOM 5025 C CA . GLY B 1 297 ? -33.423 59.972 22.796 1.00 68.25 285 GLY B CA 1
ATOM 5026 C C . GLY B 1 297 ? -32.557 61.195 23.085 1.00 68.54 285 GLY B C 1
ATOM 5027 O O . GLY B 1 297 ? -32.722 61.852 24.123 1.00 69.04 285 GLY B O 1
ATOM 5028 N N . VAL B 1 298 ? -31.651 61.513 22.160 1.00 67.42 286 VAL B N 1
ATOM 5029 C CA . VAL B 1 298 ? -30.646 62.564 22.355 1.00 65.45 286 VAL B CA 1
ATOM 5030 C C . VAL B 1 298 ? -31.220 63.953 22.125 1.00 64.97 286 VAL B C 1
ATOM 5031 O O . VAL B 1 298 ? -31.949 64.175 21.173 1.00 65.20 286 VAL B O 1
ATOM 5035 N N . THR B 1 299 ? -30.883 64.877 23.018 1.00 65.12 287 THR B N 1
ATOM 5036 C CA . THR B 1 299 ? -31.162 66.295 22.835 1.00 64.41 287 THR B CA 1
ATOM 5037 C C . THR B 1 299 ? -30.044 66.927 22.001 1.00 64.67 287 THR B C 1
ATOM 5038 O O . THR B 1 299 ? -28.850 66.781 22.300 1.00 64.35 287 THR B O 1
ATOM 5042 N N . ILE B 1 300 ? -30.440 67.623 20.945 1.00 63.41 288 ILE B N 1
ATOM 5043 C CA . ILE B 1 300 ? -29.486 68.260 20.072 1.00 62.76 288 ILE B CA 1
ATOM 5044 C C . ILE B 1 300 ? -29.382 69.742 20.395 1.00 63.31 288 ILE B C 1
ATOM 5045 O O . ILE B 1 300 ? -30.380 70.463 20.383 1.00 63.78 288 ILE B O 1
ATOM 5050 N N . HIS B 1 301 ? -28.167 70.178 20.710 1.00 63.47 289 HIS B N 1
ATOM 5051 C CA . HIS B 1 301 ? -27.884 71.586 20.951 1.00 64.55 289 HIS B CA 1
ATOM 5052 C C . HIS B 1 301 ? -27.308 72.190 19.678 1.00 64.89 289 HIS B C 1
ATOM 5053 O O . HIS B 1 301 ? -26.095 72.173 19.456 1.00 65.59 289 HIS B O 1
ATOM 5060 N N . ALA B 1 302 ? -28.204 72.715 18.845 1.00 64.66 290 ALA B N 1
ATOM 5061 C CA . ALA B 1 302 ? -27.863 73.223 17.524 1.00 64.11 290 ALA B CA 1
ATOM 5062 C C . ALA B 1 302 ? -27.480 74.685 17.594 1.00 64.93 290 ALA B C 1
ATOM 5063 O O . ALA B 1 302 ? -27.903 75.386 18.504 1.00 66.24 290 ALA B O 1
ATOM 5065 N N . THR B 1 303 ? -26.669 75.147 16.643 1.00 64.54 291 THR B N 1
ATOM 5066 C CA . THR B 1 303 ? -26.501 76.577 16.456 1.00 64.65 291 THR B CA 1
ATOM 5067 C C . THR B 1 303 ? -27.790 77.114 15.849 1.00 65.44 291 THR B C 1
ATOM 5068 O O . THR B 1 303 ? -28.589 76.342 15.328 1.00 65.35 291 THR B O 1
ATOM 5072 N N . LYS B 1 304 ? -27.988 78.431 15.925 1.00 65.78 292 LYS B N 1
ATOM 5073 C CA . LYS B 1 304 ? -29.204 79.072 15.422 1.00 65.36 292 LYS B CA 1
ATOM 5074 C C . LYS B 1 304 ? -29.473 78.752 13.949 1.00 63.40 292 LYS B C 1
ATOM 5075 O O . LYS B 1 304 ? -30.598 78.403 13.578 1.00 62.11 292 LYS B O 1
ATOM 5081 N N . ASP B 1 305 ? -28.438 78.873 13.121 1.00 62.43 293 ASP B N 1
ATOM 5082 C CA . ASP B 1 305 ? -28.578 78.651 11.685 1.00 62.29 293 ASP B CA 1
ATOM 5083 C C . ASP B 1 305 ? -28.810 77.190 11.294 1.00 59.97 293 ASP B C 1
ATOM 5084 O O . ASP B 1 305 ? -29.478 76.929 10.299 1.00 60.82 293 ASP B O 1
ATOM 5089 N N . LEU B 1 306 ? -28.284 76.252 12.083 1.00 57.78 294 LEU B N 1
ATOM 5090 C CA . LEU B 1 306 ? -28.543 74.832 11.858 1.00 57.65 294 LEU B CA 1
ATOM 5091 C C . LEU B 1 306 ? -29.955 74.453 12.289 1.00 57.43 294 LEU B C 1
ATOM 5092 O O . LEU B 1 306 ? -30.622 73.725 11.562 1.00 57.74 294 LEU B O 1
ATOM 5097 N N . LYS B 1 307 ? -30.411 74.934 13.450 1.00 58.46 295 LYS B N 1
ATOM 5098 C CA . LYS B 1 307 ? -31.801 74.682 13.880 1.00 59.38 295 LYS B CA 1
ATOM 5099 C C . LYS B 1 307 ? -32.836 75.232 12.903 1.00 57.24 295 LYS B C 1
ATOM 5100 O O . LYS B 1 307 ? -33.824 74.563 12.617 1.00 56.51 295 LYS B O 1
ATOM 5106 N N . THR B 1 308 ? -32.595 76.438 12.389 1.00 57.57 296 THR B N 1
ATOM 5107 C CA . THR B 1 308 ? -33.481 77.055 11.391 1.00 56.45 296 THR B CA 1
ATOM 5108 C C . THR B 1 308 ? -33.607 76.158 10.155 1.00 55.45 296 THR B C 1
ATOM 5109 O O . THR B 1 308 ? -34.716 75.763 9.789 1.00 55.60 296 THR B O 1
ATOM 5113 N N . ALA B 1 309 ? -32.469 75.829 9.538 1.00 54.49 297 ALA B N 1
ATOM 5114 C CA . ALA B 1 309 ? -32.426 74.987 8.331 1.00 52.17 297 ALA B CA 1
ATOM 5115 C C . ALA B 1 309 ? -33.039 73.606 8.556 1.00 50.63 297 ALA B C 1
ATOM 5116 O O . ALA B 1 309 ? -33.722 73.079 7.684 1.00 51.62 297 ALA B O 1
ATOM 5118 N N . TYR B 1 310 ? -32.804 73.056 9.739 1.00 49.23 298 TYR B N 1
ATOM 5119 C CA . TYR B 1 310 ? -33.309 71.754 10.148 1.00 50.70 298 TYR B CA 1
ATOM 5120 C C . TYR B 1 310 ? -34.830 71.745 10.333 1.00 51.75 298 TYR B C 1
ATOM 5121 O O . TYR B 1 310 ? -35.503 70.822 9.883 1.00 51.76 298 TYR B O 1
ATOM 5130 N N . PHE B 1 311 ? -35.368 72.777 10.982 1.00 53.81 299 PHE B N 1
ATOM 5131 C CA . PHE B 1 311 ? -36.812 72.888 11.197 1.00 54.99 299 PHE B CA 1
ATOM 5132 C C . PHE B 1 311 ? -37.557 73.188 9.898 1.00 56.19 299 PHE B C 1
ATOM 5133 O O . PHE B 1 311 ? -38.607 72.602 9.630 1.00 54.98 299 PHE B O 1
ATOM 5141 N N . ASP B 1 312 ? -36.990 74.079 9.087 1.00 57.04 300 ASP B N 1
ATOM 5142 C CA . ASP B 1 312 ? -37.530 74.386 7.768 1.00 57.68 300 ASP B CA 1
ATOM 5143 C C . ASP B 1 312 ? -37.610 73.151 6.879 1.00 57.23 300 ASP B C 1
ATOM 5144 O O . ASP B 1 312 ? -38.573 72.991 6.143 1.00 58.42 300 ASP B O 1
ATOM 5149 N N . LYS B 1 313 ? -36.605 72.281 6.951 1.00 56.00 301 LYS B N 1
ATOM 5150 C CA . LYS B 1 313 ? -36.601 71.060 6.151 1.00 54.06 301 LYS B CA 1
ATOM 5151 C C . LYS B 1 313 ? -37.649 70.052 6.618 1.00 53.21 301 LYS B C 1
ATOM 5152 O O . LYS B 1 313 ? -38.363 69.489 5.802 1.00 52.78 301 LYS B O 1
ATOM 5158 N N . LEU B 1 314 ? -37.723 69.819 7.926 1.00 53.95 302 LEU B N 1
ATOM 5159 C CA . LEU B 1 314 ? -38.690 68.876 8.499 1.00 54.39 302 LEU B CA 1
ATOM 5160 C C . LEU B 1 314 ? -40.119 69.377 8.322 1.00 55.36 302 LEU B C 1
ATOM 5161 O O . LEU B 1 314 ? -41.062 68.591 8.237 1.00 54.38 302 LEU B O 1
ATOM 5166 N N . ASN B 1 315 ? -40.261 70.695 8.263 1.00 56.71 303 ASN B N 1
ATOM 5167 C CA . ASN B 1 315 ? -41.546 71.318 8.032 1.00 58.95 303 ASN B CA 1
ATOM 5168 C C . ASN B 1 315 ? -42.040 71.035 6.623 1.00 58.72 303 ASN B C 1
ATOM 5169 O O . ASN B 1 315 ? -43.167 70.577 6.430 1.00 57.91 303 ASN B O 1
ATOM 5174 N N . GLU B 1 316 ? -41.175 71.315 5.651 1.00 58.05 304 GLU B N 1
ATOM 5175 C CA . GLU B 1 316 ? -41.415 71.026 4.247 1.00 56.36 304 GLU B CA 1
ATOM 5176 C C . GLU B 1 316 ? -41.765 69.542 4.053 1.00 56.01 304 GLU B C 1
ATOM 5177 O O . GLU B 1 316 ? -42.609 69.208 3.232 1.00 55.04 304 GLU B O 1
ATOM 5183 N N . LEU B 1 317 ? -41.125 68.659 4.818 1.00 56.60 305 LEU B N 1
ATOM 5184 C CA . LEU B 1 317 ? -41.373 67.216 4.714 1.00 56.46 305 LEU B CA 1
ATOM 5185 C C . LEU B 1 317 ? -42.635 66.752 5.447 1.00 57.02 305 LEU B C 1
ATOM 5186 O O . LEU B 1 317 ? -43.098 65.630 5.225 1.00 55.87 305 LEU B O 1
ATOM 5191 N N . GLY B 1 318 ? -43.180 67.620 6.306 1.00 58.36 306 GLY B N 1
ATOM 5192 C CA . GLY B 1 318 ? -44.293 67.287 7.210 1.00 59.46 306 GLY B CA 1
ATOM 5193 C C . GLY B 1 318 ? -43.859 66.536 8.469 1.00 61.39 306 GLY B C 1
ATOM 5194 O O . GLY B 1 318 ? -44.684 65.905 9.139 1.00 60.31 306 GLY B O 1
ATOM 5195 N N . LYS B 1 319 ? -42.570 66.618 8.803 1.00 61.35 307 LYS B N 1
ATOM 5196 C CA . LYS B 1 319 ? -41.989 65.766 9.849 1.00 62.96 307 LYS B CA 1
ATOM 5197 C C . LYS B 1 319 ? -41.555 66.461 11.147 1.00 63.29 307 LYS B C 1
ATOM 5198 O O . LYS B 1 319 ? -40.956 65.825 12.019 1.00 63.78 307 LYS B O 1
ATOM 5204 N N . LEU B 1 320 ? -41.861 67.751 11.277 1.00 63.74 308 LEU B N 1
ATOM 5205 C CA . LEU B 1 320 ? -41.488 68.517 12.463 1.00 64.29 308 LEU B CA 1
ATOM 5206 C C . LEU B 1 320 ? -42.454 68.252 13.623 1.00 66.72 308 LEU B C 1
ATOM 5207 O O . LEU B 1 320 ? -43.257 69.111 14.001 1.00 66.14 308 LEU B O 1
ATOM 5212 N N . THR B 1 321 ? -42.359 67.050 14.187 1.00 68.41 309 THR B N 1
ATOM 5213 C CA . THR B 1 321 ? -43.223 66.635 15.288 1.00 69.99 309 THR B CA 1
ATOM 5214 C C . THR B 1 321 ? -42.832 67.350 16.582 1.00 71.49 309 THR B C 1
ATOM 5215 O O . THR B 1 321 ? -41.817 68.046 16.626 1.00 72.26 309 THR B O 1
ATOM 5219 N N . GLU B 1 322 ? -43.645 67.182 17.624 1.00 72.50 310 GLU B N 1
ATOM 5220 C CA . GLU B 1 322 ? -43.366 67.759 18.941 1.00 73.44 310 GLU B CA 1
ATOM 5221 C C . GLU B 1 322 ? -42.178 67.078 19.619 1.00 72.28 310 GLU B C 1
ATOM 5222 O O . GLU B 1 322 ? -41.452 67.716 20.368 1.00 71.33 310 GLU B O 1
ATOM 5228 N N . ALA B 1 323 ? -41.994 65.789 19.348 1.00 72.34 311 ALA B N 1
ATOM 5229 C CA . ALA B 1 323 ? -40.901 65.005 19.919 1.00 73.67 311 ALA B CA 1
ATOM 5230 C C . ALA B 1 323 ? -39.517 65.564 19.535 1.00 74.61 311 ALA B C 1
ATOM 5231 O O . ALA B 1 323 ? -38.559 65.490 20.313 1.00 74.17 311 ALA B O 1
ATOM 5233 N N . ILE B 1 324 ? -39.438 66.128 18.331 1.00 74.86 312 ILE B N 1
ATOM 5234 C CA . ILE B 1 324 ? -38.236 66.778 17.822 1.00 74.37 312 ILE B CA 1
ATOM 5235 C C . ILE B 1 324 ? -38.064 68.193 18.388 1.00 74.43 312 ILE B C 1
ATOM 5236 O O . ILE B 1 324 ? -36.953 68.589 18.722 1.00 75.44 312 ILE B O 1
ATOM 5241 N N . GLN B 1 325 ? -39.164 68.935 18.500 1.00 74.83 313 GLN B N 1
ATOM 5242 C CA . GLN B 1 325 ? -39.141 70.356 18.882 1.00 75.15 313 GLN B CA 1
ATOM 5243 C C . GLN B 1 325 ? -38.644 70.621 20.297 1.00 75.37 313 GLN B C 1
ATOM 5244 O O . GLN B 1 325 ? -37.940 71.613 20.549 1.00 74.88 313 GLN B O 1
ATOM 5250 N N . CYS B 1 326 ? -39.024 69.740 21.217 1.00 75.82 314 CYS B N 1
ATOM 5251 C CA . CYS B 1 326 ? -38.658 69.886 22.619 1.00 76.74 314 CYS B CA 1
ATOM 5252 C C . CYS B 1 326 ? -37.224 69.424 22.882 1.00 76.04 314 CYS B C 1
ATOM 5253 O O . CYS B 1 326 ? -36.607 69.857 23.859 1.00 75.97 314 CYS B O 1
ATOM 5256 N N . LYS B 1 327 ? -36.713 68.555 22.001 1.00 75.29 315 LYS B N 1
ATOM 5257 C CA . LYS B 1 327 ? -35.355 67.999 22.098 1.00 73.92 315 LYS B CA 1
ATOM 5258 C C . LYS B 1 327 ? -34.385 68.547 21.040 1.00 73.01 315 LYS B C 1
ATOM 5259 O O . LYS B 1 327 ? -33.393 67.902 20.703 1.00 71.36 315 LYS B O 1
ATOM 5265 N N . THR B 1 328 ? -34.698 69.731 20.516 1.00 72.69 316 THR B N 1
ATOM 5266 C CA . THR B 1 328 ? -33.791 70.491 19.663 1.00 72.82 316 THR B CA 1
ATOM 5267 C C . THR B 1 328 ? -33.797 71.918 20.190 1.00 75.77 316 THR B C 1
ATOM 5268 O O . THR B 1 328 ? -34.776 72.645 20.019 1.00 76.92 316 THR B O 1
ATOM 5272 N N . VAL B 1 329 ? -32.708 72.302 20.854 1.00 78.94 317 VAL B N 1
ATOM 5273 C CA . VAL B 1 329 ? -32.593 73.613 21.495 1.00 81.86 317 VAL B CA 1
ATOM 5274 C C . VAL B 1 329 ? -31.461 74.445 20.920 1.00 84.15 317 VAL B C 1
ATOM 5275 O O . VAL B 1 329 ? -30.514 73.898 20.370 1.00 84.59 317 VAL B O 1
ATOM 5279 N N . ASP B 1 330 ? -31.572 75.767 21.035 1.00 88.56 318 ASP B N 1
ATOM 5280 C CA . ASP B 1 330 ? -30.502 76.678 20.625 1.00 93.55 318 ASP B CA 1
ATOM 5281 C C . ASP B 1 330 ? -29.427 76.732 21.698 1.00 96.82 318 ASP B C 1
ATOM 5282 O O . ASP B 1 330 ? -29.729 76.984 22.868 1.00 97.80 318 ASP B O 1
ATOM 5287 N N . ALA B 1 331 ? -28.180 76.479 21.295 1.00 100.41 319 ALA B N 1
ATOM 5288 C CA . ALA B 1 331 ? -27.034 76.521 22.205 1.00 103.03 319 ALA B CA 1
ATOM 5289 C C . ALA B 1 331 ? -26.901 77.909 22.864 1.00 105.45 319 ALA B C 1
ATOM 5290 O O . ALA B 1 331 ? -26.669 78.923 22.186 1.00 105.10 319 ALA B O 1
ATOM 5292 N N . ASP B 1 332 ? -27.084 77.934 24.186 1.00 107.83 320 ASP B N 1
ATOM 5293 C CA . ASP B 1 332 ? -27.077 79.174 24.975 1.00 109.33 320 ASP B CA 1
ATOM 5294 C C . ASP B 1 332 ? -26.086 79.136 26.150 1.00 109.64 320 ASP B C 1
ATOM 5295 O O . ASP B 1 332 ? -26.134 78.244 27.003 1.00 109.28 320 ASP B O 1
ATOM 5300 N N . SER B 1 343 ? -26.687 61.459 30.976 1.00 102.13 331 SER B N 1
ATOM 5301 C CA . SER B 1 343 ? -27.098 62.215 29.795 1.00 102.19 331 SER B CA 1
ATOM 5302 C C . SER B 1 343 ? -25.881 62.717 29.010 1.00 101.33 331 SER B C 1
ATOM 5303 O O . SER B 1 343 ? -25.041 63.448 29.552 1.00 100.71 331 SER B O 1
ATOM 5306 N N . LEU B 1 344 ? -25.796 62.307 27.740 1.00 99.98 332 LEU B N 1
ATOM 5307 C CA . LEU B 1 344 ? -24.721 62.736 26.830 1.00 98.31 332 LEU B CA 1
ATOM 5308 C C . LEU B 1 344 ? -25.016 64.093 26.181 1.00 97.05 332 LEU B C 1
ATOM 5309 O O . LEU B 1 344 ? -26.147 64.370 25.740 1.00 97.64 332 LEU B O 1
ATOM 5314 N N . ASP B 1 345 ? -23.976 64.922 26.128 1.00 94.20 333 ASP B N 1
ATOM 5315 C CA . ASP B 1 345 ? -24.055 66.268 25.572 1.00 91.17 333 ASP B CA 1
ATOM 5316 C C . ASP B 1 345 ? -23.704 66.239 24.080 1.00 86.30 333 ASP B C 1
ATOM 5317 O O . ASP B 1 345 ? -22.525 66.065 23.723 1.00 86.00 333 ASP B O 1
ATOM 5322 N N . LEU B 1 346 ? -24.717 66.398 23.222 1.00 79.05 334 LEU B N 1
ATOM 5323 C CA . LEU B 1 346 ? -24.485 66.450 21.774 1.00 73.10 334 LEU B CA 1
ATOM 5324 C C . LEU B 1 346 ? -24.768 67.801 21.123 1.00 68.02 334 LEU B C 1
ATOM 5325 O O . LEU B 1 346 ? -25.916 68.196 20.996 1.00 68.18 334 LEU B O 1
ATOM 5330 N N . ALA B 1 347 ? -23.708 68.489 20.704 1.00 62.32 335 ALA B N 1
ATOM 5331 C CA . ALA B 1 347 ? -23.822 69.737 19.958 1.00 58.61 335 ALA B CA 1
ATOM 5332 C C . ALA B 1 347 ? -23.804 69.469 18.455 1.00 57.53 335 ALA B C 1
ATOM 5333 O O . ALA B 1 347 ? -23.208 68.492 17.999 1.00 57.88 335 ALA B O 1
ATOM 5335 N N . ALA B 1 348 ? -24.453 70.344 17.689 1.00 55.05 336 ALA B N 1
ATOM 5336 C CA . ALA B 1 348 ? -24.513 70.196 16.248 1.00 53.12 336 ALA B CA 1
ATOM 5337 C C . ALA B 1 348 ? -24.285 71.540 15.570 1.00 53.60 336 ALA B C 1
ATOM 5338 O O . ALA B 1 348 ? -24.830 72.551 16.000 1.00 54.76 336 ALA B O 1
ATOM 5340 N N . LYS B 1 349 ? -23.465 71.555 14.519 1.00 52.38 337 LYS B N 1
ATOM 5341 C CA . LYS B 1 349 ? -23.286 72.763 13.704 1.00 50.99 337 LYS B CA 1
ATOM 5342 C C . LYS B 1 349 ? -22.839 72.457 12.281 1.00 49.88 337 LYS B C 1
ATOM 5343 O O . LYS B 1 349 ? -22.441 71.339 11.961 1.00 47.97 337 LYS B O 1
ATOM 5349 N N . PHE B 1 350 ? -22.902 73.478 11.441 1.00 49.01 338 PHE B N 1
ATOM 5350 C CA . PHE B 1 350 ? -22.525 73.358 10.060 1.00 48.84 338 PHE B CA 1
ATOM 5351 C C . PHE B 1 350 ? -21.030 73.485 9.875 1.00 50.74 338 PHE B C 1
ATOM 5352 O O . PHE B 1 350 ? -20.380 74.272 10.554 1.00 53.68 338 PHE B O 1
ATOM 5360 N N . VAL B 1 351 ? -20.492 72.694 8.950 1.00 51.42 339 VAL B N 1
ATOM 5361 C CA . VAL B 1 351 ? -19.135 72.846 8.467 1.00 52.32 339 VAL B CA 1
ATOM 5362 C C . VAL B 1 351 ? -19.158 72.654 6.952 1.00 51.46 339 VAL B C 1
ATOM 5363 O O . VAL B 1 351 ? -19.550 71.596 6.455 1.00 50.29 339 VAL B O 1
ATOM 5367 N N . THR B 1 352 ? -18.726 73.670 6.219 1.00 51.11 340 THR B N 1
ATOM 5368 C CA . THR B 1 352 ? -18.953 73.690 4.778 1.00 50.03 340 THR B CA 1
ATOM 5369 C C . THR B 1 352 ? -17.896 72.974 3.952 1.00 49.29 340 THR B C 1
ATOM 5370 O O . THR B 1 352 ? -18.063 72.850 2.749 1.00 50.35 340 THR B O 1
ATOM 5374 N N . SER B 1 353 ? -16.819 72.505 4.585 1.00 49.58 341 SER B N 1
ATOM 5375 C CA . SER B 1 353 ? -15.763 71.775 3.872 1.00 49.40 341 SER B CA 1
ATOM 5376 C C . SER B 1 353 ? -14.920 70.976 4.846 1.00 48.73 341 SER B C 1
ATOM 5377 O O . SER B 1 353 ? -15.008 71.178 6.053 1.00 48.79 341 SER B O 1
ATOM 5380 N N . THR B 1 354 ? -14.070 70.096 4.325 1.00 47.21 342 THR B N 1
ATOM 5381 C CA . THR B 1 354 ? -13.110 69.388 5.174 1.00 46.90 342 THR B CA 1
ATOM 5382 C C . THR B 1 354 ? -12.203 70.371 5.924 1.00 47.81 342 THR B C 1
ATOM 5383 O O . THR B 1 354 ? -12.035 70.266 7.145 1.00 48.90 342 THR B O 1
ATOM 5387 N N . GLU B 1 355 ? -11.654 71.337 5.188 1.00 47.05 343 GLU B N 1
ATOM 5388 C CA . GLU B 1 355 ? -10.816 72.402 5.720 1.00 47.72 343 GLU B CA 1
ATOM 5389 C C . GLU B 1 355 ? -11.452 73.154 6.897 1.00 46.70 343 GLU B C 1
ATOM 5390 O O . GLU B 1 355 ? -10.812 73.396 7.923 1.00 49.44 343 GLU B O 1
ATOM 5396 N N . SER B 1 356 ? -12.722 73.489 6.753 1.00 45.80 344 SER B N 1
ATOM 5397 C CA . SER B 1 356 ? -13.503 74.135 7.798 1.00 44.98 344 SER B CA 1
ATOM 5398 C C . SER B 1 356 ? -13.750 73.240 9.026 1.00 45.93 344 SER B C 1
ATOM 5399 O O . SER B 1 356 ? -13.757 73.723 10.162 1.00 47.92 344 SER B O 1
ATOM 5402 N N . ALA B 1 357 ? -13.946 71.938 8.815 1.00 46.02 345 ALA B N 1
ATOM 5403 C CA . ALA B 1 357 ? -14.068 70.992 9.929 1.00 44.88 345 ALA B CA 1
ATOM 5404 C C . ALA B 1 357 ? -12.769 70.891 10.712 1.00 46.36 345 ALA B C 1
ATOM 5405 O O . ALA B 1 357 ? -12.784 70.807 11.939 1.00 47.97 345 ALA B O 1
ATOM 5407 N N . ILE B 1 358 ? -11.641 70.899 10.001 1.00 47.90 346 ILE B N 1
ATOM 5408 C CA . ILE B 1 358 ? -10.311 70.871 10.621 1.00 47.27 346 ILE B CA 1
ATOM 5409 C C . ILE B 1 358 ? -10.076 72.086 11.528 1.00 49.45 346 ILE B C 1
ATOM 5410 O O . ILE B 1 358 ? -9.594 71.943 12.651 1.00 48.86 346 ILE B O 1
ATOM 5415 N N . GLN B 1 359 ? -10.465 73.267 11.061 1.00 51.66 347 GLN B N 1
ATOM 5416 C CA . GLN B 1 359 ? -10.376 74.473 11.873 1.00 55.82 347 GLN B CA 1
ATOM 5417 C C . GLN B 1 359 ? -11.181 74.394 13.175 1.00 53.99 347 GLN B C 1
ATOM 5418 O O . GLN B 1 359 ? -10.645 74.703 14.230 1.00 57.04 347 GLN B O 1
ATOM 5424 N N . HIS B 1 360 ? -12.442 73.970 13.107 1.00 52.77 348 HIS B N 1
ATOM 5425 C CA . HIS B 1 360 ? -13.290 73.815 14.294 1.00 54.04 348 HIS B CA 1
ATOM 5426 C C . HIS B 1 360 ? -12.690 72.851 15.312 1.00 53.50 348 HIS B C 1
ATOM 5427 O O . HIS B 1 360 ? -12.712 73.101 16.533 1.00 54.74 348 HIS B O 1
ATOM 5434 N N . ILE B 1 361 ? -12.206 71.721 14.803 1.00 51.31 349 ILE B N 1
ATOM 5435 C CA . ILE B 1 361 ? -11.595 70.688 15.622 1.00 50.34 349 ILE B CA 1
ATOM 5436 C C . ILE B 1 361 ? -10.297 71.196 16.273 1.00 52.54 349 ILE B C 1
ATOM 5437 O O . ILE B 1 361 ? -9.966 70.833 17.418 1.00 53.03 349 ILE B O 1
ATOM 5442 N N . ASN B 1 362 ? -9.576 72.041 15.548 1.00 53.93 350 ASN B N 1
ATOM 5443 C CA . ASN B 1 362 ? -8.282 72.507 16.024 1.00 56.07 350 ASN B CA 1
ATOM 5444 C C . ASN B 1 362 ? -8.402 73.614 17.082 1.00 57.50 350 ASN B C 1
ATOM 5445 O O . ASN B 1 362 ? -7.406 74.037 17.637 1.00 57.63 350 ASN B O 1
ATOM 5450 N N . THR B 1 363 ? -9.620 74.064 17.376 1.00 60.59 351 THR B N 1
ATOM 5451 C CA . THR B 1 363 ? -9.813 75.036 18.449 1.00 61.75 351 THR B CA 1
ATOM 5452 C C . THR B 1 363 ? -9.969 74.392 19.838 1.00 63.97 351 THR B C 1
ATOM 5453 O O . THR B 1 363 ? -10.036 75.105 20.832 1.00 65.68 351 THR B O 1
ATOM 5457 N N . HIS B 1 364 ? -10.023 73.061 19.919 1.00 66.06 352 HIS B N 1
ATOM 5458 C CA . HIS B 1 364 ? -10.198 72.372 21.217 1.00 70.04 352 HIS B CA 1
ATOM 5459 C C . HIS B 1 364 ? -8.891 72.030 21.943 1.00 73.78 352 HIS B C 1
ATOM 5460 O O . HIS B 1 364 ? -7.962 71.486 21.341 1.00 74.20 352 HIS B O 1
ATOM 5467 N N . SER B 1 365 ? -8.841 72.336 23.240 1.00 78.61 353 SER B N 1
ATOM 5468 C CA . SER B 1 365 ? -7.760 71.869 24.111 1.00 83.25 353 SER B CA 1
ATOM 5469 C C . SER B 1 365 ? -7.740 70.346 24.154 1.00 84.91 353 SER B C 1
ATOM 5470 O O . SER B 1 365 ? -8.748 69.702 24.450 1.00 86.24 353 SER B O 1
ATOM 5473 N N . SER B 1 366 ? -6.569 69.793 23.868 1.00 86.46 354 SER B N 1
ATOM 5474 C CA . SER B 1 366 ? -6.438 68.415 23.391 1.00 88.18 354 SER B CA 1
ATOM 5475 C C . SER B 1 366 ? -6.827 67.294 24.384 1.00 86.56 354 SER B C 1
ATOM 5476 O O . SER B 1 366 ? -7.431 67.553 25.430 1.00 85.30 354 SER B O 1
ATOM 5479 N N . ARG B 1 367 ? -6.458 66.059 24.027 1.00 85.19 355 ARG B N 1
ATOM 5480 C CA . ARG B 1 367 ? -7.099 64.827 24.516 1.00 82.67 355 ARG B CA 1
ATOM 5481 C C . ARG B 1 367 ? -8.522 64.741 23.940 1.00 79.32 355 ARG B C 1
ATOM 5482 O O . ARG B 1 367 ? -9.515 64.760 24.676 1.00 80.24 355 ARG B O 1
ATOM 5484 N N . HIS B 1 368 ? -8.600 64.694 22.608 1.00 73.84 356 HIS B N 1
ATOM 5485 C CA . HIS B 1 368 ? -9.862 64.429 21.895 1.00 70.03 356 HIS B CA 1
ATOM 5486 C C . HIS B 1 368 ? -9.606 63.560 20.678 1.00 66.58 356 HIS B C 1
ATOM 5487 O O . HIS B 1 368 ? -8.521 63.600 20.090 1.00 68.35 356 HIS B O 1
ATOM 5494 N N . THR B 1 369 ? -10.597 62.758 20.322 1.00 62.92 357 THR B N 1
ATOM 5495 C CA . THR B 1 369 ? -10.530 61.938 19.122 1.00 61.40 357 THR B CA 1
ATOM 5496 C C . THR B 1 369 ? -11.568 62.476 18.136 1.00 58.68 357 THR B C 1
ATOM 5497 O O . THR B 1 369 ? -12.590 63.033 18.543 1.00 58.98 357 THR B O 1
ATOM 5501 N N . ASP B 1 370 ? -11.296 62.341 16.843 1.00 55.60 358 ASP B N 1
ATOM 5502 C CA . ASP B 1 370 ? -12.164 62.931 15.833 1.00 53.69 358 ASP B CA 1
ATOM 5503 C C . ASP B 1 370 ? -12.437 61.946 14.743 1.00 48.87 358 ASP B C 1
ATOM 5504 O O . ASP B 1 370 ? -11.591 61.123 14.437 1.00 46.85 358 ASP B O 1
ATOM 5509 N N . ALA B 1 371 ? -13.632 62.034 14.173 1.00 45.16 359 ALA B N 1
ATOM 5510 C CA . ALA B 1 371 ? -14.021 61.168 13.082 1.00 44.17 359 ALA B CA 1
ATOM 5511 C C . ALA B 1 371 ? -14.520 61.941 11.872 1.00 44.20 359 ALA B C 1
ATOM 5512 O O . ALA B 1 371 ? -15.192 62.974 11.992 1.00 44.08 359 ALA B O 1
ATOM 5514 N N . ILE B 1 372 ? -14.196 61.415 10.701 1.00 42.73 360 ILE B N 1
ATOM 5515 C CA . ILE B 1 372 ? -14.828 61.843 9.483 1.00 41.88 360 ILE B CA 1
ATOM 5516 C C . ILE B 1 372 ? -15.652 60.685 8.875 1.00 42.81 360 ILE B C 1
ATOM 5517 O O . ILE B 1 372 ? -15.181 59.559 8.793 1.00 43.44 360 ILE B O 1
ATOM 5522 N N . VAL B 1 373 ? -16.892 60.967 8.485 1.00 42.68 361 VAL B N 1
ATOM 5523 C CA . VAL B 1 373 ? -17.676 60.017 7.704 1.00 41.58 361 VAL B CA 1
ATOM 5524 C C . VAL B 1 373 ? -17.728 60.521 6.273 1.00 42.06 361 VAL B C 1
ATOM 5525 O O . VAL B 1 373 ? -18.367 61.530 5.981 1.00 42.13 361 VAL B O 1
ATOM 5529 N N . THR B 1 374 ? -17.003 59.845 5.390 1.00 43.33 362 THR B N 1
ATOM 5530 C CA . THR B 1 374 ? -17.006 60.198 3.969 1.00 43.89 362 THR B CA 1
ATOM 5531 C C . THR B 1 374 ? -16.618 59.006 3.099 1.00 46.82 362 THR B C 1
ATOM 5532 O O . THR B 1 374 ? -15.961 58.064 3.567 1.00 48.65 362 THR B O 1
ATOM 5536 N N . GLU B 1 375 ? -17.048 59.059 1.843 1.00 47.56 363 GLU B N 1
ATOM 5537 C CA . GLU B 1 375 ? -16.659 58.091 0.825 1.00 48.89 363 GLU B CA 1
ATOM 5538 C C . GLU B 1 375 ? -15.558 58.686 -0.035 1.00 49.55 363 GLU B C 1
ATOM 5539 O O . GLU B 1 375 ? -14.846 57.968 -0.735 1.00 51.21 363 GLU B O 1
ATOM 5545 N N . ASN B 1 376 ? -15.421 60.003 0.043 1.00 49.77 364 ASN B N 1
ATOM 5546 C CA . ASN B 1 376 ? -14.385 60.739 -0.652 1.00 50.97 364 ASN B CA 1
ATOM 5547 C C . ASN B 1 376 ? -13.010 60.569 0.022 1.00 52.56 364 ASN B C 1
ATOM 5548 O O . ASN B 1 376 ? -12.764 61.111 1.100 1.00 54.20 364 ASN B O 1
ATOM 5553 N N . LYS B 1 377 ? -12.116 59.829 -0.631 1.00 54.25 365 LYS B N 1
ATOM 5554 C CA . LYS B 1 377 ? -10.843 59.430 -0.037 1.00 52.39 365 LYS B CA 1
ATOM 5555 C C . LYS B 1 377 ? -9.841 60.574 0.106 1.00 51.70 365 LYS B C 1
ATOM 5556 O O . LYS B 1 377 ? -9.085 60.619 1.080 1.00 51.43 365 LYS B O 1
ATOM 5562 N N . ALA B 1 378 ? -9.832 61.494 -0.856 1.00 49.52 366 ALA B N 1
ATOM 5563 C CA . ALA B 1 378 ? -9.004 62.680 -0.761 1.00 47.74 366 ALA B CA 1
ATOM 5564 C C . ALA B 1 378 ? -9.384 63.572 0.438 1.00 48.03 366 ALA B C 1
ATOM 5565 O O . ALA B 1 378 ? -8.514 64.145 1.096 1.00 48.73 366 ALA B O 1
ATOM 5567 N N . ASN B 1 379 ? -10.678 63.689 0.720 1.00 48.88 367 ASN B N 1
ATOM 5568 C CA . ASN B 1 379 ? -11.144 64.435 1.888 1.00 46.91 367 ASN B CA 1
ATOM 5569 C C . ASN B 1 379 ? -10.729 63.762 3.200 1.00 45.37 367 ASN B C 1
ATOM 5570 O O . ASN B 1 379 ? -10.186 64.415 4.086 1.00 44.67 367 ASN B O 1
ATOM 5575 N N . ALA B 1 380 ? -10.954 62.454 3.297 1.00 45.16 368 ALA B N 1
ATOM 5576 C CA . ALA B 1 380 ? -10.557 61.674 4.471 1.00 47.34 368 ALA B CA 1
ATOM 5577 C C . ALA B 1 380 ? -9.076 61.806 4.813 1.00 47.43 368 ALA B C 1
ATOM 5578 O O . ALA B 1 380 ? -8.691 61.838 5.987 1.00 48.21 368 ALA B O 1
ATOM 5580 N N . GLU B 1 381 ? -8.262 61.893 3.769 1.00 47.90 369 GLU B N 1
ATOM 5581 C CA . GLU B 1 381 ? -6.827 61.957 3.867 1.00 48.26 369 GLU B CA 1
ATOM 5582 C C . GLU B 1 381 ? -6.394 63.334 4.342 1.00 48.66 369 GLU B C 1
ATOM 5583 O O . GLU B 1 381 ? -5.493 63.467 5.184 1.00 47.86 369 GLU B O 1
ATOM 5589 N N . LYS B 1 382 ? -7.026 64.360 3.781 1.00 46.50 370 LYS B N 1
ATOM 5590 C CA . LYS B 1 382 ? -6.800 65.736 4.193 1.00 46.87 370 LYS B CA 1
ATOM 5591 C C . LYS B 1 382 ? -7.124 65.905 5.685 1.00 46.01 370 LYS B C 1
ATOM 5592 O O . LYS B 1 382 ? -6.339 66.452 6.458 1.00 47.28 370 LYS B O 1
ATOM 5596 N N . PHE B 1 383 ? -8.298 65.412 6.068 1.00 46.44 371 PHE B N 1
ATOM 5597 C CA . PHE B 1 383 ? -8.783 65.426 7.430 1.00 43.58 371 PHE B CA 1
ATOM 5598 C C . PHE B 1 383 ? -7.795 64.788 8.375 1.00 45.06 371 PHE B C 1
ATOM 5599 O O . PHE B 1 383 ? -7.387 65.409 9.345 1.00 45.24 371 PHE B O 1
ATOM 5615 N N . LYS B 1 385 ? -4.613 64.019 7.999 1.00 50.94 373 LYS B N 1
ATOM 5616 C CA . LYS B 1 385 ? -3.353 64.731 8.031 1.00 51.70 373 LYS B CA 1
ATOM 5617 C C . LYS B 1 385 ? -3.483 66.065 8.818 1.00 52.10 373 LYS B C 1
ATOM 5618 O O . LYS B 1 385 ? -2.563 66.444 9.538 1.00 51.52 373 LYS B O 1
ATOM 5622 N N . GLY B 1 386 ? -4.640 66.731 8.705 1.00 52.12 374 GLY B N 1
ATOM 5623 C CA . GLY B 1 386 ? -4.854 68.098 9.204 1.00 49.31 374 GLY B CA 1
ATOM 5624 C C . GLY B 1 386 ? -5.229 68.305 10.670 1.00 50.01 374 GLY B C 1
ATOM 5625 O O . GLY B 1 386 ? -4.860 69.3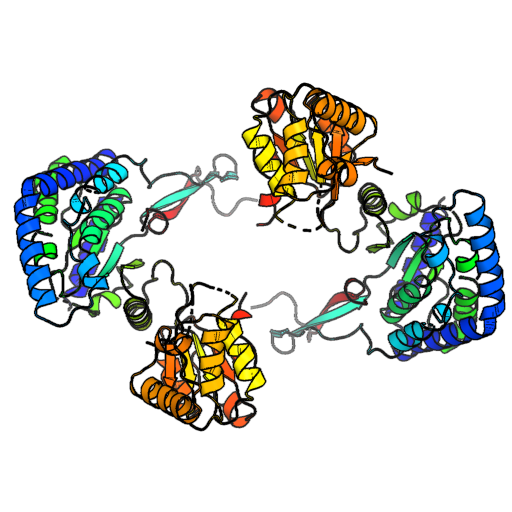15 11.273 1.00 52.88 374 GLY B O 1
ATOM 5626 N N . VAL B 1 387 ? -5.968 67.371 11.249 1.00 49.43 375 VAL B N 1
ATOM 5627 C CA . VAL B 1 387 ? -6.442 67.489 12.631 1.00 49.88 375 VAL B CA 1
ATOM 5628 C C . VAL B 1 387 ? -5.357 67.367 13.718 1.00 52.47 375 VAL B C 1
ATOM 5629 O O . VAL B 1 387 ? -4.404 66.579 13.603 1.00 50.16 375 VAL B O 1
ATOM 5633 N N . ASP B 1 388 ? -5.517 68.183 14.762 1.00 57.62 376 ASP B N 1
ATOM 5634 C CA . ASP B 1 388 ? -4.717 68.100 15.979 1.00 61.76 376 ASP B CA 1
ATOM 5635 C C . ASP B 1 388 ? -5.509 67.201 16.868 1.00 64.85 376 ASP B C 1
ATOM 5636 O O . ASP B 1 388 ? -6.462 67.652 17.514 1.00 71.41 376 ASP B O 1
ATOM 5641 N N . SER B 1 389 ? -5.154 65.933 16.894 1.00 63.13 377 SER B N 1
ATOM 5642 C CA . SER B 1 389 ? -6.006 64.947 17.540 1.00 62.10 377 SER B CA 1
ATOM 5643 C C . SER B 1 389 ? -5.163 63.736 17.924 1.00 62.43 377 SER B C 1
ATOM 5644 O O . SER B 1 389 ? -4.180 63.408 17.242 1.00 59.39 377 SER B O 1
ATOM 5647 N N . SER B 1 390 ? -5.534 63.102 19.034 1.00 64.52 378 SER B N 1
ATOM 5648 C CA . SER B 1 390 ? -4.869 61.870 19.496 1.00 66.61 378 SER B CA 1
ATOM 5649 C C . SER B 1 390 ? -5.044 60.741 18.455 1.00 64.41 378 SER B C 1
ATOM 5650 O O . SER B 1 390 ? -4.074 60.287 17.791 1.00 66.41 378 SER B O 1
ATOM 5653 N N . GLY B 1 391 ? -6.285 60.312 18.307 1.00 59.40 379 GLY B N 1
ATOM 5654 C CA . GLY B 1 391 ? -6.612 59.334 17.300 1.00 55.94 379 GLY B CA 1
ATOM 5655 C C . GLY B 1 391 ? -7.600 59.931 16.338 1.00 52.99 379 GLY B C 1
ATOM 5656 O O . GLY B 1 391 ? -8.439 60.764 16.710 1.00 52.52 379 GLY B O 1
ATOM 5657 N N . VAL B 1 392 ? -7.502 59.509 15.091 1.00 50.79 380 VAL B N 1
ATOM 5658 C CA . VAL B 1 392 ? -8.418 59.985 14.080 1.00 49.14 380 VAL B CA 1
ATOM 5659 C C . VAL B 1 392 ? -9.067 58.783 13.381 1.00 49.64 380 VAL B C 1
ATOM 5660 O O . VAL B 1 392 ? -8.398 57.782 13.138 1.00 48.47 380 VAL B O 1
ATOM 5664 N N . TYR B 1 393 ? -10.372 58.902 13.102 1.00 48.38 381 TYR B N 1
ATOM 5665 C CA . TYR B 1 393 ? -11.229 57.836 12.604 1.00 49.28 381 TYR B CA 1
ATOM 5666 C C . TYR B 1 393 ? -11.826 58.174 11.246 1.00 49.68 381 TYR B C 1
ATOM 5667 O O . TYR B 1 393 ? -12.311 59.282 11.031 1.00 49.54 381 TYR B O 1
ATOM 5676 N N . TRP B 1 394 ? -11.798 57.205 10.340 1.00 47.00 382 TRP B N 1
ATOM 5677 C CA . TRP B 1 394 ? -12.433 57.356 9.067 1.00 47.18 382 TRP B CA 1
ATOM 5678 C C . TRP B 1 394 ? -13.470 56.249 8.890 1.00 47.31 382 TRP B C 1
ATOM 5679 O O . TRP B 1 394 ? -13.099 55.088 8.799 1.00 46.78 382 TRP B O 1
ATOM 5690 N N . ASN B 1 395 ? -14.758 56.616 8.863 1.00 46.27 383 ASN B N 1
ATOM 5691 C CA . ASN B 1 395 ? -15.861 55.653 8.736 1.00 49.50 383 ASN B CA 1
ATOM 5692 C C . ASN B 1 395 ? -15.887 54.570 9.834 1.00 52.26 383 ASN B C 1
ATOM 5693 O O . ASN B 1 395 ? -16.107 53.394 9.555 1.00 52.69 383 ASN B O 1
ATOM 5698 N N . ALA B 1 396 ? -15.648 54.973 11.077 1.00 53.18 384 ALA B N 1
ATOM 5699 C CA . ALA B 1 396 ? -15.676 54.058 12.208 1.00 53.85 384 ALA B CA 1
ATOM 5700 C C . ALA B 1 396 ? -15.900 54.932 13.417 1.00 54.83 384 ALA B C 1
ATOM 5701 O O . ALA B 1 396 ? -15.496 56.090 13.421 1.00 53.75 384 ALA B O 1
ATOM 5703 N N . SER B 1 397 ? -16.558 54.381 14.430 1.00 58.24 385 SER B N 1
ATOM 5704 C CA . SER B 1 397 ? -16.933 55.148 15.608 1.00 62.50 385 SER B CA 1
ATOM 5705 C C . SER B 1 397 ? -15.752 55.429 16.521 1.00 65.31 385 SER B C 1
ATOM 5706 O O . SER B 1 397 ? -14.951 54.539 16.777 1.00 64.86 385 SER B O 1
ATOM 5709 N N . THR B 1 398 ? -15.682 56.659 17.038 1.00 69.74 386 THR B N 1
ATOM 5710 C CA . THR B 1 398 ? -14.639 57.068 17.982 1.00 74.23 386 THR B CA 1
ATOM 5711 C C . THR B 1 398 ? -14.771 56.379 19.343 1.00 78.67 386 THR B C 1
ATOM 5712 O O . THR B 1 398 ? -13.962 56.614 20.245 1.00 79.87 386 THR B O 1
ATOM 5716 N N . ARG B 1 399 ? -15.790 55.537 19.490 1.00 82.96 387 ARG B N 1
ATOM 5717 C CA . ARG B 1 399 ? -16.022 54.815 20.737 1.00 86.44 387 ARG B CA 1
ATOM 5718 C C . ARG B 1 399 ? -15.016 53.684 20.940 1.00 89.04 387 ARG B C 1
ATOM 5719 O O . ARG B 1 399 ? -14.783 53.271 22.075 1.00 89.94 387 ARG B O 1
ATOM 5724 N N . PHE B 1 400 ? -14.424 53.196 19.846 1.00 90.90 388 PHE B N 1
ATOM 5725 C CA . PHE B 1 400 ? -13.347 52.207 19.911 1.00 93.80 388 PHE B CA 1
ATOM 5726 C C . PHE B 1 400 ? -12.154 52.677 20.755 1.00 97.02 388 PHE B C 1
ATOM 5727 O O . PHE B 1 400 ? -11.288 51.876 21.106 1.00 97.88 388 PHE B O 1
ATOM 5735 N N . ALA B 1 401 ? -12.122 53.970 21.083 1.00 100.54 389 ALA B N 1
ATOM 5736 C CA . ALA B 1 401 ? -11.025 54.582 21.846 1.00 103.85 389 ALA B CA 1
ATOM 5737 C C . ALA B 1 401 ? -10.920 54.089 23.296 1.00 106.82 389 ALA B C 1
ATOM 5738 O O . ALA B 1 401 ? -10.046 54.532 24.046 1.00 107.28 389 ALA B O 1
ATOM 5740 N N . ASP B 1 402 ? -11.804 53.169 23.678 1.00 109.90 390 ASP B N 1
ATOM 5741 C CA . ASP B 1 402 ? -11.816 52.595 25.030 1.00 112.18 390 ASP B CA 1
ATOM 5742 C C . ASP B 1 402 ? -11.414 51.117 25.004 1.00 112.96 390 ASP B C 1
ATOM 5743 O O . ASP B 1 402 ? -12.266 50.221 25.005 1.00 112.83 390 ASP B O 1
ATOM 5748 N N . GLY B 1 403 ? -10.102 50.886 24.977 1.00 113.99 391 GLY B N 1
ATOM 5749 C CA . GLY B 1 403 ? -9.535 49.547 24.843 1.00 114.50 391 GLY B CA 1
ATOM 5750 C C . GLY B 1 403 ? -8.259 49.575 24.025 1.00 114.70 391 GLY B C 1
ATOM 5751 O O . GLY B 1 403 ? -7.543 50.578 24.010 1.00 114.89 391 GLY B O 1
ATOM 5752 N N . GLY B 1 426 ? -19.180 65.224 46.787 1.00 92.68 414 GLY B N 1
ATOM 5753 C CA . GLY B 1 426 ? -18.593 64.616 47.979 1.00 92.07 414 GLY B CA 1
ATOM 5754 C C . GLY B 1 426 ? -17.106 64.897 48.046 1.00 91.54 414 GLY B C 1
ATOM 5755 O O . GLY B 1 426 ? -16.599 65.730 47.284 1.00 93.21 414 GLY B O 1
ATOM 5756 N N . LEU B 1 427 ? -16.409 64.208 48.952 1.00 89.08 415 LEU B N 1
ATOM 5757 C CA . LEU B 1 427 ? -14.953 64.332 49.084 1.00 88.00 415 LEU B CA 1
ATOM 5758 C C . LEU B 1 427 ? -14.224 63.512 48.028 1.00 87.38 415 LEU B C 1
ATOM 5759 O O . LEU B 1 427 ? -12.986 63.526 47.967 1.00 86.34 415 LEU B O 1
ATOM 5764 N N . ASP B 1 428 ? -15.003 62.807 47.208 1.00 87.10 416 ASP B N 1
ATOM 5765 C CA . ASP B 1 428 ? -14.501 61.747 46.324 1.00 86.73 416 ASP B CA 1
ATOM 5766 C C . ASP B 1 428 ? -13.279 62.178 45.499 1.00 82.63 416 ASP B C 1
ATOM 5767 O O . ASP B 1 428 ? -12.150 61.724 45.763 1.00 81.67 416 ASP B O 1
ATOM 5772 N N . GLY B 1 429 ? -13.510 63.068 44.531 1.00 77.07 417 GLY B N 1
ATOM 5773 C CA . GLY B 1 429 ? -12.463 63.517 43.620 1.00 72.25 417 GLY B CA 1
ATOM 5774 C C . GLY B 1 429 ? -11.495 64.523 44.219 1.00 68.29 417 GLY B C 1
ATOM 5775 O O . GLY B 1 429 ? -10.570 64.960 43.542 1.00 68.64 417 GLY B O 1
ATOM 5776 N N . LEU B 1 430 ? -11.689 64.859 45.497 1.00 65.32 418 LEU B N 1
ATOM 5777 C CA . LEU B 1 430 ? -10.910 65.903 46.185 1.00 61.46 418 LEU B CA 1
ATOM 5778 C C . LEU B 1 430 ? -9.642 65.430 46.919 1.00 59.25 418 LEU B C 1
ATOM 5779 O O . LEU B 1 430 ? -8.877 66.264 47.424 1.00 57.10 418 LEU B O 1
ATOM 5784 N N . VAL B 1 431 ? -9.431 64.109 46.977 1.00 57.50 419 VAL B N 1
ATOM 5785 C CA . VAL B 1 431 ? -8.161 63.531 47.455 1.00 56.85 419 VAL B CA 1
ATOM 5786 C C . VAL B 1 431 ? -7.497 62.719 46.348 1.00 56.10 419 VAL B C 1
ATOM 5787 O O . VAL B 1 431 ? -8.176 62.059 45.562 1.00 57.75 419 VAL B O 1
ATOM 5791 N N . SER B 1 432 ? -6.174 62.810 46.258 1.00 53.41 420 SER B N 1
ATOM 5792 C CA . SER B 1 432 ? -5.386 61.911 45.415 1.00 53.12 420 SER B CA 1
ATOM 5793 C C . SER B 1 432 ? -4.542 61.000 46.303 1.00 50.80 420 SER B C 1
ATOM 5794 O O . SER B 1 432 ? -4.890 60.754 47.442 1.00 50.04 420 SER B O 1
ATOM 5797 N N . TYR B 1 433 ? -3.442 60.498 45.776 1.00 53.27 421 TYR B N 1
ATOM 5798 C CA . TYR B 1 433 ? -2.616 59.514 46.477 1.00 54.04 421 TYR B CA 1
ATOM 5799 C C . TYR B 1 433 ? -1.157 59.919 46.463 1.00 53.49 421 TYR B C 1
ATOM 5800 O O . TYR B 1 433 ? -0.646 60.413 45.456 1.00 52.42 421 TYR B O 1
ATOM 5809 N N . GLN B 1 434 ? -0.495 59.706 47.591 1.00 51.80 422 GLN B N 1
ATOM 5810 C CA . GLN B 1 434 ? 0.947 59.735 47.639 1.00 51.47 422 GLN B CA 1
ATOM 5811 C C . GLN B 1 434 ? 1.440 58.306 47.832 1.00 47.80 422 GLN B C 1
ATOM 5812 O O . GLN B 1 434 ? 0.828 57.535 48.560 1.00 46.45 422 GLN B O 1
ATOM 5818 N N . TYR B 1 435 ? 2.538 57.963 47.159 1.00 48.12 423 TYR B N 1
ATOM 5819 C CA . TYR B 1 435 ? 3.254 56.712 47.380 1.00 47.42 423 TYR B CA 1
ATOM 5820 C C . TYR B 1 435 ? 4.443 56.941 48.309 1.00 45.29 423 TYR B C 1
ATOM 5821 O O . TYR B 1 435 ? 5.256 57.835 48.075 1.00 44.19 423 TYR B O 1
ATOM 5830 N N . GLN B 1 436 ? 4.535 56.141 49.364 1.00 42.04 424 GLN B N 1
ATOM 5831 C CA . GLN B 1 436 ? 5.666 56.214 50.276 1.00 41.04 424 GLN B CA 1
ATOM 5832 C C . GLN B 1 436 ? 6.447 54.929 50.279 1.00 43.63 424 GLN B C 1
ATOM 5833 O O . GLN B 1 436 ? 5.863 53.851 50.433 1.00 45.91 424 GLN B O 1
ATOM 5839 N N . ILE B 1 437 ? 7.767 55.035 50.112 1.00 42.96 425 ILE B N 1
ATOM 5840 C CA . ILE B 1 437 ? 8.657 53.894 50.280 1.00 44.27 425 ILE B CA 1
ATOM 5841 C C . ILE B 1 437 ? 9.474 54.056 51.557 1.00 44.60 425 ILE B C 1
ATOM 5842 O O . ILE B 1 437 ? 10.317 54.947 51.665 1.00 44.47 425 ILE B O 1
ATOM 5847 N N . ARG B 1 438 ? 9.201 53.187 52.526 1.00 44.52 426 ARG B N 1
ATOM 5848 C CA . ARG B 1 438 ? 9.868 53.216 53.812 1.00 44.94 426 ARG B CA 1
ATOM 5849 C C . ARG B 1 438 ? 10.835 52.054 53.890 1.00 46.96 426 ARG B C 1
ATOM 5850 O O . ARG B 1 438 ? 10.425 50.895 53.960 1.00 48.79 426 ARG B O 1
ATOM 5858 N N . GLY B 1 439 ? 12.124 52.372 53.867 1.00 48.32 427 GLY B N 1
ATOM 5859 C CA . GLY B 1 439 ? 13.169 51.359 53.829 1.00 50.11 427 GLY B CA 1
ATOM 5860 C C . GLY B 1 439 ? 14.113 51.428 55.002 1.00 51.85 427 GLY B C 1
ATOM 5861 O O . GLY B 1 439 ? 13.904 52.211 55.928 1.00 51.35 427 GLY B O 1
ATOM 5862 N N . ASP B 1 440 ? 15.153 50.601 54.954 1.00 55.33 428 ASP B N 1
ATOM 5863 C CA . ASP B 1 440 ? 16.218 50.629 55.961 1.00 59.92 428 ASP B CA 1
ATOM 5864 C C . ASP B 1 440 ? 17.632 50.796 55.355 1.00 59.02 428 ASP B C 1
ATOM 5865 O O . ASP B 1 440 ? 18.617 50.296 55.901 1.00 60.16 428 ASP B O 1
ATOM 5870 N N . GLY B 1 441 ? 17.724 51.504 54.235 1.00 57.30 429 GLY B N 1
ATOM 5871 C CA . GLY B 1 441 ? 19.008 51.795 53.611 1.00 56.12 429 GLY B CA 1
ATOM 5872 C C . GLY B 1 441 ? 19.160 51.174 52.240 1.00 56.09 429 GLY B C 1
ATOM 5873 O O . GLY B 1 441 ? 20.222 51.270 51.632 1.00 54.84 429 GLY B O 1
ATOM 5874 N N . GLN B 1 442 ? 18.093 50.553 51.743 1.00 57.12 430 GLN B N 1
ATOM 5875 C CA . GLN B 1 442 ? 18.139 49.816 50.478 1.00 57.53 430 GLN B CA 1
ATOM 5876 C C . GLN B 1 442 ? 18.349 50.720 49.278 1.00 57.94 430 GLN B C 1
ATOM 5877 O O . GLN B 1 442 ? 17.748 51.796 49.162 1.00 57.61 430 GLN B O 1
ATOM 5883 N N . VAL B 1 443 ? 19.221 50.269 48.389 1.00 59.74 431 VAL B N 1
ATOM 5884 C CA . VAL B 1 443 ? 19.476 50.950 47.129 1.00 61.51 431 VAL B CA 1
ATOM 5885 C C . VAL B 1 443 ? 19.171 49.984 45.987 1.00 65.41 431 VAL B C 1
ATOM 5886 O O . VAL B 1 443 ? 19.080 48.774 46.204 1.00 65.14 431 VAL B O 1
ATOM 5890 N N . ALA B 1 444 ? 19.017 50.524 44.779 1.00 68.85 432 ALA B N 1
ATOM 5891 C CA . ALA B 1 444 ? 18.699 49.727 43.598 1.00 72.82 432 ALA B CA 1
ATOM 5892 C C . ALA B 1 444 ? 19.682 48.580 43.274 1.00 76.52 432 ALA B C 1
ATOM 5893 O O . ALA B 1 444 ? 19.330 47.701 42.490 1.00 78.60 432 ALA B O 1
ATOM 5895 N N . SER B 1 445 ? 20.890 48.587 43.856 1.00 79.31 433 SER B N 1
ATOM 5896 C CA . SER B 1 445 ? 21.826 47.447 43.753 1.00 81.68 433 SER B CA 1
ATOM 5897 C C . SER B 1 445 ? 21.229 46.241 44.488 1.00 84.12 433 SER B C 1
ATOM 5898 O O . SER B 1 445 ? 21.485 46.013 45.681 1.00 82.13 433 SER B O 1
ATOM 5901 N N . ASP B 1 446 ? 20.440 45.476 43.728 1.00 88.10 434 ASP B N 1
ATOM 5902 C CA . ASP B 1 446 ? 19.392 44.591 44.244 1.00 91.09 434 ASP B CA 1
ATOM 5903 C C . ASP B 1 446 ? 19.423 43.245 43.534 1.00 93.66 434 ASP B C 1
ATOM 5904 O O . ASP B 1 446 ? 19.113 43.158 42.337 1.00 93.88 434 ASP B O 1
ATOM 5909 N N . TYR B 1 447 ? 19.784 42.202 44.278 1.00 95.89 435 TYR B N 1
ATOM 5910 C CA . TYR B 1 447 ? 19.865 40.846 43.740 1.00 96.96 435 TYR B CA 1
ATOM 5911 C C . TYR B 1 447 ? 21.277 40.478 43.333 1.00 97.88 435 TYR B C 1
ATOM 5912 O O . TYR B 1 447 ? 21.518 40.097 42.187 1.00 98.82 435 TYR B O 1
#

Sequence (780 aa):
HSSSQQIAKNARKAGNILKTISNEGRSDILYKIHDALKANAHAIEEANKIDLAVAKETGLADSLLKRLDLFKGDKFEVLQGIKDVAELEDPVGKVKARELDDGLTLYQVTAPVGVLLVIFESRPEVIANITALSIKSGNAAILKGGKESVNTFREAKIVNDTIAQFQSETGVPVGSVQLIETRVSDLLDQDEYIDLVVPRGSNALVRKIKDTTKIPVLGHADGICSIYLDEDADLIKAKRISLDAKTNCNAETLLINPKFSKWWEVLENLTLEGGVTIHATKDLKTAYFDKLNELGKLTEAIQCKTVSLDLAAKFVTSTESAIQHINTHSSRHTDAIVTENKANAEKFKGVDSSGVYWNASTRFADVGLDGLVSYQYQIRGDGQVASDYHSSSQQIAKNARKAGNILKTISNEGRSDILYKIHDALKANAHAIEEANKIDLAVAKETGLADSLLKRLDLFKGDKFEVLQGIKDVAELEDPVGKVKARELDDGLTLYQVTAPVGVLLVIFESRPEVIANITALSIKSGNAAILKGGKESVNTFREAKIVNDTIAQFQSETGVPVGSVQLIETDVSDLLDQDEYIDLVVPRGSNALVRKIKDTTKIPVLGHADGICSIYLDEDADLIKAKRISLDAKTNNAETLLINPKFSKWWEVLENLTLEGGVTIHATKDLKTAYFDKLNELGKLTEAIQCKTVDADSLDLAAKFVTSTESAIQHINTHSSRHTDAIVTENKANAEKFKGVDSSGVYWNASTRFADGGLDGLVSYQYQIRGDGQVASDY

Foldseek 3Di:
DDPLLVLLVLQQVLLVQLQPFDLCLLLVLLVLLLVLCVVCVVVLQVLLVVLLVVCVVDDDDPVLSVLSRCPPDCNVVVSVLSNVLSPDDQQWQDWPWADPDVQKIKTKTKGFLGEEEEEEERHLVCVSNVSSLQSSRSGAYEYDYDPSNLRSLVVLVSSQVSCVVCCVPRVNDRSSYHYDNPPDLCNQVNQVRHAEYEYHYDPVVVLVSQLSHPHHYPPDNAKAEEEEEALAFDPVLLQVQVLVLQVLADHYEYEYAPNNPPVLVSVVSNCVPVVAAEQEDPVVVVVSCVVCVVVVNNDPSNVVRYNNDDHYYYYAHALVRVQVVQQSGDARYEYEYGHPDPVSRVCVVRHPYPYYYYSHHPSVPPPDSVPRIDIDMDIGHDDDDPDDD/DDPLLVLLVLQLVLLVQLQPFDLCLLLVLLVLLLVLCVVCVVVLQVLLVVLLVVCVPVPPPPVVSVLSRCPPDCNVVVSVLSNVLSPDDQPFQDWPWDDPDVQKMKTKTKTFLEEEEEEAEDSPSVLSNCLSLCSSRSGQYEYEYDPSRLRSNVVCVSSQVSCVVCCVPRVNDRSSYHYDPDDPLSNQANVVRHAEYEYHDDPVRVLVSQLRHPHHYPLARAHAEEEEEALAFDVVLLLVQLLCVQVVSHYEYAYAPNNPPVLVSVVSCCVVVVAQEAEAPVVVVVSCVVCVVVVRNDPSNVVRYHHPVNDDYYYYYANALVSVQVVQQSGDARYEYEYGHPDPVSLVCVVRHPYDYYYYSHHPSVVPCSSVVRIDIDMDIRHDDDDPPDD

Secondary structure (DSSP, 8-state):
--HHHHHHHHHHHHHHHHTTS-HHHHHHHHHHHHHHHHHTHHHHHHHHHHHHHHHHHSS--HHHHHHH-TTSTTTTT--HHHHHHHHS--SSS-B--EEEETTEEEEEEEEE--EEEEEESS-THHHHHHHHHHHHHT-EEEEE--GGGHHHHH--HHHHHHHHHHHHHH---TTSEEE-----GGGGG-TTT--EEEEES-HHHHHHHHHT--S-BTTB-S---EEEE-TT--HHHHHHHHHHTT------EEEE-TTSTTHHHHHHHHHHHH---BEE-HHHHHHHHHHHHHHT---HHHHTTB-----EEEE--SHHHHHHHHTTS-SS-EEEEE-S-HHHHHH------SEEEESS-GGG----SGGGEEEEEEEE-SS--S---/--HHHHHHHHHHHHHHHHTTS-HHHHHHHHHHHHHHHHHTHHHHHHHHHHHHHHHHHS---SHHHHTT-TTSTTTTT--HHHHHHHHSPPSSS-B--EEEETTEEEEEEEEE--EEEEEE---GGGTTHHHHHHHHTT-EEEEEE-GGGHHHHH--HHHHHHHHHTHHHH-PPTTSEEE----HHHHTT-TTT--EEEEES-HHHHHHHHHT-SS-BTT--S---EEEE-TT--HHHHHHHHHHHH-----EEEE-TTSTTTHHHHHHHHHHH-PPEEE-HHHHHHHHHHHHHHT---HHHHTTEEE-----EEEEE--SHHHHHHHHTTS-SS--EEEE-S-HHHHHH------SSEEESS-GGGG----GGGEEEEEEEE-SS--S---

Radius of gyration: 35.27 Å; Cα contacts (8 Å, |Δi|>4): 1423; chains: 2; bounding box: 70×92×72 Å

GO terms:
  GO:0005829 cytosol (C, IDA)
  GO:0004350 glutamate-5-semialdehyde dehydrogenase activity (F, IDA)
  GO:0055129 L-proline biosynthetic process (P, IDA)
  GO:0005634 nucleus (C, HDA)
  GO:0005737 cytoplasm (C, HDA)

Organism: Saccharomyces cerevisiae (strain ATCC 204508 / S288c) (NCBI:txid559292)

B-factor: mean 61.19, std 16.28, range [30.16, 126.74]

Solvent-accessible surface area: 37956 Å² total

InterPro domains:
  IPR000965 GPR domain [MF_00412] (3-432)
  IPR000965 GPR domain [TIGR00407] (11-422)
  IPR000965 GPR domain [cd07079] (5-428)
  IPR012134 Glutamate-5-semialdehyde dehydrogenase [PIRSF000151] (3-432)
  IPR015590 Aldehyde dehydrogenase domain [PF00171] (6-266)
  IPR016161 Aldehyde/histidinol dehydrogenase [SSF53720] (5-431)
  IPR016162 Aldehyde dehydrogenase, N-terminal [G3DSA:3.40.605.10] (12-430)
  IPR016163 Aldehyde dehydrogenase, C-terminal [G3DSA:3.40.309.10] (227-390)
  IPR020593 Gamma-glutamyl phosphate reductase GPR, conserved site [PS01223] (339-360)

Nearest PDB structures (foldseek):
  1vlu-assembly2_B-2  TM=9.793E-01  e=6.053E-65  Saccharomyces cerevisiae
  4ghk-assembly2_B  TM=5.866E-01  e=6.976E-33  Burkholderia thailandensis E264
  7f5u-assembly1_A  TM=5.758E-01  e=7.953E-30  Drosophila melanogaster
  7wxf-assembly1_A  TM=5.758E-01  e=4.953E-29  Drosophila melanogaster
  4jbe-assembly1_A  TM=5.409E-01  e=4.639E-25  Saccharomonospora viridis DSM 43017

CATH classification: 3.40.605.10 (+1 more: 3.40.309.10)